Protein 1QNW (pdb70)

Nearest PDB structures (foldseek):
  1dzq-assembly1_B  TM=1.003E+00  e=9.990E-48  Ulex europaeus
  1qnw-assembly1_A  TM=1.004E+00  e=1.053E-47  Ulex europaeus
  1dbn-assembly1_B  TM=9.780E-01  e=3.437E-35  Maackia amurensis
  3usu-assembly1_C  TM=9.543E-01  e=3.408E-30  Butea monosperma
  3ipv-assembly1_B  TM=9.496E-01  e=1.344E-29  Spatholobus parviflorus

InterPro domains:
  IPR000985 Legume lectin, alpha chain, conserved site [PS00308] (211-220)
  IPR001220 Legume lectin domain [PF00139] (6-247)
  IPR001220 Legume lectin domain [cd06899] (6-242)
  IPR013320 Concanavalin A-like lectin/glucanase domain superfamily [SSF49899] (5-242)
  IPR016363 Legume lectin [PIRSF002690] (4-248)
  IPR019825 Legume lectin, beta chain, Mn/Ca-binding site [PS00307] (127-133)
  IPR050258 Leguminous Lectin [PTHR32401] (4-244)

Foldseek 3Di:
DFPDKDKFLFADFPGPQKDKAWQWTADHVGWTFQFDDDFDWTKIWIWGNFWDFQADPVVRGGKKKKKKWKKAKAWPPPAFDFWKKKKKFAPPDHQDPCDAQNLLSQDNDQDQDLVSLMWMWIQTRDCDCVPHVLHDDAGWIAIDASGSNGPDIDHDPDDHGFMKMWMWIADQVQQKIKIWIAGPVPGDIDIDMDHDHSVSRHDRIIIIIMIGIGRDSVGDITIIIGIMIMGMHD/DFPDKDKFLFADFPGPQKDKAWQWTADHVGWTFQFDDDPQFDWTKIWIWGNFKDFQADPVVRDGKKKKKKWKKAKAWPPPAFDFWKKKKKFAPPDHQDPCDHQNLLSQDNDQDQDLVSLMWMWIQTRDCDCVPNVLHDPAGWIAIDASGSNGPDIDHDPDDHGFMKMWMWIQDQVQQKIKIWIAGPVPGDIDIDMDHDHSVSRHDRIIIIIMMGIGRDRVGDITIIIGIMIMGMHD/DFPDKDKFLFADFPGPQKDKAWQWTADNVGWTFQFDDDVVFDWTKIWIWGNFWDFQADPVVRGGKKKKKKWKKAKAWPPPAFDFWKKKKKFAPPDHQDPCDAQNLQSQDNDQDQDLVSLMWMWIQTRDCDCVPNVLHDDAGWIAIDASGSNGPDIDHDPDDHGFMKMWMWIADQVQQKIKIWIAGPVPGDIDIDMDHDHSVSRHDRIIIIIMIGIGRDRVGDITIIIGIMIMGMHD/DFPDKDKFLFADFPGPQKDKAWQWTADHVGWTFQFDDDDQFDWTKIWIWGNFWDFQADPVVRGGKKKKKKWKKAKAWPPPAFDFWKKKKKFAPPDHQDPCDHQNLQSQDNDQDQDLVSLMWMWIQTRDDDCVVNVLHDPAGWIAIDASGSNGPDIDHDPDDHGFMKMWMWIADQVQQKIKIWIAGPVPGDIDIDMDHDHSVSRHDRIIIIIMIGIGRDRVGDITIIIGIMIMGMHD

Sequence (942 aa):
SDDLSFNFDKFVPNQKNIIFQGDASVSTTGVLQVTKVSTTTSIGRALYAAPIQIWDSITGKVASFATSFSFVVKADKSDGVDGLAFFLAPANSQIPSGSSAGMFGLFSSSDSKSSNQIIAVEFDTYFGKAYNPWDPDFKHIGIDVNSIKSIKTVKWDWRNGEVADVVITYRAPTKSLTVCLSYPSDGTSNIITASVDLKAILPEWVSVGFSGGVGNAAEFETHDVLSWYFTSNLSDDLSFNFDKFVPNQKNIIFQGDASVSTTGVLQVTKVSKPTTTSIGRALYAAPIQIWDSITGKVASFATSFSFVVKADKSDGVDGLAFFLAPANSQIPSGSSAGMFGLFSSSDSKSSNQIIAVEFDTYFGKAYNPWDPDFKHIGIDVNSIKSIKTVKWDWRNGEVADVVITYRAPTKSLTVCLSYPSDGTSNIITASVDLKAILPEWVSVGFSGGVGNAAEFETHDVLSWYFTSNLSDDLSFNFDKFVPNQKNIIFQGDASVSTTGVLQVTKVSKPTTTSIGRALYAAPIQIWDSITGKVASFATSFSFVVKADKSDGVDGLAFFLAPANSQIPSGSSAGMFGLFSSSDSKSSNQIIAVEFDTYFGKAYNPWDPDFKHIGIDVNSIKSIKTVKWDWRNGEVADVVITYRAPTKSLTVCLSYPSDGTSNIITASVDLKAILPEWVSVGFSGGVGNAAEFETHDVLSWYFTSNLSDDLSFNFDKFVPNQKNIIFQGDASVSTTGVLQVTKVSKPTTTSIGRALYAAPIQIWDSITGKVASFATSFSFVVKADKSDGVDGLAFFLAPANSQIPSGSSAGMFGLFSSSDSKSSNQIIAVEFDTYFGKAYNPWDPDFKHIGIDVNSIKSIKTVKWDWRNGEVADVVITYRAPTKSLTVCLSYPSDGTSNIITASVDLKAILPEWVSVGFSGGVGNAAEFETHDVLSWYFTSNL

Secondary structure (P-SEA, 3-state):
cccbbbbbccccccccccccccccccccccccccccccccccccccccccccccccccccbbbbbcccbbbbbbbcccccccccccccccccccccccccccccccccccccccccbbbbbbbccccccccccccccccbbbbbcccccccccccccccccbbbbbbbbbbccccbbbbbbbbcccccccbbbbbbccccccccccccccccccccccbbbbbccccccccccc/cccbbbbbccccccccccccccccccccccccccccccccccccccccccccccccccccccbbbbbcccbbbbbbbcccccccccccccccccccccccccccccccccccccccccbbbbbbbccccccccccccccccbbbbbcccccccccccccccccbbbbbbbbbbccccbbbbbbbccccccccbbbbbbccccccccccccccccccccccbbbbbcccbbbbbbcc/cccbbbbbccccccccccccccccccccccccccccccccccccccccccccccccccccccbbbbbcccbbbbbbbccccccccccccccccccccccccccccccccccccccccccccccccccccccccccccccccbbbbbcccccccccccccccccbbbbbbbbbbccccbbbbbbbccccccccbbbbbbccccccccccccccccccccccbbbbbccccccccccc/cccbbbbbccccccccccccccccccccccccccccccccccccccccccccccccccccccbbbbbcccbbbbbbbccccccccccccccccccccccccccccccccccccccccccccccccccccccccccccccccbbbbbcccccccccccccccccbbbbbbbbbbccccbbbbbbbccccccccbbbbbbccccccccccccccccccccccbbbbbccccccccccc

Organism: Ulex europaeus (NCBI:txid3902)

Structure (mmCIF, N/CA/C/O backbone):
data_1QNW
#
_entry.id   1QNW
#
_cell.length_a   104.910
_cell.length_b   104.910
_cell.length_c   175.450
_cell.angle_alpha   90.00
_cell.angle_beta   90.00
_cell.angle_gamma   120.00
#
_symmetry.space_group_name_H-M   'P 32 2 1'
#
loop_
_entity.id
_entity.type
_entity.pdbx_description
1 polymer 'CHITIN BINDING LECTIN, UEA-II'
2 non-polymer 'MANGANESE (II) ION'
3 non-polymer 'CALCIUM ION'
4 non-polymer 2-acetamido-2-deoxy-beta-D-glucopyranose
5 water water
#
loop_
_atom_site.group_PDB
_atom_site.id
_atom_site.type_symbol
_atom_site.label_atom_id
_atom_site.label_alt_id
_atom_site.label_comp_id
_atom_site.label_asym_id
_atom_site.label_entity_id
_atom_site.label_seq_id
_atom_site.pdbx_PDB_ins_code
_atom_site.Cartn_x
_atom_site.Cartn_y
_atom_site.Cartn_z
_atom_site.occupancy
_atom_site.B_iso_or_equiv
_atom_site.auth_seq_id
_atom_site.auth_comp_id
_atom_site.auth_asym_id
_atom_site.auth_atom_id
_atom_site.pdbx_PDB_model_num
ATOM 1 N N . SER A 1 3 ? 81.276 0.513 77.679 1.00 65.78 3 SER A N 1
ATOM 2 C CA . SER A 1 3 ? 81.895 1.333 76.647 1.00 67.32 3 SER A CA 1
ATOM 3 C C . SER A 1 3 ? 81.863 2.816 77.008 1.00 67.55 3 SER A C 1
ATOM 4 O O . SER A 1 3 ? 82.430 3.226 78.022 1.00 75.31 3 SER A O 1
ATOM 6 N N . ASP A 1 4 ? 81.183 3.604 76.174 1.00 60.87 4 ASP A N 1
ATOM 7 C CA . ASP A 1 4 ? 81.039 5.053 76.341 1.00 51.55 4 ASP A CA 1
ATOM 8 C C . ASP A 1 4 ? 80.925 5.578 77.764 1.00 42.56 4 ASP A C 1
ATOM 9 O O . ASP A 1 4 ? 80.168 5.052 78.574 1.00 43.57 4 ASP A O 1
ATOM 14 N N . ASP A 1 5 ? 81.642 6.664 78.032 1.00 38.58 5 ASP A N 1
ATOM 15 C CA . ASP A 1 5 ? 81.651 7.294 79.348 1.00 36.30 5 ASP A CA 1
ATOM 16 C C . ASP A 1 5 ? 80.260 7.599 79.898 1.00 33.55 5 ASP A C 1
ATOM 17 O O . ASP A 1 5 ? 79.939 7.225 81.027 1.00 31.15 5 ASP A O 1
ATOM 22 N N . LEU A 1 6 ? 79.434 8.264 79.097 1.00 27.12 6 LEU A N 1
ATOM 23 C CA . LEU A 1 6 ? 78.097 8.642 79.535 1.00 19.96 6 LEU A CA 1
ATOM 24 C C . LEU A 1 6 ? 77.111 8.680 78.397 1.00 23.25 6 LEU A C 1
ATOM 25 O O . LEU A 1 6 ? 77.443 9.050 77.268 1.00 27.48 6 LEU A O 1
ATOM 30 N N . SER A 1 7 ? 75.870 8.360 78.732 1.00 21.67 7 SER A N 1
ATOM 31 C CA . SER A 1 7 ? 74.788 8.346 77.768 1.00 24.47 7 SER A CA 1
ATOM 32 C C . SER A 1 7 ? 73.459 8.387 78.504 1.00 26.17 7 SER A C 1
ATOM 33 O O . SER A 1 7 ? 73.168 7.505 79.307 1.00 30.15 7 SER A O 1
ATOM 36 N N . PHE A 1 8 ? 72.686 9.446 78.283 1.00 25.55 8 PHE A N 1
ATOM 37 C CA . PHE A 1 8 ? 71.370 9.565 78.904 1.00 24.50 8 PHE A CA 1
ATOM 38 C C . PHE A 1 8 ? 70.320 9.977 77.883 1.00 26.42 8 PHE A C 1
ATOM 39 O O . PHE A 1 8 ? 70.637 10.556 76.835 1.00 23.54 8 PHE A O 1
ATOM 47 N N . ASN A 1 9 ? 69.070 9.646 78.180 1.00 24.59 9 ASN A N 1
ATOM 48 C CA . ASN A 1 9 ? 67.984 9.953 77.273 1.00 24.23 9 ASN A CA 1
ATOM 49 C C . ASN A 1 9 ? 66.667 10.239 77.984 1.00 25.98 9 ASN A C 1
ATOM 50 O O . ASN A 1 9 ? 66.204 9.446 78.807 1.00 29.82 9 ASN A O 1
ATOM 55 N N . PHE A 1 10 ? 66.090 11.396 77.668 1.00 24.27 10 PHE A N 1
ATOM 56 C CA . PHE A 1 10 ? 64.808 11.816 78.216 1.00 20.58 10 PHE A CA 1
ATOM 57 C C . PHE A 1 10 ? 63.806 11.921 77.064 1.00 22.65 10 PHE A C 1
ATOM 58 O O . PHE A 1 10 ? 63.895 12.840 76.250 1.00 27.34 10 PHE A O 1
ATOM 66 N N . ASP A 1 11 ? 62.894 10.954 76.962 1.00 23.24 11 ASP A N 1
ATOM 67 C CA . ASP A 1 11 ? 61.860 10.960 75.922 1.00 22.86 11 ASP A CA 1
ATOM 68 C C . ASP A 1 11 ? 60.814 11.998 76.288 1.00 21.51 11 ASP A C 1
ATOM 69 O O . ASP A 1 11 ? 60.101 12.522 75.437 1.00 22.08 11 ASP A O 1
ATOM 74 N N . LYS A 1 12 ? 60.774 12.317 77.573 1.00 24.23 12 LYS A N 1
ATOM 75 C CA . LYS A 1 12 ? 59.834 13.272 78.122 1.00 25.08 12 LYS A CA 1
ATOM 76 C C . LYS A 1 12 ? 60.402 13.688 79.481 1.00 22.36 12 LYS A C 1
ATOM 77 O O . LYS A 1 12 ? 61.316 13.049 80.000 1.00 26.38 12 LYS A O 1
ATOM 83 N N . PHE A 1 13 ? 59.901 14.780 80.037 1.00 17.66 13 PHE A N 1
ATOM 84 C CA . PHE A 1 13 ? 60.356 15.235 81.342 1.00 22.98 13 PHE A CA 1
ATOM 85 C C . PHE A 1 13 ? 59.231 15.055 82.366 1.00 26.51 13 PHE A C 1
ATOM 86 O O . PHE A 1 13 ? 58.070 14.898 81.995 1.00 33.90 13 PHE A O 1
ATOM 94 N N . VAL A 1 14 ? 59.581 15.026 83.648 1.00 28.09 14 VAL A N 1
ATOM 95 C CA . VAL A 1 14 ? 58.588 14.865 84.710 1.00 32.31 14 VAL A CA 1
ATOM 96 C C . VAL A 1 14 ? 58.736 16.013 85.694 1.00 32.93 14 VAL A C 1
ATOM 97 O O . VAL A 1 14 ? 59.850 16.451 85.980 1.00 28.79 14 VAL A O 1
ATOM 101 N N . PRO A 1 15 ? 57.607 16.542 86.199 1.00 38.71 15 PRO A N 1
ATOM 102 C CA . PRO A 1 15 ? 57.644 17.652 87.156 1.00 34.91 15 PRO A CA 1
ATOM 103 C C . PRO A 1 15 ? 58.570 17.359 88.335 1.00 37.58 15 PRO A C 1
ATOM 104 O O . PRO A 1 15 ? 58.500 16.289 88.951 1.00 37.80 15 PRO A O 1
ATOM 108 N N . ASN A 1 16 ? 59.478 18.297 88.595 1.00 39.44 16 ASN A N 1
ATOM 109 C CA . ASN A 1 16 ? 60.462 18.168 89.670 1.00 48.21 16 ASN A CA 1
ATOM 110 C C . ASN A 1 16 ? 61.341 16.934 89.474 1.00 47.97 16 ASN A C 1
ATOM 111 O O . ASN A 1 16 ? 61.422 16.050 90.330 1.00 51.45 16 ASN A O 1
ATOM 116 N N . GLN A 1 17 ? 61.955 16.878 88.299 1.00 41.56 17 GLN A N 1
ATOM 117 C CA . GLN A 1 17 ? 62.850 15.805 87.911 1.00 32.53 17 GLN A CA 1
ATOM 118 C C . GLN A 1 17 ? 64.120 15.979 88.736 1.00 28.17 17 GLN A C 1
ATOM 119 O O . GLN A 1 17 ? 64.766 17.026 88.663 1.00 28.89 17 GLN A O 1
ATOM 125 N N . LYS A 1 18 ? 64.466 14.966 89.526 1.00 24.85 18 LYS A N 1
ATOM 126 C CA . LYS A 1 18 ? 65.642 15.036 90.396 1.00 21.61 18 LYS A CA 1
ATOM 127 C C . LYS A 1 18 ? 67.009 15.040 89.724 1.00 24.86 18 LYS A C 1
ATOM 128 O O . LYS A 1 18 ? 67.990 15.447 90.347 1.00 24.17 18 LYS A O 1
ATOM 134 N N . ASN A 1 19 ? 67.098 14.568 88.482 1.00 22.36 19 ASN A N 1
ATOM 135 C CA . ASN A 1 19 ? 68.385 14.557 87.789 1.00 19.86 19 ASN A CA 1
ATOM 136 C C . ASN A 1 19 ? 68.615 15.787 86.910 1.00 22.61 19 ASN A C 1
ATOM 137 O O . ASN A 1 19 ? 69.503 15.797 86.052 1.00 23.78 19 ASN A O 1
ATOM 142 N N . ILE A 1 20 ? 67.797 16.815 87.126 1.00 20.53 20 ILE A N 1
ATOM 143 C CA . ILE A 1 20 ? 67.909 18.081 86.404 1.00 17.61 20 ILE A CA 1
ATOM 144 C C . ILE A 1 20 ? 67.994 19.185 87.460 1.00 22.99 20 ILE A C 1
ATOM 145 O O . ILE A 1 20 ? 67.216 19.192 88.418 1.00 23.94 20 ILE A O 1
ATOM 150 N N . ILE A 1 21 ? 68.971 20.078 87.316 1.00 22.83 21 ILE A N 1
ATOM 151 C CA . ILE A 1 21 ? 69.126 21.205 88.235 1.00 18.48 21 ILE A CA 1
ATOM 152 C C . ILE A 1 21 ? 68.434 22.408 87.595 1.00 19.69 21 ILE A C 1
ATOM 153 O O . ILE A 1 21 ? 68.813 22.837 86.509 1.00 24.84 21 ILE A O 1
ATOM 158 N N . PHE A 1 22 ? 67.390 22.913 88.247 1.00 19.34 22 PHE A N 1
ATOM 159 C CA . PHE A 1 22 ? 66.641 24.060 87.739 1.00 19.30 22 PHE A CA 1
ATOM 160 C C . PHE A 1 22 ? 67.151 25.369 88.335 1.00 19.76 22 PHE A C 1
ATOM 161 O O . PHE A 1 22 ? 67.330 25.487 89.549 1.00 23.80 22 PHE A O 1
ATOM 169 N N . GLN A 1 23 ? 67.431 26.333 87.465 1.00 21.09 23 GLN A N 1
ATOM 170 C CA . GLN A 1 23 ? 67.913 27.647 87.888 1.00 21.87 23 GLN A CA 1
ATOM 171 C C . GLN A 1 23 ? 67.003 28.692 87.259 1.00 26.11 23 GLN A C 1
ATOM 172 O O . GLN A 1 23 ? 66.515 28.504 86.144 1.00 28.77 23 GLN A O 1
ATOM 178 N N . GLY A 1 24 ? 66.740 29.771 87.990 1.00 28.25 24 GLY A N 1
ATOM 179 C CA . GLY A 1 24 ? 65.867 30.812 87.477 1.00 20.32 24 GLY A CA 1
ATOM 180 C C . GLY A 1 24 ? 64.418 30.364 87.411 1.00 23.37 24 GLY A C 1
ATOM 181 O O . GLY A 1 24 ? 63.919 29.746 88.347 1.00 22.47 24 GLY A O 1
ATOM 182 N N . ASP A 1 25 ? 63.753 30.640 86.290 1.00 25.76 25 ASP A N 1
ATOM 183 C CA . ASP A 1 25 ? 62.345 30.281 86.112 1.00 24.67 25 ASP A CA 1
ATOM 184 C C . ASP A 1 25 ? 62.102 28.940 85.442 1.00 25.74 25 ASP A C 1
ATOM 185 O O . ASP A 1 25 ? 60.955 28.589 85.174 1.00 26.30 25 ASP A O 1
ATOM 190 N N . ALA A 1 26 ? 63.169 28.198 85.153 1.00 26.14 26 ALA A N 1
ATOM 191 C CA . ALA A 1 26 ? 63.028 26.903 84.492 1.00 23.72 26 ALA A CA 1
ATOM 192 C C . ALA A 1 26 ? 62.266 25.890 85.342 1.00 23.50 26 ALA A C 1
ATOM 193 O O . ALA A 1 26 ? 62.397 25.856 86.567 1.00 21.01 26 ALA A O 1
ATOM 195 N N . SER A 1 27 ? 61.457 25.079 84.671 1.00 20.81 27 SER A N 1
ATOM 196 C CA . SER A 1 27 ? 60.658 24.056 85.319 1.00 20.14 27 SER A CA 1
ATOM 197 C C . SER A 1 27 ? 60.035 23.165 84.247 1.00 23.75 27 SER A C 1
ATOM 198 O O . SER A 1 27 ? 60.130 23.454 83.053 1.00 24.06 27 SER A O 1
ATOM 201 N N . VAL A 1 28 ? 59.409 22.075 84.676 1.00 22.02 28 VAL A N 1
ATOM 202 C CA . VAL A 1 28 ? 58.752 21.170 83.746 1.00 26.61 28 VAL A CA 1
ATOM 203 C C . VAL A 1 28 ? 57.256 21.138 84.065 1.00 24.10 28 VAL A C 1
ATOM 204 O O . VAL A 1 28 ? 56.857 21.031 85.223 1.00 20.92 28 VAL A O 1
ATOM 208 N N . SER A 1 29 ? 56.444 21.349 83.031 1.00 25.89 29 SER A N 1
ATOM 209 C CA . SER A 1 29 ? 54.991 21.369 83.154 1.00 26.40 29 SER A CA 1
ATOM 210 C C . SER A 1 29 ? 54.408 19.979 83.385 1.00 27.96 29 SER A C 1
ATOM 211 O O . SER A 1 29 ? 55.114 18.978 83.282 1.00 27.90 29 SER A O 1
ATOM 214 N N . THR A 1 30 ? 53.113 19.926 83.679 1.00 28.21 30 THR A N 1
ATOM 215 C CA . THR A 1 30 ? 52.434 18.653 83.915 1.00 39.08 30 THR A CA 1
ATOM 216 C C . THR A 1 30 ? 52.289 17.839 82.628 1.00 34.54 30 THR A C 1
ATOM 217 O O . THR A 1 30 ? 52.030 16.640 82.676 1.00 40.36 30 THR A O 1
ATOM 221 N N . THR A 1 31 ? 52.438 18.497 81.482 1.00 33.60 31 THR A N 1
ATOM 222 C CA . THR A 1 31 ? 52.347 17.818 80.194 1.00 35.67 31 THR A CA 1
ATOM 223 C C . THR A 1 31 ? 53.695 17.194 79.828 1.00 31.88 31 THR A C 1
ATOM 224 O O . THR A 1 31 ? 53.847 16.599 78.763 1.00 31.37 31 THR A O 1
ATOM 228 N N . GLY A 1 32 ? 54.669 17.359 80.720 1.00 28.24 32 GLY A N 1
ATOM 229 C CA . GLY A 1 32 ? 55.985 16.781 80.526 1.00 26.27 32 GLY A CA 1
ATOM 230 C C . GLY A 1 32 ? 56.988 17.531 79.679 1.00 23.15 32 GLY A C 1
ATOM 231 O O . GLY A 1 32 ? 57.926 16.927 79.168 1.00 21.23 32 GLY A O 1
ATOM 232 N N . VAL A 1 33 ? 56.812 18.834 79.516 1.00 19.32 33 VAL A N 1
ATOM 233 C CA . VAL A 1 33 ? 57.768 19.580 78.717 1.00 21.79 33 VAL A CA 1
ATOM 234 C C . VAL A 1 33 ? 58.604 20.507 79.584 1.00 20.78 33 VAL A C 1
ATOM 235 O O . VAL A 1 33 ? 58.139 21.002 80.606 1.00 24.38 33 VAL A O 1
ATOM 239 N N . LEU A 1 34 ? 59.872 20.656 79.216 1.00 19.52 34 LEU A N 1
ATOM 240 C CA . LEU A 1 34 ? 60.777 21.529 79.939 1.00 17.90 34 LEU A CA 1
ATOM 241 C C . LEU A 1 34 ? 60.602 22.969 79.445 1.00 22.46 34 LEU A C 1
ATOM 242 O O . LEU A 1 34 ? 60.964 23.306 78.313 1.00 19.47 34 LEU A O 1
ATOM 247 N N . GLN A 1 35 ? 59.990 23.797 80.282 1.00 20.67 35 GLN A N 1
ATOM 248 C CA . GLN A 1 35 ? 59.784 25.199 79.953 1.00 26.03 35 GLN A CA 1
ATOM 249 C C . GLN A 1 35 ? 60.954 25.949 80.579 1.00 22.37 35 GLN A C 1
ATOM 250 O O . GLN A 1 35 ? 60.928 26.259 81.768 1.00 26.16 35 GLN A O 1
ATOM 256 N N . VAL A 1 36 ? 62.006 26.194 79.801 1.00 21.89 36 VAL A N 1
ATOM 257 C CA . VAL A 1 36 ? 63.181 26.880 80.349 1.00 27.40 36 VAL A CA 1
ATOM 258 C C . VAL A 1 36 ? 62.858 28.338 80.670 1.00 28.49 36 VAL A C 1
ATOM 259 O O . VAL A 1 36 ? 63.520 28.978 81.490 1.00 30.32 36 VAL A O 1
ATOM 263 N N . THR A 1 37 ? 61.777 28.812 80.066 1.00 30.75 37 THR A N 1
ATOM 264 C CA . THR A 1 37 ? 61.286 30.166 80.244 1.00 29.08 37 THR A CA 1
ATOM 265 C C . THR A 1 37 ? 59.890 30.038 80.857 1.00 27.13 37 THR A C 1
ATOM 266 O O . THR A 1 37 ? 59.152 29.101 80.538 1.00 25.48 37 THR A O 1
ATOM 270 N N . LYS A 1 38 ? 59.533 30.955 81.751 1.00 29.27 38 LYS A N 1
ATOM 271 C CA . LYS A 1 38 ? 58.224 30.890 82.387 1.00 31.34 38 LYS A CA 1
ATOM 272 C C . LYS A 1 38 ? 57.047 31.210 81.471 1.00 31.22 38 LYS A C 1
ATOM 273 O O . LYS A 1 38 ? 57.057 32.208 80.753 1.00 35.55 38 LYS A O 1
ATOM 279 N N . VAL A 1 39 ? 56.049 30.331 81.480 1.00 30.86 39 VAL A N 1
ATOM 280 C CA . VAL A 1 39 ? 54.857 30.538 80.679 1.00 34.61 39 VAL A CA 1
ATOM 281 C C . VAL A 1 39 ? 53.666 30.809 81.611 1.00 39.13 39 VAL A C 1
ATOM 282 O O . VAL A 1 39 ? 53.348 29.998 82.484 1.00 40.15 39 VAL A O 1
ATOM 286 N N . SER A 1 40 ? 53.054 31.986 81.449 1.00 45.23 40 SER A N 1
ATOM 287 C CA . SER A 1 40 ? 51.895 32.404 82.250 1.00 48.03 40 SER A CA 1
ATOM 288 C C . SER A 1 40 ? 51.244 33.669 81.672 1.00 51.23 40 SER A C 1
ATOM 289 O O . SER A 1 40 ? 50.143 34.070 82.076 1.00 54.67 40 SER A O 1
ATOM 292 N N . THR A 1 43 ? 51.746 37.088 81.898 1.00 43.27 43 THR A N 1
ATOM 293 C CA . THR A 1 43 ? 53.097 36.958 81.312 1.00 47.51 43 THR A CA 1
ATOM 294 C C . THR A 1 43 ? 54.085 37.936 81.964 1.00 49.66 43 THR A C 1
ATOM 295 O O . THR A 1 43 ? 53.697 38.979 82.507 1.00 54.89 43 THR A O 1
ATOM 299 N N . THR A 1 44 ? 55.373 37.632 81.841 1.00 47.06 44 THR A N 1
ATOM 300 C CA . THR A 1 44 ? 56.406 38.450 82.473 1.00 43.92 44 THR A CA 1
ATOM 301 C C . THR A 1 44 ? 57.809 38.151 81.934 1.00 39.92 44 THR A C 1
ATOM 302 O O . THR A 1 44 ? 58.017 37.172 81.209 1.00 40.00 44 THR A O 1
ATOM 306 N N . THR A 1 45 ? 58.751 39.032 82.269 1.00 34.55 45 THR A N 1
ATOM 307 C CA . THR A 1 45 ? 60.153 38.889 81.891 1.00 37.48 45 THR A CA 1
ATOM 308 C C . THR A 1 45 ? 60.649 37.604 82.560 1.00 34.67 45 THR A C 1
ATOM 309 O O . THR A 1 45 ? 60.217 37.279 83.669 1.00 33.29 45 THR A O 1
ATOM 313 N N . SER A 1 46 ? 61.576 36.900 81.914 1.00 31.17 46 SER A N 1
ATOM 314 C CA . SER A 1 46 ? 62.052 35.637 82.459 1.00 27.24 46 SER A CA 1
ATOM 315 C C . SER A 1 46 ? 63.441 35.203 82.001 1.00 26.41 46 SER A C 1
ATOM 316 O O . SER A 1 46 ? 63.890 35.545 80.911 1.00 24.07 46 SER A O 1
ATOM 319 N N . ILE A 1 47 ? 64.125 34.476 82.881 1.00 28.12 47 ILE A N 1
ATOM 320 C CA . ILE A 1 47 ? 65.448 33.904 82.615 1.00 29.01 47 ILE A CA 1
ATOM 321 C C . ILE A 1 47 ? 65.494 32.553 83.333 1.00 28.48 47 ILE A C 1
ATOM 322 O O . ILE A 1 47 ? 65.146 32.456 84.514 1.00 26.24 47 ILE A O 1
ATOM 327 N N . GLY A 1 48 ? 65.905 31.513 82.615 1.00 25.42 48 GLY A N 1
ATOM 328 C CA . GLY A 1 48 ? 65.982 30.199 83.226 1.00 19.94 48 GLY A CA 1
ATOM 329 C C . GLY A 1 48 ? 67.031 29.295 82.613 1.00 21.08 48 GLY A C 1
ATOM 330 O O . GLY A 1 48 ? 67.428 29.473 81.463 1.00 19.76 48 GLY A O 1
ATOM 331 N N . ARG A 1 49 ? 67.525 28.352 83.410 1.00 21.12 49 ARG A N 1
ATOM 332 C CA . ARG A 1 49 ? 68.522 27.389 82.954 1.00 20.91 49 ARG A CA 1
ATOM 333 C C . ARG A 1 49 ? 68.220 26.033 83.595 1.00 22.81 49 ARG A C 1
ATOM 334 O O . ARG A 1 49 ? 67.712 25.958 84.720 1.00 21.54 49 ARG A O 1
ATOM 342 N N . ALA A 1 50 ? 68.509 24.968 82.854 1.00 20.53 50 ALA A N 1
ATOM 343 C CA . ALA A 1 50 ? 68.294 23.606 83.326 1.00 16.07 50 ALA A CA 1
ATOM 344 C C . ALA A 1 50 ? 69.539 22.805 82.958 1.00 23.67 50 ALA A C 1
ATOM 345 O O . ALA A 1 50 ? 69.918 22.732 81.786 1.00 24.45 50 ALA A O 1
ATOM 347 N N . LEU A 1 51 ? 70.201 22.251 83.969 1.00 21.56 51 LEU A N 1
ATOM 348 C CA . LEU A 1 51 ? 71.416 21.471 83.770 1.00 19.84 51 LEU A CA 1
ATOM 349 C C . LEU A 1 51 ? 71.218 20.024 84.198 1.00 19.18 51 LEU A C 1
ATOM 350 O O . LEU A 1 51 ? 70.399 19.736 85.068 1.00 20.53 51 LEU A O 1
ATOM 355 N N . TYR A 1 52 ? 71.973 19.118 83.587 1.00 17.41 52 TYR A N 1
ATOM 356 C CA . TYR A 1 52 ? 71.923 17.716 83.975 1.00 14.54 52 TYR A CA 1
ATOM 357 C C . TYR A 1 52 ? 72.663 17.716 85.320 1.00 15.58 52 TYR A C 1
ATOM 358 O O . TYR A 1 52 ? 73.726 18.334 85.444 1.00 14.12 52 TYR A O 1
ATOM 367 N N . ALA A 1 53 ? 72.096 17.036 86.313 1.00 13.35 53 ALA A N 1
ATOM 368 C CA . ALA A 1 53 ? 72.646 17.008 87.669 1.00 17.24 53 ALA A CA 1
ATOM 369 C C . ALA A 1 53 ? 74.093 16.580 87.897 1.00 18.96 53 ALA A C 1
ATOM 370 O O . ALA A 1 53 ? 74.713 17.012 88.869 1.00 23.70 53 ALA A O 1
ATOM 372 N N . ALA A 1 54 ? 74.643 15.750 87.018 1.00 18.48 54 ALA A N 1
ATOM 373 C CA . ALA A 1 54 ? 76.022 15.311 87.196 1.00 17.07 54 ALA A CA 1
ATOM 374 C C . ALA A 1 54 ? 76.980 15.946 86.203 1.00 19.31 54 ALA A C 1
ATOM 375 O O . ALA A 1 54 ? 76.674 16.052 85.014 1.00 22.04 54 ALA A O 1
ATOM 377 N N . PRO A 1 55 ? 78.141 16.422 86.688 1.00 20.77 55 PRO A N 1
ATOM 378 C CA . PRO A 1 55 ? 79.141 17.039 85.812 1.00 17.71 55 PRO A CA 1
ATOM 379 C C . PRO A 1 55 ? 79.681 15.981 84.854 1.00 20.93 55 PRO A C 1
ATOM 380 O O . PRO A 1 55 ? 79.587 14.783 85.117 1.00 17.64 55 PRO A O 1
ATOM 384 N N . ILE A 1 56 ? 80.262 16.434 83.753 1.00 22.37 56 ILE A N 1
ATOM 385 C CA . ILE A 1 56 ? 80.816 15.554 82.734 1.00 19.31 56 ILE A CA 1
ATOM 386 C C . ILE A 1 56 ? 82.276 15.942 82.490 1.00 18.95 56 ILE A C 1
ATOM 387 O O . ILE A 1 56 ? 82.614 17.127 82.495 1.00 19.21 56 ILE A O 1
ATOM 392 N N . GLN A 1 57 ? 83.150 14.949 82.341 1.00 17.33 57 GLN A N 1
ATOM 393 C CA . GLN A 1 57 ? 84.556 15.236 82.082 1.00 20.57 57 GLN A CA 1
ATOM 394 C C . GLN A 1 57 ? 84.716 15.419 80.580 1.00 23.03 57 GLN A C 1
ATOM 395 O O . GLN A 1 57 ? 84.614 14.460 79.812 1.00 23.24 57 GLN A O 1
ATOM 401 N N . ILE A 1 58 ? 84.944 16.664 80.169 1.00 25.47 58 ILE A N 1
ATOM 402 C CA . ILE A 1 58 ? 85.065 16.996 78.759 1.00 22.26 58 ILE A CA 1
ATOM 403 C C . ILE A 1 58 ? 86.481 16.800 78.205 1.00 24.09 58 ILE A C 1
ATOM 404 O O . ILE A 1 58 ? 86.672 16.627 77.001 1.00 31.21 58 ILE A O 1
ATOM 409 N N . TRP A 1 59 ? 87.469 16.795 79.092 1.00 23.15 59 TRP A N 1
ATOM 410 C CA . TRP A 1 59 ? 88.848 16.547 78.700 1.00 25.37 59 TRP A CA 1
ATOM 411 C C . TRP A 1 59 ? 89.651 16.121 79.920 1.00 25.81 59 TRP A C 1
ATOM 412 O O . TRP A 1 59 ? 89.268 16.414 81.049 1.00 26.64 59 TRP A O 1
ATOM 423 N N . ASP A 1 60 ? 90.714 15.360 79.686 1.00 31.35 60 ASP A N 1
ATOM 424 C CA . ASP A 1 60 ? 91.574 14.853 80.750 1.00 33.15 60 ASP A CA 1
ATOM 425 C C . ASP A 1 60 ? 92.953 15.507 80.684 1.00 34.22 60 ASP A C 1
ATOM 426 O O . ASP A 1 60 ? 93.605 15.478 79.647 1.00 36.50 60 ASP A O 1
ATOM 431 N N . SER A 1 61 ? 93.398 16.084 81.797 1.00 37.13 61 SER A N 1
ATOM 432 C CA . SER A 1 61 ? 94.698 16.752 81.848 1.00 44.12 61 SER A CA 1
ATOM 433 C C . SER A 1 61 ? 95.851 15.770 81.975 1.00 43.70 61 SER A C 1
ATOM 434 O O . SER A 1 61 ? 96.996 16.105 81.682 1.00 51.80 61 SER A O 1
ATOM 437 N N . ILE A 1 62 ? 95.543 14.565 82.434 1.00 46.21 62 ILE A N 1
ATOM 438 C CA . ILE A 1 62 ? 96.549 13.528 82.590 1.00 47.54 62 ILE A CA 1
ATOM 439 C C . ILE A 1 62 ? 96.974 13.016 81.224 1.00 48.54 62 ILE A C 1
ATOM 440 O O . ILE A 1 62 ? 98.132 13.144 80.840 1.00 54.86 62 ILE A O 1
ATOM 445 N N . THR A 1 63 ? 96.021 12.458 80.486 1.00 49.53 63 THR A N 1
ATOM 446 C CA . THR A 1 63 ? 96.285 11.908 79.157 1.00 47.03 63 THR A CA 1
ATOM 447 C C . THR A 1 63 ? 96.261 12.940 78.034 1.00 42.81 63 THR A C 1
ATOM 448 O O . THR A 1 63 ? 96.830 12.711 76.971 1.00 43.24 63 THR A O 1
ATOM 452 N N . GLY A 1 64 ? 95.612 14.075 78.275 1.00 38.70 64 GLY A N 1
ATOM 453 C CA . GLY A 1 64 ? 95.514 15.103 77.254 1.00 34.10 64 GLY A CA 1
ATOM 454 C C . GLY A 1 64 ? 94.336 14.879 76.315 1.00 33.80 64 GLY A C 1
ATOM 455 O O . GLY A 1 64 ? 94.047 15.722 75.469 1.00 31.74 64 GLY A O 1
ATOM 456 N N . LYS A 1 65 ? 93.659 13.740 76.461 1.00 33.90 65 LYS A N 1
ATOM 457 C CA . LYS A 1 65 ? 92.506 13.391 75.631 1.00 31.47 65 LYS A CA 1
ATOM 458 C C . LYS A 1 65 ? 91.367 14.393 75.777 1.00 30.02 65 LYS A C 1
ATOM 459 O O . LYS A 1 65 ? 91.151 14.958 76.847 1.00 21.95 65 LYS A O 1
ATOM 465 N N . VAL A 1 66 ? 90.632 14.591 74.691 1.00 27.65 66 VAL A N 1
ATOM 466 C CA . VAL A 1 66 ? 89.474 15.476 74.682 1.00 25.28 66 VAL A CA 1
ATOM 467 C C . VAL A 1 66 ? 88.291 14.594 74.291 1.00 29.89 66 VAL A C 1
ATOM 468 O O . VAL A 1 66 ? 88.441 13.629 73.529 1.00 29.88 66 VAL A O 1
ATOM 472 N N . ALA A 1 67 ? 87.119 14.904 74.830 1.00 27.12 67 ALA A N 1
ATOM 473 C CA . ALA A 1 67 ? 85.945 14.104 74.538 1.00 22.11 67 ALA A CA 1
ATOM 474 C C . ALA A 1 67 ? 85.144 14.548 73.329 1.00 22.15 67 ALA A C 1
ATOM 475 O O . ALA A 1 67 ? 85.055 15.734 73.021 1.00 19.24 67 ALA A O 1
ATOM 477 N N . SER A 1 68 ? 84.607 13.564 72.616 1.00 17.77 68 SER A N 1
ATOM 478 C CA . SER A 1 68 ? 83.730 13.817 71.485 1.00 15.32 68 SER A CA 1
ATOM 479 C C . SER A 1 68 ? 82.335 13.628 72.079 1.00 18.93 68 SER A C 1
ATOM 480 O O . SER A 1 68 ? 82.159 12.814 72.988 1.00 21.83 68 SER A O 1
ATOM 483 N N . PHE A 1 69 ? 81.360 14.414 71.635 1.00 17.06 69 PHE A N 1
ATOM 484 C CA . PHE A 1 69 ? 80.003 14.266 72.154 1.00 14.77 69 PHE A CA 1
ATOM 485 C C . PHE A 1 69 ? 78.937 14.547 71.110 1.00 18.72 69 PHE A C 1
ATOM 486 O O . PHE A 1 69 ? 79.176 15.233 70.118 1.00 20.46 69 PHE A O 1
ATOM 494 N N . ALA A 1 70 ? 77.764 13.977 71.324 1.00 15.54 70 ALA A N 1
ATOM 495 C CA . ALA A 1 70 ? 76.647 14.182 70.424 1.00 19.74 70 ALA A CA 1
ATOM 496 C C . ALA A 1 70 ? 75.404 14.375 71.280 1.00 20.79 70 ALA A C 1
ATOM 497 O O . ALA A 1 70 ? 75.254 13.752 72.332 1.00 27.41 70 ALA A O 1
ATOM 499 N N . THR A 1 71 ? 74.541 15.287 70.859 1.00 23.27 71 THR A N 1
ATOM 500 C CA . THR A 1 71 ? 73.315 15.540 71.591 1.00 19.46 71 THR A CA 1
ATOM 501 C C . THR A 1 71 ? 72.192 15.811 70.614 1.00 20.67 71 THR A C 1
ATOM 502 O O . THR A 1 71 ? 72.412 16.307 69.508 1.00 21.98 71 THR A O 1
ATOM 506 N N . SER A 1 72 ? 70.988 15.430 71.012 1.00 21.45 72 SER A N 1
ATOM 507 C CA . SER A 1 72 ? 69.825 15.625 70.179 1.00 19.84 72 SER A CA 1
ATOM 508 C C . SER A 1 72 ? 68.663 16.061 71.045 1.00 19.45 72 SER A C 1
ATOM 509 O O . SER A 1 72 ? 68.469 15.540 72.140 1.00 22.83 72 SER A O 1
ATOM 512 N N . PHE A 1 73 ? 67.908 17.040 70.562 1.00 17.13 73 PHE A N 1
ATOM 513 C CA . PHE A 1 73 ? 66.749 17.530 71.290 1.00 14.23 73 PHE A CA 1
ATOM 514 C C . PHE A 1 73 ? 65.751 18.166 70.351 1.00 12.85 73 PHE A C 1
ATOM 515 O O . PHE A 1 73 ? 66.097 18.564 69.249 1.00 14.33 73 PHE A O 1
ATOM 523 N N . SER A 1 74 ? 64.501 18.224 70.793 1.00 21.10 74 SER A N 1
ATOM 524 C CA . SER A 1 74 ? 63.422 18.831 70.027 1.00 17.96 74 SER A CA 1
ATOM 525 C C . SER A 1 74 ? 62.884 19.962 70.869 1.00 20.09 74 SER A C 1
ATOM 526 O O . SER A 1 74 ? 62.762 19.826 72.088 1.00 16.09 74 SER A O 1
ATOM 529 N N . PHE A 1 75 ? 62.600 21.088 70.226 1.00 21.59 75 PHE A N 1
ATOM 530 C CA . PHE A 1 75 ? 62.089 22.245 70.939 1.00 21.68 75 PHE A CA 1
ATOM 531 C C . PHE A 1 75 ? 61.056 23.033 70.140 1.00 23.58 75 PHE A C 1
ATOM 532 O O . PHE A 1 75 ? 60.920 22.874 68.925 1.00 20.45 75 PHE A O 1
ATOM 540 N N . VAL A 1 76 ? 60.298 23.851 70.856 1.00 24.30 76 VAL A N 1
ATOM 541 C CA . VAL A 1 76 ? 59.264 24.679 70.258 1.00 24.28 76 VAL A CA 1
ATOM 542 C C . VAL A 1 76 ? 59.383 26.090 70.817 1.00 25.22 76 VAL A C 1
ATOM 543 O O . VAL A 1 76 ? 59.646 26.280 72.007 1.00 26.44 76 VAL A O 1
ATOM 547 N N . VAL A 1 77 ? 59.265 27.068 69.929 1.00 24.81 77 VAL A N 1
ATOM 548 C CA . VAL A 1 77 ? 59.294 28.471 70.306 1.00 23.04 77 VAL A CA 1
ATOM 549 C C . VAL A 1 77 ? 58.000 29.026 69.724 1.00 24.26 77 VAL A C 1
ATOM 550 O O . VAL A 1 77 ? 57.862 29.168 68.506 1.00 20.17 77 VAL A O 1
ATOM 554 N N . LYS A 1 78 ? 57.012 29.209 70.596 1.00 24.62 78 LYS A N 1
ATOM 555 C CA . LYS A 1 78 ? 55.713 29.719 70.185 1.00 25.43 78 LYS A CA 1
ATOM 556 C C . LYS A 1 78 ? 55.505 31.144 70.666 1.00 28.20 78 LYS A C 1
ATOM 557 O O . LYS A 1 78 ? 55.449 31.395 71.867 1.00 29.23 78 LYS A O 1
ATOM 563 N N . ALA A 1 79 ? 55.415 32.077 69.722 1.00 28.73 79 ALA A N 1
ATOM 564 C CA . ALA A 1 79 ? 55.199 33.485 70.045 1.00 27.37 79 ALA A CA 1
ATOM 565 C C . ALA A 1 79 ? 53.715 33.821 69.948 1.00 30.76 79 ALA A C 1
ATOM 566 O O . ALA A 1 79 ? 52.993 33.226 69.144 1.00 31.64 79 ALA A O 1
ATOM 568 N N . ASP A 1 80 ? 53.257 34.753 70.783 1.00 36.61 80 ASP A N 1
ATOM 569 C CA . ASP A 1 80 ? 51.859 35.182 70.770 1.00 36.97 80 ASP A CA 1
ATOM 570 C C . ASP A 1 80 ? 51.570 35.971 69.509 1.00 39.52 80 ASP A C 1
ATOM 571 O O . ASP A 1 80 ? 50.590 35.705 68.813 1.00 44.06 80 ASP A O 1
ATOM 576 N N . LYS A 1 81 ? 52.410 36.966 69.241 1.00 38.46 81 LYS A N 1
ATOM 577 C CA . LYS A 1 81 ? 52.273 37.780 68.040 1.00 44.03 81 LYS A CA 1
ATOM 578 C C . LYS A 1 81 ? 53.060 37.058 66.946 1.00 45.04 81 LYS A C 1
ATOM 579 O O . LYS A 1 81 ? 53.287 35.853 67.035 1.00 48.86 81 LYS A O 1
ATOM 585 N N . SER A 1 82 ? 53.458 37.766 65.902 1.00 45.88 82 SER A N 1
ATOM 586 C CA . SER A 1 82 ? 54.219 37.114 64.848 1.00 48.22 82 SER A CA 1
ATOM 587 C C . SER A 1 82 ? 55.700 37.033 65.233 1.00 47.45 82 SER A C 1
ATOM 588 O O . SER A 1 82 ? 56.485 36.364 64.565 1.00 50.86 82 SER A O 1
ATOM 591 N N . ASP A 1 83 ? 56.059 37.675 66.342 1.00 45.94 83 ASP A N 1
ATOM 592 C CA . ASP A 1 83 ? 57.441 37.711 66.798 1.00 43.12 83 ASP A CA 1
ATOM 593 C C . ASP A 1 83 ? 57.556 37.630 68.309 1.00 41.99 83 ASP A C 1
ATOM 594 O O . ASP A 1 83 ? 56.659 38.058 69.033 1.00 42.26 83 ASP A O 1
ATOM 599 N N . GLY A 1 84 ? 58.698 37.130 68.774 1.00 36.24 84 GLY A N 1
ATOM 600 C CA . GLY A 1 84 ? 58.941 37.008 70.199 1.00 28.49 84 GLY A CA 1
ATOM 601 C C . GLY A 1 84 ? 60.414 37.157 70.527 1.00 27.24 84 GLY A C 1
ATOM 602 O O . GLY A 1 84 ? 61.251 37.243 69.631 1.00 26.76 84 GLY A O 1
ATOM 603 N N . VAL A 1 85 ? 60.722 37.184 71.821 1.00 26.20 85 VAL A N 1
ATOM 604 C CA . VAL A 1 85 ? 62.089 37.328 72.327 1.00 25.32 85 VAL A CA 1
ATOM 605 C C . VAL A 1 85 ? 62.234 36.347 73.506 1.00 24.15 85 VAL A C 1
ATOM 606 O O . VAL A 1 85 ? 61.224 35.920 74.069 1.00 21.62 85 VAL A O 1
ATOM 610 N N . ASP A 1 86 ? 63.452 35.962 73.890 1.00 21.37 86 ASP A N 1
ATOM 611 C CA . ASP A 1 86 ? 64.719 36.383 73.297 1.00 23.78 86 ASP A CA 1
ATOM 612 C C . ASP A 1 86 ? 65.454 35.233 72.612 1.00 25.43 86 ASP A C 1
ATOM 613 O O . ASP A 1 86 ? 66.329 35.452 71.764 1.00 23.67 86 ASP A O 1
ATOM 618 N N . GLY A 1 87 ? 65.159 34.012 73.035 1.00 20.44 87 GLY A N 1
ATOM 619 C CA . GLY A 1 87 ? 65.827 32.876 72.439 1.00 22.43 87 GLY A CA 1
ATOM 620 C C . GLY A 1 87 ? 66.128 31.762 73.421 1.00 24.98 87 GLY A C 1
ATOM 621 O O . GLY A 1 87 ? 65.864 31.871 74.619 1.00 23.97 87 GLY A O 1
ATOM 622 N N . LEU A 1 88 ? 66.750 30.713 72.898 1.00 21.88 88 LEU A N 1
ATOM 623 C CA . LEU A 1 88 ? 67.101 29.523 73.656 1.00 21.76 88 LEU A CA 1
ATOM 624 C C . LEU A 1 88 ? 68.543 29.143 73.327 1.00 20.77 88 LEU A C 1
ATOM 625 O O . LEU A 1 88 ? 69.032 29.442 72.241 1.00 21.61 88 LEU A O 1
ATOM 630 N N . ALA A 1 89 ? 69.217 28.467 74.249 1.00 20.29 89 ALA A N 1
ATOM 631 C CA . ALA A 1 89 ? 70.596 28.058 74.008 1.00 19.75 89 ALA A CA 1
ATOM 632 C C . ALA A 1 89 ? 70.949 26.743 74.686 1.00 18.22 89 ALA A C 1
ATOM 633 O O . ALA A 1 89 ? 70.390 26.398 75.736 1.00 19.55 89 ALA A O 1
ATOM 635 N N . PHE A 1 90 ? 71.805 25.971 74.021 1.00 16.65 90 PHE A N 1
ATOM 636 C CA . PHE A 1 90 ? 72.317 24.715 74.569 1.00 14.85 90 PHE A CA 1
ATOM 637 C C . PHE A 1 90 ? 73.750 25.092 74.960 1.00 14.72 90 PHE A C 1
ATOM 638 O O . PHE A 1 90 ? 74.457 25.702 74.160 1.00 14.33 90 PHE A O 1
ATOM 646 N N . PHE A 1 91 ? 74.195 24.736 76.163 1.00 14.94 91 PHE A N 1
ATOM 647 C CA . PHE A 1 91 ? 75.544 25.129 76.559 1.00 17.13 91 PHE A CA 1
ATOM 648 C C . PHE A 1 91 ? 76.350 24.189 77.449 1.00 16.97 91 PHE A C 1
ATOM 649 O O . PHE A 1 91 ? 75.826 23.264 78.069 1.00 16.53 91 PHE A O 1
ATOM 657 N N . LEU A 1 92 ? 77.640 24.497 77.519 1.00 18.04 92 LEU A N 1
ATOM 658 C CA . LEU A 1 92 ? 78.604 23.796 78.353 1.00 19.66 92 LEU A CA 1
ATOM 659 C C . LEU A 1 92 ? 79.253 24.900 79.181 1.00 19.33 92 LEU A C 1
ATOM 660 O O . LEU A 1 92 ? 79.705 25.917 78.640 1.00 19.27 92 LEU A O 1
ATOM 665 N N . ALA A 1 93 ? 79.234 24.730 80.497 1.00 19.54 93 ALA A N 1
ATOM 666 C CA . ALA A 1 93 ? 79.816 25.715 81.407 1.00 22.85 93 ALA A CA 1
ATOM 667 C C . ALA A 1 93 ? 80.569 24.979 82.507 1.00 21.03 93 ALA A C 1
ATOM 668 O O . ALA A 1 93 ? 80.531 23.750 82.572 1.00 20.81 93 ALA A O 1
ATOM 670 N N . PRO A 1 94 ? 81.307 25.716 83.358 1.00 22.61 94 PRO A N 1
ATOM 671 C CA . PRO A 1 94 ? 82.045 25.058 84.444 1.00 20.76 94 PRO A CA 1
ATOM 672 C C . PRO A 1 94 ? 81.073 24.263 85.324 1.00 18.48 94 PRO A C 1
ATOM 673 O O . PRO A 1 94 ? 79.906 24.636 85.462 1.00 24.11 94 PRO A O 1
ATOM 677 N N . ALA A 1 95 ? 81.555 23.169 85.904 1.00 17.67 95 ALA A N 1
ATOM 678 C CA . ALA A 1 95 ? 80.742 22.307 86.764 1.00 20.20 95 ALA A CA 1
ATOM 679 C C . ALA A 1 95 ? 79.933 23.062 87.818 1.00 24.21 95 ALA A C 1
ATOM 680 O O . ALA A 1 95 ? 80.478 23.847 88.598 1.00 24.40 95 ALA A O 1
ATOM 682 N N . ASN A 1 96 ? 78.621 22.832 87.806 1.00 27.89 96 ASN A N 1
ATOM 683 C CA . ASN A 1 96 ? 77.679 23.453 88.742 1.00 33.85 96 ASN A CA 1
ATOM 684 C C . ASN A 1 96 ? 77.665 24.984 88.734 1.00 33.84 96 ASN A C 1
ATOM 685 O O . ASN A 1 96 ? 77.523 25.640 89.766 1.00 29.77 96 ASN A O 1
ATOM 690 N N . SER A 1 97 ? 77.778 25.529 87.528 1.00 35.61 97 SER A N 1
ATOM 691 C CA . SER A 1 97 ? 77.767 26.962 87.276 1.00 34.48 97 SER A CA 1
ATOM 692 C C . SER A 1 97 ? 76.398 27.556 87.665 1.00 32.06 97 SER A C 1
ATOM 693 O O . SER A 1 97 ? 75.366 26.890 87.554 1.00 30.27 97 SER A O 1
ATOM 696 N N . GLN A 1 98 ? 76.404 28.793 88.154 1.00 29.36 98 GLN A N 1
ATOM 697 C CA . GLN A 1 98 ? 75.172 29.495 88.527 1.00 26.27 98 GLN A CA 1
ATOM 698 C C . GLN A 1 98 ? 74.950 30.640 87.540 1.00 23.30 98 GLN A C 1
ATOM 699 O O . GLN A 1 98 ? 75.869 31.032 86.824 1.00 23.54 98 GLN A O 1
ATOM 705 N N . ILE A 1 99 ? 73.733 31.170 87.496 1.00 27.52 99 ILE A N 1
ATOM 706 C CA . ILE A 1 99 ? 73.433 32.298 86.621 1.00 26.42 99 ILE A CA 1
ATOM 707 C C . ILE A 1 99 ? 74.231 33.490 87.162 1.00 31.26 99 ILE A C 1
ATOM 708 O O . ILE A 1 99 ? 74.190 33.770 88.364 1.00 32.24 99 ILE A O 1
ATOM 713 N N . PRO A 1 100 ? 75.002 34.176 86.291 1.00 34.47 100 PRO A N 1
ATOM 714 C CA . PRO A 1 100 ? 75.816 35.335 86.683 1.00 34.58 100 PRO A CA 1
ATOM 715 C C . PRO A 1 100 ? 74.966 36.499 87.184 1.00 37.93 100 PRO A C 1
ATOM 716 O O . PRO A 1 100 ? 73.837 36.693 86.725 1.00 41.99 100 PRO A O 1
ATOM 720 N N . SER A 1 101 ? 75.512 37.268 88.125 1.00 38.52 101 SER A N 1
ATOM 721 C CA . SER A 1 101 ? 74.813 38.435 88.661 1.00 39.70 101 SER A CA 1
ATOM 722 C C . SER A 1 101 ? 74.717 39.451 87.535 1.00 35.68 101 SER A C 1
ATOM 723 O O . SER A 1 101 ? 75.683 39.651 86.795 1.00 35.70 101 SER A O 1
ATOM 726 N N . GLY A 1 102 ? 73.543 40.056 87.385 1.00 33.68 102 GLY A N 1
ATOM 727 C CA . GLY A 1 102 ? 73.348 41.051 86.345 1.00 41.36 102 GLY A CA 1
ATOM 728 C C . GLY A 1 102 ? 73.254 40.522 84.923 1.00 43.90 102 GLY A C 1
ATOM 729 O O . GLY A 1 102 ? 73.576 41.236 83.968 1.00 50.57 102 GLY A O 1
ATOM 730 N N . SER A 1 103 ? 72.839 39.269 84.772 1.00 38.31 103 SER A N 1
ATOM 731 C CA . SER A 1 103 ? 72.702 38.688 83.446 1.00 35.66 103 SER A CA 1
ATOM 732 C C . SER A 1 103 ? 71.363 39.170 82.908 1.00 35.02 103 SER A C 1
ATOM 733 O O . SER A 1 103 ? 70.504 39.607 83.671 1.00 41.88 103 SER A O 1
ATOM 736 N N . SER A 1 104 ? 71.199 39.139 81.595 1.00 33.42 104 SER A N 1
ATOM 737 C CA . SER A 1 104 ? 69.949 39.578 80.992 1.00 31.97 104 SER A CA 1
ATOM 738 C C . SER A 1 104 ? 69.401 38.513 80.050 1.00 30.32 104 SER A C 1
ATOM 739 O O . SER A 1 104 ? 70.091 37.548 79.719 1.00 31.35 104 SER A O 1
ATOM 742 N N . ALA A 1 105 ? 68.157 38.693 79.625 1.00 27.85 105 ALA A N 1
ATOM 743 C CA . ALA A 1 105 ? 67.513 37.747 78.727 1.00 26.49 105 ALA A CA 1
ATOM 744 C C . ALA A 1 105 ? 68.260 37.630 77.402 1.00 29.25 105 ALA A C 1
ATOM 745 O O . ALA A 1 105 ? 68.353 36.536 76.828 1.00 33.09 105 ALA A O 1
ATOM 747 N N . GLY A 1 106 ? 68.803 38.755 76.933 1.00 23.59 106 GLY A N 1
ATOM 748 C CA . GLY A 1 106 ? 69.546 38.772 75.681 1.00 23.40 106 GLY A CA 1
ATOM 749 C C . GLY A 1 106 ? 70.877 38.035 75.738 1.00 23.10 106 GLY A C 1
ATOM 750 O O . GLY A 1 106 ? 71.532 37.828 74.716 1.00 22.25 106 GLY A O 1
ATOM 751 N N . MET A 1 107 ? 71.296 37.672 76.944 1.00 22.02 107 MET A N 1
ATOM 752 C CA . MET A 1 107 ? 72.544 36.946 77.134 1.00 24.75 107 MET A CA 1
ATOM 753 C C . MET A 1 107 ? 72.253 35.527 77.619 1.00 24.42 107 MET A C 1
ATOM 754 O O . MET A 1 107 ? 73.151 34.796 78.038 1.00 25.82 107 MET A O 1
ATOM 759 N N . PHE A 1 108 ? 70.973 35.165 77.555 1.00 19.11 108 PHE A N 1
ATOM 760 C CA . PHE A 1 108 ? 70.466 33.849 77.934 1.00 21.20 108 PHE A CA 1
ATOM 761 C C . PHE A 1 108 ? 70.902 33.334 79.308 1.00 23.18 108 PHE A C 1
ATOM 762 O O . PHE A 1 108 ? 70.994 32.118 79.529 1.00 27.28 108 PHE A O 1
ATOM 770 N N . GLY A 1 109 ? 71.135 34.257 80.236 1.00 18.52 109 GLY A N 1
ATOM 771 C CA . GLY A 1 109 ? 71.559 33.872 81.569 1.00 16.15 109 GLY A CA 1
ATOM 772 C C . GLY A 1 109 ? 72.932 33.235 81.585 1.00 17.62 109 GLY A C 1
ATOM 773 O O . GLY A 1 109 ? 73.287 32.540 82.542 1.00 25.71 109 GLY A O 1
ATOM 774 N N . LEU A 1 110 ? 73.708 33.469 80.528 1.00 22.89 110 LEU A N 1
ATOM 775 C CA . LEU A 1 110 ? 75.056 32.907 80.416 1.00 24.01 110 LEU A CA 1
ATOM 776 C C . LEU A 1 110 ? 76.168 33.919 80.672 1.00 24.56 110 LEU A C 1
ATOM 777 O O . LEU A 1 110 ? 77.243 33.551 81.148 1.00 27.74 110 LEU A O 1
ATOM 782 N N . PHE A 1 111 ? 75.910 35.193 80.376 1.00 29.23 111 PHE A N 1
ATOM 783 C CA . PHE A 1 111 ? 76.932 36.224 80.547 1.00 25.44 111 PHE A CA 1
ATOM 784 C C . PHE A 1 111 ? 76.540 37.443 81.396 1.00 33.58 111 PHE A C 1
ATOM 785 O O . PHE A 1 111 ? 75.369 37.824 81.470 1.00 29.84 111 PHE A O 1
ATOM 793 N N . SER A 1 112 ? 77.550 38.028 82.042 1.00 42.90 112 SER A N 1
ATOM 794 C CA . SER A 1 112 ? 77.431 39.214 82.904 1.00 41.44 112 SER A CA 1
ATOM 795 C C . SER A 1 112 ? 77.512 40.443 81.984 1.00 43.16 112 SER A C 1
ATOM 796 O O . SER A 1 112 ? 76.980 41.496 82.320 1.00 47.70 112 SER A O 1
ATOM 799 N N . SER A 1 113 ? 78.170 40.298 80.826 1.00 41.67 113 SER A N 1
ATOM 800 C CA . SER A 1 113 ? 78.343 41.396 79.858 1.00 39.96 113 SER A CA 1
ATOM 801 C C . SER A 1 113 ? 78.538 40.943 78.399 1.00 45.27 113 SER A C 1
ATOM 802 O O . SER A 1 113 ? 78.431 39.757 78.081 1.00 48.32 113 SER A O 1
ATOM 805 N N . SER A 1 114 ? 78.847 41.899 77.522 1.00 45.42 114 SER A N 1
ATOM 806 C CA . SER A 1 114 ? 79.064 41.615 76.102 1.00 47.19 114 SER A CA 1
ATOM 807 C C . SER A 1 114 ? 80.540 41.462 75.717 1.00 48.45 114 SER A C 1
ATOM 808 O O . SER A 1 114 ? 80.871 41.314 74.536 1.00 51.99 114 SER A O 1
ATOM 811 N N . ASP A 1 115 ? 81.417 41.488 76.717 1.00 49.25 115 ASP A N 1
ATOM 812 C CA . ASP A 1 115 ? 82.854 41.336 76.502 1.00 52.17 115 ASP A CA 1
ATOM 813 C C . ASP A 1 115 ? 83.208 39.868 76.277 1.00 52.24 115 ASP A C 1
ATOM 814 O O . ASP A 1 115 ? 82.425 38.974 76.598 1.00 54.81 115 ASP A O 1
ATOM 819 N N . SER A 1 116 ? 84.395 39.623 75.733 1.00 51.39 116 SER A N 1
ATOM 820 C CA . SER A 1 116 ? 84.859 38.262 75.492 1.00 52.14 116 SER A CA 1
ATOM 821 C C . SER A 1 116 ? 85.943 37.887 76.505 1.00 52.28 116 SER A C 1
ATOM 822 O O . SER A 1 116 ? 87.134 37.943 76.200 1.00 58.96 116 SER A O 1
ATOM 825 N N . LYS A 1 117 ? 85.526 37.534 77.718 1.00 52.48 117 LYS A N 1
ATOM 826 C CA . LYS A 1 117 ? 86.462 37.153 78.779 1.00 49.91 117 LYS A CA 1
ATOM 827 C C . LYS A 1 117 ? 86.731 35.652 78.739 1.00 46.97 117 LYS A C 1
ATOM 828 O O . LYS A 1 117 ? 85.795 34.852 78.722 1.00 50.11 117 LYS A O 1
ATOM 834 N N . SER A 1 118 ? 88.006 35.269 78.745 1.00 42.24 118 SER A N 1
ATOM 835 C CA . SER A 1 118 ? 88.371 33.856 78.718 1.00 40.03 118 SER A CA 1
ATOM 836 C C . SER A 1 118 ? 87.998 33.175 80.032 1.00 38.08 118 SER A C 1
ATOM 837 O O . SER A 1 118 ? 87.972 31.948 80.123 1.00 38.13 118 SER A O 1
ATOM 840 N N . SER A 1 119 ? 87.691 33.986 81.040 1.00 36.80 119 SER A N 1
ATOM 841 C CA . SER A 1 119 ? 87.302 33.478 82.347 1.00 35.91 119 SER A CA 1
ATOM 842 C C . SER A 1 119 ? 85.845 32.994 82.370 1.00 34.01 119 SER A C 1
ATOM 843 O O . SER A 1 119 ? 85.427 32.321 83.320 1.00 31.77 119 SER A O 1
ATOM 846 N N . ASN A 1 120 ? 85.074 33.338 81.337 1.00 30.04 120 ASN A N 1
ATOM 847 C CA . ASN A 1 120 ? 83.674 32.906 81.257 1.00 33.13 120 ASN A CA 1
ATOM 848 C C . ASN A 1 120 ? 83.581 31.387 81.136 1.00 31.89 120 ASN A C 1
ATOM 849 O O . ASN A 1 120 ? 82.726 30.757 81.760 1.00 38.09 120 ASN A O 1
ATOM 854 N N . GLN A 1 121 ? 84.477 30.816 80.334 1.00 29.99 121 GLN A N 1
ATOM 855 C CA . GLN A 1 121 ? 84.540 29.377 80.103 1.00 26.57 121 GLN A CA 1
ATOM 856 C C . GLN A 1 121 ? 83.191 28.814 79.693 1.00 27.77 121 GLN A C 1
ATOM 857 O O . GLN A 1 121 ? 82.675 27.862 80.291 1.00 28.88 121 GLN A O 1
ATOM 863 N N . ILE A 1 122 ? 82.622 29.422 78.659 1.00 25.65 122 ILE A N 1
ATOM 864 C CA . ILE A 1 122 ? 81.334 29.009 78.150 1.00 21.02 122 ILE A CA 1
ATOM 865 C C . ILE A 1 122 ? 81.315 28.792 76.646 1.00 18.17 122 ILE A C 1
ATOM 866 O O . ILE A 1 122 ? 81.902 29.555 75.886 1.00 18.78 122 ILE A O 1
ATOM 871 N N . ILE A 1 123 ? 80.716 27.678 76.244 1.00 19.23 123 ILE A N 1
ATOM 872 C CA . ILE A 1 123 ? 80.537 27.350 74.836 1.00 22.34 123 ILE A CA 1
ATOM 873 C C . ILE A 1 123 ? 79.042 27.091 74.725 1.00 21.10 123 ILE A C 1
ATOM 874 O O . ILE A 1 123 ? 78.483 26.324 75.507 1.00 26.24 123 ILE A O 1
ATOM 879 N N . ALA A 1 124 ? 78.387 27.774 73.797 1.00 21.65 124 ALA A N 1
ATOM 880 C CA . ALA A 1 124 ? 76.952 27.617 73.638 1.00 19.70 124 ALA A CA 1
ATOM 881 C C . ALA A 1 124 ? 76.489 27.718 72.197 1.00 22.70 124 ALA A C 1
ATOM 882 O O . ALA A 1 124 ? 77.145 28.338 71.360 1.00 23.08 124 ALA A O 1
ATOM 884 N N . VAL A 1 125 ? 75.373 27.056 71.910 1.00 19.83 125 VAL A N 1
ATOM 885 C CA . VAL A 1 125 ? 74.767 27.095 70.593 1.00 18.99 125 VAL A CA 1
ATOM 886 C C . VAL A 1 125 ? 73.450 27.793 70.861 1.00 19.70 125 VAL A C 1
ATOM 887 O O . VAL A 1 125 ? 72.600 27.281 71.594 1.00 21.15 125 VAL A O 1
ATOM 891 N N . GLU A 1 126 ? 73.314 28.994 70.318 1.00 19.61 126 GLU A N 1
ATOM 892 C CA . GLU A 1 126 ? 72.113 29.791 70.524 1.00 19.43 126 GLU A CA 1
ATOM 893 C C . GLU A 1 126 ? 71.132 29.794 69.365 1.00 16.60 126 GLU A C 1
ATOM 894 O O . GLU A 1 126 ? 71.514 29.701 68.205 1.00 20.81 126 GLU A O 1
ATOM 900 N N . PHE A 1 127 ? 69.856 29.875 69.708 1.00 13.31 127 PHE A N 1
ATOM 901 C CA . PHE A 1 127 ? 68.778 29.949 68.738 1.00 17.43 127 PHE A CA 1
ATOM 902 C C . PHE A 1 127 ? 68.161 31.291 69.136 1.00 20.22 127 PHE A C 1
ATOM 903 O O . PHE A 1 127 ? 67.270 31.366 69.981 1.00 18.77 127 PHE A O 1
ATOM 911 N N . ASP A 1 128 ? 68.777 32.345 68.598 1.00 22.09 128 ASP A N 1
ATOM 912 C CA . ASP A 1 128 ? 68.456 33.751 68.853 1.00 21.18 128 ASP A CA 1
ATOM 913 C C . ASP A 1 128 ? 67.307 34.340 68.032 1.00 18.64 128 ASP A C 1
ATOM 914 O O . ASP A 1 128 ? 67.438 34.556 66.829 1.00 19.92 128 ASP A O 1
ATOM 919 N N . THR A 1 129 ? 66.209 34.666 68.709 1.00 21.36 129 THR A N 1
ATOM 920 C CA . THR A 1 129 ? 65.023 35.230 68.054 1.00 25.15 129 THR A CA 1
ATOM 921 C C . THR A 1 129 ? 64.968 36.763 68.013 1.00 27.68 129 THR A C 1
ATOM 922 O O . THR A 1 129 ? 64.209 37.335 67.233 1.00 26.51 129 THR A O 1
ATOM 926 N N . TYR A 1 130 ? 65.736 37.419 68.878 1.00 23.48 130 TYR A N 1
ATOM 927 C CA . TYR A 1 130 ? 65.756 38.875 68.932 1.00 26.10 130 TYR A CA 1
ATOM 928 C C . TYR A 1 130 ? 67.119 39.421 68.526 1.00 27.42 130 TYR A C 1
ATOM 929 O O . TYR A 1 130 ? 68.142 39.096 69.137 1.00 25.67 130 TYR A O 1
ATOM 938 N N . PHE A 1 131 ? 67.114 40.294 67.526 1.00 28.23 131 PHE A N 1
ATOM 939 C CA . PHE A 1 131 ? 68.342 40.894 67.019 1.00 32.78 131 PHE A CA 1
ATOM 940 C C . PHE A 1 131 ? 68.281 42.424 66.938 1.00 34.97 131 PHE A C 1
ATOM 941 O O . PHE A 1 131 ? 69.068 43.036 66.211 1.00 38.86 131 PHE A O 1
ATOM 949 N N . GLY A 1 132 ? 67.349 43.032 67.675 1.00 34.00 132 GLY A N 1
ATOM 950 C CA . GLY A 1 132 ? 67.215 44.480 67.666 1.00 32.94 132 GLY A CA 1
ATOM 951 C C . GLY A 1 132 ? 68.507 45.176 68.050 1.00 34.28 132 GLY A C 1
ATOM 952 O O . GLY A 1 132 ? 69.085 44.873 69.088 1.00 32.56 132 GLY A O 1
ATOM 953 N N . LYS A 1 133 ? 68.962 46.111 67.217 1.00 38.84 133 LYS A N 1
ATOM 954 C CA . LYS A 1 133 ? 70.206 46.839 67.476 1.00 41.39 133 LYS A CA 1
ATOM 955 C C . LYS A 1 133 ? 70.194 47.675 68.759 1.00 40.78 133 LYS A C 1
ATOM 956 O O . LYS A 1 133 ? 71.252 48.038 69.275 1.00 43.55 133 LYS A O 1
ATOM 962 N N . ALA A 1 134 ? 68.998 47.968 69.270 1.00 40.60 134 ALA A N 1
ATOM 963 C CA . ALA A 1 134 ? 68.840 48.754 70.491 1.00 39.92 134 ALA A CA 1
ATOM 964 C C . ALA A 1 134 ? 69.464 48.034 71.680 1.00 39.86 134 ALA A C 1
ATOM 965 O O . ALA A 1 134 ? 70.295 48.604 72.386 1.00 36.79 134 ALA A O 1
ATOM 967 N N . TYR A 1 135 ? 69.080 46.774 71.880 1.00 37.60 135 TYR A N 1
ATOM 968 C CA . TYR A 1 135 ? 69.596 45.978 72.990 1.00 37.01 135 TYR A CA 1
ATOM 969 C C . TYR A 1 135 ? 70.640 44.922 72.624 1.00 36.11 135 TYR A C 1
ATOM 970 O O . TYR A 1 135 ? 71.443 44.521 73.467 1.00 35.94 135 TYR A O 1
ATOM 979 N N . ASN A 1 136 ? 70.658 44.495 71.366 1.00 33.49 136 ASN A N 1
ATOM 980 C CA . ASN A 1 136 ? 71.607 43.478 70.928 1.00 33.31 136 ASN A CA 1
ATOM 981 C C . ASN A 1 136 ? 72.422 43.948 69.728 1.00 31.45 136 ASN A C 1
ATOM 982 O O . ASN A 1 136 ? 72.322 43.381 68.639 1.00 30.83 136 ASN A O 1
ATOM 987 N N . PRO A 1 137 ? 73.274 44.964 69.925 1.00 30.49 137 PRO A N 1
ATOM 988 C CA . PRO A 1 137 ? 74.102 45.489 68.832 1.00 30.99 137 PRO A CA 1
ATOM 989 C C . PRO A 1 137 ? 75.075 44.476 68.218 1.00 33.56 137 PRO A C 1
ATOM 990 O O . PRO A 1 137 ? 75.489 44.634 67.068 1.00 36.08 137 PRO A O 1
ATOM 994 N N . TRP A 1 138 ? 75.421 43.438 68.979 1.00 29.79 138 TRP A N 1
ATOM 995 C CA . TRP A 1 138 ? 76.345 42.392 68.530 1.00 24.71 138 TRP A CA 1
ATOM 996 C C . TRP A 1 138 ? 75.724 41.409 67.526 1.00 26.59 138 TRP A C 1
ATOM 997 O O . TRP A 1 138 ? 76.443 40.685 66.839 1.00 28.23 138 TRP A O 1
ATOM 1008 N N . ASP A 1 139 ? 74.395 41.380 67.454 1.00 26.17 139 ASP A N 1
ATOM 1009 C CA . ASP A 1 139 ? 73.670 40.461 66.569 1.00 24.57 139 ASP A CA 1
ATOM 1010 C C . ASP A 1 139 ? 73.556 40.858 65.110 1.00 31.25 139 ASP A C 1
ATOM 1011 O O . ASP A 1 139 ? 73.637 42.040 64.767 1.00 33.00 139 ASP A O 1
ATOM 1016 N N . PRO A 1 140 ? 73.404 39.854 64.221 1.00 31.81 140 PRO A N 1
ATOM 1017 C CA . PRO A 1 140 ? 73.255 40.085 62.780 1.00 30.08 140 PRO A CA 1
ATOM 1018 C C . PRO A 1 140 ? 71.801 40.529 62.561 1.00 32.73 140 PRO A C 1
ATOM 1019 O O . PRO A 1 140 ? 70.999 40.508 63.506 1.00 32.13 140 PRO A O 1
ATOM 1023 N N . ASP A 1 141 ? 71.451 40.912 61.334 1.00 37.28 141 ASP A N 1
ATOM 1024 C CA . ASP A 1 141 ? 70.096 41.401 61.053 1.00 41.64 141 ASP A CA 1
ATOM 1025 C C . ASP A 1 141 ? 69.019 40.376 60.722 1.00 38.89 141 ASP A C 1
ATOM 1026 O O . ASP A 1 141 ? 68.198 40.592 59.834 1.00 41.31 141 ASP A O 1
ATOM 1031 N N . PHE A 1 142 ? 68.985 39.289 61.484 1.00 37.92 142 PHE A N 1
ATOM 1032 C CA . PHE A 1 142 ? 67.994 38.235 61.282 1.00 30.14 142 PHE A CA 1
ATOM 1033 C C . PHE A 1 142 ? 68.037 37.238 62.427 1.00 25.80 142 PHE A C 1
ATOM 1034 O O . PHE A 1 142 ? 68.984 37.233 63.214 1.00 25.76 142 PHE A O 1
ATOM 1042 N N . LYS A 1 143 ? 66.978 36.445 62.560 1.00 27.94 143 LYS A N 1
ATOM 1043 C CA . LYS A 1 143 ? 66.935 35.410 63.587 1.00 27.31 143 LYS A CA 1
ATOM 1044 C C . LYS A 1 143 ? 68.036 34.440 63.151 1.00 29.19 143 LYS A C 1
ATOM 1045 O O . LYS A 1 143 ? 68.185 34.160 61.955 1.00 23.30 143 LYS A O 1
ATOM 1051 N N . HIS A 1 144 ? 68.804 33.923 64.104 1.00 26.90 144 HIS A N 1
ATOM 1052 C CA . HIS A 1 144 ? 69.934 33.076 63.739 1.00 25.20 144 HIS A CA 1
ATOM 1053 C C . HIS A 1 144 ? 70.324 31.988 64.726 1.00 26.17 144 HIS A C 1
ATOM 1054 O O . HIS A 1 144 ? 69.846 31.939 65.861 1.00 26.88 144 HIS A O 1
ATOM 1061 N N . ILE A 1 145 ? 71.221 31.126 64.257 1.00 20.60 145 ILE A N 1
ATOM 1062 C CA . ILE A 1 145 ? 71.799 30.064 65.062 1.00 18.48 145 ILE A CA 1
ATOM 1063 C C . ILE A 1 145 ? 73.238 30.545 65.203 1.00 19.97 145 ILE A C 1
ATOM 1064 O O . ILE A 1 145 ? 73.870 30.907 64.210 1.00 23.92 145 ILE A O 1
ATOM 1069 N N . GLY A 1 146 ? 73.743 30.604 66.430 1.00 22.36 146 GLY A N 1
ATOM 1070 C CA . GLY A 1 146 ? 75.103 31.059 66.613 1.00 17.83 146 GLY A CA 1
ATOM 1071 C C . GLY A 1 146 ? 75.919 30.154 67.500 1.00 18.97 146 GLY A C 1
ATOM 1072 O O . GLY A 1 146 ? 75.369 29.452 68.347 1.00 19.36 146 GLY A O 1
ATOM 1073 N N . ILE A 1 147 ? 77.229 30.138 67.253 1.00 18.32 147 ILE A N 1
ATOM 1074 C CA . ILE A 1 147 ? 78.177 29.358 68.039 1.00 21.39 147 ILE A CA 1
ATOM 1075 C C . ILE A 1 147 ? 78.876 30.389 68.918 1.00 23.68 147 ILE A C 1
ATOM 1076 O O . ILE A 1 147 ? 79.631 31.224 68.422 1.00 24.66 147 ILE A O 1
ATOM 1081 N N . ASP A 1 148 ? 78.600 30.343 70.216 1.00 24.29 148 ASP A N 1
ATOM 1082 C CA . ASP A 1 148 ? 79.185 31.286 71.157 1.00 20.79 148 ASP A CA 1
ATOM 1083 C C . ASP A 1 148 ? 80.343 30.685 71.922 1.00 16.95 148 ASP A C 1
ATOM 1084 O O . ASP A 1 148 ? 80.221 29.606 72.493 1.00 18.99 148 ASP A O 1
ATOM 1089 N N . VAL A 1 149 ? 81.465 31.395 71.931 1.00 20.07 149 VAL A N 1
ATOM 1090 C CA . VAL A 1 149 ? 82.661 30.956 72.643 1.00 20.89 149 VAL A CA 1
ATOM 1091 C C . VAL A 1 149 ? 83.136 32.102 73.540 1.00 24.81 149 VAL A C 1
ATOM 1092 O O . VAL A 1 149 ? 83.746 33.063 73.062 1.00 25.75 149 VAL A O 1
ATOM 1096 N N . ASN A 1 150 ? 82.809 32.008 74.830 1.00 23.34 150 ASN A N 1
ATOM 1097 C CA . ASN A 1 150 ? 83.188 33.013 75.828 1.00 23.68 150 ASN A CA 1
ATOM 1098 C C . ASN A 1 150 ? 82.598 34.410 75.607 1.00 26.02 150 ASN A C 1
ATOM 1099 O O . ASN A 1 150 ? 83.012 35.371 76.259 1.00 24.57 150 ASN A O 1
ATOM 1104 N N . SER A 1 151 ? 81.611 34.511 74.719 1.00 26.36 151 SER A N 1
ATOM 1105 C CA . SER A 1 151 ? 80.979 35.791 74.416 1.00 26.79 151 SER A CA 1
ATOM 1106 C C . SER A 1 151 ? 79.606 35.624 73.780 1.00 22.42 151 SER A C 1
ATOM 1107 O O . SER A 1 151 ? 79.349 34.639 73.089 1.00 26.83 151 SER A O 1
ATOM 1110 N N . ILE A 1 152 ? 78.740 36.610 74.001 1.00 19.72 152 ILE A N 1
ATOM 1111 C CA . ILE A 1 152 ? 77.393 36.617 73.443 1.00 18.01 152 ILE A CA 1
ATOM 1112 C C . ILE A 1 152 ? 77.464 36.983 71.955 1.00 24.77 152 ILE A C 1
ATOM 1113 O O . ILE A 1 152 ? 76.506 36.788 71.204 1.00 25.59 152 ILE A O 1
ATOM 1118 N N . LYS A 1 153 ? 78.610 37.522 71.545 1.00 27.78 153 LYS A N 1
ATOM 1119 C CA . LYS A 1 153 ? 78.852 37.892 70.156 1.00 25.83 153 LYS A CA 1
ATOM 1120 C C . LYS A 1 153 ? 79.433 36.636 69.492 1.00 25.07 153 LYS A C 1
ATOM 1121 O O . LYS A 1 153 ? 80.616 36.341 69.627 1.00 19.88 153 LYS A O 1
ATOM 1127 N N . SER A 1 154 ? 78.561 35.884 68.820 1.00 24.56 154 SER A N 1
ATOM 1128 C CA . SER A 1 154 ? 78.903 34.631 68.144 1.00 20.69 154 SER A CA 1
ATOM 1129 C C . SER A 1 154 ? 80.110 34.693 67.226 1.00 20.69 154 SER A C 1
ATOM 1130 O O . SER A 1 154 ? 80.267 35.652 66.466 1.00 22.03 154 SER A O 1
ATOM 1133 N N . ILE A 1 155 ? 80.932 33.644 67.267 1.00 22.05 155 ILE A N 1
ATOM 1134 C CA . ILE A 1 155 ? 82.112 33.558 66.406 1.00 23.24 155 ILE A CA 1
ATOM 1135 C C . ILE A 1 155 ? 81.656 33.193 64.999 1.00 23.04 155 ILE A C 1
ATOM 1136 O O . ILE A 1 155 ? 82.393 33.383 64.038 1.00 29.48 155 ILE A O 1
ATOM 1141 N N . LYS A 1 156 ? 80.446 32.646 64.897 1.00 21.80 156 LYS A N 1
ATOM 1142 C CA . LYS A 1 156 ? 79.849 32.264 63.618 1.00 20.15 156 LYS A CA 1
ATOM 1143 C C . LYS A 1 156 ? 78.334 32.111 63.756 1.00 20.28 156 LYS A C 1
ATOM 1144 O O . LYS A 1 156 ? 77.844 31.564 64.748 1.00 26.66 156 LYS A O 1
ATOM 1150 N N . THR A 1 157 ? 77.599 32.645 62.786 1.00 17.23 157 THR A N 1
ATOM 1151 C CA . THR A 1 157 ? 76.144 32.548 62.784 1.00 25.70 157 THR A CA 1
ATOM 1152 C C . THR A 1 157 ? 75.651 32.125 61.406 1.00 27.45 157 THR A C 1
ATOM 1153 O O . THR A 1 157 ? 76.404 32.118 60.435 1.00 25.59 157 THR A O 1
ATOM 1157 N N . VAL A 1 158 ? 74.374 31.766 61.346 1.00 26.09 158 VAL A N 1
ATOM 1158 C CA . VAL A 1 158 ? 73.726 31.357 60.115 1.00 24.41 158 VAL A CA 1
ATOM 1159 C C . VAL A 1 158 ? 72.252 31.744 60.260 1.00 25.23 158 VAL A C 1
ATOM 1160 O O . VAL A 1 158 ? 71.708 31.763 61.362 1.00 28.38 158 VAL A O 1
ATOM 1164 N N . LYS A 1 159 ? 71.636 32.157 59.164 1.00 27.72 159 LYS A N 1
ATOM 1165 C CA . LYS A 1 159 ? 70.232 32.538 59.187 1.00 25.74 159 LYS A CA 1
ATOM 1166 C C . LYS A 1 159 ? 69.382 31.354 59.666 1.00 26.22 159 LYS A C 1
ATOM 1167 O O . LYS A 1 159 ? 69.561 30.229 59.200 1.00 28.60 159 LYS A O 1
ATOM 1173 N N . TRP A 1 160 ? 68.494 31.616 60.626 1.00 24.49 160 TRP A N 1
ATOM 1174 C CA . TRP A 1 160 ? 67.606 30.600 61.179 1.00 19.49 160 TRP A CA 1
ATOM 1175 C C . TRP A 1 160 ? 66.173 30.874 60.731 1.00 24.12 160 TRP A C 1
ATOM 1176 O O . TRP A 1 160 ? 65.566 31.874 61.128 1.00 24.61 160 TRP A O 1
ATOM 1187 N N . ASP A 1 161 ? 65.648 29.983 59.892 1.00 25.64 161 ASP A N 1
ATOM 1188 C CA . ASP A 1 161 ? 64.290 30.100 59.378 1.00 21.93 161 ASP A CA 1
ATOM 1189 C C . ASP A 1 161 ? 63.286 29.574 60.401 1.00 26.62 161 ASP A C 1
ATOM 1190 O O . ASP A 1 161 ? 62.646 28.537 60.195 1.00 24.79 161 ASP A O 1
ATOM 1195 N N . TRP A 1 162 ? 63.146 30.316 61.497 1.00 22.93 162 TRP A N 1
ATOM 1196 C CA . TRP A 1 162 ? 62.243 29.963 62.586 1.00 23.04 162 TRP A CA 1
ATOM 1197 C C . TRP A 1 162 ? 60.774 29.809 62.155 1.00 26.60 162 TRP A C 1
ATOM 1198 O O . TRP A 1 162 ? 60.256 30.603 61.366 1.00 30.37 162 TRP A O 1
ATOM 1209 N N . ARG A 1 163 ? 60.127 28.759 62.653 1.00 24.78 163 ARG A N 1
ATOM 1210 C CA . ARG A 1 163 ? 58.724 28.500 62.362 1.00 21.80 163 ARG A CA 1
ATOM 1211 C C . ARG A 1 163 ? 57.961 28.617 63.673 1.00 25.28 163 ARG A C 1
ATOM 1212 O O . ARG A 1 163 ? 58.184 27.836 64.596 1.00 27.91 163 ARG A O 1
ATOM 1220 N N . ASN A 1 164 ? 57.046 29.578 63.741 1.00 28.94 164 ASN A N 1
ATOM 1221 C CA . ASN A 1 164 ? 56.244 29.818 64.938 1.00 22.30 164 ASN A CA 1
ATOM 1222 C C . ASN A 1 164 ? 55.411 28.613 65.375 1.00 23.46 164 ASN A C 1
ATOM 1223 O O . ASN A 1 164 ? 54.573 28.101 64.619 1.00 27.11 164 ASN A O 1
ATOM 1228 N N . GLY A 1 165 ? 55.662 28.162 66.602 1.00 21.05 165 GLY A N 1
ATOM 1229 C CA . GLY A 1 165 ? 54.936 27.036 67.162 1.00 19.39 165 GLY A CA 1
ATOM 1230 C C . GLY A 1 165 ? 55.217 25.653 66.598 1.00 21.39 165 GLY A C 1
ATOM 1231 O O . GLY A 1 165 ? 54.569 24.696 67.008 1.00 25.17 165 GLY A O 1
ATOM 1232 N N . GLU A 1 166 ? 56.153 25.536 65.656 1.00 24.90 166 GLU A N 1
ATOM 1233 C CA . GLU A 1 166 ? 56.485 24.233 65.071 1.00 26.83 166 GLU A CA 1
ATOM 1234 C C . GLU A 1 166 ? 57.660 23.558 65.800 1.00 27.97 166 GLU A C 1
ATOM 1235 O O . GLU A 1 166 ? 58.559 24.233 66.313 1.00 31.24 166 GLU A O 1
ATOM 1241 N N . VAL A 1 167 ? 57.643 22.226 65.852 1.00 26.39 167 VAL A N 1
ATOM 1242 C CA . VAL A 1 167 ? 58.705 21.471 66.516 1.00 21.73 167 VAL A CA 1
ATOM 1243 C C . VAL A 1 167 ? 59.961 21.375 65.654 1.00 18.95 167 VAL A C 1
ATOM 1244 O O . VAL A 1 167 ? 59.898 20.993 64.486 1.00 20.29 167 VAL A O 1
ATOM 1248 N N . ALA A 1 168 ? 61.095 21.733 66.246 1.00 14.99 168 ALA A N 1
ATOM 1249 C CA . ALA A 1 168 ? 62.381 21.669 65.565 1.00 15.82 168 ALA A CA 1
ATOM 1250 C C . ALA A 1 168 ? 63.226 20.543 66.168 1.00 18.05 168 ALA A C 1
ATOM 1251 O O . ALA A 1 168 ? 63.305 20.403 67.390 1.00 17.64 168 ALA A O 1
ATOM 1253 N N . ASP A 1 169 ? 63.823 19.724 65.308 1.00 18.10 169 ASP A N 1
ATOM 1254 C CA . ASP A 1 169 ? 64.693 18.638 65.752 1.00 17.19 169 ASP A CA 1
ATOM 1255 C C . ASP A 1 169 ? 66.128 19.116 65.564 1.00 19.10 169 ASP A C 1
ATOM 1256 O O . ASP A 1 169 ? 66.483 19.579 64.481 1.00 20.36 169 ASP A O 1
ATOM 1261 N N . VAL A 1 170 ? 66.943 19.022 66.617 1.00 18.39 170 VAL A N 1
ATOM 1262 C CA . VAL A 1 170 ? 68.338 19.451 66.551 1.00 15.48 170 VAL A CA 1
ATOM 1263 C C . VAL A 1 170 ? 69.307 18.330 66.914 1.00 16.20 170 VAL A C 1
ATOM 1264 O O . VAL A 1 170 ? 69.068 17.561 67.839 1.00 20.10 170 VAL A O 1
ATOM 1268 N N . VAL A 1 171 ? 70.388 18.234 66.149 1.00 21.17 171 VAL A N 1
ATOM 1269 C CA . VAL A 1 171 ? 71.447 17.260 66.385 1.00 17.76 171 VAL A CA 1
ATOM 1270 C C . VAL A 1 171 ? 72.728 18.073 66.400 1.00 19.82 171 VAL A C 1
ATOM 1271 O O . VAL A 1 171 ? 73.008 18.799 65.451 1.00 21.72 171 VAL A O 1
ATOM 1275 N N . ILE A 1 172 ? 73.457 18.017 67.508 1.00 19.45 172 ILE A N 1
ATOM 1276 C CA . ILE A 1 172 ? 74.723 18.732 67.636 1.00 19.67 172 ILE A CA 1
ATOM 1277 C C . ILE A 1 172 ? 75.825 17.693 67.869 1.00 22.73 172 ILE A C 1
ATOM 1278 O O . ILE A 1 172 ? 75.701 16.843 68.744 1.00 24.32 172 ILE A O 1
ATOM 1283 N N . THR A 1 173 ? 76.875 17.732 67.056 1.00 19.73 173 THR A N 1
ATOM 1284 C CA . THR A 1 173 ? 77.979 16.793 67.215 1.00 17.72 173 THR A CA 1
ATOM 1285 C C . THR A 1 173 ? 79.301 17.527 67.389 1.00 19.66 173 THR A C 1
ATOM 1286 O O . THR A 1 173 ? 79.518 18.614 66.840 1.00 17.98 173 THR A O 1
ATOM 1290 N N . TYR A 1 174 ? 80.157 16.966 68.226 1.00 14.97 174 TYR A N 1
ATOM 1291 C CA . TYR A 1 174 ? 81.478 17.526 68.408 1.00 16.51 174 TYR A CA 1
ATOM 1292 C C . TYR A 1 174 ? 82.465 16.390 68.201 1.00 17.92 174 TYR A C 1
ATOM 1293 O O . TYR A 1 174 ? 82.487 15.425 68.962 1.00 17.73 174 TYR A O 1
ATOM 1302 N N . ARG A 1 175 ? 83.244 16.496 67.132 1.00 18.64 175 ARG A N 1
ATOM 1303 C CA . ARG A 1 175 ? 84.240 15.495 66.788 1.00 19.63 175 ARG A CA 1
ATOM 1304 C C . ARG A 1 175 ? 85.592 16.029 67.234 1.00 20.10 175 ARG A C 1
ATOM 1305 O O . ARG A 1 175 ? 86.164 16.910 66.600 1.00 19.05 175 ARG A O 1
ATOM 1313 N N . ALA A 1 176 ? 86.069 15.510 68.364 1.00 19.07 176 ALA A N 1
ATOM 1314 C CA . ALA A 1 176 ? 87.325 15.950 68.966 1.00 23.54 176 ALA A CA 1
ATOM 1315 C C . ALA A 1 176 ? 88.567 15.921 68.091 1.00 23.79 176 ALA A C 1
ATOM 1316 O O . ALA A 1 176 ? 89.323 16.891 68.079 1.00 23.43 176 ALA A O 1
ATOM 1318 N N . PRO A 1 177 ? 88.819 14.806 67.377 1.00 25.02 177 PRO A N 1
ATOM 1319 C CA . PRO A 1 177 ? 90.013 14.752 66.523 1.00 25.45 177 PRO A CA 1
ATOM 1320 C C . PRO A 1 177 ? 90.128 15.884 65.490 1.00 25.79 177 PRO A C 1
ATOM 1321 O O . PRO A 1 177 ? 91.232 16.334 65.184 1.00 25.15 177 PRO A O 1
ATOM 1325 N N . THR A 1 178 ? 88.995 16.359 64.979 1.00 21.29 178 THR A N 1
ATOM 1326 C CA . THR A 1 178 ? 89.001 17.459 64.018 1.00 20.61 178 THR A CA 1
ATOM 1327 C C . THR A 1 178 ? 88.550 18.794 64.627 1.00 20.21 178 THR A C 1
ATOM 1328 O O . THR A 1 178 ? 88.497 19.794 63.922 1.00 20.93 178 THR A O 1
ATOM 1332 N N . LYS A 1 179 ? 88.224 18.805 65.924 1.00 20.78 179 LYS A N 1
ATOM 1333 C CA . LYS A 1 179 ? 87.768 20.015 66.625 1.00 21.86 179 LYS A CA 1
ATOM 1334 C C . LYS A 1 179 ? 86.559 20.668 65.944 1.00 20.45 179 LYS A C 1
ATOM 1335 O O . LYS A 1 179 ? 86.364 21.876 66.027 1.00 21.35 179 LYS A O 1
ATOM 1341 N N . SER A 1 180 ? 85.731 19.849 65.307 1.00 23.30 180 SER A N 1
ATOM 1342 C CA . SER A 1 180 ? 84.570 20.330 64.575 1.00 21.30 180 SER A CA 1
ATOM 1343 C C . SER A 1 180 ? 83.257 20.226 65.337 1.00 19.49 180 SER A C 1
ATOM 1344 O O . SER A 1 180 ? 82.906 19.168 65.845 1.00 16.39 180 SER A O 1
ATOM 1347 N N . LEU A 1 181 ? 82.546 21.349 65.411 1.00 21.10 181 LEU A N 1
ATOM 1348 C CA . LEU A 1 181 ? 81.244 21.427 66.062 1.00 19.82 181 LEU A CA 1
ATOM 1349 C C . LEU A 1 181 ? 80.183 21.680 64.981 1.00 22.74 181 LEU A C 1
ATOM 1350 O O . LEU A 1 181 ? 80.210 22.718 64.317 1.00 16.28 181 LEU A O 1
ATOM 1355 N N . THR A 1 182 ? 79.253 20.740 64.814 1.00 19.51 182 THR A N 1
ATOM 1356 C CA . THR A 1 182 ? 78.197 20.878 63.810 1.00 15.68 182 THR A CA 1
ATOM 1357 C C . THR A 1 182 ? 76.795 20.937 64.426 1.00 19.93 182 THR A C 1
ATOM 1358 O O . THR A 1 182 ? 76.464 20.159 65.328 1.00 25.51 182 THR A O 1
ATOM 1362 N N . VAL A 1 183 ? 75.987 21.880 63.943 1.00 22.51 183 VAL A N 1
ATOM 1363 C CA . VAL A 1 183 ? 74.615 22.050 64.403 1.00 16.81 183 VAL A CA 1
ATOM 1364 C C . VAL A 1 183 ? 73.691 21.755 63.234 1.00 17.92 183 VAL A C 1
ATOM 1365 O O . VAL A 1 183 ? 73.771 22.390 62.188 1.00 21.47 183 VAL A O 1
ATOM 1369 N N . CYS A 1 184 ? 72.796 20.799 63.444 1.00 23.16 184 CYS A N 1
ATOM 1370 C CA . CYS A 1 184 ? 71.860 20.352 62.432 1.00 21.02 184 CYS A CA 1
ATOM 1371 C C . CYS A 1 184 ? 70.423 20.571 62.879 1.00 22.87 184 CYS A C 1
ATOM 1372 O O . CYS A 1 184 ? 69.933 19.839 63.744 1.00 28.75 184 CYS A O 1
ATOM 1375 N N . LEU A 1 185 ? 69.729 21.526 62.262 1.00 20.08 185 LEU A N 1
ATOM 1376 C CA . LEU A 1 185 ? 68.336 21.805 62.627 1.00 17.23 185 LEU A CA 1
ATOM 1377 C C . LEU A 1 185 ? 67.369 21.582 61.472 1.00 16.93 185 LEU A C 1
ATOM 1378 O O . LEU A 1 185 ? 67.647 21.976 60.341 1.00 20.25 185 LEU A O 1
ATOM 1383 N N . SER A 1 186 ? 66.225 20.969 61.770 1.00 17.88 186 SER A N 1
ATOM 1384 C CA . SER A 1 186 ? 65.201 20.709 60.764 1.00 18.79 186 SER A CA 1
ATOM 1385 C C . SER A 1 186 ? 63.801 20.698 61.365 1.00 22.51 186 SER A C 1
ATOM 1386 O O . SER A 1 186 ? 63.616 20.326 62.529 1.00 20.96 186 SER A O 1
ATOM 1389 N N . TYR A 1 187 ? 62.832 21.150 60.569 1.00 22.35 187 TYR A N 1
ATOM 1390 C CA . TYR A 1 187 ? 61.426 21.182 60.957 1.00 18.76 187 TYR A CA 1
ATOM 1391 C C . TYR A 1 187 ? 60.717 20.095 60.161 1.00 20.32 187 TYR A C 1
ATOM 1392 O O . TYR A 1 187 ? 60.538 20.230 58.954 1.00 22.90 187 TYR A O 1
ATOM 1401 N N . PRO A 1 188 ? 60.341 18.983 60.817 1.00 22.59 188 PRO A N 1
ATOM 1402 C CA . PRO A 1 188 ? 59.650 17.903 60.098 1.00 22.45 188 PRO A CA 1
ATOM 1403 C C . PRO A 1 188 ? 58.336 18.315 59.419 1.00 28.85 188 PRO A C 1
ATOM 1404 O O . PRO A 1 188 ? 57.990 17.771 58.369 1.00 31.90 188 PRO A O 1
ATOM 1408 N N . SER A 1 189 ? 57.637 19.300 59.988 1.00 30.42 189 SER A N 1
ATOM 1409 C CA . SER A 1 189 ? 56.365 19.775 59.432 1.00 26.27 189 SER A CA 1
ATOM 1410 C C . SER A 1 189 ? 56.431 20.279 57.986 1.00 30.68 189 SER A C 1
ATOM 1411 O O . SER A 1 189 ? 55.488 20.064 57.223 1.00 35.96 189 SER A O 1
ATOM 1414 N N . ASP A 1 190 ? 57.529 20.927 57.593 1.00 27.37 190 ASP A N 1
ATOM 1415 C CA . ASP A 1 190 ? 57.630 21.446 56.223 1.00 27.71 190 ASP A CA 1
ATOM 1416 C C . ASP A 1 190 ? 58.970 21.253 55.501 1.00 29.10 190 ASP A C 1
ATOM 1417 O O . ASP A 1 190 ? 59.163 21.775 54.402 1.00 34.16 190 ASP A O 1
ATOM 1422 N N . GLY A 1 191 ? 59.904 20.551 56.136 1.00 27.21 191 GLY A N 1
ATOM 1423 C CA . GLY A 1 191 ? 61.201 20.313 55.523 1.00 19.67 191 GLY A CA 1
ATOM 1424 C C . GLY A 1 191 ? 62.265 21.393 55.666 1.00 22.95 191 GLY A C 1
ATOM 1425 O O . GLY A 1 191 ? 63.374 21.215 55.163 1.00 26.05 191 GLY A O 1
ATOM 1426 N N . THR A 1 192 ? 61.950 22.507 56.326 1.00 21.90 192 THR A N 1
ATOM 1427 C CA . THR A 1 192 ? 62.921 23.596 56.512 1.00 21.86 192 THR A CA 1
ATOM 1428 C C . THR A 1 192 ? 64.126 23.123 57.316 1.00 21.80 192 THR A C 1
ATOM 1429 O O . THR A 1 192 ? 63.971 22.590 58.415 1.00 24.19 192 THR A O 1
ATOM 1433 N N . SER A 1 193 ? 65.323 23.382 56.793 1.00 18.25 193 SER A N 1
ATOM 1434 C CA . SER A 1 193 ? 66.555 22.944 57.440 1.00 20.45 193 SER A CA 1
ATOM 1435 C C . SER A 1 193 ? 67.651 23.998 57.455 1.00 20.35 193 SER A C 1
ATOM 1436 O O . SER A 1 193 ? 67.873 24.689 56.467 1.00 21.35 193 SER A O 1
ATOM 1439 N N . ASN A 1 194 ? 68.359 24.088 58.575 1.00 18.86 194 ASN A N 1
ATOM 1440 C CA . ASN A 1 194 ? 69.464 25.030 58.718 1.00 18.72 194 ASN A CA 1
ATOM 1441 C C . ASN A 1 194 ? 70.657 24.276 59.301 1.00 20.04 194 ASN A C 1
ATOM 1442 O O . ASN A 1 194 ? 70.493 23.373 60.131 1.00 18.99 194 ASN A O 1
ATOM 1447 N N . ILE A 1 195 ? 71.859 24.670 58.895 1.00 20.37 195 ILE A N 1
ATOM 1448 C CA . ILE A 1 195 ? 73.066 24.005 59.370 1.00 18.76 195 ILE A CA 1
ATOM 1449 C C . ILE A 1 195 ? 74.234 24.976 59.531 1.00 18.78 195 ILE A C 1
ATOM 1450 O O . ILE A 1 195 ? 74.323 25.975 58.826 1.00 23.39 195 ILE A O 1
ATOM 1455 N N . ILE A 1 196 ? 75.112 24.688 60.485 1.00 20.25 196 ILE A N 1
ATOM 1456 C CA . ILE A 1 196 ? 76.273 25.528 60.737 1.00 18.99 196 ILE A CA 1
ATOM 1457 C C . ILE A 1 196 ? 77.358 24.732 61.460 1.00 22.75 196 ILE A C 1
ATOM 1458 O O . ILE A 1 196 ? 77.051 23.907 62.320 1.00 21.72 196 ILE A O 1
ATOM 1463 N N . THR A 1 197 ? 78.615 24.922 61.059 1.00 19.70 197 THR A N 1
ATOM 1464 C CA . THR A 1 197 ? 79.730 24.252 61.727 1.00 25.64 197 THR A CA 1
ATOM 1465 C C . THR A 1 197 ? 80.874 25.229 61.964 1.00 25.19 197 THR A C 1
ATOM 1466 O O . THR A 1 197 ? 81.072 26.175 61.203 1.00 24.35 197 THR A O 1
ATOM 1470 N N . ALA A 1 198 ? 81.632 24.983 63.023 1.00 24.43 198 ALA A N 1
ATOM 1471 C CA . ALA A 1 198 ? 82.752 25.839 63.374 1.00 23.07 198 ALA A CA 1
ATOM 1472 C C . ALA A 1 198 ? 83.821 25.037 64.103 1.00 20.06 198 ALA A C 1
ATOM 1473 O O . ALA A 1 198 ? 83.537 23.961 64.632 1.00 26.74 198 ALA A O 1
ATOM 1475 N N . SER A 1 199 ? 85.056 25.542 64.089 1.00 22.71 199 SER A N 1
ATOM 1476 C CA . SER A 1 199 ? 86.173 24.891 64.781 1.00 26.18 199 SER A CA 1
ATOM 1477 C C . SER A 1 199 ? 86.268 25.448 66.190 1.00 27.16 199 SER A C 1
ATOM 1478 O O . SER A 1 199 ? 86.281 26.664 66.380 1.00 28.09 199 SER A O 1
ATOM 1481 N N . VAL A 1 200 ? 86.311 24.553 67.173 1.00 27.03 200 VAL A N 1
ATOM 1482 C CA . VAL A 1 200 ? 86.397 24.943 68.574 1.00 25.82 200 VAL A CA 1
ATOM 1483 C C . VAL A 1 200 ? 87.239 23.932 69.345 1.00 27.24 200 VAL A C 1
ATOM 1484 O O . VAL A 1 200 ? 86.982 22.726 69.287 1.00 31.96 200 VAL A O 1
ATOM 1488 N N . ASP A 1 201 ? 88.245 24.425 70.061 1.00 26.92 201 ASP A N 1
ATOM 1489 C CA . ASP A 1 201 ? 89.104 23.561 70.861 1.00 26.19 201 ASP A CA 1
ATOM 1490 C C . ASP A 1 201 ? 88.593 23.630 72.291 1.00 24.10 201 ASP A C 1
ATOM 1491 O O . ASP A 1 201 ? 88.855 24.603 72.987 1.00 29.02 201 ASP A O 1
ATOM 1496 N N . LEU A 1 202 ? 87.864 22.598 72.714 1.00 25.63 202 LEU A N 1
ATOM 1497 C CA . LEU A 1 202 ? 87.293 22.526 74.059 1.00 23.08 202 LEU A CA 1
ATOM 1498 C C . LEU A 1 202 ? 88.343 22.627 75.146 1.00 23.45 202 LEU A C 1
ATOM 1499 O O . LEU A 1 202 ? 88.133 23.301 76.158 1.00 30.55 202 LEU A O 1
ATOM 1504 N N . LYS A 1 203 ? 89.459 21.933 74.942 1.00 21.83 203 LYS A N 1
ATOM 1505 C CA . LYS A 1 203 ? 90.547 21.922 75.912 1.00 21.73 203 LYS A CA 1
ATOM 1506 C C . LYS A 1 203 ? 91.085 23.324 76.178 1.00 20.96 203 LYS A C 1
ATOM 1507 O O . LYS A 1 203 ? 91.580 23.600 77.265 1.00 24.11 203 LYS A O 1
ATOM 1513 N N . ALA A 1 204 ? 90.953 24.211 75.192 1.00 20.75 204 ALA A N 1
ATOM 1514 C CA . ALA A 1 204 ? 91.432 25.589 75.306 1.00 22.36 204 ALA A CA 1
ATOM 1515 C C . ALA A 1 204 ? 90.446 26.535 75.972 1.00 21.74 204 ALA A C 1
ATOM 1516 O O . ALA A 1 204 ? 90.856 27.545 76.532 1.00 24.67 204 ALA A O 1
ATOM 1518 N N . ILE A 1 205 ? 89.155 26.210 75.912 1.00 24.41 205 ILE A N 1
ATOM 1519 C CA . ILE A 1 205 ? 88.124 27.075 76.479 1.00 26.21 205 ILE A CA 1
ATOM 1520 C C . ILE A 1 205 ? 87.501 26.633 77.802 1.00 29.04 205 ILE A C 1
ATOM 1521 O O . ILE A 1 205 ? 87.306 27.457 78.702 1.00 29.98 205 ILE A O 1
ATOM 1526 N N . LEU A 1 206 ? 87.195 25.344 77.919 1.00 25.36 206 LEU A N 1
ATOM 1527 C CA . LEU A 1 206 ? 86.540 24.828 79.119 1.00 24.79 206 LEU A CA 1
ATOM 1528 C C . LEU A 1 206 ? 87.436 24.086 80.097 1.00 25.02 206 LEU A C 1
ATOM 1529 O O . LEU A 1 206 ? 88.515 23.619 79.729 1.00 23.80 206 LEU A O 1
ATOM 1534 N N . PRO A 1 207 ? 87.014 24.011 81.379 1.00 22.79 207 PRO A N 1
ATOM 1535 C CA . PRO A 1 207 ? 87.783 23.294 82.404 1.00 22.51 207 PRO A CA 1
ATOM 1536 C C . PRO A 1 207 ? 87.509 21.787 82.172 1.00 22.12 207 PRO A C 1
ATOM 1537 O O . PRO A 1 207 ? 86.665 21.425 81.338 1.00 17.21 207 PRO A O 1
ATOM 1541 N N . GLU A 1 208 ? 88.212 20.913 82.886 1.00 24.40 208 GLU A N 1
ATOM 1542 C CA . GLU A 1 208 ? 88.024 19.470 82.716 1.00 23.21 208 GLU A CA 1
ATOM 1543 C C . GLU A 1 208 ? 86.599 18.991 82.969 1.00 24.86 208 GLU A C 1
ATOM 1544 O O . GLU A 1 208 ? 86.080 18.131 82.245 1.00 17.04 208 GLU A O 1
ATOM 1550 N N . TRP A 1 209 ? 85.983 19.547 84.009 1.00 24.95 209 TRP A N 1
ATOM 1551 C CA . TRP A 1 209 ? 84.627 19.187 84.402 1.00 23.81 209 TRP A CA 1
ATOM 1552 C C . TRP A 1 209 ? 83.635 20.282 84.081 1.00 23.65 209 TRP A C 1
ATOM 1553 O O . TRP A 1 209 ? 83.794 21.424 84.514 1.00 25.94 209 TRP A O 1
ATOM 1564 N N . VAL A 1 210 ? 82.604 19.916 83.325 1.00 19.12 210 VAL A N 1
ATOM 1565 C CA . VAL A 1 210 ? 81.587 20.863 82.903 1.00 19.54 210 VAL A CA 1
ATOM 1566 C C . VAL A 1 210 ? 80.170 20.359 83.163 1.00 23.12 210 VAL A C 1
ATOM 1567 O O . VAL A 1 210 ? 79.960 19.178 83.436 1.00 19.66 210 VAL A O 1
ATOM 1571 N N . SER A 1 211 ? 79.213 21.281 83.122 1.00 20.77 211 SER A N 1
ATOM 1572 C CA . SER A 1 211 ? 77.801 20.951 83.274 1.00 19.80 211 SER A CA 1
ATOM 1573 C C . SER A 1 211 ? 77.157 21.330 81.938 1.00 21.45 211 SER A C 1
ATOM 1574 O O . SER A 1 211 ? 77.545 22.318 81.317 1.00 22.92 211 SER A O 1
ATOM 1577 N N . VAL A 1 212 ? 76.244 20.498 81.453 1.00 20.25 212 VAL A N 1
ATOM 1578 C CA . VAL A 1 212 ? 75.573 20.776 80.192 1.00 20.18 212 VAL A CA 1
ATOM 1579 C C . VAL A 1 212 ? 74.091 21.021 80.451 1.00 20.24 212 VAL A C 1
ATOM 1580 O O . VAL A 1 212 ? 73.533 20.515 81.426 1.00 18.54 212 VAL A O 1
ATOM 1584 N N . GLY A 1 213 ? 73.468 21.837 79.604 1.00 18.19 213 GLY A N 1
ATOM 1585 C CA . GLY A 1 213 ? 72.060 22.119 79.777 1.00 12.97 213 GLY A CA 1
ATOM 1586 C C . GLY A 1 213 ? 71.510 23.130 78.796 1.00 20.29 213 GLY A C 1
ATOM 1587 O O . GLY A 1 213 ? 72.126 23.403 77.757 1.00 18.61 213 GLY A O 1
ATOM 1588 N N . PHE A 1 214 ? 70.327 23.657 79.123 1.00 16.79 214 PHE A N 1
ATOM 1589 C CA . PHE A 1 214 ? 69.641 24.658 78.305 1.00 21.03 214 PHE A CA 1
ATOM 1590 C C . PHE A 1 214 ? 69.394 25.935 79.100 1.00 22.68 214 PHE A C 1
ATOM 1591 O O . PHE A 1 214 ? 69.212 25.899 80.318 1.00 26.55 214 PHE A O 1
ATOM 1599 N N . SER A 1 215 ? 69.393 27.063 78.399 1.00 21.75 215 SER A N 1
ATOM 1600 C CA . SER A 1 215 ? 69.120 28.353 79.016 1.00 21.03 215 SER A CA 1
ATOM 1601 C C . SER A 1 215 ? 68.303 29.166 78.021 1.00 20.91 215 SER A C 1
ATOM 1602 O O . SER A 1 215 ? 68.255 28.841 76.833 1.00 24.58 215 SER A O 1
ATOM 1605 N N . GLY A 1 216 ? 67.609 30.177 78.523 1.00 24.44 216 GLY A N 1
ATOM 1606 C CA . GLY A 1 216 ? 66.785 31.009 77.669 1.00 23.34 216 GLY A CA 1
ATOM 1607 C C . GLY A 1 216 ? 66.296 32.234 78.413 1.00 27.31 216 GLY A C 1
ATOM 1608 O O . GLY A 1 216 ? 66.508 32.365 79.619 1.00 24.92 216 GLY A O 1
ATOM 1609 N N . GLY A 1 217 ? 65.640 33.135 77.691 1.00 25.30 217 GLY A N 1
ATOM 1610 C CA . GLY A 1 217 ? 65.144 34.343 78.307 1.00 25.08 217 GLY A CA 1
ATOM 1611 C C . GLY A 1 217 ? 64.093 35.064 77.491 1.00 26.77 217 GLY A C 1
ATOM 1612 O O . GLY A 1 217 ? 63.967 34.859 76.284 1.00 25.29 217 GLY A O 1
ATOM 1613 N N . VAL A 1 218 ? 63.276 35.840 78.194 1.00 26.40 218 VAL A N 1
ATOM 1614 C CA . VAL A 1 218 ? 62.229 36.654 77.599 1.00 25.98 218 VAL A CA 1
ATOM 1615 C C . VAL A 1 218 ? 62.493 38.017 78.224 1.00 26.32 218 VAL A C 1
ATOM 1616 O O . VAL A 1 218 ? 62.181 38.245 79.389 1.00 27.01 218 VAL A O 1
ATOM 1620 N N . GLY A 1 219 ? 63.133 38.896 77.466 1.00 27.43 219 GLY A N 1
ATOM 1621 C CA . GLY A 1 219 ? 63.461 40.214 77.973 1.00 30.47 219 GLY A CA 1
ATOM 1622 C C . GLY A 1 219 ? 62.339 41.228 77.954 1.00 31.70 219 GLY A C 1
ATOM 1623 O O . GLY A 1 219 ? 62.394 42.207 78.700 1.00 36.76 219 GLY A O 1
ATOM 1624 N N . ASN A 1 220 ? 61.333 41.000 77.112 1.00 30.67 220 ASN A N 1
ATOM 1625 C CA . ASN A 1 220 ? 60.199 41.910 76.991 1.00 29.42 220 ASN A CA 1
ATOM 1626 C C . ASN A 1 220 ? 58.889 41.136 77.023 1.00 32.96 220 ASN A C 1
ATOM 1627 O O . ASN A 1 220 ? 58.529 40.454 76.056 1.00 37.49 220 ASN A O 1
ATOM 1632 N N . ALA A 1 221 ? 58.158 41.301 78.124 1.00 29.46 221 ALA A N 1
ATOM 1633 C CA . ALA A 1 221 ? 56.884 40.625 78.349 1.00 26.02 221 ALA A CA 1
ATOM 1634 C C . ALA A 1 221 ? 55.840 40.847 77.260 1.00 28.93 221 ALA A C 1
ATOM 1635 O O . ALA A 1 221 ? 54.964 40.009 77.058 1.00 26.61 221 ALA A O 1
ATOM 1637 N N . ALA A 1 222 ? 55.954 41.965 76.551 1.00 31.52 222 ALA A N 1
ATOM 1638 C CA . ALA A 1 222 ? 55.025 42.322 75.486 1.00 32.20 222 ALA A CA 1
ATOM 1639 C C . ALA A 1 222 ? 55.249 41.536 74.194 1.00 38.34 222 ALA A C 1
ATOM 1640 O O . ALA A 1 222 ? 54.357 41.469 73.341 1.00 39.13 222 ALA A O 1
ATOM 1642 N N . GLU A 1 223 ? 56.449 40.977 74.041 1.00 36.16 223 GLU A N 1
ATOM 1643 C CA . GLU A 1 223 ? 56.793 40.190 72.855 1.00 40.84 223 GLU A CA 1
ATOM 1644 C C . GLU A 1 223 ? 57.149 38.774 73.308 1.00 39.16 223 GLU A C 1
ATOM 1645 O O . GLU A 1 223 ? 58.191 38.205 72.958 1.00 35.38 223 GLU A O 1
ATOM 1651 N N . PHE A 1 224 ? 56.218 38.211 74.068 1.00 30.46 224 PHE A N 1
ATOM 1652 C CA . PHE A 1 224 ? 56.334 36.890 74.653 1.00 30.13 224 PHE A CA 1
ATOM 1653 C C . PHE A 1 224 ? 56.363 35.714 73.685 1.00 32.11 224 PHE A C 1
ATOM 1654 O O . PHE A 1 224 ? 55.718 35.730 72.636 1.00 34.53 224 PHE A O 1
ATOM 1662 N N . GLU A 1 225 ? 57.114 34.690 74.082 1.00 27.09 225 GLU A N 1
ATOM 1663 C CA . GLU A 1 225 ? 57.240 33.440 73.342 1.00 26.36 225 GLU A CA 1
ATOM 1664 C C . GLU A 1 225 ? 57.742 32.388 74.322 1.00 24.51 225 GLU A C 1
ATOM 1665 O O . GLU A 1 225 ? 58.331 32.714 75.359 1.00 26.20 225 GLU A O 1
ATOM 1671 N N . THR A 1 226 ? 57.445 31.129 74.024 1.00 25.57 226 THR A N 1
ATOM 1672 C CA . THR A 1 226 ? 57.878 30.023 74.863 1.00 21.03 226 THR A CA 1
ATOM 1673 C C . THR A 1 226 ? 59.245 29.547 74.381 1.00 21.53 226 THR A C 1
ATOM 1674 O O . THR A 1 226 ? 59.699 29.924 73.297 1.00 19.33 226 THR A O 1
ATOM 1678 N N . HIS A 1 227 ? 59.916 28.770 75.225 1.00 22.78 227 HIS A N 1
ATOM 1679 C CA . HIS A 1 227 ? 61.227 28.179 74.929 1.00 21.36 227 HIS A CA 1
ATOM 1680 C C . HIS A 1 227 ? 61.158 26.792 75.572 1.00 24.56 227 HIS A C 1
ATOM 1681 O O . HIS A 1 227 ? 61.747 26.540 76.622 1.00 27.26 227 HIS A O 1
ATOM 1688 N N . ASP A 1 228 ? 60.378 25.916 74.942 1.00 26.98 228 ASP A N 1
ATOM 1689 C CA . ASP A 1 228 ? 60.133 24.569 75.440 1.00 23.28 228 ASP A CA 1
ATOM 1690 C C . ASP A 1 228 ? 60.941 23.472 74.785 1.00 21.67 228 ASP A C 1
ATOM 1691 O O . ASP A 1 228 ? 60.942 23.360 73.561 1.00 21.16 228 ASP A O 1
ATOM 1696 N N . VAL A 1 229 ? 61.608 22.648 75.593 1.00 17.12 229 VAL A N 1
ATOM 1697 C CA . VAL A 1 229 ? 62.342 21.525 75.028 1.00 21.11 229 VAL A CA 1
ATOM 1698 C C . VAL A 1 229 ? 61.539 20.282 75.390 1.00 18.19 229 VAL A C 1
ATOM 1699 O O . VAL A 1 229 ? 61.160 20.081 76.540 1.00 16.46 229 VAL A O 1
ATOM 1703 N N . LEU A 1 230 ? 61.192 19.524 74.356 1.00 19.17 230 LEU A N 1
ATOM 1704 C CA . LEU A 1 230 ? 60.368 18.330 74.467 1.00 20.80 230 LEU A CA 1
ATOM 1705 C C . LEU A 1 230 ? 61.089 17.047 74.844 1.00 23.22 230 LEU A C 1
ATOM 1706 O O . LEU A 1 230 ? 60.533 16.212 75.556 1.00 25.36 230 LEU A O 1
ATOM 1711 N N . SER A 1 231 ? 62.314 16.879 74.353 1.00 21.66 231 SER A N 1
ATOM 1712 C CA . SER A 1 231 ? 63.098 15.675 74.630 1.00 17.69 231 SER A CA 1
ATOM 1713 C C . SER A 1 231 ? 64.586 15.978 74.564 1.00 16.03 231 SER A C 1
ATOM 1714 O O . SER A 1 231 ? 64.994 16.969 73.965 1.00 18.68 231 SER A O 1
ATOM 1717 N N . TRP A 1 232 ? 65.402 15.096 75.133 1.00 16.52 232 TRP A N 1
ATOM 1718 C CA . TRP A 1 232 ? 66.839 15.320 75.143 1.00 17.80 232 TRP A CA 1
ATOM 1719 C C . TRP A 1 232 ? 67.669 14.041 75.243 1.00 20.89 232 TRP A C 1
ATOM 1720 O O . TRP A 1 232 ? 67.477 13.226 76.148 1.00 16.84 232 TRP A O 1
ATOM 1731 N N . TYR A 1 233 ? 68.611 13.899 74.314 1.00 21.72 233 TYR A N 1
ATOM 1732 C CA . TYR A 1 233 ? 69.532 12.767 74.270 1.00 19.37 233 TYR A CA 1
ATOM 1733 C C . TYR A 1 233 ? 70.958 13.320 74.317 1.00 19.39 233 TYR A C 1
ATOM 1734 O O . TYR A 1 233 ? 71.238 14.343 73.695 1.00 21.89 233 TYR A O 1
ATOM 1743 N N . PHE A 1 234 ? 71.852 12.651 75.050 1.00 19.87 234 PHE A N 1
ATOM 1744 C CA . PHE A 1 234 ? 73.242 13.096 75.160 1.00 13.61 234 PHE A CA 1
ATOM 1745 C C . PHE A 1 234 ? 74.236 11.950 75.390 1.00 17.56 234 PHE A C 1
ATOM 1746 O O . PHE A 1 234 ? 73.958 11.013 76.146 1.00 16.46 234 PHE A O 1
ATOM 1754 N N . THR A 1 235 ? 75.392 12.039 74.727 1.00 15.52 235 THR A N 1
ATOM 1755 C CA . THR A 1 235 ? 76.465 11.055 74.861 1.00 17.60 235 THR A CA 1
ATOM 1756 C C . THR A 1 235 ? 77.810 11.746 74.757 1.00 21.77 235 THR A C 1
ATOM 1757 O O . THR A 1 235 ? 77.974 12.662 73.958 1.00 28.73 235 THR A O 1
ATOM 1761 N N . SER A 1 236 ? 78.780 11.276 75.534 1.00 20.91 236 SER A N 1
ATOM 1762 C CA . SER A 1 236 ? 80.140 11.801 75.483 1.00 18.54 236 SER A CA 1
ATOM 1763 C C . SER A 1 236 ? 81.101 10.660 75.751 1.00 20.14 236 SER A C 1
ATOM 1764 O O . SER A 1 236 ? 80.783 9.727 76.491 1.00 16.74 236 SER A O 1
ATOM 1767 N N . ASN A 1 237 ? 82.272 10.729 75.130 1.00 24.37 237 ASN A N 1
ATOM 1768 C CA . ASN A 1 237 ? 83.288 9.705 75.302 1.00 24.93 237 ASN A CA 1
ATOM 1769 C C . ASN A 1 237 ? 84.689 10.271 75.099 1.00 29.75 237 ASN A C 1
ATOM 1770 O O . ASN A 1 237 ? 84.957 10.962 74.105 1.00 23.04 237 ASN A O 1
ATOM 1775 N N . LEU A 1 238 ? 85.566 9.996 76.063 1.00 32.43 238 LEU A N 1
ATOM 1776 C CA . LEU A 1 238 ? 86.954 10.444 76.018 1.00 38.59 238 LEU A CA 1
ATOM 1777 C C . LEU A 1 238 ? 87.837 9.522 75.158 1.00 43.92 238 LEU A C 1
ATOM 1778 O O . LEU A 1 238 ? 88.008 8.336 75.469 1.00 42.36 238 LEU A O 1
ATOM 1783 N N . GLU A 1 239 ? 88.397 10.079 74.083 1.00 41.58 239 GLU A N 1
ATOM 1784 N N . SER B 1 3 ? 68.019 5.827 73.098 1.00 61.60 3 SER B N 1
ATOM 1785 C CA . SER B 1 3 ? 67.384 4.650 73.679 1.00 66.17 3 SER B CA 1
ATOM 1786 C C . SER B 1 3 ? 67.372 4.715 75.203 1.00 66.34 3 SER B C 1
ATOM 1787 O O . SER B 1 3 ? 66.776 5.621 75.787 1.00 73.10 3 SER B O 1
ATOM 1789 N N . ASP B 1 4 ? 68.050 3.754 75.830 1.00 59.67 4 ASP B N 1
ATOM 1790 C CA . ASP B 1 4 ? 68.161 3.633 77.288 1.00 52.43 4 ASP B CA 1
ATOM 1791 C C . ASP B 1 4 ? 68.256 4.923 78.092 1.00 42.32 4 ASP B C 1
ATOM 1792 O O . ASP B 1 4 ? 69.045 5.809 77.776 1.00 45.70 4 ASP B O 1
ATOM 1797 N N . ASP B 1 5 ? 67.496 4.981 79.179 1.00 36.52 5 ASP B N 1
ATOM 1798 C CA . ASP B 1 5 ? 67.462 6.153 80.044 1.00 33.19 5 ASP B CA 1
ATOM 1799 C C . ASP B 1 5 ? 68.837 6.624 80.494 1.00 29.58 5 ASP B C 1
ATOM 1800 O O . ASP B 1 5 ? 69.167 7.797 80.345 1.00 26.84 5 ASP B O 1
ATOM 1805 N N . LEU B 1 6 ? 69.630 5.718 81.056 1.00 24.40 6 LEU B N 1
ATOM 1806 C CA . LEU B 1 6 ? 70.959 6.083 81.537 1.00 21.95 6 LEU B CA 1
ATOM 1807 C C . LEU B 1 6 ? 71.966 4.964 81.375 1.00 19.83 6 LEU B C 1
ATOM 1808 O O . LEU B 1 6 ? 71.632 3.790 81.493 1.00 25.68 6 LEU B O 1
ATOM 1813 N N . SER B 1 7 ? 73.213 5.356 81.155 1.00 19.69 7 SER B N 1
ATOM 1814 C CA . SER B 1 7 ? 74.306 4.420 80.993 1.00 22.50 7 SER B CA 1
ATOM 1815 C C . SER B 1 7 ? 75.630 5.149 81.203 1.00 22.61 7 SER B C 1
ATOM 1816 O O . SER B 1 7 ? 75.912 6.135 80.531 1.00 29.34 7 SER B O 1
ATOM 1819 N N . PHE B 1 8 ? 76.398 4.722 82.197 1.00 20.77 8 PHE B N 1
ATOM 1820 C CA . PHE B 1 8 ? 77.703 5.327 82.445 1.00 21.21 8 PHE B CA 1
ATOM 1821 C C . PHE B 1 8 ? 78.744 4.247 82.676 1.00 20.09 8 PHE B C 1
ATOM 1822 O O . PHE B 1 8 ? 78.410 3.122 83.023 1.00 22.36 8 PHE B O 1
ATOM 1830 N N . ASN B 1 9 ? 80.002 4.588 82.443 1.00 22.35 9 ASN B N 1
ATOM 1831 C CA . ASN B 1 9 ? 81.077 3.632 82.592 1.00 24.54 9 ASN B CA 1
ATOM 1832 C C . ASN B 1 9 ? 82.391 4.258 83.039 1.00 26.65 9 ASN B C 1
ATOM 1833 O O . ASN B 1 9 ? 82.896 5.177 82.405 1.00 30.35 9 ASN B O 1
ATOM 1838 N N . PHE B 1 10 ? 82.931 3.741 84.140 1.00 28.73 10 PHE B N 1
ATOM 1839 C CA . PHE B 1 10 ? 84.202 4.193 84.687 1.00 23.50 10 PHE B CA 1
ATOM 1840 C C . PHE B 1 10 ? 85.207 3.047 84.587 1.00 22.82 10 PHE B C 1
ATOM 1841 O O . PHE B 1 10 ? 85.112 2.068 85.329 1.00 26.92 10 PHE B O 1
ATOM 1849 N N . ASP B 1 11 ? 86.140 3.151 83.645 1.00 22.88 11 ASP B N 1
ATOM 1850 C CA . ASP B 1 11 ? 87.173 2.130 83.475 1.00 27.15 11 ASP B CA 1
ATOM 1851 C C . ASP B 1 11 ? 88.179 2.259 84.598 1.00 24.24 11 ASP B C 1
ATOM 1852 O O . ASP B 1 11 ? 88.862 1.299 84.952 1.00 25.04 11 ASP B O 1
ATOM 1857 N N . LYS B 1 12 ? 88.207 3.448 85.189 1.00 25.44 12 LYS B N 1
ATOM 1858 C CA . LYS B 1 12 ? 89.120 3.790 86.267 1.00 25.70 12 LYS B CA 1
ATOM 1859 C C . LYS B 1 12 ? 88.533 5.044 86.924 1.00 26.67 12 LYS B C 1
ATOM 1860 O O . LYS B 1 12 ? 87.608 5.657 86.382 1.00 27.98 12 LYS B O 1
ATOM 1866 N N . PHE B 1 13 ? 89.024 5.397 88.107 1.00 24.76 13 PHE B N 1
ATOM 1867 C CA . PHE B 1 13 ? 88.556 6.601 88.798 1.00 27.00 13 PHE B CA 1
ATOM 1868 C C . PHE B 1 13 ? 89.693 7.633 88.847 1.00 26.96 13 PHE B C 1
ATOM 1869 O O . PHE B 1 13 ? 90.865 7.283 88.696 1.00 31.58 13 PHE B O 1
ATOM 1877 N N . VAL B 1 14 ? 89.344 8.905 89.011 1.00 27.48 14 VAL B N 1
ATOM 1878 C CA . VAL B 1 14 ? 90.343 9.974 89.086 1.00 30.92 14 VAL B CA 1
ATOM 1879 C C . VAL B 1 14 ? 90.163 10.716 90.402 1.00 34.29 14 VAL B C 1
ATOM 1880 O O . VAL B 1 14 ? 89.034 10.914 90.856 1.00 32.89 14 VAL B O 1
ATOM 1884 N N . PRO B 1 15 ? 91.274 11.107 91.052 1.00 38.59 15 PRO B N 1
ATOM 1885 C CA . PRO B 1 15 ? 91.200 11.829 92.328 1.00 37.43 15 PRO B CA 1
ATOM 1886 C C . PRO B 1 15 ? 90.275 13.045 92.241 1.00 39.88 15 PRO B C 1
ATOM 1887 O O . PRO B 1 15 ? 90.363 13.841 91.304 1.00 38.06 15 PRO B O 1
ATOM 1891 N N . ASN B 1 16 ? 89.345 13.132 93.190 1.00 42.28 16 ASN B N 1
ATOM 1892 C CA . ASN B 1 16 ? 88.357 14.212 93.237 1.00 50.49 16 ASN B CA 1
ATOM 1893 C C . ASN B 1 16 ? 87.511 14.254 91.963 1.00 49.91 16 ASN B C 1
ATOM 1894 O O . ASN B 1 16 ? 87.458 15.259 91.251 1.00 52.05 16 ASN B O 1
ATOM 1899 N N . GLN B 1 17 ? 86.891 13.118 91.671 1.00 41.13 17 GLN B N 1
ATOM 1900 C CA . GLN B 1 17 ? 86.032 12.958 90.516 1.00 32.46 17 GLN B CA 1
ATOM 1901 C C . GLN B 1 17 ? 84.748 13.727 90.810 1.00 31.15 17 GLN B C 1
ATOM 1902 O O . GLN B 1 17 ? 84.069 13.453 91.799 1.00 35.62 17 GLN B O 1
ATOM 1908 N N . LYS B 1 18 ? 84.420 14.688 89.954 1.00 27.67 18 LYS B N 1
ATOM 1909 C CA . LYS B 1 18 ? 83.238 15.524 90.152 1.00 23.15 18 LYS B CA 1
ATOM 1910 C C . LYS B 1 18 ? 81.871 14.868 89.997 1.00 23.86 18 LYS B C 1
ATOM 1911 O O . LYS B 1 18 ? 80.874 15.407 90.480 1.00 23.38 18 LYS B O 1
ATOM 1917 N N . ASN B 1 19 ? 81.797 13.745 89.290 1.00 16.94 19 ASN B N 1
ATOM 1918 C CA . ASN B 1 19 ? 80.510 13.077 89.132 1.00 19.64 19 ASN B CA 1
ATOM 1919 C C . ASN B 1 19 ? 80.268 11.980 90.174 1.00 22.21 19 ASN B C 1
ATOM 1920 O O . ASN B 1 19 ? 79.390 11.134 90.007 1.00 26.37 19 ASN B O 1
ATOM 1925 N N . ILE B 1 20 ? 81.063 11.994 91.241 1.00 19.09 20 ILE B N 1
ATOM 1926 C CA . ILE B 1 20 ? 80.923 11.036 92.335 1.00 19.02 20 ILE B CA 1
ATOM 1927 C C . ILE B 1 20 ? 80.821 11.862 93.618 1.00 25.23 20 ILE B C 1
ATOM 1928 O O . ILE B 1 20 ? 81.607 12.793 93.827 1.00 23.38 20 ILE B O 1
ATOM 1933 N N . ILE B 1 21 ? 79.825 11.549 94.447 1.00 26.86 21 ILE B N 1
ATOM 1934 C CA . ILE B 1 21 ? 79.631 12.230 95.724 1.00 17.17 21 ILE B CA 1
ATOM 1935 C C . ILE B 1 21 ? 80.306 11.364 96.785 1.00 22.69 21 ILE B C 1
ATOM 1936 O O . ILE B 1 21 ? 79.942 10.201 96.964 1.00 27.04 21 ILE B O 1
ATOM 1941 N N . PHE B 1 22 ? 81.323 11.913 97.443 1.00 18.29 22 PHE B N 1
ATOM 1942 C CA . PHE B 1 22 ? 82.043 11.183 98.485 1.00 18.95 22 PHE B CA 1
ATOM 1943 C C . PHE B 1 22 ? 81.516 11.524 99.874 1.00 21.12 22 PHE B C 1
ATOM 1944 O O . PHE B 1 22 ? 81.409 12.699 100.233 1.00 19.93 22 PHE B O 1
ATOM 1952 N N . GLN B 1 23 ? 81.178 10.485 100.637 1.00 16.09 23 GLN B N 1
ATOM 1953 C CA . GLN B 1 23 ? 80.674 10.629 102.000 1.00 17.67 23 GLN B CA 1
ATOM 1954 C C . GLN B 1 23 ? 81.580 9.820 102.936 1.00 21.63 23 GLN B C 1
ATOM 1955 O O . GLN B 1 23 ? 82.087 8.763 102.560 1.00 28.96 23 GLN B O 1
ATOM 1961 N N . GLY B 1 24 ? 81.810 10.335 104.140 1.00 22.25 24 GLY B N 1
ATOM 1962 C CA . GLY B 1 24 ? 82.658 9.646 105.092 1.00 14.85 24 GLY B CA 1
ATOM 1963 C C . GLY B 1 24 ? 84.111 9.650 104.661 1.00 18.45 24 GLY B C 1
ATOM 1964 O O . GLY B 1 24 ? 84.622 10.668 104.200 1.00 19.57 24 GLY B O 1
ATOM 1965 N N . ASP B 1 25 ? 84.762 8.496 104.756 1.00 19.45 25 ASP B N 1
ATOM 1966 C CA . ASP B 1 25 ? 86.171 8.369 104.392 1.00 24.75 25 ASP B CA 1
ATOM 1967 C C . ASP B 1 25 ? 86.452 7.981 102.945 1.00 26.70 25 ASP B C 1
ATOM 1968 O O . ASP B 1 25 ? 87.618 7.845 102.554 1.00 25.27 25 ASP B O 1
ATOM 1973 N N . ALA B 1 26 ? 85.402 7.811 102.149 1.00 23.42 26 ALA B N 1
ATOM 1974 C CA . ALA B 1 26 ? 85.577 7.416 100.759 1.00 23.28 26 ALA B CA 1
ATOM 1975 C C . ALA B 1 26 ? 86.384 8.430 99.958 1.00 23.50 26 ALA B C 1
ATOM 1976 O O . ALA B 1 26 ? 86.261 9.640 100.165 1.00 29.00 26 ALA B O 1
ATOM 1978 N N . SER B 1 27 ? 87.233 7.920 99.071 1.00 18.13 27 SER B N 1
ATOM 1979 C CA . SER B 1 27 ? 88.064 8.756 98.202 1.00 24.22 27 SER B CA 1
ATOM 1980 C C . SER B 1 27 ? 88.719 7.887 97.137 1.00 24.43 27 SER B C 1
ATOM 1981 O O . SER B 1 27 ? 88.650 6.660 97.201 1.00 25.78 27 SER B O 1
ATOM 1984 N N . VAL B 1 28 ? 89.328 8.526 96.144 1.00 24.75 28 VAL B N 1
ATOM 1985 C CA . VAL B 1 28 ? 90.012 7.800 95.084 1.00 27.21 28 VAL B CA 1
ATOM 1986 C C . VAL B 1 28 ? 91.501 8.110 95.154 1.00 24.91 28 VAL B C 1
ATOM 1987 O O . VAL B 1 28 ? 91.902 9.264 95.287 1.00 25.24 28 VAL B O 1
ATOM 1991 N N . SER B 1 29 ? 92.310 7.056 95.171 1.00 23.41 29 SER B N 1
ATOM 1992 C CA . SER B 1 29 ? 93.759 7.196 95.255 1.00 22.16 29 SER B CA 1
ATOM 1993 C C . SER B 1 29 ? 94.377 7.699 93.954 1.00 26.76 29 SER B C 1
ATOM 1994 O O . SER B 1 29 ? 93.700 7.815 92.931 1.00 27.04 29 SER B O 1
ATOM 1997 N N . THR B 1 30 ? 95.676 7.984 93.999 1.00 32.01 30 THR B N 1
ATOM 1998 C CA . THR B 1 30 ? 96.396 8.466 92.827 1.00 35.21 30 THR B CA 1
ATOM 1999 C C . THR B 1 30 ? 96.586 7.368 91.787 1.00 33.65 30 THR B C 1
ATOM 2000 O O . THR B 1 30 ? 96.938 7.654 90.648 1.00 37.48 30 THR B O 1
ATOM 2004 N N . THR B 1 31 ? 96.381 6.114 92.185 1.00 35.84 31 THR B N 1
ATOM 2005 C CA . THR B 1 31 ? 96.502 4.985 91.263 1.00 35.70 31 THR B CA 1
ATOM 2006 C C . THR B 1 31 ? 95.158 4.725 90.559 1.00 35.07 31 THR B C 1
ATOM 2007 O O . THR B 1 31 ? 95.005 3.758 89.808 1.00 35.66 31 THR B O 1
ATOM 2011 N N . GLY B 1 32 ? 94.180 5.589 90.828 1.00 32.86 32 GLY B N 1
ATOM 2012 C CA . GLY B 1 32 ? 92.876 5.472 90.197 1.00 27.08 32 GLY B CA 1
ATOM 2013 C C . GLY B 1 32 ? 91.870 4.482 90.759 1.00 25.55 32 GLY B C 1
ATOM 2014 O O . GLY B 1 32 ? 90.973 4.033 90.035 1.00 20.59 32 GLY B O 1
ATOM 2015 N N . VAL B 1 33 ? 91.999 4.123 92.032 1.00 19.57 33 VAL B N 1
ATOM 2016 C CA . VAL B 1 33 ? 91.042 3.187 92.606 1.00 23.80 33 VAL B CA 1
ATOM 2017 C C . VAL B 1 33 ? 90.194 3.842 93.681 1.00 20.66 33 VAL B C 1
ATOM 2018 O O . VAL B 1 33 ? 90.660 4.717 94.410 1.00 20.03 33 VAL B O 1
ATOM 2022 N N . LEU B 1 34 ? 88.919 3.472 93.702 1.00 20.82 34 LEU B N 1
ATOM 2023 C CA . LEU B 1 34 ? 87.989 4.000 94.678 1.00 19.17 34 LEU B CA 1
ATOM 2024 C C . LEU B 1 34 ? 88.144 3.235 95.980 1.00 20.07 34 LEU B C 1
ATOM 2025 O O . LEU B 1 34 ? 87.807 2.051 96.066 1.00 20.73 34 LEU B O 1
ATOM 2030 N N . GLN B 1 35 ? 88.728 3.896 96.969 1.00 16.68 35 GLN B N 1
ATOM 2031 C CA . GLN B 1 35 ? 88.902 3.302 98.288 1.00 21.43 35 GLN B CA 1
ATOM 2032 C C . GLN B 1 35 ? 87.711 3.780 99.122 1.00 21.21 35 GLN B C 1
ATOM 2033 O O . GLN B 1 35 ? 87.731 4.885 99.668 1.00 17.18 35 GLN B O 1
ATOM 2039 N N . VAL B 1 36 ? 86.654 2.971 99.188 1.00 20.69 36 VAL B N 1
ATOM 2040 C CA . VAL B 1 36 ? 85.462 3.382 99.933 1.00 28.50 36 VAL B CA 1
ATOM 2041 C C . VAL B 1 36 ? 85.753 3.423 101.429 1.00 29.82 36 VAL B C 1
ATOM 2042 O O . VAL B 1 36 ? 85.086 4.115 102.198 1.00 32.92 36 VAL B O 1
ATOM 2046 N N . THR B 1 37 ? 86.820 2.730 101.799 1.00 31.64 37 THR B N 1
ATOM 2047 C CA . THR B 1 37 ? 87.285 2.628 103.169 1.00 29.59 37 THR B CA 1
ATOM 2048 C C . THR B 1 37 ? 88.687 3.249 103.207 1.00 29.19 37 THR B C 1
ATOM 2049 O O . THR B 1 37 ? 89.454 3.130 102.244 1.00 24.82 37 THR B O 1
ATOM 2053 N N . LYS B 1 38 ? 89.017 3.932 104.299 1.00 28.89 38 LYS B N 1
ATOM 2054 C CA . LYS B 1 38 ? 90.325 4.571 104.406 1.00 32.47 38 LYS B CA 1
ATOM 2055 C C . LYS B 1 38 ? 91.498 3.614 104.588 1.00 32.22 38 LYS B C 1
ATOM 2056 O O . LYS B 1 38 ? 91.465 2.720 105.435 1.00 30.23 38 LYS B O 1
ATOM 2062 N N . VAL B 1 39 ? 92.519 3.793 103.753 1.00 33.35 39 VAL B N 1
ATOM 2063 C CA . VAL B 1 39 ? 93.735 2.986 103.830 1.00 41.39 39 VAL B CA 1
ATOM 2064 C C . VAL B 1 39 ? 94.846 3.961 104.259 1.00 42.48 39 VAL B C 1
ATOM 2065 O O . VAL B 1 39 ? 95.146 4.911 103.542 1.00 45.16 39 VAL B O 1
ATOM 2069 N N . SER B 1 40 ? 95.413 3.772 105.452 1.00 49.62 40 SER B N 1
ATOM 2070 C CA . SER B 1 40 ? 96.448 4.691 105.948 1.00 55.65 40 SER B CA 1
ATOM 2071 C C . SER B 1 40 ? 97.614 4.017 106.666 1.00 59.87 40 SER B C 1
ATOM 2072 O O . SER B 1 40 ? 97.443 2.931 107.232 1.00 55.41 40 SER B O 1
ATOM 2075 N N . LYS B 1 41 ? 98.788 4.679 106.660 1.00 66.49 41 LYS B N 1
ATOM 2076 C CA . LYS B 1 41 ? 100.017 4.169 107.298 1.00 63.64 41 LYS B CA 1
ATOM 2077 C C . LYS B 1 41 ? 99.617 3.603 108.654 1.00 63.17 41 LYS B C 1
ATOM 2078 O O . LYS B 1 41 ? 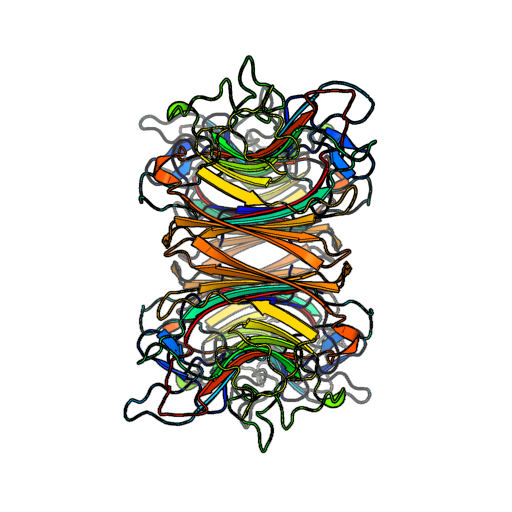99.785 2.405 108.890 1.00 68.61 41 LYS B O 1
ATOM 2080 N N . PRO B 1 42 ? 99.140 4.455 109.587 1.00 59.06 42 PRO B N 1
ATOM 2081 C CA . PRO B 1 42 ? 98.717 3.864 110.861 1.00 54.73 42 PRO B CA 1
ATOM 2082 C C . PRO B 1 42 ? 97.189 3.577 110.623 1.00 51.40 42 PRO B C 1
ATOM 2083 O O . PRO B 1 42 ? 96.456 4.444 110.108 1.00 47.86 42 PRO B O 1
ATOM 2087 N N . THR B 1 43 ? 96.762 2.316 110.783 1.00 47.46 43 THR B N 1
ATOM 2088 C CA . THR B 1 43 ? 95.356 1.933 110.551 1.00 43.62 43 THR B CA 1
ATOM 2089 C C . THR B 1 43 ? 94.299 2.537 111.460 1.00 42.29 43 THR B C 1
ATOM 2090 O O . THR B 1 43 ? 94.586 2.878 112.602 1.00 47.32 43 THR B O 1
ATOM 2094 N N . THR B 1 44 ? 93.063 2.644 110.966 1.00 45.15 44 THR B N 1
ATOM 2095 C CA . THR B 1 44 ? 91.963 3.185 111.773 1.00 45.24 44 THR B CA 1
ATOM 2096 C C . THR B 1 44 ? 90.562 2.703 111.369 1.00 43.32 44 THR B C 1
ATOM 2097 O O . THR B 1 44 ? 90.367 2.117 110.297 1.00 41.40 44 THR B O 1
ATOM 2101 N N . THR B 1 45 ? 89.604 2.921 112.272 1.00 41.81 45 THR B N 1
ATOM 2102 C CA . THR B 1 45 ? 88.201 2.583 112.057 1.00 37.68 45 THR B CA 1
ATOM 2103 C C . THR B 1 45 ? 87.743 3.475 110.911 1.00 35.42 45 THR B C 1
ATOM 2104 O O . THR B 1 45 ? 88.202 4.613 110.791 1.00 33.14 45 THR B O 1
ATOM 2108 N N . SER B 1 46 ? 86.805 2.993 110.103 1.00 31.45 46 SER B N 1
ATOM 2109 C CA . SER B 1 46 ? 86.365 3.770 108.966 1.00 25.22 46 SER B CA 1
ATOM 2110 C C . SER B 1 46 ? 84.993 3.408 108.413 1.00 26.80 46 SER B C 1
ATOM 2111 O O . SER B 1 46 ? 84.554 2.264 108.503 1.00 23.82 46 SER B O 1
ATOM 2114 N N . ILE B 1 47 ? 84.319 4.412 107.851 1.00 25.30 47 ILE B N 1
ATOM 2115 C CA . ILE B 1 47 ? 83.014 4.250 107.199 1.00 30.06 47 ILE B CA 1
ATOM 2116 C C . ILE B 1 47 ? 83.027 5.195 105.997 1.00 27.89 47 ILE B C 1
ATOM 2117 O O . ILE B 1 47 ? 83.425 6.356 106.125 1.00 24.18 47 ILE B O 1
ATOM 2122 N N . GLY B 1 48 ? 82.633 4.691 104.830 1.00 22.88 48 GLY B N 1
ATOM 2123 C CA . GLY B 1 48 ? 82.613 5.532 103.647 1.00 15.18 48 GLY B CA 1
ATOM 2124 C C . GLY B 1 48 ? 81.573 5.132 102.625 1.00 13.37 48 GLY B C 1
ATOM 2125 O O . GLY B 1 48 ? 81.164 3.978 102.569 1.00 15.20 48 GLY B O 1
ATOM 2126 N N . ARG B 1 49 ? 81.105 6.106 101.850 1.00 16.04 49 ARG B N 1
ATOM 2127 C CA . ARG B 1 49 ? 80.115 5.855 100.797 1.00 21.44 49 ARG B CA 1
ATOM 2128 C C . ARG B 1 49 ? 80.454 6.724 99.582 1.00 21.46 49 ARG B C 1
ATOM 2129 O O . ARG B 1 49 ? 80.998 7.819 99.715 1.00 24.37 49 ARG B O 1
ATOM 2137 N N . ALA B 1 50 ? 80.141 6.225 98.397 1.00 18.73 50 ALA B N 1
ATOM 2138 C CA . ALA B 1 50 ? 80.403 6.959 97.172 1.00 16.47 50 ALA B CA 1
ATOM 2139 C C . ALA B 1 50 ? 79.189 6.763 96.284 1.00 17.80 50 ALA B C 1
ATOM 2140 O O . ALA B 1 50 ? 78.836 5.637 95.967 1.00 22.22 50 ALA B O 1
ATOM 2142 N N . LEU B 1 51 ? 78.541 7.859 95.909 1.00 18.68 51 LEU B N 1
ATOM 2143 C CA . LEU B 1 51 ? 77.344 7.805 95.070 1.00 20.64 51 LEU B CA 1
ATOM 2144 C C . LEU B 1 51 ? 77.567 8.479 93.721 1.00 22.24 51 LEU B C 1
ATOM 2145 O O . LEU B 1 51 ? 78.389 9.387 93.598 1.00 24.31 51 LEU B O 1
ATOM 2150 N N . TYR B 1 52 ? 76.839 8.036 92.703 1.00 19.15 52 TYR B N 1
ATOM 2151 C CA . TYR B 1 52 ? 76.932 8.692 91.409 1.00 15.54 52 TYR B CA 1
ATOM 2152 C C . TYR B 1 52 ? 76.202 10.020 91.659 1.00 18.68 52 TYR B C 1
ATOM 2153 O O . TYR B 1 52 ? 75.128 10.029 92.273 1.00 18.65 52 TYR B O 1
ATOM 2162 N N . ALA B 1 53 ? 76.782 11.128 91.198 1.00 15.71 53 ALA B N 1
ATOM 2163 C CA . ALA B 1 53 ? 76.229 12.469 91.421 1.00 18.44 53 ALA B CA 1
ATOM 2164 C C . ALA B 1 53 ? 74.785 12.779 91.010 1.00 18.22 53 ALA B C 1
ATOM 2165 O O . ALA B 1 53 ? 74.162 13.660 91.597 1.00 21.73 53 ALA B O 1
ATOM 2167 N N . ALA B 1 54 ? 74.252 12.084 90.010 1.00 18.51 54 ALA B N 1
ATOM 2168 C CA . ALA B 1 54 ? 72.878 12.334 89.578 1.00 17.88 54 ALA B CA 1
ATOM 2169 C C . ALA B 1 54 ? 71.915 11.225 89.982 1.00 21.12 54 ALA B C 1
ATOM 2170 O O . ALA B 1 54 ? 72.224 10.041 89.827 1.00 23.03 54 ALA B O 1
ATOM 2172 N N . PRO B 1 55 ? 70.738 11.593 90.521 1.00 22.02 55 PRO B N 1
ATOM 2173 C CA . PRO B 1 55 ? 69.738 10.603 90.931 1.00 18.54 55 PRO B CA 1
ATOM 2174 C C . PRO B 1 55 ? 69.217 9.863 89.701 1.00 19.50 55 PRO B C 1
ATOM 2175 O O . PRO B 1 55 ? 69.333 10.339 88.570 1.00 15.75 55 PRO B O 1
ATOM 2179 N N . ILE B 1 56 ? 68.614 8.709 89.933 1.00 18.02 56 ILE B N 1
ATOM 2180 C CA . ILE B 1 56 ? 68.083 7.888 88.860 1.00 19.27 56 ILE B CA 1
ATOM 2181 C C . ILE B 1 56 ? 66.620 7.573 89.158 1.00 18.19 56 ILE B C 1
ATOM 2182 O O . ILE B 1 56 ? 66.258 7.352 90.310 1.00 17.68 56 ILE B O 1
ATOM 2187 N N . GLN B 1 57 ? 65.767 7.630 88.137 1.00 20.18 57 GLN B N 1
ATOM 2188 C CA . GLN B 1 57 ? 64.358 7.310 88.331 1.00 21.48 57 GLN B CA 1
ATOM 2189 C C . GLN B 1 57 ? 64.204 5.799 88.206 1.00 22.59 57 GLN B C 1
ATOM 2190 O O . GLN B 1 57 ? 64.311 5.241 87.114 1.00 23.53 57 GLN B O 1
ATOM 2196 N N . ILE B 1 58 ? 63.950 5.146 89.337 1.00 24.02 58 ILE B N 1
ATOM 2197 C CA . ILE B 1 58 ? 63.823 3.701 89.378 1.00 21.80 58 ILE B CA 1
ATOM 2198 C C . ILE B 1 58 ? 62.421 3.177 89.055 1.00 25.67 58 ILE B C 1
ATOM 2199 O O . ILE B 1 58 ? 62.252 2.013 88.691 1.00 27.04 58 ILE B O 1
ATOM 2204 N N . TRP B 1 59 ? 61.423 4.043 89.189 1.00 25.60 59 TRP B N 1
ATOM 2205 C CA . TRP B 1 59 ? 60.045 3.702 88.849 1.00 25.19 59 TRP B CA 1
ATOM 2206 C C . TRP B 1 59 ? 59.234 4.978 88.664 1.00 24.47 59 TRP B C 1
ATOM 2207 O O . TRP B 1 59 ? 59.595 6.026 89.201 1.00 29.49 59 TRP B O 1
ATOM 2218 N N . ASP B 1 60 ? 58.196 4.899 87.832 1.00 32.72 60 ASP B N 1
ATOM 2219 C CA . ASP B 1 60 ? 57.331 6.042 87.524 1.00 38.58 60 ASP B CA 1
ATOM 2220 C C . ASP B 1 60 ? 55.950 5.846 88.130 1.00 41.07 60 ASP B C 1
ATOM 2221 O O . ASP B 1 60 ? 55.319 4.816 87.912 1.00 43.31 60 ASP B O 1
ATOM 2226 N N . SER B 1 61 ? 55.492 6.826 88.905 1.00 45.15 61 SER B N 1
ATOM 2227 C CA . SER B 1 61 ? 54.174 6.750 89.542 1.00 49.27 61 SER B CA 1
ATOM 2228 C C . SER B 1 61 ? 53.044 7.069 88.562 1.00 50.73 61 SER B C 1
ATOM 2229 O O . SER B 1 61 ? 51.894 6.691 88.791 1.00 53.61 61 SER B O 1
ATOM 2232 N N . ILE B 1 62 ? 53.375 7.776 87.483 1.00 52.37 62 ILE B N 1
ATOM 2233 C CA . ILE B 1 62 ? 52.393 8.129 86.462 1.00 54.84 62 ILE B CA 1
ATOM 2234 C C . ILE B 1 62 ? 51.989 6.870 85.685 1.00 56.22 62 ILE B C 1
ATOM 2235 O O . ILE B 1 62 ? 50.841 6.433 85.760 1.00 57.89 62 ILE B O 1
ATOM 2240 N N . THR B 1 63 ? 52.951 6.279 84.975 1.00 54.98 63 THR B N 1
ATOM 2241 C CA . THR B 1 63 ? 52.718 5.079 84.168 1.00 51.46 63 THR B CA 1
ATOM 2242 C C . THR B 1 63 ? 52.723 3.770 84.959 1.00 50.70 63 THR B C 1
ATOM 2243 O O . THR B 1 63 ? 52.185 2.765 84.498 1.00 51.54 63 THR B O 1
ATOM 2247 N N . GLY B 1 64 ? 53.331 3.779 86.143 1.00 49.59 64 GLY B N 1
ATOM 2248 C CA . GLY B 1 64 ? 53.399 2.570 86.950 1.00 44.04 64 GLY B CA 1
ATOM 2249 C C . GLY B 1 64 ? 54.592 1.694 86.584 1.00 44.81 64 GLY B C 1
ATOM 2250 O O . GLY B 1 64 ? 54.861 0.704 87.263 1.00 43.39 64 GLY B O 1
ATOM 2251 N N . LYS B 1 65 ? 55.298 2.056 85.510 1.00 43.34 65 LYS B N 1
ATOM 2252 C CA . LYS B 1 65 ? 56.475 1.320 85.035 1.00 44.51 65 LYS B CA 1
ATOM 2253 C C . LYS B 1 65 ? 57.598 1.248 86.078 1.00 43.21 65 LYS B C 1
ATOM 2254 O O . LYS B 1 65 ? 57.817 2.193 86.841 1.00 38.25 65 LYS B O 1
ATOM 2260 N N . VAL B 1 66 ? 58.324 0.132 86.073 1.00 37.92 66 VAL B N 1
ATOM 2261 C CA . VAL B 1 66 ? 59.468 -0.063 86.956 1.00 30.82 66 VAL B CA 1
ATOM 2262 C C . VAL B 1 66 ? 60.688 -0.248 86.046 1.00 31.67 66 VAL B C 1
ATOM 2263 O O . VAL B 1 66 ? 60.580 -0.801 84.945 1.00 31.38 66 VAL B O 1
ATOM 2267 N N . ALA B 1 67 ? 61.839 0.243 86.492 1.00 25.49 67 ALA B N 1
ATOM 2268 C CA . ALA B 1 67 ? 63.054 0.149 85.696 1.00 24.71 67 ALA B CA 1
ATOM 2269 C C . ALA B 1 67 ? 63.846 -1.127 85.899 1.00 21.75 67 ALA B C 1
ATOM 2270 O O . ALA B 1 67 ? 63.894 -1.676 86.998 1.00 24.35 67 ALA B O 1
ATOM 2272 N N . SER B 1 68 ? 64.421 -1.619 84.810 1.00 17.94 68 SER B N 1
ATOM 2273 C CA . SER B 1 68 ? 65.287 -2.785 84.859 1.00 16.73 68 SER B CA 1
ATOM 2274 C C . SER B 1 68 ? 66.683 -2.167 84.850 1.00 21.90 68 SER B C 1
ATOM 2275 O O . SER B 1 68 ? 66.892 -1.106 84.247 1.00 22.31 68 SER B O 1
ATOM 2278 N N . PHE B 1 69 ? 67.627 -2.772 85.558 1.00 16.79 69 PHE B N 1
ATOM 2279 C CA . PHE B 1 69 ? 68.979 -2.228 85.547 1.00 17.86 69 PHE B CA 1
ATOM 2280 C C . PHE B 1 69 ? 70.032 -3.310 85.621 1.00 15.80 69 PHE B C 1
ATOM 2281 O O . PHE B 1 69 ? 69.749 -4.440 86.008 1.00 16.67 69 PHE B O 1
ATOM 2289 N N . ALA B 1 70 ? 71.235 -2.964 85.192 1.00 15.40 70 ALA B N 1
ATOM 2290 C CA . ALA B 1 70 ? 72.353 -3.890 85.219 1.00 20.45 70 ALA B CA 1
ATOM 2291 C C . ALA B 1 70 ? 73.586 -3.104 85.614 1.00 20.93 70 ALA B C 1
ATOM 2292 O O . ALA B 1 70 ? 73.767 -1.951 85.214 1.00 25.00 70 ALA B O 1
ATOM 2294 N N . THR B 1 71 ? 74.415 -3.709 86.444 1.00 22.84 71 THR B N 1
ATOM 2295 C CA . THR B 1 71 ? 75.636 -3.046 86.858 1.00 22.77 71 THR B CA 1
ATOM 2296 C C . THR B 1 71 ? 76.771 -4.058 86.959 1.00 19.06 71 THR B C 1
ATOM 2297 O O . THR B 1 71 ? 76.553 -5.242 87.209 1.00 16.36 71 THR B O 1
ATOM 2301 N N . SER B 1 72 ? 77.980 -3.589 86.695 1.00 20.98 72 SER B N 1
ATOM 2302 C CA . SER B 1 72 ? 79.154 -4.435 86.756 1.00 17.45 72 SER B CA 1
ATOM 2303 C C . SER B 1 72 ? 80.288 -3.666 87.396 1.00 13.10 72 SER B C 1
ATOM 2304 O O . SER B 1 72 ? 80.472 -2.482 87.134 1.00 19.18 72 SER B O 1
ATOM 2307 N N . PHE B 1 73 ? 81.045 -4.338 88.249 1.00 17.58 73 PHE B N 1
ATOM 2308 C CA . PHE B 1 73 ? 82.183 -3.703 88.905 1.00 14.07 73 PHE B CA 1
ATOM 2309 C C . PHE B 1 73 ? 83.169 -4.756 89.384 1.00 10.91 73 PHE B C 1
ATOM 2310 O O . PHE B 1 73 ? 82.814 -5.920 89.546 1.00 11.45 73 PHE B O 1
ATOM 2318 N N . SER B 1 74 ? 84.418 -4.344 89.554 1.00 14.91 74 SER B N 1
ATOM 2319 C CA . SER B 1 74 ? 85.474 -5.225 90.032 1.00 17.08 74 SER B CA 1
ATOM 2320 C C . SER B 1 74 ? 85.978 -4.611 91.312 1.00 18.28 74 SER B C 1
ATOM 2321 O O . SER B 1 74 ? 86.140 -3.391 91.392 1.00 15.74 74 SER B O 1
ATOM 2324 N N . PHE B 1 75 ? 86.219 -5.447 92.314 1.00 20.15 75 PHE B N 1
ATOM 2325 C CA . PHE B 1 75 ? 86.690 -4.948 93.595 1.00 20.56 75 PHE B CA 1
ATOM 2326 C C . PHE B 1 75 ? 87.694 -5.882 94.236 1.00 23.27 75 PHE B C 1
ATOM 2327 O O . PHE B 1 75 ? 87.801 -7.051 93.850 1.00 20.23 75 PHE B O 1
ATOM 2335 N N . VAL B 1 76 ? 88.447 -5.338 95.191 1.00 21.46 76 VAL B N 1
ATOM 2336 C CA . VAL B 1 76 ? 89.461 -6.085 95.919 1.00 19.49 76 VAL B CA 1
ATOM 2337 C C . VAL B 1 76 ? 89.321 -5.813 97.409 1.00 23.38 76 VAL B C 1
ATOM 2338 O O . VAL B 1 76 ? 89.090 -4.674 97.829 1.00 20.38 76 VAL B O 1
ATOM 2342 N N . VAL B 1 77 ? 89.407 -6.880 98.196 1.00 22.39 77 VAL B N 1
ATOM 2343 C CA . VAL B 1 77 ? 89.349 -6.777 99.643 1.00 22.44 77 VAL B CA 1
ATOM 2344 C C . VAL B 1 77 ? 90.618 -7.462 100.122 1.00 20.75 77 VAL B C 1
ATOM 2345 O O . VAL B 1 77 ? 90.724 -8.689 100.087 1.00 17.06 77 VAL B O 1
ATOM 2349 N N . LYS B 1 78 ? 91.606 -6.652 100.487 1.00 23.93 78 LYS B N 1
ATOM 2350 C CA . LYS B 1 78 ? 92.894 -7.154 100.948 1.00 23.37 78 LYS B CA 1
ATOM 2351 C C . LYS B 1 78 ? 93.077 -6.956 102.449 1.00 25.66 78 LYS B C 1
ATOM 2352 O O . LYS B 1 78 ? 93.148 -5.826 102.940 1.00 25.62 78 LYS B O 1
ATOM 2358 N N . ALA B 1 79 ? 93.153 -8.072 103.166 1.00 26.40 79 ALA B N 1
ATOM 2359 C CA . ALA B 1 79 ? 93.338 -8.067 104.612 1.00 27.57 79 ALA B CA 1
ATOM 2360 C C . ALA B 1 79 ? 94.807 -8.260 104.964 1.00 29.55 79 ALA B C 1
ATOM 2361 O O . ALA B 1 79 ? 95.515 -8.998 104.284 1.00 27.31 79 ALA B O 1
ATOM 2363 N N . ASP B 1 80 ? 95.254 -7.582 106.021 1.00 39.64 80 ASP B N 1
ATOM 2364 C CA . ASP B 1 80 ? 96.636 -7.686 106.488 1.00 41.83 80 ASP B CA 1
ATOM 2365 C C . ASP B 1 80 ? 96.887 -9.095 107.014 1.00 38.69 80 ASP B C 1
ATOM 2366 O O . ASP B 1 80 ? 97.805 -9.784 106.571 1.00 38.64 80 ASP B O 1
ATOM 2371 N N . LYS B 1 81 ? 96.069 -9.518 107.969 1.00 37.74 81 LYS B N 1
ATOM 2372 C CA . LYS B 1 81 ? 96.193 -10.854 108.527 1.00 39.61 81 LYS B CA 1
ATOM 2373 C C . LYS B 1 81 ? 95.422 -11.780 107.588 1.00 41.19 81 LYS B C 1
ATOM 2374 O O . LYS B 1 81 ? 95.270 -11.472 106.410 1.00 48.47 81 LYS B O 1
ATOM 2380 N N . SER B 1 82 ? 94.953 -12.919 108.080 1.00 41.14 82 SER B N 1
ATOM 2381 C CA . SER B 1 82 ? 94.201 -13.829 107.222 1.00 43.78 82 SER B CA 1
ATOM 2382 C C . SER B 1 82 ? 92.727 -13.447 107.192 1.00 45.04 82 SER B C 1
ATOM 2383 O O . SER B 1 82 ? 91.948 -13.999 106.418 1.00 46.72 82 SER B O 1
ATOM 2386 N N . ASP B 1 83 ? 92.360 -12.485 108.033 1.00 46.16 83 ASP B N 1
ATOM 2387 C CA . ASP B 1 83 ? 90.983 -12.027 108.129 1.00 45.23 83 ASP B CA 1
ATOM 2388 C C . ASP B 1 83 ? 90.868 -10.521 108.334 1.00 41.94 83 ASP B C 1
ATOM 2389 O O . ASP B 1 83 ? 91.770 -9.876 108.888 1.00 44.27 83 ASP B O 1
ATOM 2394 N N . GLY B 1 84 ? 89.738 -9.978 107.892 1.00 33.53 84 GLY B N 1
ATOM 2395 C CA . GLY B 1 84 ? 89.481 -8.560 108.030 1.00 28.12 84 GLY B CA 1
ATOM 2396 C C . GLY B 1 84 ? 88.001 -8.289 108.224 1.00 28.72 84 GLY B C 1
ATOM 2397 O O . GLY B 1 84 ? 87.181 -9.207 108.160 1.00 21.07 84 GLY B O 1
ATOM 2398 N N . VAL B 1 85 ? 87.673 -7.018 108.456 1.00 28.53 85 VAL B N 1
ATOM 2399 C CA . VAL B 1 85 ? 86.300 -6.545 108.672 1.00 23.03 85 VAL B CA 1
ATOM 2400 C C . VAL B 1 85 ? 86.180 -5.199 107.932 1.00 21.32 85 VAL B C 1
ATOM 2401 O O . VAL B 1 85 ? 87.205 -4.582 107.639 1.00 20.03 85 VAL B O 1
ATOM 2405 N N . ASP B 1 86 ? 84.976 -4.728 107.597 1.00 18.65 86 ASP B N 1
ATOM 2406 C CA . ASP B 1 86 ? 83.688 -5.363 107.865 1.00 21.58 86 ASP B CA 1
ATOM 2407 C C . ASP B 1 86 ? 82.984 -5.812 106.588 1.00 22.42 86 ASP B C 1
ATOM 2408 O O . ASP B 1 86 ? 82.101 -6.670 106.622 1.00 19.97 86 ASP B O 1
ATOM 2413 N N . GLY B 1 87 ? 83.316 -5.172 105.475 1.00 20.63 87 GLY B N 1
ATOM 2414 C CA . GLY B 1 87 ? 82.675 -5.532 104.230 1.00 22.53 87 GLY B CA 1
ATOM 2415 C C . GLY B 1 87 ? 82.405 -4.344 103.334 1.00 21.01 87 GLY B C 1
ATOM 2416 O O . GLY B 1 87 ? 82.699 -3.200 103.676 1.00 16.16 87 GLY B O 1
ATOM 2417 N N . LEU B 1 88 ? 81.786 -4.640 102.199 1.00 21.39 88 LEU B N 1
ATOM 2418 C CA . LEU B 1 88 ? 81.465 -3.670 101.168 1.00 16.13 88 LEU B CA 1
ATOM 2419 C C . LEU B 1 88 ? 80.033 -3.920 100.676 1.00 17.70 88 LEU B C 1
ATOM 2420 O O . LEU B 1 88 ? 79.536 -5.051 100.709 1.00 11.16 88 LEU B O 1
ATOM 2425 N N . ALA B 1 89 ? 79.369 -2.868 100.211 1.00 15.57 89 ALA B N 1
ATOM 2426 C CA . ALA B 1 89 ? 78.012 -3.016 99.696 1.00 17.45 89 ALA B CA 1
ATOM 2427 C C . ALA B 1 89 ? 77.733 -2.115 98.505 1.00 16.03 89 ALA B C 1
ATOM 2428 O O . ALA B 1 89 ? 78.329 -1.046 98.368 1.00 15.73 89 ALA B O 1
ATOM 2430 N N . PHE B 1 90 ? 76.899 -2.615 97.599 1.00 15.98 90 PHE B N 1
ATOM 2431 C CA . PHE B 1 90 ? 76.431 -1.852 96.450 1.00 10.31 90 PHE B CA 1
ATOM 2432 C C . PHE B 1 90 ? 74.990 -1.546 96.862 1.00 12.37 90 PHE B C 1
ATOM 2433 O O . PHE B 1 90 ? 74.279 -2.453 97.287 1.00 15.03 90 PHE B O 1
ATOM 2441 N N . PHE B 1 91 ? 74.532 -0.304 96.726 1.00 10.40 91 PHE B N 1
ATOM 2442 C CA . PHE B 1 91 ? 73.171 -0.015 97.169 1.00 13.67 91 PHE B CA 1
ATOM 2443 C C . PHE B 1 91 ? 72.376 1.030 96.408 1.00 15.99 91 PHE B C 1
ATOM 2444 O O . PHE B 1 91 ? 72.913 1.802 95.619 1.00 20.75 91 PHE B O 1
ATOM 2452 N N . LEU B 1 92 ? 71.074 1.032 96.679 1.00 21.37 92 LEU B N 1
ATOM 2453 C CA . LEU B 1 92 ? 70.136 2.004 96.130 1.00 21.03 92 LEU B CA 1
ATOM 2454 C C . LEU B 1 92 ? 69.454 2.620 97.365 1.00 23.60 92 LEU B C 1
ATOM 2455 O O . LEU B 1 92 ? 68.968 1.908 98.254 1.00 20.00 92 LEU B O 1
ATOM 2460 N N . ALA B 1 93 ? 69.489 3.943 97.449 1.00 20.59 93 ALA B N 1
ATOM 2461 C CA . ALA B 1 93 ? 68.900 4.657 98.568 1.00 19.63 93 ALA B CA 1
ATOM 2462 C C . ALA B 1 93 ? 68.151 5.886 98.045 1.00 21.07 93 ALA B C 1
ATOM 2463 O O . ALA B 1 93 ? 68.234 6.206 96.857 1.00 20.18 93 ALA B O 1
ATOM 2465 N N . PRO B 1 94 ? 67.360 6.556 98.910 1.00 21.55 94 PRO B N 1
ATOM 2466 C CA . PRO B 1 94 ? 66.626 7.745 98.467 1.00 21.69 94 PRO B CA 1
ATOM 2467 C C . PRO B 1 94 ? 67.599 8.785 97.895 1.00 23.73 94 PRO B C 1
ATOM 2468 O O . PRO B 1 94 ? 68.730 8.913 98.375 1.00 24.09 94 PRO B O 1
ATOM 2472 N N . ALA B 1 95 ? 67.159 9.512 96.868 1.00 20.86 95 ALA B N 1
ATOM 2473 C CA . ALA B 1 95 ? 67.987 10.527 96.216 1.00 23.54 95 ALA B CA 1
ATOM 2474 C C . ALA B 1 95 ? 68.782 11.426 97.172 1.00 25.65 95 ALA B C 1
ATOM 2475 O O . ALA B 1 95 ? 68.217 12.054 98.060 1.00 28.93 95 ALA B O 1
ATOM 2477 N N . ASN B 1 96 ? 70.100 11.451 96.986 1.00 27.93 96 ASN B N 1
ATOM 2478 C CA . ASN B 1 96 ? 71.016 12.254 97.796 1.00 36.26 96 ASN B CA 1
ATOM 2479 C C . ASN B 1 96 ? 70.987 11.952 99.300 1.00 34.41 96 ASN B C 1
ATOM 2480 O O . ASN B 1 96 ? 71.075 12.843 100.143 1.00 31.52 96 ASN B O 1
ATOM 2485 N N . SER B 1 97 ? 70.900 10.661 99.602 1.00 38.05 97 SER B N 1
ATOM 2486 C CA . SER B 1 97 ? 70.871 10.134 100.957 1.00 31.53 97 SER B CA 1
ATOM 2487 C C . SER B 1 97 ? 72.213 10.389 101.649 1.00 31.13 97 SER B C 1
ATOM 2488 O O . SER B 1 97 ? 73.260 10.391 101.007 1.00 27.96 97 SER B O 1
ATOM 2491 N N . GLN B 1 98 ? 72.169 10.646 102.953 1.00 31.66 98 GLN B N 1
ATOM 2492 C CA . GLN B 1 98 ? 73.381 10.877 103.740 1.00 28.93 98 GLN B CA 1
ATOM 2493 C C . GLN B 1 98 ? 73.565 9.689 104.679 1.00 26.62 98 GLN B C 1
ATOM 2494 O O . GLN B 1 98 ? 72.634 8.905 104.892 1.00 27.15 98 GLN B O 1
ATOM 2500 N N . ILE B 1 99 ? 74.764 9.554 105.238 1.00 27.39 99 ILE B N 1
ATOM 2501 C CA . ILE B 1 99 ? 75.039 8.479 106.186 1.00 24.60 99 ILE B CA 1
ATOM 2502 C C . ILE B 1 99 ? 74.204 8.781 107.438 1.00 26.28 99 ILE B C 1
ATOM 2503 O O . ILE B 1 99 ? 74.238 9.898 107.957 1.00 26.98 99 ILE B O 1
ATOM 2508 N N . PRO B 1 100 ? 73.411 7.800 107.910 1.00 29.90 100 PRO B N 1
ATOM 2509 C CA . PRO B 1 100 ? 72.565 7.959 109.099 1.00 27.70 100 PRO B CA 1
ATOM 2510 C C . PRO B 1 100 ? 73.389 8.212 110.363 1.00 34.16 100 PRO B C 1
ATOM 2511 O O . PRO B 1 100 ? 74.505 7.695 110.498 1.00 29.03 100 PRO B O 1
ATOM 2515 N N . SER B 1 101 ? 72.839 9.008 111.280 1.00 36.91 101 SER B N 1
ATOM 2516 C CA . SER B 1 101 ? 73.511 9.304 112.543 1.00 33.68 101 SER B CA 1
ATOM 2517 C C . SER B 1 101 ? 73.565 7.997 113.321 1.00 33.78 101 SER B C 1
ATOM 2518 O O . SER B 1 101 ? 72.597 7.236 113.322 1.00 32.84 101 SER B O 1
ATOM 2521 N N . GLY B 1 102 ? 74.705 7.719 113.944 1.00 31.81 102 GLY B N 1
ATOM 2522 C CA . GLY B 1 102 ? 74.840 6.501 114.719 1.00 32.72 102 GLY B CA 1
ATOM 2523 C C . GLY B 1 102 ? 74.967 5.218 113.919 1.00 35.34 102 GLY B C 1
ATOM 2524 O O . GLY B 1 102 ? 74.612 4.139 114.403 1.00 40.60 102 GLY B O 1
ATOM 2525 N N . SER B 1 103 ? 75.452 5.321 112.688 1.00 34.17 103 SER B N 1
ATOM 2526 C CA . SER B 1 103 ? 75.629 4.137 111.865 1.00 32.58 103 SER B CA 1
ATOM 2527 C C . SER B 1 103 ? 76.962 3.511 112.252 1.00 29.84 103 SER B C 1
ATOM 2528 O O . SER B 1 103 ? 77.820 4.172 112.825 1.00 31.57 103 SER B O 1
ATOM 2531 N N . SER B 1 104 ? 77.127 2.232 111.964 1.00 29.28 104 SER B N 1
ATOM 2532 C CA . SER B 1 104 ? 78.364 1.551 112.296 1.00 29.54 104 SER B CA 1
ATOM 2533 C C . SER B 1 104 ? 78.932 0.839 111.081 1.00 30.11 104 SER B C 1
ATOM 2534 O O . SER B 1 104 ? 78.255 0.704 110.058 1.00 29.72 104 SER B O 1
ATOM 2537 N N . ALA B 1 105 ? 80.178 0.390 111.201 1.00 26.65 105 ALA B N 1
ATOM 2538 C CA . ALA B 1 105 ? 80.855 -0.314 110.119 1.00 24.80 105 ALA B CA 1
ATOM 2539 C C . ALA B 1 105 ? 80.117 -1.593 109.751 1.00 22.65 105 ALA B C 1
ATOM 2540 O O . ALA B 1 105 ? 80.036 -1.945 108.579 1.00 21.64 105 ALA B O 1
ATOM 2542 N N . GLY B 1 106 ? 79.565 -2.266 110.759 1.00 25.62 106 GLY B N 1
ATOM 2543 C CA . GLY B 1 106 ? 78.828 -3.503 110.543 1.00 17.14 106 GLY B CA 1
ATOM 2544 C C . GLY B 1 106 ? 77.519 -3.303 109.799 1.00 19.61 106 GLY B C 1
ATOM 2545 O O . GLY B 1 106 ? 76.885 -4.271 109.374 1.00 20.52 106 GLY B O 1
ATOM 2546 N N . MET B 1 107 ? 77.092 -2.049 109.673 1.00 19.19 107 MET B N 1
ATOM 2547 C CA . MET B 1 107 ? 75.865 -1.722 108.952 1.00 22.44 107 MET B CA 1
ATOM 2548 C C . MET B 1 107 ? 76.200 -0.982 107.653 1.00 20.23 107 MET B C 1
ATOM 2549 O O . MET B 1 107 ? 75.320 -0.486 106.951 1.00 22.15 107 MET B O 1
ATOM 2554 N N . PHE B 1 108 ? 77.495 -0.944 107.345 1.00 18.27 108 PHE B N 1
ATOM 2555 C CA . PHE B 1 108 ? 78.032 -0.332 106.133 1.00 18.59 108 PHE B CA 1
ATOM 2556 C C . PHE B 1 108 ? 77.609 1.109 105.870 1.00 18.17 108 PHE B C 1
ATOM 2557 O O . PHE B 1 108 ? 77.567 1.548 104.719 1.00 24.71 108 PHE B O 1
ATOM 2565 N N . GLY B 1 109 ? 77.331 1.854 106.935 1.00 16.35 109 GLY B N 1
ATOM 2566 C CA . GLY B 1 109 ? 76.914 3.239 106.779 1.00 14.66 109 GLY B CA 1
ATOM 2567 C C . GLY B 1 109 ? 75.554 3.369 106.116 1.00 20.22 109 GLY B C 1
ATOM 2568 O O . GLY B 1 109 ? 75.213 4.430 105.583 1.00 23.95 109 GLY B O 1
ATOM 2569 N N . LEU B 1 110 ? 74.775 2.290 106.147 1.00 15.86 110 LEU B N 1
ATOM 2570 C CA . LEU B 1 110 ? 73.451 2.289 105.540 1.00 21.39 110 LEU B CA 1
ATOM 2571 C C . LEU B 1 110 ? 72.313 2.348 106.544 1.00 23.06 110 LEU B C 1
ATOM 2572 O O . LEU B 1 110 ? 71.255 2.883 106.229 1.00 20.70 110 LEU B O 1
ATOM 2577 N N . PHE B 1 111 ? 72.538 1.819 107.751 1.00 26.12 111 PHE B N 1
ATOM 2578 C CA . PHE B 1 111 ? 71.491 1.772 108.769 1.00 22.89 111 PHE B CA 1
ATOM 2579 C C . PHE B 1 111 ? 71.844 2.375 110.133 1.00 27.87 111 PHE B C 1
ATOM 2580 O O . PHE B 1 111 ? 73.002 2.377 110.540 1.00 25.74 111 PHE B O 1
ATOM 2588 N N . SER B 1 112 ? 70.810 2.878 110.815 1.00 34.05 112 SER B N 1
ATOM 2589 C CA . SER B 1 112 ? 70.878 3.497 112.145 1.00 34.10 112 SER B CA 1
ATOM 2590 C C . SER B 1 112 ? 70.745 2.363 113.178 1.00 36.55 112 SER B C 1
ATOM 2591 O O . SER B 1 112 ? 71.194 2.498 114.309 1.00 40.54 112 SER B O 1
ATOM 2594 N N . SER B 1 113 ? 70.130 1.248 112.776 1.00 37.68 113 SER B N 1
ATOM 2595 C CA . SER B 1 113 ? 69.915 0.096 113.664 1.00 40.86 113 SER B CA 1
ATOM 2596 C C . SER B 1 113 ? 69.719 -1.245 112.936 1.00 40.45 113 SER B C 1
ATOM 2597 O O . SER B 1 113 ? 69.802 -1.321 111.709 1.00 39.27 113 SER B O 1
ATOM 2600 N N . SER B 1 114 ? 69.443 -2.298 113.706 1.00 41.61 114 SER B N 1
ATOM 2601 C CA . SER B 1 114 ? 69.235 -3.636 113.148 1.00 46.12 114 SER B CA 1
ATOM 2602 C C . SER B 1 114 ? 67.762 -3.980 112.879 1.00 45.85 114 SER B C 1
ATOM 2603 O O . SER B 1 114 ? 67.441 -5.098 112.472 1.00 44.01 114 SER B O 1
ATOM 2606 N N . ASP B 1 115 ? 66.881 -3.005 113.090 1.00 48.46 115 ASP B N 1
ATOM 2607 C CA . ASP B 1 115 ? 65.446 -3.176 112.864 1.00 51.45 115 ASP B CA 1
ATOM 2608 C C . ASP B 1 115 ? 65.123 -3.100 111.375 1.00 50.87 115 ASP B C 1
ATOM 2609 O O . ASP B 1 115 ? 65.901 -2.569 110.582 1.00 53.84 115 ASP B O 1
ATOM 2614 N N . SER B 1 116 ? 63.960 -3.620 111.001 1.00 48.81 116 SER B N 1
ATOM 2615 C CA . SER B 1 116 ? 63.527 -3.584 109.612 1.00 51.82 116 SER B CA 1
ATOM 2616 C C . SER B 1 116 ? 62.443 -2.519 109.418 1.00 53.19 116 SER B C 1
ATOM 2617 O O . SER B 1 116 ? 61.252 -2.831 109.390 1.00 59.91 116 SER B O 1
ATOM 2620 N N . LYS B 1 117 ? 62.860 -1.259 109.305 1.00 52.14 117 LYS B N 1
ATOM 2621 C CA . LYS B 1 117 ? 61.929 -0.145 109.110 1.00 48.21 117 LYS B CA 1
ATOM 2622 C C . LYS B 1 117 ? 61.699 0.112 107.620 1.00 46.85 117 LYS B C 1
ATOM 2623 O O . LYS B 1 117 ? 62.659 0.258 106.859 1.00 47.96 117 LYS B O 1
ATOM 2629 N N . SER B 1 118 ? 60.435 0.176 107.204 1.00 44.17 118 SER B N 1
ATOM 2630 C CA . SER B 1 118 ? 60.113 0.434 105.798 1.00 41.68 118 SER B CA 1
ATOM 2631 C C . SER B 1 118 ? 60.506 1.865 105.401 1.00 35.77 118 SER B C 1
ATOM 2632 O O . SER B 1 118 ? 60.597 2.193 104.226 1.00 33.35 118 SER B O 1
ATOM 2635 N N . SER B 1 119 ? 60.775 2.702 106.394 1.00 35.87 119 SER B N 1
ATOM 2636 C CA . SER B 1 119 ? 61.180 4.078 106.149 1.00 36.31 119 SER B CA 1
ATOM 2637 C C . SER B 1 119 ? 62.653 4.190 105.729 1.00 34.46 119 SER B C 1
ATOM 2638 O O . SER B 1 119 ? 63.099 5.254 105.299 1.00 35.05 119 SER B O 1
ATOM 2641 N N . ASN B 1 120 ? 63.412 3.105 105.877 1.00 31.41 120 ASN B N 1
ATOM 2642 C CA . ASN B 1 120 ? 64.822 3.101 105.478 1.00 31.15 120 ASN B CA 1
ATOM 2643 C C . ASN B 1 120 ? 64.945 3.291 103.964 1.00 31.45 120 ASN B C 1
ATOM 2644 O O . ASN B 1 120 ? 65.798 4.049 103.488 1.00 30.72 120 ASN B O 1
ATOM 2649 N N . GLN B 1 121 ? 64.070 2.605 103.227 1.00 29.80 121 GLN B N 1
ATOM 2650 C CA . GLN B 1 121 ? 64.034 2.646 101.767 1.00 27.77 121 GLN B CA 1
ATOM 2651 C C . GLN B 1 121 ? 65.399 2.345 101.172 1.00 27.73 121 GLN B C 1
ATOM 2652 O O . GLN B 1 121 ? 65.943 3.118 100.371 1.00 28.34 121 GLN B O 1
ATOM 2658 N N . ILE B 1 122 ? 65.947 1.209 101.585 1.00 20.72 122 ILE B N 1
ATOM 2659 C CA . ILE B 1 122 ? 67.251 0.783 101.127 1.00 24.05 122 ILE B CA 1
ATOM 2660 C C . ILE B 1 122 ? 67.287 -0.659 100.636 1.00 21.91 122 ILE B C 1
ATOM 2661 O O . ILE B 1 122 ? 66.684 -1.550 101.224 1.00 23.06 122 ILE B O 1
ATOM 2666 N N . ILE B 1 123 ? 67.914 -0.839 99.481 1.00 18.92 123 ILE B N 1
ATOM 2667 C CA . ILE B 1 123 ? 68.119 -2.151 98.894 1.00 17.26 123 ILE B CA 1
ATOM 2668 C C . ILE B 1 123 ? 69.620 -2.175 98.641 1.00 16.53 123 ILE B C 1
ATOM 2669 O O . ILE B 1 123 ? 70.182 -1.236 98.072 1.00 19.02 123 ILE B O 1
ATOM 2674 N N . ALA B 1 124 ? 70.276 -3.212 99.139 1.00 14.56 124 ALA B N 1
ATOM 2675 C CA . ALA B 1 124 ? 71.709 -3.332 98.986 1.00 12.99 124 ALA B CA 1
ATOM 2676 C C . ALA B 1 124 ? 72.160 -4.768 98.834 1.00 19.03 124 ALA B C 1
ATOM 2677 O O . ALA B 1 124 ? 71.482 -5.704 99.267 1.00 21.37 124 ALA B O 1
ATOM 2679 N N . VAL B 1 125 ? 73.297 -4.929 98.167 1.00 20.91 125 VAL B N 1
ATOM 2680 C CA . VAL B 1 125 ? 73.919 -6.229 97.976 1.00 19.48 125 VAL B CA 1
ATOM 2681 C C . VAL B 1 125 ? 75.217 -6.090 98.750 1.00 18.79 125 VAL B C 1
ATOM 2682 O O . VAL B 1 125 ? 76.055 -5.249 98.431 1.00 16.06 125 VAL B O 1
ATOM 2686 N N . GLU B 1 126 ? 75.332 -6.859 99.824 1.00 19.79 126 GLU B N 1
ATOM 2687 C CA . GLU B 1 126 ? 76.507 -6.802 100.672 1.00 13.67 126 GLU B CA 1
ATOM 2688 C C . GLU B 1 126 ? 77.478 -7.954 100.461 1.00 18.44 126 GLU B C 1
ATOM 2689 O O . GLU B 1 126 ? 77.080 -9.077 100.115 1.00 15.71 126 GLU B O 1
ATOM 2695 N N . PHE B 1 127 ? 78.756 -7.642 100.664 1.00 12.70 127 PHE B N 1
ATOM 2696 C CA . PHE B 1 127 ? 79.849 -8.597 100.581 1.00 14.09 127 PHE B CA 1
ATOM 2697 C C . PHE B 1 127 ? 80.434 -8.470 101.991 1.00 18.16 127 PHE B C 1
ATOM 2698 O O . PHE B 1 127 ? 81.342 -7.679 102.254 1.00 15.75 127 PHE B O 1
ATOM 2706 N N . ASP B 1 128 ? 79.783 -9.192 102.902 1.00 18.85 128 ASP B N 1
ATOM 2707 C CA . ASP B 1 128 ? 80.069 -9.229 104.339 1.00 17.97 128 ASP B CA 1
ATOM 2708 C C . ASP B 1 128 ? 81.213 -10.158 104.777 1.00 15.61 128 ASP B C 1
ATOM 2709 O O . ASP B 1 128 ? 81.083 -11.384 104.736 1.00 18.59 128 ASP B O 1
ATOM 2714 N N . THR B 1 129 ? 82.296 -9.563 105.273 1.00 17.29 129 THR B N 1
ATOM 2715 C CA . THR B 1 129 ? 83.478 -10.306 105.722 1.00 19.19 129 THR B CA 1
ATOM 2716 C C . THR B 1 129 ? 83.500 -10.614 107.229 1.00 22.51 129 THR B C 1
ATOM 2717 O O . THR B 1 129 ? 84.258 -11.470 107.677 1.00 20.73 129 THR B O 1
ATOM 2721 N N . TYR B 1 130 ? 82.675 -9.909 108.001 1.00 20.43 130 TYR B N 1
ATOM 2722 C CA . TYR B 1 130 ? 82.606 -10.110 109.441 1.00 24.09 130 TYR B CA 1
ATOM 2723 C C . TYR B 1 130 ? 81.235 -10.626 109.870 1.00 25.69 130 TYR B C 1
ATOM 2724 O O . TYR B 1 130 ? 80.213 -9.973 109.653 1.00 22.38 130 TYR B O 1
ATOM 2733 N N . PHE B 1 131 ? 81.234 -11.773 110.539 1.00 23.17 131 PHE B N 1
ATOM 2734 C CA . PHE B 1 131 ? 79.999 -12.402 110.989 1.00 27.92 131 PHE B CA 1
ATOM 2735 C C . PHE B 1 131 ? 80.016 -12.780 112.474 1.00 33.40 131 PHE B C 1
ATOM 2736 O O . PHE B 1 131 ? 79.241 -13.634 112.917 1.00 32.24 131 PHE B O 1
ATOM 2744 N N . GLY B 1 132 ? 80.898 -12.140 113.239 1.00 34.79 132 GLY B N 1
ATOM 2745 C CA . GLY B 1 132 ? 80.988 -12.419 114.665 1.00 40.28 132 GLY B CA 1
ATOM 2746 C C . GLY B 1 132 ? 79.647 -12.254 115.369 1.00 42.07 132 GLY B C 1
ATOM 2747 O O . GLY B 1 132 ? 79.066 -11.170 115.347 1.00 37.47 132 GLY B O 1
ATOM 2748 N N . LYS B 1 133 ? 79.167 -13.330 115.995 1.00 45.68 133 LYS B N 1
ATOM 2749 C CA . LYS B 1 133 ? 77.876 -13.361 116.698 1.00 44.26 133 LYS B CA 1
ATOM 2750 C C . LYS B 1 133 ? 77.724 -12.410 117.900 1.00 42.59 133 LYS B C 1
ATOM 2751 O O . LYS B 1 133 ? 76.600 -12.103 118.312 1.00 41.73 133 LYS B O 1
ATOM 2757 N N . ALA B 1 134 ? 78.840 -11.950 118.463 1.00 40.36 134 ALA B N 1
ATOM 2758 C CA . ALA B 1 134 ? 78.787 -11.024 119.591 1.00 36.64 134 ALA B CA 1
ATOM 2759 C C . ALA B 1 134 ? 78.319 -9.643 119.112 1.00 37.24 134 ALA B C 1
ATOM 2760 O O . ALA B 1 134 ? 77.387 -9.069 119.676 1.00 37.29 134 ALA B O 1
ATOM 2762 N N . TYR B 1 135 ? 78.930 -9.141 118.040 1.00 33.17 135 TYR B N 1
ATOM 2763 C CA . TYR B 1 135 ? 78.578 -7.831 117.492 1.00 27.37 135 TYR B CA 1
ATOM 2764 C C . TYR B 1 135 ? 77.633 -7.796 116.264 1.00 27.69 135 TYR B C 1
ATOM 2765 O O . TYR B 1 135 ? 76.961 -6.785 116.032 1.00 27.74 135 TYR B O 1
ATOM 2774 N N . ASN B 1 136 ? 77.593 -8.877 115.478 1.00 24.81 136 ASN B N 1
ATOM 2775 C CA . ASN B 1 136 ? 76.724 -8.985 114.290 1.00 18.22 136 ASN B CA 1
ATOM 2776 C C . ASN B 1 136 ? 75.871 -10.254 114.414 1.00 25.72 136 ASN B C 1
ATOM 2777 O O . ASN B 1 136 ? 75.970 -11.156 113.575 1.00 30.17 136 ASN B O 1
ATOM 2782 N N . PRO B 1 137 ? 74.985 -10.324 115.428 1.00 29.55 137 PRO B N 1
ATOM 2783 C CA . PRO B 1 137 ? 74.121 -11.491 115.656 1.00 26.49 137 PRO B CA 1
ATOM 2784 C C . PRO B 1 137 ? 73.194 -11.896 114.510 1.00 28.10 137 PRO B C 1
ATOM 2785 O O . PRO B 1 137 ? 72.811 -13.061 114.401 1.00 32.38 137 PRO B O 1
ATOM 2789 N N . TRP B 1 138 ? 72.851 -10.940 113.653 1.00 24.24 138 TRP B N 1
ATOM 2790 C CA . TRP B 1 138 ? 71.959 -11.182 112.512 1.00 26.78 138 TRP B CA 1
ATOM 2791 C C . TRP B 1 138 ? 72.623 -11.963 111.373 1.00 22.44 138 TRP B C 1
ATOM 2792 O O . TRP B 1 138 ? 71.936 -12.455 110.491 1.00 21.57 138 TRP B O 1
ATOM 2803 N N . ASP B 1 139 ? 73.951 -12.057 111.391 1.00 20.09 139 ASP B N 1
ATOM 2804 C CA . ASP B 1 139 ? 74.708 -12.746 110.346 1.00 22.58 139 ASP B CA 1
ATOM 2805 C C . ASP B 1 139 ? 74.819 -14.258 110.454 1.00 27.59 139 ASP B C 1
ATOM 2806 O O . ASP B 1 139 ? 74.726 -14.819 111.543 1.00 32.00 139 ASP B O 1
ATOM 2811 N N . PRO B 1 140 ? 74.987 -14.942 109.304 1.00 32.85 140 PRO B N 1
ATOM 2812 C CA . PRO B 1 140 ? 75.136 -16.402 109.260 1.00 30.05 140 PRO B CA 1
ATOM 2813 C C . PRO B 1 140 ? 76.573 -16.718 109.703 1.00 31.29 140 PRO B C 1
ATOM 2814 O O . PRO B 1 140 ? 77.364 -15.799 109.908 1.00 31.83 140 PRO B O 1
ATOM 2818 N N . ASP B 1 141 ? 76.923 -17.995 109.835 1.00 37.33 141 ASP B N 1
ATOM 2819 C CA . ASP B 1 141 ? 78.263 -18.358 110.299 1.00 41.94 141 ASP B CA 1
ATOM 2820 C C . ASP B 1 141 ? 79.366 -18.486 109.257 1.00 40.51 141 ASP B C 1
ATOM 2821 O O . ASP B 1 141 ? 80.183 -19.408 109.325 1.00 44.13 141 ASP B O 1
ATOM 2826 N N . PHE B 1 142 ? 79.427 -17.526 108.337 1.00 31.91 142 PHE B N 1
ATOM 2827 C CA . PHE B 1 142 ? 80.440 -17.517 107.286 1.00 28.80 142 PHE B CA 1
ATOM 2828 C C . PHE B 1 142 ? 80.403 -16.204 106.515 1.00 27.40 142 PHE B C 1
ATOM 2829 O O . PHE B 1 142 ? 79.424 -15.465 106.607 1.00 23.14 142 PHE B O 1
ATOM 2837 N N . LYS B 1 143 ? 81.493 -15.889 105.811 1.00 25.60 143 LYS B N 1
ATOM 2838 C CA . LYS B 1 143 ? 81.544 -14.684 104.982 1.00 24.54 143 LYS B CA 1
ATOM 2839 C C . LYS B 1 143 ? 80.478 -14.947 103.913 1.00 24.18 143 LYS B C 1
ATOM 2840 O O . LYS B 1 143 ? 80.331 -16.072 103.431 1.00 20.52 143 LYS B O 1
ATOM 2846 N N . HIS B 1 144 ? 79.722 -13.919 103.554 1.00 22.68 144 HIS B N 1
ATOM 2847 C CA . HIS B 1 144 ? 78.615 -14.118 102.628 1.00 21.46 144 HIS B CA 1
ATOM 2848 C C . HIS B 1 144 ? 78.244 -12.932 101.751 1.00 21.45 144 HIS B C 1
ATOM 2849 O O . HIS B 1 144 ? 78.694 -11.803 101.958 1.00 24.70 144 HIS B O 1
ATOM 2856 N N . ILE B 1 145 ? 77.387 -13.223 100.777 1.00 18.08 145 ILE B N 1
ATOM 2857 C CA . ILE B 1 145 ? 76.837 -12.229 99.877 1.00 17.89 145 ILE B CA 1
ATOM 2858 C C . ILE B 1 145 ? 75.376 -12.204 100.309 1.00 17.80 145 ILE B C 1
ATOM 2859 O O . ILE B 1 145 ? 74.731 -13.254 100.383 1.00 18.90 145 ILE B O 1
ATOM 2864 N N . GLY B 1 146 ? 74.862 -11.025 100.627 1.00 15.73 146 GLY B N 1
ATOM 2865 C CA . GLY B 1 146 ? 73.483 -10.942 101.058 1.00 15.07 146 GLY B CA 1
ATOM 2866 C C . GLY B 1 146 ? 72.679 -9.865 100.360 1.00 19.11 146 GLY B C 1
ATOM 2867 O O . GLY B 1 146 ? 73.224 -8.849 99.901 1.00 19.37 146 GLY B O 1
ATOM 2868 N N . ILE B 1 147 ? 71.380 -10.126 100.229 1.00 20.09 147 ILE B N 1
ATOM 2869 C CA . ILE B 1 147 ? 70.451 -9.186 99.619 1.00 18.25 147 ILE B CA 1
ATOM 2870 C C . ILE B 1 147 ? 69.751 -8.540 100.800 1.00 20.13 147 ILE B C 1
ATOM 2871 O O . ILE B 1 147 ? 69.052 -9.216 101.560 1.00 19.64 147 ILE B O 1
ATOM 2876 N N . ASP B 1 148 ? 69.990 -7.247 100.983 1.00 20.01 148 ASP B N 1
ATOM 2877 C CA . ASP B 1 148 ? 69.400 -6.497 102.078 1.00 16.46 148 ASP B CA 1
ATOM 2878 C C . ASP B 1 148 ? 68.239 -5.631 101.606 1.00 19.39 148 ASP B C 1
ATOM 2879 O O . ASP B 1 148 ? 68.382 -4.847 100.671 1.00 18.93 148 ASP B O 1
ATOM 2884 N N . VAL B 1 149 ? 67.094 -5.773 102.262 1.00 22.06 149 VAL B N 1
ATOM 2885 C CA . VAL B 1 149 ? 65.912 -4.985 101.929 1.00 19.49 149 VAL B CA 1
ATOM 2886 C C . VAL B 1 149 ? 65.403 -4.325 103.212 1.00 22.96 149 VAL B C 1
ATOM 2887 O O . VAL B 1 149 ? 64.798 -4.986 104.056 1.00 27.08 149 VAL B O 1
ATOM 2891 N N . ASN B 1 150 ? 65.724 -3.042 103.381 1.00 24.08 150 ASN B N 1
ATOM 2892 C CA . ASN B 1 150 ? 65.322 -2.247 104.549 1.00 24.69 150 ASN B CA 1
ATOM 2893 C C . ASN B 1 150 ? 65.889 -2.720 105.885 1.00 25.22 150 ASN B C 1
ATOM 2894 O O . ASN B 1 150 ? 65.461 -2.252 106.937 1.00 31.16 150 ASN B O 1
ATOM 2899 N N . SER B 1 151 ? 66.885 -3.600 105.844 1.00 24.51 151 SER B N 1
ATOM 2900 C CA . SER B 1 151 ? 67.487 -4.127 107.064 1.00 23.32 151 SER B CA 1
ATOM 2901 C C . SER B 1 151 ? 68.860 -4.745 106.827 1.00 23.38 151 SER B C 1
ATOM 2902 O O . SER B 1 151 ? 69.131 -5.301 105.761 1.00 23.08 151 SER B O 1
ATOM 2905 N N . ILE B 1 152 ? 69.704 -4.677 107.851 1.00 21.81 152 ILE B N 1
ATOM 2906 C CA . ILE B 1 152 ? 71.044 -5.249 107.796 1.00 22.80 152 ILE B CA 1
ATOM 2907 C C . ILE B 1 152 ? 70.951 -6.782 107.854 1.00 23.23 152 ILE B C 1
ATOM 2908 O O . ILE B 1 152 ? 71.919 -7.483 107.546 1.00 25.86 152 ILE B O 1
ATOM 2913 N N . LYS B 1 153 ? 69.785 -7.288 108.266 1.00 22.43 153 LYS B N 1
ATOM 2914 C CA . LYS B 1 153 ? 69.531 -8.728 108.346 1.00 26.00 153 LYS B CA 1
ATOM 2915 C C . LYS B 1 153 ? 69.004 -9.150 106.967 1.00 25.23 153 LYS B C 1
ATOM 2916 O O . LYS B 1 153 ? 67.831 -8.958 106.643 1.00 23.10 153 LYS B O 1
ATOM 2922 N N . SER B 1 154 ? 69.904 -9.686 106.148 1.00 22.20 154 SER B N 1
ATOM 2923 C CA . SER B 1 154 ? 69.597 -10.106 104.779 1.00 20.14 154 SER B CA 1
ATOM 2924 C C . SER B 1 154 ? 68.390 -11.011 104.617 1.00 18.57 154 SER B C 1
ATOM 2925 O O . SER B 1 154 ? 68.178 -11.914 105.421 1.00 19.93 154 SER B O 1
ATOM 2928 N N . ILE B 1 155 ? 67.610 -10.778 103.563 1.00 18.22 155 ILE B N 1
ATOM 2929 C CA . ILE B 1 155 ? 66.440 -11.613 103.294 1.00 21.43 155 ILE B CA 1
ATOM 2930 C C . ILE B 1 155 ? 66.913 -12.938 102.688 1.00 21.72 155 ILE B C 1
ATOM 2931 O O . ILE B 1 155 ? 66.179 -13.939 102.676 1.00 18.03 155 ILE B O 1
ATOM 2936 N N . LYS B 1 156 ? 68.139 -12.921 102.168 1.00 19.79 156 LYS B N 1
ATOM 2937 C CA . LYS B 1 156 ? 68.757 -14.090 101.559 1.00 20.90 156 LYS B CA 1
ATOM 2938 C C . LYS B 1 156 ? 70.266 -13.910 101.465 1.00 21.42 156 LYS B C 1
ATOM 2939 O O . LYS B 1 156 ? 70.753 -12.826 101.147 1.00 22.30 156 LYS B O 1
ATOM 2945 N N . THR B 1 157 ? 70.999 -14.969 101.799 1.00 21.08 157 THR B N 1
ATOM 2946 C CA . THR B 1 157 ? 72.450 -14.956 101.736 1.00 22.13 157 THR B CA 1
ATOM 2947 C C . THR B 1 157 ? 72.953 -16.226 101.067 1.00 21.86 157 THR B C 1
ATOM 2948 O O . THR B 1 157 ? 72.210 -17.176 100.842 1.00 23.65 157 THR B O 1
ATOM 2952 N N . VAL B 1 158 ? 74.236 -16.217 100.749 1.00 24.56 158 VAL B N 1
ATOM 2953 C CA . VAL B 1 158 ? 74.895 -17.349 100.139 1.00 22.58 158 VAL B CA 1
ATOM 2954 C C . VAL B 1 158 ? 76.353 -17.270 100.586 1.00 24.98 158 VAL B C 1
ATOM 2955 O O . VAL B 1 158 ? 76.880 -16.176 100.825 1.00 24.59 158 VAL B O 1
ATOM 2959 N N . LYS B 1 159 ? 76.972 -18.428 100.789 1.00 23.35 159 LYS B N 1
ATOM 2960 C CA . LYS B 1 159 ? 78.368 -18.495 101.199 1.00 22.17 159 LYS B CA 1
ATOM 2961 C C . LYS B 1 159 ? 79.237 -17.776 100.159 1.00 21.07 159 LYS B C 1
ATOM 2962 O O . LYS B 1 159 ? 79.073 -17.972 98.955 1.00 23.56 159 LYS B O 1
ATOM 2968 N N . TRP B 1 160 ? 80.101 -16.886 100.633 1.00 20.52 160 TRP B N 1
ATOM 2969 C CA . TRP B 1 160 ? 81.005 -16.144 99.758 1.00 19.94 160 TRP B CA 1
ATOM 2970 C C . TRP B 1 160 ? 82.433 -16.652 99.967 1.00 24.82 160 TRP B C 1
ATOM 2971 O O . TRP B 1 160 ? 83.013 -16.479 101.045 1.00 24.12 160 TRP B O 1
ATOM 2982 N N . ASP B 1 161 ? 82.983 -17.292 98.936 1.00 20.71 161 ASP B N 1
ATOM 2983 C CA . ASP B 1 161 ? 84.344 -17.819 98.990 1.00 23.99 161 ASP B CA 1
ATOM 2984 C C . ASP B 1 161 ? 85.350 -16.706 98.683 1.00 24.26 161 ASP B C 1
ATOM 2985 O O . ASP B 1 161 ? 85.969 -16.673 97.612 1.00 22.23 161 ASP B O 1
ATOM 2990 N N . TRP B 1 162 ? 85.478 -15.782 99.634 1.00 22.21 162 TRP B N 1
ATOM 2991 C CA . TRP B 1 162 ? 86.377 -14.641 99.519 1.00 19.98 162 TRP B CA 1
ATOM 2992 C C . TRP B 1 162 ? 87.839 -15.047 99.334 1.00 19.31 162 TRP B C 1
ATOM 2993 O O . TRP B 1 162 ? 88.315 -15.974 99.978 1.00 19.59 162 TRP B O 1
ATOM 3004 N N . ARG B 1 163 ? 88.527 -14.360 98.426 1.00 20.16 163 ARG B N 1
ATOM 3005 C CA . ARG B 1 163 ? 89.940 -14.602 98.152 1.00 17.03 163 ARG B CA 1
ATOM 3006 C C . ARG B 1 163 ? 90.699 -13.343 98.548 1.00 24.29 163 ARG B C 1
ATOM 3007 O O . ARG B 1 163 ? 90.447 -12.263 98.006 1.00 30.04 163 ARG B O 1
ATOM 3015 N N . ASN B 1 164 ? 91.617 -13.486 99.501 1.00 24.21 164 ASN B N 1
ATOM 3016 C CA . ASN B 1 164 ? 92.406 -12.367 99.998 1.00 22.33 164 ASN B CA 1
ATOM 3017 C C . ASN B 1 164 ? 93.259 -11.693 98.932 1.00 18.19 164 ASN B C 1
ATOM 3018 O O . ASN B 1 164 ? 94.122 -12.318 98.325 1.00 23.89 164 ASN B O 1
ATOM 3023 N N . GLY B 1 165 ? 92.976 -10.420 98.684 1.00 19.01 165 GLY B N 1
ATOM 3024 C CA . GLY B 1 165 ? 93.745 -9.647 97.726 1.00 13.75 165 GLY B CA 1
ATOM 3025 C C . GLY B 1 165 ? 93.532 -9.923 96.258 1.00 17.99 165 GLY B C 1
ATOM 3026 O O . GLY B 1 165 ? 94.220 -9.335 95.431 1.00 25.33 165 GLY B O 1
ATOM 3027 N N . GLU B 1 166 ? 92.603 -10.811 95.923 1.00 17.50 166 GLU B N 1
ATOM 3028 C CA . GLU B 1 166 ? 92.319 -11.123 94.521 1.00 21.18 166 GLU B CA 1
ATOM 3029 C C . GLU B 1 166 ? 91.152 -10.280 93.976 1.00 21.56 166 GLU B C 1
ATOM 3030 O O . GLU B 1 166 ? 90.239 -9.925 94.722 1.00 26.62 166 GLU B O 1
ATOM 3036 N N . VAL B 1 167 ? 91.195 -9.952 92.684 1.00 15.20 167 VAL B N 1
ATOM 3037 C CA . VAL B 1 167 ? 90.140 -9.159 92.048 1.00 13.69 167 VAL B CA 1
ATOM 3038 C C . VAL B 1 167 ? 88.866 -9.964 91.765 1.00 17.07 167 VAL B C 1
ATOM 3039 O O . VAL B 1 167 ? 88.915 -11.034 91.153 1.00 22.59 167 VAL B O 1
ATOM 3043 N N . ALA B 1 168 ? 87.728 -9.444 92.212 1.00 14.03 168 ALA B N 1
ATOM 3044 C CA . ALA B 1 168 ? 86.449 -10.105 91.985 1.00 18.64 168 ALA B CA 1
ATOM 3045 C C . ALA B 1 168 ? 85.622 -9.297 90.995 1.00 20.67 168 ALA B C 1
ATOM 3046 O O . ALA B 1 168 ? 85.547 -8.074 91.101 1.00 16.49 168 ALA B O 1
ATOM 3048 N N . ASP B 1 169 ? 85.058 -9.980 90.001 1.00 17.77 169 ASP B N 1
ATOM 3049 C CA . ASP B 1 169 ? 84.215 -9.338 88.998 1.00 15.50 169 ASP B CA 1
ATOM 3050 C C . ASP B 1 169 ? 82.784 -9.629 89.392 1.00 15.49 169 ASP B C 1
ATOM 3051 O O . ASP B 1 169 ? 82.438 -10.788 89.638 1.00 14.48 169 ASP B O 1
ATOM 3056 N N . VAL B 1 170 ? 81.962 -8.581 89.475 1.00 15.13 170 VAL B N 1
ATOM 3057 C CA . VAL B 1 170 ? 80.556 -8.737 89.843 1.00 13.77 170 VAL B CA 1
ATOM 3058 C C . VAL B 1 170 ? 79.607 -8.157 88.797 1.00 14.71 170 VAL B C 1
ATOM 3059 O O . VAL B 1 170 ? 79.860 -7.101 88.213 1.00 19.24 170 VAL B O 1
ATOM 3063 N N . VAL B 1 171 ? 78.537 -8.893 88.532 1.00 15.65 171 VAL B N 1
ATOM 3064 C CA . VAL B 1 171 ? 77.506 -8.456 87.601 1.00 17.66 171 VAL B CA 1
ATOM 3065 C C . VAL B 1 171 ? 76.189 -8.607 88.349 1.00 18.71 171 VAL B C 1
ATOM 3066 O O . VAL B 1 171 ? 75.860 -9.688 88.830 1.00 17.09 171 VAL B O 1
ATOM 3070 N N . ILE B 1 172 ? 75.466 -7.506 88.496 1.00 20.95 172 ILE B N 1
ATOM 3071 C CA . ILE B 1 172 ? 74.176 -7.525 89.176 1.00 18.40 172 ILE B CA 1
ATOM 3072 C C . ILE B 1 172 ? 73.108 -7.117 88.162 1.00 20.31 172 ILE B C 1
ATOM 3073 O O . ILE B 1 172 ? 73.263 -6.115 87.467 1.00 24.49 172 ILE B O 1
ATOM 3078 N N . THR B 1 173 ? 72.068 -7.932 88.023 1.00 17.88 173 THR B N 1
ATOM 3079 C CA . THR B 1 173 ? 70.988 -7.615 87.103 1.00 15.82 173 THR B CA 1
ATOM 3080 C C . THR B 1 173 ? 69.644 -7.600 87.810 1.00 18.84 173 THR B C 1
ATOM 3081 O O . THR B 1 173 ? 69.393 -8.392 88.719 1.00 18.81 173 THR B O 1
ATOM 3085 N N . TYR B 1 174 ? 68.813 -6.634 87.442 1.00 19.04 174 TYR B N 1
ATOM 3086 C CA . TYR B 1 174 ? 67.473 -6.555 87.982 1.00 16.05 174 TYR B CA 1
ATOM 3087 C C . TYR B 1 174 ? 66.527 -6.535 86.799 1.00 18.72 174 TYR B C 1
ATOM 3088 O O . TYR B 1 174 ? 66.536 -5.595 85.997 1.00 18.64 174 TYR B O 1
ATOM 3097 N N . ARG B 1 175 ? 65.744 -7.602 86.681 1.00 17.11 175 ARG B N 1
ATOM 3098 C CA . ARG B 1 175 ? 64.769 -7.745 85.618 1.00 19.96 175 ARG B CA 1
ATOM 3099 C C . ARG B 1 175 ? 63.388 -7.404 86.182 1.00 20.79 175 ARG B C 1
ATOM 3100 O O . ARG B 1 175 ? 62.783 -8.197 86.901 1.00 15.97 175 ARG B O 1
ATOM 3108 N N . ALA B 1 176 ? 62.928 -6.189 85.886 1.00 18.55 176 ALA B N 1
ATOM 3109 C CA . ALA B 1 176 ? 61.640 -5.687 86.371 1.00 24.62 176 ALA B CA 1
ATOM 3110 C C . ALA B 1 176 ? 60.418 -6.575 86.147 1.00 22.55 176 ALA B C 1
ATOM 3111 O O . ALA B 1 176 ? 59.679 -6.830 87.090 1.00 26.41 176 ALA B O 1
ATOM 3113 N N . PRO B 1 177 ? 60.182 -7.046 84.906 1.00 25.70 177 PRO B N 1
ATOM 3114 C CA . PRO B 1 177 ? 59.012 -7.902 84.665 1.00 24.63 177 PRO B CA 1
ATOM 3115 C C . PRO B 1 177 ? 58.880 -9.136 85.571 1.00 27.46 177 PRO B C 1
ATOM 3116 O O . PRO B 1 177 ? 57.768 -9.541 85.910 1.00 24.60 177 PRO B O 1
ATOM 3120 N N . THR B 1 178 ? 60.004 -9.706 85.995 1.00 26.50 178 THR B N 1
ATOM 3121 C CA . THR B 1 178 ? 59.975 -10.863 86.878 1.00 24.24 178 THR B CA 1
ATOM 3122 C C . THR B 1 178 ? 60.385 -10.524 88.318 1.00 25.36 178 THR B C 1
ATOM 3123 O O . THR B 1 178 ? 60.400 -11.408 89.179 1.00 22.99 178 THR B O 1
ATOM 3127 N N . LYS B 1 179 ? 60.722 -9.256 88.574 1.00 22.67 179 LYS B N 1
ATOM 3128 C CA . LYS B 1 179 ? 61.134 -8.788 89.907 1.00 26.87 179 LYS B CA 1
ATOM 3129 C C . LYS B 1 179 ? 62.328 -9.587 90.458 1.00 24.23 179 LYS B C 1
ATOM 3130 O O . LYS B 1 179 ? 62.487 -9.745 91.672 1.00 24.88 179 LYS B O 1
ATOM 3136 N N . SER B 1 180 ? 63.184 -10.049 89.555 1.00 21.78 180 SER B N 1
ATOM 3137 C CA . SER B 1 180 ? 64.336 -10.867 89.906 1.00 25.59 180 SER B CA 1
ATOM 3138 C C . SER B 1 180 ? 65.665 -10.112 89.974 1.00 19.96 180 SER B C 1
ATOM 3139 O O . SER B 1 180 ? 66.065 -9.438 89.030 1.00 20.61 180 SER B O 1
ATOM 3142 N N . LEU B 1 181 ? 66.341 -10.238 91.106 1.00 17.01 181 LEU B N 1
ATOM 3143 C CA . LEU B 1 181 ? 67.628 -9.599 91.319 1.00 18.60 181 LEU B CA 1
ATOM 3144 C C . LEU B 1 181 ? 68.673 -10.704 91.401 1.00 19.53 181 LEU B C 1
ATOM 3145 O O . LEU B 1 181 ? 68.612 -11.553 92.293 1.00 21.21 181 LEU B O 1
ATOM 3150 N N . THR B 1 182 ? 69.619 -10.698 90.467 1.00 18.08 182 THR B N 1
ATOM 3151 C CA . THR B 1 182 ? 70.672 -11.708 90.426 1.00 13.68 182 THR B CA 1
ATOM 3152 C C . THR B 1 182 ? 72.069 -11.125 90.641 1.00 13.51 182 THR B C 1
ATOM 3153 O O . THR B 1 182 ? 72.420 -10.113 90.044 1.00 17.37 182 THR B O 1
ATOM 3157 N N . VAL B 1 183 ? 72.850 -11.768 91.508 1.00 15.29 183 VAL B N 1
ATOM 3158 C CA . VAL B 1 183 ? 74.219 -11.348 91.805 1.00 15.16 183 VAL B CA 1
ATOM 3159 C C . VAL B 1 183 ? 75.174 -12.438 91.321 1.00 18.56 183 VAL B C 1
ATOM 3160 O O . VAL B 1 183 ? 75.117 -13.579 91.773 1.00 19.80 183 VAL B O 1
ATOM 3164 N N . CYS B 1 184 ? 76.078 -12.052 90.429 1.00 23.31 184 CYS B N 1
ATOM 3165 C CA . CYS B 1 184 ? 77.044 -12.959 89.821 1.00 20.19 184 CYS B CA 1
ATOM 3166 C C . CYS B 1 184 ? 78.479 -12.568 90.149 1.00 19.48 184 CYS B C 1
ATOM 3167 O O . CYS B 1 184 ? 78.991 -11.585 89.616 1.00 14.97 184 CYS B O 1
ATOM 3170 N N . LEU B 1 185 ? 79.145 -13.358 90.982 1.00 15.53 185 LEU B N 1
ATOM 3171 C CA . LEU B 1 185 ? 80.517 -13.039 91.357 1.00 14.19 185 LEU B CA 1
ATOM 3172 C C . LEU B 1 185 ? 81.524 -14.114 90.944 1.00 16.83 185 LEU B C 1
ATOM 3173 O O . LEU B 1 185 ? 81.288 -15.308 91.115 1.00 21.03 185 LEU B O 1
ATOM 3178 N N . SER B 1 186 ? 82.662 -13.679 90.424 1.00 14.15 186 SER B N 1
ATOM 3179 C CA . SER B 1 186 ? 83.694 -14.608 90.015 1.00 18.76 186 SER B CA 1
ATOM 3180 C C . SER B 1 186 ? 85.107 -14.054 90.190 1.00 20.63 186 SER B C 1
ATOM 3181 O O . SER B 1 186 ? 85.324 -12.843 90.114 1.00 14.39 186 SER B O 1
ATOM 3184 N N . TYR B 1 187 ? 86.053 -14.950 90.477 1.00 18.20 187 TYR B N 1
ATOM 3185 C CA . TYR B 1 187 ? 87.455 -14.574 90.633 1.00 16.75 187 TYR B CA 1
ATOM 3186 C C . TYR B 1 187 ? 88.206 -15.141 89.443 1.00 16.44 187 TYR B C 1
ATOM 3187 O O . TYR B 1 187 ? 88.433 -16.352 89.360 1.00 19.09 187 TYR B O 1
ATOM 3196 N N . PRO B 1 188 ? 88.580 -14.283 88.486 1.00 16.08 188 PRO B N 1
ATOM 3197 C CA . PRO B 1 188 ? 89.310 -14.780 87.316 1.00 23.01 188 PRO B CA 1
ATOM 3198 C C . PRO B 1 188 ? 90.603 -15.541 87.646 1.00 22.10 188 PRO B C 1
ATOM 3199 O O . PRO B 1 188 ? 90.931 -16.522 86.987 1.00 29.45 188 PRO B O 1
ATOM 3203 N N . SER B 1 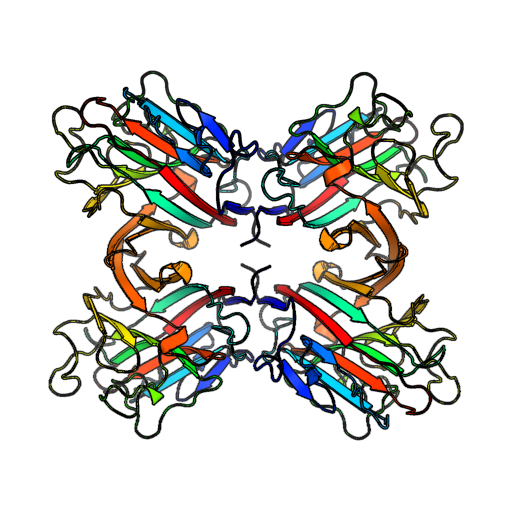189 ? 91.282 -15.139 88.715 1.00 27.08 189 SER B N 1
ATOM 3204 C CA . SER B 1 189 ? 92.538 -15.771 89.121 1.00 26.69 189 SER B CA 1
ATOM 3205 C C . SER B 1 189 ? 92.490 -17.282 89.358 1.00 27.85 189 SER B C 1
ATOM 3206 O O . SER B 1 189 ? 93.467 -17.978 89.072 1.00 35.52 189 SER B O 1
ATOM 3209 N N . ASP B 1 190 ? 91.369 -17.794 89.867 1.00 24.25 190 ASP B N 1
ATOM 3210 C CA . ASP B 1 190 ? 91.253 -19.231 90.135 1.00 24.76 190 ASP B CA 1
ATOM 3211 C C . ASP B 1 190 ? 89.922 -19.895 89.789 1.00 25.44 190 ASP B C 1
ATOM 3212 O O . ASP B 1 190 ? 89.712 -21.053 90.144 1.00 29.98 190 ASP B O 1
ATOM 3217 N N . GLY B 1 191 ? 89.015 -19.156 89.147 1.00 27.27 191 GLY B N 1
ATOM 3218 C CA . GLY B 1 191 ? 87.731 -19.718 88.751 1.00 22.75 191 GLY B CA 1
ATOM 3219 C C . GLY B 1 191 ? 86.636 -19.818 89.805 1.00 25.74 191 GLY B C 1
ATOM 3220 O O . GLY B 1 191 ? 85.562 -20.351 89.515 1.00 28.69 191 GLY B O 1
ATOM 3221 N N . THR B 1 192 ? 86.897 -19.329 91.017 1.00 21.25 192 THR B N 1
ATOM 3222 C CA . THR B 1 192 ? 85.913 -19.359 92.099 1.00 17.97 192 THR B CA 1
ATOM 3223 C C . THR B 1 192 ? 84.715 -18.471 91.747 1.00 20.50 192 THR B C 1
ATOM 3224 O O . THR B 1 192 ? 84.880 -17.298 91.403 1.00 16.65 192 THR B O 1
ATOM 3228 N N . SER B 1 193 ? 83.514 -19.035 91.860 1.00 19.10 193 SER B N 1
ATOM 3229 C CA . SER B 1 193 ? 82.287 -18.323 91.520 1.00 19.52 193 SER B CA 1
ATOM 3230 C C . SER B 1 193 ? 81.168 -18.503 92.527 1.00 21.36 193 SER B C 1
ATOM 3231 O O . SER B 1 193 ? 80.912 -19.615 92.984 1.00 26.71 193 SER B O 1
ATOM 3234 N N . ASN B 1 194 ? 80.467 -17.413 92.829 1.00 16.19 194 ASN B N 1
ATOM 3235 C CA . ASN B 1 194 ? 79.343 -17.456 93.760 1.00 18.68 194 ASN B CA 1
ATOM 3236 C C . ASN B 1 194 ? 78.165 -16.746 93.103 1.00 18.20 194 ASN B C 1
ATOM 3237 O O . ASN B 1 194 ? 78.350 -15.788 92.351 1.00 20.36 194 ASN B O 1
ATOM 3242 N N . ILE B 1 195 ? 76.956 -17.225 93.370 1.00 21.38 195 ILE B N 1
ATOM 3243 C CA . ILE B 1 195 ? 75.761 -16.630 92.783 1.00 19.34 195 ILE B CA 1
ATOM 3244 C C . ILE B 1 195 ? 74.570 -16.665 93.744 1.00 20.36 195 ILE B C 1
ATOM 3245 O O . ILE B 1 195 ? 74.469 -17.553 94.593 1.00 21.29 195 ILE B O 1
ATOM 3250 N N . ILE B 1 196 ? 73.677 -15.689 93.602 1.00 21.26 196 ILE B N 1
ATOM 3251 C CA . ILE B 1 196 ? 72.482 -15.585 94.440 1.00 20.49 196 ILE B CA 1
ATOM 3252 C C . ILE B 1 196 ? 71.394 -14.760 93.725 1.00 20.68 196 ILE B C 1
ATOM 3253 O O . ILE B 1 196 ? 71.688 -13.746 93.096 1.00 22.22 196 ILE B O 1
ATOM 3258 N N . THR B 1 197 ? 70.149 -15.232 93.792 1.00 19.69 197 THR B N 1
ATOM 3259 C CA . THR B 1 197 ? 69.008 -14.560 93.165 1.00 20.38 197 THR B CA 1
ATOM 3260 C C . THR B 1 197 ? 67.867 -14.436 94.166 1.00 23.80 197 THR B C 1
ATOM 3261 O O . THR B 1 197 ? 67.605 -15.373 94.922 1.00 26.54 197 THR B O 1
ATOM 3265 N N . ALA B 1 198 ? 67.173 -13.297 94.151 1.00 21.36 198 ALA B N 1
ATOM 3266 C CA . ALA B 1 198 ? 66.041 -13.068 95.055 1.00 20.50 198 ALA B CA 1
ATOM 3267 C C . ALA B 1 198 ? 64.965 -12.216 94.385 1.00 18.76 198 ALA B C 1
ATOM 3268 O O . ALA B 1 198 ? 65.241 -11.522 93.408 1.00 23.99 198 ALA B O 1
ATOM 3270 N N . SER B 1 199 ? 63.726 -12.329 94.859 1.00 24.11 199 SER B N 1
ATOM 3271 C CA . SER B 1 199 ? 62.618 -11.532 94.327 1.00 21.34 199 SER B CA 1
ATOM 3272 C C . SER B 1 199 ? 62.482 -10.275 95.159 1.00 22.16 199 SER B C 1
ATOM 3273 O O . SER B 1 199 ? 62.396 -10.344 96.382 1.00 24.05 199 SER B O 1
ATOM 3276 N N . VAL B 1 200 ? 62.485 -9.128 94.492 1.00 25.61 200 VAL B N 1
ATOM 3277 C CA . VAL B 1 200 ? 62.367 -7.841 95.165 1.00 27.33 200 VAL B CA 1
ATOM 3278 C C . VAL B 1 200 ? 61.552 -6.891 94.300 1.00 27.51 200 VAL B C 1
ATOM 3279 O O . VAL B 1 200 ? 61.868 -6.689 93.124 1.00 29.00 200 VAL B O 1
ATOM 3283 N N . ASP B 1 201 ? 60.507 -6.310 94.876 1.00 26.31 201 ASP B N 1
ATOM 3284 C CA . ASP B 1 201 ? 59.685 -5.349 94.142 1.00 28.81 201 ASP B CA 1
ATOM 3285 C C . ASP B 1 201 ? 60.200 -3.946 94.499 1.00 25.78 201 ASP B C 1
ATOM 3286 O O . ASP B 1 201 ? 59.966 -3.456 95.603 1.00 27.26 201 ASP B O 1
ATOM 3291 N N . LEU B 1 202 ? 60.920 -3.318 93.571 1.00 22.56 202 LEU B N 1
ATOM 3292 C CA . LEU B 1 202 ? 61.488 -1.987 93.803 1.00 23.45 202 LEU B CA 1
ATOM 3293 C C . LEU B 1 202 ? 60.437 -0.939 94.105 1.00 22.14 202 LEU B C 1
ATOM 3294 O O . LEU B 1 202 ? 60.632 -0.091 94.975 1.00 25.05 202 LEU B O 1
ATOM 3299 N N . LYS B 1 203 ? 59.339 -0.990 93.355 1.00 21.88 203 LYS B N 1
ATOM 3300 C CA . LYS B 1 203 ? 58.233 -0.057 93.511 1.00 22.06 203 LYS B CA 1
ATOM 3301 C C . LYS B 1 203 ? 57.685 -0.056 94.943 1.00 26.70 203 LYS B C 1
ATOM 3302 O O . LYS B 1 203 ? 57.220 0.972 95.438 1.00 29.95 203 LYS B O 1
ATOM 3308 N N . ALA B 1 204 ? 57.775 -1.202 95.613 1.00 22.86 204 ALA B N 1
ATOM 3309 C CA . ALA B 1 204 ? 57.284 -1.337 96.979 1.00 20.76 204 ALA B CA 1
ATOM 3310 C C . ALA B 1 204 ? 58.254 -0.858 98.054 1.00 20.58 204 ALA B C 1
ATOM 3311 O O . ALA B 1 204 ? 57.827 -0.469 99.139 1.00 25.76 204 ALA B O 1
ATOM 3313 N N . ILE B 1 205 ? 59.549 -0.864 97.758 1.00 22.37 205 ILE B N 1
ATOM 3314 C CA . ILE B 1 205 ? 60.554 -0.463 98.744 1.00 23.66 205 ILE B CA 1
ATOM 3315 C C . ILE B 1 205 ? 61.165 0.937 98.584 1.00 28.21 205 ILE B C 1
ATOM 3316 O O . ILE B 1 205 ? 61.277 1.695 99.553 1.00 26.00 205 ILE B O 1
ATOM 3321 N N . LEU B 1 206 ? 61.520 1.292 97.357 1.00 26.66 206 LEU B N 1
ATOM 3322 C CA . LEU B 1 206 ? 62.166 2.571 97.093 1.00 22.30 206 LEU B CA 1
ATOM 3323 C C . LEU B 1 206 ? 61.278 3.681 96.538 1.00 20.22 206 LEU B C 1
ATOM 3324 O O . LEU B 1 206 ? 60.221 3.419 95.962 1.00 23.13 206 LEU B O 1
ATOM 3329 N N . PRO B 1 207 ? 61.698 4.948 96.720 1.00 19.55 207 PRO B N 1
ATOM 3330 C CA . PRO B 1 207 ? 60.929 6.084 96.199 1.00 19.16 207 PRO B CA 1
ATOM 3331 C C . PRO B 1 207 ? 61.219 6.128 94.688 1.00 20.03 207 PRO B C 1
ATOM 3332 O O . PRO B 1 207 ? 62.030 5.348 94.200 1.00 23.35 207 PRO B O 1
ATOM 3336 N N . GLU B 1 208 ? 60.562 7.009 93.943 1.00 23.01 208 GLU B N 1
ATOM 3337 C CA . GLU B 1 208 ? 60.788 7.090 92.502 1.00 21.55 208 GLU B CA 1
ATOM 3338 C C . GLU B 1 208 ? 62.228 7.442 92.131 1.00 20.93 208 GLU B C 1
ATOM 3339 O O . GLU B 1 208 ? 62.781 6.900 91.173 1.00 18.13 208 GLU B O 1
ATOM 3345 N N . TRP B 1 209 ? 62.815 8.367 92.885 1.00 21.85 209 TRP B N 1
ATOM 3346 C CA . TRP B 1 209 ? 64.171 8.827 92.636 1.00 22.08 209 TRP B CA 1
ATOM 3347 C C . TRP B 1 209 ? 65.147 8.288 93.659 1.00 23.81 209 TRP B C 1
ATOM 3348 O O . TRP B 1 209 ? 64.944 8.440 94.858 1.00 22.88 209 TRP B O 1
ATOM 3359 N N . VAL B 1 210 ? 66.206 7.647 93.173 1.00 23.46 210 VAL B N 1
ATOM 3360 C CA . VAL B 1 210 ? 67.207 7.057 94.051 1.00 22.55 210 VAL B CA 1
ATOM 3361 C C . VAL B 1 210 ? 68.633 7.419 93.652 1.00 23.27 210 VAL B C 1
ATOM 3362 O O . VAL B 1 210 ? 68.881 7.951 92.570 1.00 21.87 210 VAL B O 1
ATOM 3366 N N . SER B 1 211 ? 69.560 7.160 94.565 1.00 20.30 211 SER B N 1
ATOM 3367 C CA . SER B 1 211 ? 70.975 7.374 94.316 1.00 17.45 211 SER B CA 1
ATOM 3368 C C . SER B 1 211 ? 71.616 5.991 94.443 1.00 20.27 211 SER B C 1
ATOM 3369 O O . SER B 1 211 ? 71.228 5.196 95.304 1.00 20.34 211 SER B O 1
ATOM 3372 N N . VAL B 1 212 ? 72.523 5.665 93.530 1.00 20.75 212 VAL B N 1
ATOM 3373 C CA . VAL B 1 212 ? 73.201 4.373 93.571 1.00 19.80 212 VAL B CA 1
ATOM 3374 C C . VAL B 1 212 ? 74.674 4.576 93.919 1.00 17.08 212 VAL B C 1
ATOM 3375 O O . VAL B 1 212 ? 75.254 5.620 93.617 1.00 17.70 212 VAL B O 1
ATOM 3379 N N . GLY B 1 213 ? 75.263 3.599 94.599 1.00 16.82 213 GLY B N 1
ATOM 3380 C CA . GLY B 1 213 ? 76.662 3.720 94.956 1.00 15.32 213 GLY B CA 1
ATOM 3381 C C . GLY B 1 213 ? 77.216 2.566 95.760 1.00 16.16 213 GLY B C 1
ATOM 3382 O O . GLY B 1 213 ? 76.616 1.489 95.807 1.00 14.60 213 GLY B O 1
ATOM 3383 N N . PHE B 1 214 ? 78.382 2.795 96.363 1.00 10.40 214 PHE B N 1
ATOM 3384 C CA . PHE B 1 214 ? 79.062 1.802 97.194 1.00 18.72 214 PHE B CA 1
ATOM 3385 C C . PHE B 1 214 ? 79.257 2.336 98.602 1.00 13.98 214 PHE B C 1
ATOM 3386 O O . PHE B 1 214 ? 79.365 3.535 98.810 1.00 17.67 214 PHE B O 1
ATOM 3394 N N . SER B 1 215 ? 79.304 1.430 99.567 1.00 16.86 215 SER B N 1
ATOM 3395 C CA . SER B 1 215 ? 79.540 1.799 100.958 1.00 16.92 215 SER B CA 1
ATOM 3396 C C . SER B 1 215 ? 80.329 0.668 101.609 1.00 17.85 215 SER B C 1
ATOM 3397 O O . SER B 1 215 ? 80.339 -0.464 101.118 1.00 19.86 215 SER B O 1
ATOM 3400 N N . GLY B 1 216 ? 81.040 0.988 102.680 1.00 19.03 216 GLY B N 1
ATOM 3401 C CA . GLY B 1 216 ? 81.817 -0.029 103.353 1.00 19.34 216 GLY B CA 1
ATOM 3402 C C . GLY B 1 216 ? 82.232 0.445 104.717 1.00 21.10 216 GLY B C 1
ATOM 3403 O O . GLY B 1 216 ? 81.990 1.595 105.088 1.00 20.06 216 GLY B O 1
ATOM 3404 N N . GLY B 1 217 ? 82.861 -0.443 105.470 1.00 19.49 217 GLY B N 1
ATOM 3405 C CA . GLY B 1 217 ? 83.308 -0.068 106.791 1.00 20.03 217 GLY B CA 1
ATOM 3406 C C . GLY B 1 217 ? 84.335 -1.003 107.376 1.00 20.81 217 GLY B C 1
ATOM 3407 O O . GLY B 1 217 ? 84.445 -2.161 106.972 1.00 19.01 217 GLY B O 1
ATOM 3408 N N . VAL B 1 218 ? 85.148 -0.452 108.270 1.00 23.00 218 VAL B N 1
ATOM 3409 C CA . VAL B 1 218 ? 86.173 -1.196 108.989 1.00 22.67 218 VAL B CA 1
ATOM 3410 C C . VAL B 1 218 ? 85.879 -0.841 110.434 1.00 22.02 218 VAL B C 1
ATOM 3411 O O . VAL B 1 218 ? 86.164 0.270 110.867 1.00 22.78 218 VAL B O 1
ATOM 3415 N N . GLY B 1 219 ? 85.240 -1.757 111.151 1.00 23.29 219 GLY B N 1
ATOM 3416 C CA . GLY B 1 219 ? 84.889 -1.499 112.538 1.00 27.15 219 GLY B CA 1
ATOM 3417 C C . GLY B 1 219 ? 85.993 -1.696 113.562 1.00 31.74 219 GLY B C 1
ATOM 3418 O O . GLY B 1 219 ? 85.936 -1.126 114.646 1.00 35.24 219 GLY B O 1
ATOM 3419 N N . ASN B 1 220 ? 87.001 -2.488 113.215 1.00 34.58 220 ASN B N 1
ATOM 3420 C CA . ASN B 1 220 ? 88.109 -2.776 114.110 1.00 30.97 220 ASN B CA 1
ATOM 3421 C C . ASN B 1 220 ? 89.419 -2.628 113.346 1.00 32.66 220 ASN B C 1
ATOM 3422 O O . ASN B 1 220 ? 89.772 -3.482 112.535 1.00 33.40 220 ASN B O 1
ATOM 3427 N N . ALA B 1 221 ? 90.148 -1.552 113.626 1.00 28.81 221 ALA B N 1
ATOM 3428 C CA . ALA B 1 221 ? 91.416 -1.289 112.952 1.00 30.22 221 ALA B CA 1
ATOM 3429 C C . ALA B 1 221 ? 92.438 -2.419 113.070 1.00 31.19 221 ALA B C 1
ATOM 3430 O O . ALA B 1 221 ? 93.338 -2.529 112.234 1.00 29.13 221 ALA B O 1
ATOM 3432 N N . ALA B 1 222 ? 92.296 -3.250 114.102 1.00 32.74 222 ALA B N 1
ATOM 3433 C CA . ALA B 1 222 ? 93.206 -4.374 114.333 1.00 36.14 222 ALA B CA 1
ATOM 3434 C C . ALA B 1 222 ? 93.014 -5.503 113.315 1.00 39.35 222 ALA B C 1
ATOM 3435 O O . ALA B 1 222 ? 93.906 -6.334 113.107 1.00 43.58 222 ALA B O 1
ATOM 3437 N N . GLU B 1 223 ? 91.836 -5.542 112.702 1.00 38.04 223 GLU B N 1
ATOM 3438 C CA . GLU B 1 223 ? 91.527 -6.556 111.697 1.00 40.53 223 GLU B CA 1
ATOM 3439 C C . GLU B 1 223 ? 91.217 -5.840 110.384 1.00 37.21 223 GLU B C 1
ATOM 3440 O O . GLU B 1 223 ? 90.202 -6.080 109.730 1.00 33.12 223 GLU B O 1
ATOM 3446 N N . PHE B 1 224 ? 92.146 -4.969 110.011 1.00 29.79 224 PHE B N 1
ATOM 3447 C CA . PHE B 1 224 ? 92.054 -4.142 108.828 1.00 28.08 224 PHE B CA 1
ATOM 3448 C C . PHE B 1 224 ? 92.069 -4.877 107.496 1.00 31.17 224 PHE B C 1
ATOM 3449 O O . PHE B 1 224 ? 92.712 -5.922 107.342 1.00 31.49 224 PHE B O 1
ATOM 3457 N N . GLU B 1 225 ? 91.327 -4.306 106.548 1.00 29.66 225 GLU B N 1
ATOM 3458 C CA . GLU B 1 225 ? 91.242 -4.783 105.168 1.00 25.29 225 GLU B CA 1
ATOM 3459 C C . GLU B 1 225 ? 90.778 -3.614 104.312 1.00 26.24 225 GLU B C 1
ATOM 3460 O O . GLU B 1 225 ? 90.169 -2.665 104.819 1.00 26.93 225 GLU B O 1
ATOM 3466 N N . THR B 1 226 ? 91.136 -3.649 103.033 1.00 24.20 226 THR B N 1
ATOM 3467 C CA . THR B 1 226 ? 90.732 -2.608 102.099 1.00 21.13 226 THR B CA 1
ATOM 3468 C C . THR B 1 226 ? 89.386 -2.991 101.477 1.00 20.42 226 THR B C 1
ATOM 3469 O O . THR B 1 226 ? 88.947 -4.142 101.566 1.00 22.25 226 THR B O 1
ATOM 3473 N N . HIS B 1 227 ? 88.726 -2.007 100.880 1.00 18.23 227 HIS B N 1
ATOM 3474 C CA . HIS B 1 227 ? 87.444 -2.197 100.199 1.00 22.40 227 HIS B CA 1
ATOM 3475 C C . HIS B 1 227 ? 87.552 -1.300 98.965 1.00 20.56 227 HIS B C 1
ATOM 3476 O O . HIS B 1 227 ? 86.972 -0.215 98.905 1.00 19.26 227 HIS B O 1
ATOM 3483 N N . ASP B 1 228 ? 88.354 -1.755 98.007 1.00 16.75 228 ASP B N 1
ATOM 3484 C CA . ASP B 1 228 ? 88.615 -1.004 96.792 1.00 16.28 228 ASP B CA 1
ATOM 3485 C C . ASP B 1 228 ? 87.813 -1.439 95.586 1.00 16.80 228 ASP B C 1
ATOM 3486 O O . ASP B 1 228 ? 87.759 -2.628 95.280 1.00 21.97 228 ASP B O 1
ATOM 3491 N N . VAL B 1 229 ? 87.181 -0.483 94.908 1.00 16.93 229 VAL B N 1
ATOM 3492 C CA . VAL B 1 229 ? 86.461 -0.812 93.681 1.00 19.53 229 VAL B CA 1
ATOM 3493 C C . VAL B 1 229 ? 87.312 -0.225 92.544 1.00 18.32 229 VAL B C 1
ATOM 3494 O O . VAL B 1 229 ? 87.742 0.936 92.581 1.00 18.51 229 VAL B O 1
ATOM 3498 N N . LEU B 1 230 ? 87.647 -1.089 91.595 1.00 20.46 230 LEU B N 1
ATOM 3499 C CA . LEU B 1 230 ? 88.504 -0.737 90.471 1.00 21.61 230 LEU B CA 1
ATOM 3500 C C . LEU B 1 230 ? 87.826 -0.093 89.259 1.00 21.72 230 LEU B C 1
ATOM 3501 O O . LEU B 1 230 ? 88.401 0.793 88.615 1.00 19.07 230 LEU B O 1
ATOM 3506 N N . SER B 1 231 ? 86.613 -0.544 88.954 1.00 20.58 231 SER B N 1
ATOM 3507 C CA . SER B 1 231 ? 85.857 -0.043 87.812 1.00 17.68 231 SER B CA 1
ATOM 3508 C C . SER B 1 231 ? 84.363 -0.177 88.082 1.00 17.82 231 SER B C 1
ATOM 3509 O O . SER B 1 231 ? 83.957 -0.918 88.969 1.00 19.93 231 SER B O 1
ATOM 3512 N N . TRP B 1 232 ? 83.545 0.510 87.290 1.00 19.04 232 TRP B N 1
ATOM 3513 C CA . TRP B 1 232 ? 82.101 0.483 87.487 1.00 15.03 232 TRP B CA 1
ATOM 3514 C C . TRP B 1 232 ? 81.297 0.819 86.230 1.00 16.71 232 TRP B C 1
ATOM 3515 O O . TRP B 1 232 ? 81.505 1.849 85.595 1.00 16.19 232 TRP B O 1
ATOM 3526 N N . TYR B 1 233 ? 80.364 -0.060 85.891 1.00 16.73 233 TYR B N 1
ATOM 3527 C CA . TYR B 1 233 ? 79.480 0.137 84.750 1.00 19.14 233 TYR B CA 1
ATOM 3528 C C . TYR B 1 233 ? 78.041 0.062 85.265 1.00 19.16 233 TYR B C 1
ATOM 3529 O O . TYR B 1 233 ? 77.731 -0.784 86.106 1.00 19.54 233 TYR B O 1
ATOM 3538 N N . PHE B 1 234 ? 77.171 0.938 84.762 1.00 15.30 234 PHE B N 1
ATOM 3539 C CA . PHE B 1 234 ? 75.772 0.954 85.182 1.00 14.32 234 PHE B CA 1
ATOM 3540 C C . PHE B 1 234 ? 74.810 1.389 84.068 1.00 19.41 234 PHE B C 1
ATOM 3541 O O . PHE B 1 234 ? 75.116 2.302 83.297 1.00 19.29 234 PHE B O 1
ATOM 3549 N N . THR B 1 235 ? 73.661 0.710 83.983 1.00 19.16 235 THR B N 1
ATOM 3550 C CA . THR B 1 235 ? 72.611 1.029 83.006 1.00 20.67 235 THR B CA 1
ATOM 3551 C C . THR B 1 235 ? 71.248 0.791 83.626 1.00 20.58 235 THR B C 1
ATOM 3552 O O . THR B 1 235 ? 71.067 -0.166 84.381 1.00 20.98 235 THR B O 1
ATOM 3556 N N . SER B 1 236 ? 70.287 1.642 83.277 1.00 21.05 236 SER B N 1
ATOM 3557 C CA . SER B 1 236 ? 68.909 1.497 83.743 1.00 21.37 236 SER B CA 1
ATOM 3558 C C . SER B 1 236 ? 67.977 1.978 82.642 1.00 22.06 236 SER B C 1
ATOM 3559 O O . SER B 1 236 ? 68.347 2.833 81.825 1.00 19.18 236 SER B O 1
ATOM 3562 N N . ASN B 1 237 ? 66.789 1.382 82.591 1.00 27.51 237 ASN B N 1
ATOM 3563 C CA . ASN B 1 237 ? 65.792 1.742 81.597 1.00 26.40 237 ASN B CA 1
ATOM 3564 C C . ASN B 1 237 ? 64.381 1.442 82.077 1.00 27.85 237 ASN B C 1
ATOM 3565 O O . ASN B 1 237 ? 64.103 0.342 82.556 1.00 26.94 237 ASN B O 1
ATOM 3570 N N . LEU B 1 238 ? 63.500 2.432 81.947 1.00 30.97 238 LEU B N 1
ATOM 3571 C CA . LEU B 1 238 ? 62.101 2.306 82.341 1.00 36.95 238 LEU B CA 1
ATOM 3572 C C . LEU B 1 238 ? 61.228 1.626 81.272 1.00 44.38 238 LEU B C 1
ATOM 3573 O O . LEU B 1 238 ? 61.079 2.144 80.164 1.00 47.25 238 LEU B O 1
ATOM 3578 N N . GLU B 1 239 ? 60.642 0.480 81.619 1.00 39.67 239 GLU B N 1
ATOM 3579 N N . SER C 1 3 ? 68.634 -3.135 74.823 1.00 61.93 3 SER C N 1
ATOM 3580 C CA . SER C 1 3 ? 67.798 -2.062 74.300 1.00 66.44 3 SER C CA 1
ATOM 3581 C C . SER C 1 3 ? 67.684 -2.148 72.781 1.00 66.52 3 SER C C 1
ATOM 3582 O O . SER C 1 3 ? 67.215 -3.153 72.249 1.00 74.35 3 SER C O 1
ATOM 3584 N N . ASP C 1 4 ? 68.139 -1.093 72.100 1.00 61.69 4 ASP C N 1
ATOM 3585 C CA . ASP C 1 4 ? 68.125 -0.970 70.636 1.00 51.48 4 ASP C CA 1
ATOM 3586 C C . ASP C 1 4 ? 68.343 -2.239 69.828 1.00 43.52 4 ASP C C 1
ATOM 3587 O O . ASP C 1 4 ? 69.263 -3.011 70.098 1.00 42.56 4 ASP C O 1
ATOM 3592 N N . ASP C 1 5 ? 67.529 -2.399 68.786 1.00 35.86 5 ASP C N 1
ATOM 3593 C CA . ASP C 1 5 ? 67.590 -3.570 67.916 1.00 36.39 5 ASP C CA 1
ATOM 3594 C C . ASP C 1 5 ? 68.982 -3.844 67.355 1.00 33.52 5 ASP C C 1
ATOM 3595 O O . ASP C 1 5 ? 69.498 -4.960 67.474 1.00 25.80 5 ASP C O 1
ATOM 3600 N N . LEU C 1 6 ? 69.589 -2.826 66.750 1.00 26.27 6 LEU C N 1
ATOM 3601 C CA . LEU C 1 6 ? 70.908 -2.989 66.154 1.00 22.55 6 LEU C CA 1
ATOM 3602 C C . LEU C 1 6 ? 71.759 -1.742 66.263 1.00 23.33 6 LEU C C 1
ATOM 3603 O O . LEU C 1 6 ? 71.258 -0.622 66.182 1.00 27.21 6 LEU C O 1
ATOM 3608 N N . SER C 1 7 ? 73.064 -1.961 66.387 1.00 24.66 7 SER C N 1
ATOM 3609 C CA . SER C 1 7 ? 74.037 -0.887 66.489 1.00 21.87 7 SER C CA 1
ATOM 3610 C C . SER C 1 7 ? 75.437 -1.430 66.191 1.00 23.85 7 SER C C 1
ATOM 3611 O O . SER C 1 7 ? 75.916 -2.342 66.864 1.00 23.82 7 SER C O 1
ATOM 3614 N N . PHE C 1 8 ? 76.050 -0.924 65.126 1.00 22.61 8 PHE C N 1
ATOM 3615 C CA . PHE C 1 8 ? 77.406 -1.325 64.761 1.00 21.78 8 PHE C CA 1
ATOM 3616 C C . PHE C 1 8 ? 78.264 -0.100 64.446 1.00 22.15 8 PHE C C 1
ATOM 3617 O O . PHE C 1 8 ? 77.752 0.966 64.086 1.00 20.57 8 PHE C O 1
ATOM 3625 N N . ASN C 1 9 ? 79.571 -0.252 64.603 1.00 20.08 9 ASN C N 1
ATOM 3626 C CA . ASN C 1 9 ? 80.478 0.851 64.372 1.00 21.63 9 ASN C CA 1
ATOM 3627 C C . ASN C 1 9 ? 81.819 0.397 63.824 1.00 24.28 9 ASN C C 1
ATOM 3628 O O . ASN C 1 9 ? 82.464 -0.489 64.389 1.00 29.43 9 ASN C O 1
ATOM 3633 N N . PHE C 1 10 ? 82.211 0.991 62.700 1.00 20.98 10 PHE C N 1
ATOM 3634 C CA . PHE C 1 10 ? 83.487 0.697 62.066 1.00 18.14 10 PHE C CA 1
ATOM 3635 C C . PHE C 1 10 ? 84.327 1.972 62.090 1.00 20.00 10 PHE C C 1
ATOM 3636 O O . PHE C 1 10 ? 84.040 2.923 61.355 1.00 18.28 10 PHE C O 1
ATOM 3644 N N . ASP C 1 11 ? 85.332 2.008 62.962 1.00 19.84 11 ASP C N 1
ATOM 3645 C CA . ASP C 1 11 ? 86.226 3.162 63.057 1.00 27.11 11 ASP C CA 1
ATOM 3646 C C . ASP C 1 11 ? 87.169 3.150 61.875 1.00 26.69 11 ASP C C 1
ATOM 3647 O O . ASP C 1 11 ? 87.687 4.190 61.462 1.00 25.37 11 ASP C O 1
ATOM 3652 N N . LYS C 1 12 ? 87.328 1.958 61.307 1.00 23.95 12 LYS C N 1
ATOM 3653 C CA . LYS C 1 12 ? 88.197 1.732 60.172 1.00 28.03 12 LYS C CA 1
ATOM 3654 C C . LYS C 1 12 ? 87.731 0.423 59.545 1.00 24.98 12 LYS C C 1
ATOM 3655 O O . LYS C 1 12 ? 86.939 -0.306 60.138 1.00 29.47 12 LYS C O 1
ATOM 3661 N N . PHE C 1 13 ? 88.190 0.135 58.336 1.00 24.72 13 PHE C N 1
ATOM 3662 C CA . PHE C 1 13 ? 87.820 -1.108 57.668 1.00 24.26 13 PHE C CA 1
ATOM 3663 C C . PHE C 1 13 ? 89.070 -1.976 57.542 1.00 27.17 13 PHE C C 1
ATOM 3664 O O . PHE C 1 13 ? 90.188 -1.474 57.655 1.00 32.63 13 PHE C O 1
ATOM 3672 N N . VAL C 1 14 ? 88.882 -3.280 57.355 1.00 31.28 14 VAL C N 1
ATOM 3673 C CA . VAL C 1 14 ? 90.007 -4.211 57.201 1.00 34.84 14 VAL C CA 1
ATOM 3674 C C . VAL C 1 14 ? 89.857 -4.993 55.896 1.00 36.51 14 VAL C C 1
ATOM 3675 O O . VAL C 1 14 ? 88.745 -5.381 55.529 1.00 38.19 14 VAL C O 1
ATOM 3679 N N . PRO C 1 15 ? 90.969 -5.200 55.158 1.00 37.97 15 PRO C N 1
ATOM 3680 C CA . PRO C 1 15 ? 90.904 -5.941 53.891 1.00 37.17 15 PRO C CA 1
ATOM 3681 C C . PRO C 1 15 ? 90.156 -7.264 54.030 1.00 39.59 15 PRO C C 1
ATOM 3682 O O . PRO C 1 15 ? 90.416 -8.044 54.950 1.00 38.03 15 PRO C O 1
ATOM 3686 N N . ASN C 1 16 ? 89.173 -7.467 53.155 1.00 42.49 16 ASN C N 1
ATOM 3687 C CA . ASN C 1 16 ? 88.337 -8.671 53.165 1.00 52.66 16 ASN C CA 1
ATOM 3688 C C . ASN C 1 16 ? 87.586 -8.832 54.491 1.00 50.57 16 ASN C C 1
ATOM 3689 O O . ASN C 1 16 ? 87.677 -9.859 55.172 1.00 52.97 16 ASN C O 1
ATOM 3694 N N . GLN C 1 17 ? 86.874 -7.772 54.854 1.00 38.98 17 GLN C N 1
ATOM 3695 C CA . GLN C 1 17 ? 86.080 -7.726 56.064 1.00 30.57 17 GLN C CA 1
ATOM 3696 C C . GLN C 1 17 ? 84.902 -8.669 55.867 1.00 27.02 17 GLN C C 1
ATOM 3697 O O . GLN C 1 17 ? 84.106 -8.481 54.949 1.00 29.18 17 GLN C O 1
ATOM 3703 N N . LYS C 1 18 ? 84.796 -9.679 56.728 1.00 25.85 18 LYS C N 1
ATOM 3704 C CA . LYS C 1 18 ? 83.733 -10.680 56.615 1.00 23.50 18 LYS C CA 1
ATOM 3705 C C . LYS C 1 18 ? 82.299 -10.218 56.882 1.00 24.64 18 LYS C C 1
ATOM 3706 O O . LYS C 1 18 ? 81.360 -10.874 56.444 1.00 23.15 18 LYS C O 1
ATOM 3712 N N . ASN C 1 19 ? 82.116 -9.113 57.600 1.00 23.68 19 ASN C N 1
ATOM 3713 C CA . ASN C 1 19 ? 80.765 -8.631 57.857 1.00 20.89 19 ASN C CA 1
ATOM 3714 C C . ASN C 1 19 ? 80.289 -7.586 56.843 1.00 23.23 19 ASN C C 1
ATOM 3715 O O . ASN C 1 19 ? 79.310 -6.878 57.085 1.00 21.80 19 ASN C O 1
ATOM 3720 N N . ILE C 1 20 ? 81.007 -7.485 55.723 1.00 16.11 20 ILE C N 1
ATOM 3721 C CA . ILE C 1 20 ? 80.649 -6.569 54.640 1.00 17.02 20 ILE C CA 1
ATOM 3722 C C . ILE C 1 20 ? 80.564 -7.403 53.367 1.00 20.46 20 ILE C C 1
ATOM 3723 O O . ILE C 1 20 ? 81.437 -8.233 53.118 1.00 24.09 20 ILE C O 1
ATOM 3728 N N . ILE C 1 21 ? 79.477 -7.242 52.613 1.00 21.54 21 ILE C N 1
ATOM 3729 C CA . ILE C 1 21 ? 79.289 -7.952 51.346 1.00 17.91 21 ILE C CA 1
ATOM 3730 C C . ILE C 1 21 ? 79.749 -6.997 50.244 1.00 20.90 21 ILE C C 1
ATOM 3731 O O . ILE C 1 21 ? 79.214 -5.891 50.101 1.00 23.64 21 ILE C O 1
ATOM 3736 N N . PHE C 1 22 ? 80.773 -7.399 49.499 1.00 19.18 22 PHE C N 1
ATOM 3737 C CA . PHE C 1 22 ? 81.298 -6.565 48.421 1.00 17.84 22 PHE C CA 1
ATOM 3738 C C . PHE C 1 22 ? 80.706 -6.981 47.079 1.00 22.25 22 PHE C C 1
ATOM 3739 O O . PHE C 1 22 ? 80.684 -8.164 46.735 1.00 32.37 22 PHE C O 1
ATOM 3747 N N . GLN C 1 23 ? 80.181 -6.010 46.345 1.00 18.92 23 GLN C N 1
ATOM 3748 C CA . GLN C 1 23 ? 79.593 -6.263 45.034 1.00 20.57 23 GLN C CA 1
ATOM 3749 C C . GLN C 1 23 ? 80.287 -5.343 44.041 1.00 23.55 23 GLN C C 1
ATOM 3750 O O . GLN C 1 23 ? 80.636 -4.205 44.378 1.00 25.76 23 GLN C O 1
ATOM 3756 N N . GLY C 1 24 ? 80.510 -5.840 42.827 1.00 24.85 24 GLY C N 1
ATOM 3757 C CA . GLY C 1 24 ? 81.178 -5.033 41.819 1.00 23.54 24 GLY C CA 1
ATOM 3758 C C . GLY C 1 24 ? 82.652 -4.823 42.121 1.00 24.25 24 GLY C C 1
ATOM 3759 O O . GLY C 1 24 ? 83.350 -5.766 42.500 1.00 23.81 24 GLY C O 1
ATOM 3760 N N . ASP C 1 25 ? 83.112 -3.579 42.002 1.00 23.14 25 ASP C N 1
ATOM 3761 C CA . ASP C 1 25 ? 84.516 -3.249 42.238 1.00 24.93 25 ASP C CA 1
ATOM 3762 C C . ASP C 1 25 ? 84.852 -2.826 43.655 1.00 24.17 25 ASP C C 1
ATOM 3763 O O . ASP C 1 25 ? 86.009 -2.533 43.950 1.00 29.50 25 ASP C O 1
ATOM 3768 N N . ALA C 1 26 ? 83.857 -2.804 44.536 1.00 23.26 26 ALA C N 1
ATOM 3769 C CA . ALA C 1 26 ? 84.090 -2.388 45.916 1.00 23.08 26 ALA C CA 1
ATOM 3770 C C . ALA C 1 26 ? 85.079 -3.287 46.654 1.00 25.45 26 ALA C C 1
ATOM 3771 O O . ALA C 1 26 ? 85.095 -4.508 46.460 1.00 27.35 26 ALA C O 1
ATOM 3773 N N . SER C 1 27 ? 85.902 -2.667 47.495 1.00 20.61 27 SER C N 1
ATOM 3774 C CA . SER C 1 27 ? 86.898 -3.373 48.299 1.00 23.75 27 SER C CA 1
ATOM 3775 C C . SER C 1 27 ? 87.486 -2.415 49.329 1.00 25.22 27 SER C C 1
ATOM 3776 O O . SER C 1 27 ? 87.203 -1.214 49.305 1.00 26.56 27 SER C O 1
ATOM 3779 N N . VAL C 1 28 ? 88.289 -2.952 50.244 1.00 25.45 28 VAL C N 1
ATOM 3780 C CA . VAL C 1 28 ? 88.934 -2.129 51.256 1.00 25.74 28 VAL C CA 1
ATOM 3781 C C . VAL C 1 28 ? 90.444 -2.227 51.094 1.00 24.86 28 VAL C C 1
ATOM 3782 O O . VAL C 1 28 ? 90.995 -3.317 50.962 1.00 25.20 28 VAL C O 1
ATOM 3786 N N . SER C 1 29 ? 91.092 -1.066 51.019 1.00 28.70 29 SER C N 1
ATOM 3787 C CA . SER C 1 29 ? 92.537 -0.991 50.840 1.00 25.15 29 SER C CA 1
ATOM 3788 C C . SER C 1 29 ? 93.317 -1.415 52.074 1.00 28.71 29 SER C C 1
ATOM 3789 O O . SER C 1 29 ? 92.743 -1.664 53.136 1.00 28.29 29 SER C O 1
ATOM 3792 N N . THR C 1 30 ? 94.634 -1.516 51.921 1.00 33.92 30 THR C N 1
ATOM 3793 C CA . THR C 1 30 ? 95.501 -1.901 53.029 1.00 36.83 30 THR C CA 1
ATOM 3794 C C . THR C 1 30 ? 95.604 -0.776 54.051 1.00 35.06 30 THR C C 1
ATOM 3795 O O . THR C 1 30 ? 96.023 -1.007 55.178 1.00 37.00 30 THR C O 1
ATOM 3799 N N . THR C 1 31 ? 95.228 0.438 53.649 1.00 34.42 31 THR C N 1
ATOM 3800 C CA . THR C 1 31 ? 95.254 1.589 54.550 1.00 35.65 31 THR C CA 1
ATOM 3801 C C . THR C 1 31 ? 93.953 1.665 55.352 1.00 30.71 31 THR C C 1
ATOM 3802 O O . THR C 1 31 ? 93.736 2.606 56.111 1.00 31.74 31 THR C O 1
ATOM 3806 N N . GLY C 1 32 ? 93.088 0.669 55.153 1.00 31.54 32 GLY C N 1
ATOM 3807 C CA . GLY C 1 32 ? 91.825 0.583 55.873 1.00 22.95 32 GLY C CA 1
ATOM 3808 C C . GLY C 1 32 ? 90.642 1.412 55.407 1.00 21.14 32 GLY C C 1
ATOM 3809 O O . GLY C 1 32 ? 89.740 1.684 56.203 1.00 16.64 32 GLY C O 1
ATOM 3810 N N . VAL C 1 33 ? 90.630 1.830 54.145 1.00 13.17 33 VAL C N 1
ATOM 3811 C CA . VAL C 1 33 ? 89.511 2.619 53.659 1.00 19.21 33 VAL C CA 1
ATOM 3812 C C . VAL C 1 33 ? 88.680 1.841 52.654 1.00 22.84 33 VAL C C 1
ATOM 3813 O O . VAL C 1 33 ? 89.201 1.033 51.879 1.00 20.77 33 VAL C O 1
ATOM 3817 N N . LEU C 1 34 ? 87.368 2.035 52.735 1.00 22.73 34 LEU C N 1
ATOM 3818 C CA . LEU C 1 34 ? 86.447 1.364 51.839 1.00 23.18 34 LEU C CA 1
ATOM 3819 C C . LEU C 1 34 ? 86.375 2.115 50.534 1.00 19.71 34 LEU C C 1
ATOM 3820 O O . LEU C 1 34 ? 85.818 3.210 50.475 1.00 26.72 34 LEU C O 1
ATOM 3825 N N . GLN C 1 35 ? 86.987 1.548 49.502 1.00 20.29 35 GLN C N 1
ATOM 3826 C CA . GLN C 1 35 ? 86.969 2.157 48.174 1.00 23.81 35 GLN C CA 1
ATOM 3827 C C . GLN C 1 35 ? 85.804 1.506 47.433 1.00 18.00 35 GLN C C 1
ATOM 3828 O O . GLN C 1 35 ? 85.942 0.405 46.909 1.00 14.82 35 GLN C O 1
ATOM 3834 N N . VAL C 1 36 ? 84.643 2.159 47.430 1.00 19.42 36 VAL C N 1
ATOM 3835 C CA . VAL C 1 36 ? 83.472 1.582 46.767 1.00 26.73 36 VAL C CA 1
ATOM 3836 C C . VAL C 1 36 ? 83.651 1.585 45.250 1.00 25.56 36 VAL C C 1
ATOM 3837 O O . VAL C 1 36 ? 83.040 0.802 44.529 1.00 29.84 36 VAL C O 1
ATOM 3841 N N . THR C 1 37 ? 84.566 2.427 44.795 1.00 29.55 37 THR C N 1
ATOM 3842 C CA . THR C 1 37 ? 84.904 2.564 43.389 1.00 24.82 37 THR C CA 1
ATOM 3843 C C . THR C 1 37 ? 86.368 2.138 43.246 1.00 27.04 37 THR C C 1
ATOM 3844 O O . THR C 1 37 ? 87.181 2.356 44.149 1.00 23.28 37 THR C O 1
ATOM 3848 N N . LYS C 1 38 ? 86.709 1.503 42.133 1.00 28.94 38 LYS C N 1
ATOM 3849 C CA . LYS C 1 38 ? 88.086 1.062 41.938 1.00 31.68 38 LYS C CA 1
ATOM 3850 C C . LYS C 1 38 ? 89.082 2.191 41.684 1.00 34.51 38 LYS C C 1
ATOM 3851 O O . LYS C 1 38 ? 88.829 3.100 40.884 1.00 35.60 38 LYS C O 1
ATOM 3857 N N . VAL C 1 39 ? 90.185 2.154 42.431 1.00 36.35 39 VAL C N 1
ATOM 3858 C CA . VAL C 1 39 ? 91.268 3.124 42.282 1.00 42.98 39 VAL C CA 1
ATOM 3859 C C . VAL C 1 39 ? 92.445 2.288 41.739 1.00 46.19 39 VAL C C 1
ATOM 3860 O O . VAL C 1 39 ? 93.089 1.528 42.465 1.00 47.59 39 VAL C O 1
ATOM 3864 N N . SER C 1 40 ? 92.630 2.317 40.424 1.00 52.53 40 SER C N 1
ATOM 3865 C CA . SER C 1 40 ? 93.681 1.507 39.832 1.00 56.64 40 SER C CA 1
ATOM 3866 C C . SER C 1 40 ? 94.839 2.253 39.200 1.00 60.36 40 SER C C 1
ATOM 3867 O O . SER C 1 40 ? 95.980 1.835 39.376 1.00 64.54 40 SER C O 1
ATOM 3870 N N . LYS C 1 41 ? 94.555 3.346 38.487 1.00 64.57 41 LYS C N 1
ATOM 3871 C CA . LYS C 1 41 ? 95.584 4.157 37.803 1.00 70.49 41 LYS C CA 1
ATOM 3872 C C . LYS C 1 41 ? 96.779 3.304 37.361 1.00 67.85 41 LYS C C 1
ATOM 3873 O O . LYS C 1 41 ? 97.761 3.183 38.099 1.00 69.90 41 LYS C O 1
ATOM 3875 N N . PRO C 1 42 ? 96.760 2.778 36.122 1.00 67.25 42 PRO C N 1
ATOM 3876 C CA . PRO C 1 42 ? 95.815 2.800 34.984 1.00 64.93 42 PRO C CA 1
ATOM 3877 C C . PRO C 1 42 ? 94.319 2.799 35.335 1.00 62.65 42 PRO C C 1
ATOM 3878 O O . PRO C 1 42 ? 93.743 1.729 35.589 1.00 61.74 42 PRO C O 1
ATOM 3882 N N . THR C 1 43 ? 93.686 3.979 35.307 1.00 60.03 43 THR C N 1
ATOM 3883 C CA . THR C 1 43 ? 92.251 4.140 35.647 1.00 55.30 43 THR C CA 1
ATOM 3884 C C . THR C 1 43 ? 91.245 3.454 34.731 1.00 52.88 43 THR C C 1
ATOM 3885 O O . THR C 1 43 ? 91.550 3.141 33.582 1.00 58.58 43 THR C O 1
ATOM 3889 N N . THR C 1 44 ? 90.022 3.270 35.223 1.00 48.90 44 THR C N 1
ATOM 3890 C CA . THR C 1 44 ? 88.980 2.614 34.442 1.00 46.56 44 THR C CA 1
ATOM 3891 C C . THR C 1 44 ? 87.572 2.902 34.960 1.00 42.20 44 THR C C 1
ATOM 3892 O O . THR C 1 44 ? 87.402 3.456 36.046 1.00 41.90 44 THR C O 1
ATOM 3896 N N . THR C 1 45 ? 86.574 2.565 34.138 1.00 43.70 45 THR C N 1
ATOM 3897 C CA . THR C 1 45 ? 85.159 2.716 34.481 1.00 39.14 45 THR C CA 1
ATOM 3898 C C . THR C 1 45 ? 84.898 1.769 35.654 1.00 35.79 45 THR C C 1
ATOM 3899 O O . THR C 1 45 ? 85.490 0.686 35.727 1.00 33.41 45 THR C O 1
ATOM 3903 N N . SER C 1 46 ? 83.982 2.138 36.542 1.00 30.02 46 SER C N 1
ATOM 3904 C CA . SER C 1 46 ? 83.732 1.300 37.698 1.00 27.87 46 SER C CA 1
ATOM 3905 C C . SER C 1 46 ? 82.365 1.463 38.356 1.00 28.97 46 SER C C 1
ATOM 3906 O O . SER C 1 46 ? 81.760 2.533 38.308 1.00 32.24 46 SER C O 1
ATOM 3909 N N . ILE C 1 47 ? 81.886 0.371 38.950 1.00 25.21 47 ILE C N 1
ATOM 3910 C CA . ILE C 1 47 ? 80.632 0.343 39.699 1.00 26.88 47 ILE C CA 1
ATOM 3911 C C . ILE C 1 47 ? 80.852 -0.593 40.891 1.00 27.24 47 ILE C C 1
ATOM 3912 O O . ILE C 1 47 ? 81.337 -1.710 40.725 1.00 29.28 47 ILE C O 1
ATOM 3917 N N . GLY C 1 48 ? 80.510 -0.134 42.091 1.00 26.59 48 GLY C N 1
ATOM 3918 C CA . GLY C 1 48 ? 80.691 -0.964 43.270 1.00 17.57 48 GLY C CA 1
ATOM 3919 C C . GLY C 1 48 ? 79.684 -0.696 44.373 1.00 21.92 48 GLY C C 1
ATOM 3920 O O . GLY C 1 48 ? 79.112 0.391 44.462 1.00 23.14 48 GLY C O 1
ATOM 3921 N N . ARG C 1 49 ? 79.415 -1.720 45.178 1.00 21.61 49 ARG C N 1
ATOM 3922 C CA . ARG C 1 49 ? 78.482 -1.603 46.293 1.00 20.38 49 ARG C CA 1
ATOM 3923 C C . ARG C 1 49 ? 79.041 -2.413 47.452 1.00 18.80 49 ARG C C 1
ATOM 3924 O O . ARG C 1 49 ? 79.741 -3.397 47.237 1.00 19.53 49 ARG C O 1
ATOM 3932 N N . ALA C 1 50 ? 78.781 -1.957 48.674 1.00 20.60 50 ALA C N 1
ATOM 3933 C CA . ALA C 1 50 ? 79.232 -2.644 49.884 1.00 17.85 50 ALA C CA 1
ATOM 3934 C C . ALA C 1 50 ? 78.066 -2.612 50.869 1.00 21.86 50 ALA C C 1
ATOM 3935 O O . ALA C 1 50 ? 77.579 -1.538 51.231 1.00 24.93 50 ALA C O 1
ATOM 3937 N N . LEU C 1 51 ? 77.597 -3.791 51.267 1.00 18.40 51 LEU C N 1
ATOM 3938 C CA . LEU C 1 51 ? 76.471 -3.907 52.185 1.00 20.02 51 LEU C CA 1
ATOM 3939 C C . LEU C 1 51 ? 76.866 -4.537 53.512 1.00 20.71 51 LEU C C 1
ATOM 3940 O O . LEU C 1 51 ? 77.802 -5.333 53.571 1.00 18.38 51 LEU C O 1
ATOM 3945 N N . TYR C 1 52 ? 76.155 -4.188 54.582 1.00 20.04 52 TYR C N 1
ATOM 3946 C CA . TYR C 1 52 ? 76.417 -4.817 55.875 1.00 16.62 52 TYR C CA 1
ATOM 3947 C C . TYR C 1 52 ? 75.841 -6.234 55.687 1.00 19.25 52 TYR C C 1
ATOM 3948 O O . TYR C 1 52 ? 74.725 -6.399 55.186 1.00 15.61 52 TYR C O 1
ATOM 3957 N N . ALA C 1 53 ? 76.616 -7.243 56.067 1.00 17.74 53 ALA C N 1
ATOM 3958 C CA . ALA C 1 53 ? 76.239 -8.635 55.878 1.00 19.08 53 ALA C CA 1
ATOM 3959 C C . ALA C 1 53 ? 74.883 -9.136 56.397 1.00 20.77 53 ALA C C 1
ATOM 3960 O O . ALA C 1 53 ? 74.326 -10.074 55.833 1.00 23.28 53 ALA C O 1
ATOM 3962 N N . ALA C 1 54 ? 74.351 -8.534 57.458 1.00 19.80 54 ALA C N 1
ATOM 3963 C CA . ALA C 1 54 ? 73.060 -8.972 57.993 1.00 17.00 54 ALA C CA 1
ATOM 3964 C C . ALA C 1 54 ? 71.920 -8.021 57.658 1.00 20.34 54 ALA C C 1
ATOM 3965 O O . ALA C 1 54 ? 72.065 -6.804 57.768 1.00 23.57 54 ALA C O 1
ATOM 3967 N N . PRO C 1 55 ? 70.780 -8.564 57.199 1.00 22.95 55 PRO C N 1
ATOM 3968 C CA . PRO C 1 55 ? 69.622 -7.729 56.864 1.00 20.91 55 PRO C CA 1
ATOM 3969 C C . PRO C 1 55 ? 69.110 -7.061 58.144 1.00 25.65 55 PRO C C 1
ATOM 3970 O O . PRO C 1 55 ? 69.393 -7.514 59.261 1.00 24.40 55 PRO C O 1
ATOM 3974 N N . ILE C 1 56 ? 68.350 -5.989 57.973 1.00 25.39 56 ILE C N 1
ATOM 3975 C CA . ILE C 1 56 ? 67.800 -5.236 59.095 1.00 25.99 56 ILE C CA 1
ATOM 3976 C C . ILE C 1 56 ? 66.288 -5.150 58.923 1.00 22.11 56 ILE C C 1
ATOM 3977 O O . ILE C 1 56 ? 65.805 -5.026 57.795 1.00 25.38 56 ILE C O 1
ATOM 3982 N N . GLN C 1 57 ? 65.537 -5.290 60.016 1.00 20.87 57 GLN C N 1
ATOM 3983 C CA . GLN C 1 57 ? 64.085 -5.194 59.923 1.00 23.68 57 GLN C CA 1
ATOM 3984 C C . GLN C 1 57 ? 63.708 -3.728 60.050 1.00 24.35 57 GLN C C 1
ATOM 3985 O O . GLN C 1 57 ? 63.803 -3.149 61.132 1.00 26.49 57 GLN C O 1
ATOM 3991 N N . ILE C 1 58 ? 63.297 -3.132 58.933 1.00 25.80 58 ILE C N 1
ATOM 3992 C CA . ILE C 1 58 ? 62.953 -1.720 58.902 1.00 26.35 58 ILE C CA 1
ATOM 3993 C C . ILE C 1 58 ? 61.517 -1.392 59.349 1.00 28.23 58 ILE C C 1
ATOM 3994 O O . ILE C 1 58 ? 61.224 -0.268 59.757 1.00 33.34 58 ILE C O 1
ATOM 3999 N N . TRP C 1 59 ? 60.636 -2.385 59.292 1.00 27.11 59 TRP C N 1
ATOM 4000 C CA . TRP C 1 59 ? 59.251 -2.235 59.744 1.00 27.62 59 TRP C CA 1
ATOM 4001 C C . TRP C 1 59 ? 58.624 -3.611 59.995 1.00 26.48 59 TRP C C 1
ATOM 4002 O O . TRP C 1 59 ? 59.059 -4.611 59.432 1.00 31.64 59 TRP C O 1
ATOM 4013 N N . ASP C 1 60 ? 57.648 -3.664 60.894 1.00 31.76 60 ASP C N 1
ATOM 4014 C CA . ASP C 1 60 ? 56.989 -4.920 61.248 1.00 38.80 60 ASP C CA 1
ATOM 4015 C C . ASP C 1 60 ? 55.554 -4.931 60.742 1.00 40.26 60 ASP C C 1
ATOM 4016 O O . ASP C 1 60 ? 54.793 -4.002 61.000 1.00 38.51 60 ASP C O 1
ATOM 4021 N N . SER C 1 61 ? 55.194 -5.977 60.007 1.00 42.10 61 SER C N 1
ATOM 4022 C CA . SER C 1 61 ? 53.843 -6.095 59.469 1.00 49.03 61 SER C CA 1
ATOM 4023 C C . SER C 1 61 ? 52.848 -6.572 60.526 1.00 51.72 61 SER C C 1
ATOM 4024 O O . SER C 1 61 ? 51.641 -6.376 60.377 1.00 54.94 61 SER C O 1
ATOM 4027 N N . ILE C 1 62 ? 53.357 -7.199 61.584 1.00 53.18 62 ILE C N 1
ATOM 4028 C CA . ILE C 1 62 ? 52.507 -7.691 62.666 1.00 55.00 62 ILE C CA 1
ATOM 4029 C C . ILE C 1 62 ? 51.989 -6.509 63.482 1.00 56.44 62 ILE C C 1
ATOM 4030 O O . ILE C 1 62 ? 50.785 -6.267 63.538 1.00 56.78 62 ILE C O 1
ATOM 4035 N N . THR C 1 63 ? 52.914 -5.762 64.085 1.00 58.41 63 THR C N 1
ATOM 4036 C CA . THR C 1 63 ? 52.579 -4.606 64.922 1.00 54.70 63 THR C CA 1
ATOM 4037 C C . THR C 1 63 ? 52.353 -3.310 64.146 1.00 51.80 63 THR C C 1
ATOM 4038 O O . THR C 1 63 ? 51.747 -2.374 64.667 1.00 53.79 63 THR C O 1
ATOM 4042 N N . GLY C 1 64 ? 52.844 -3.252 62.911 1.00 49.02 64 GLY C N 1
ATOM 4043 C CA . GLY C 1 64 ? 52.689 -2.048 62.111 1.00 45.37 64 GLY C CA 1
ATOM 4044 C C . GLY C 1 64 ? 53.764 -1.004 62.405 1.00 48.16 64 GLY C C 1
ATOM 4045 O O . GLY C 1 64 ? 53.818 0.035 61.737 1.00 45.79 64 GLY C O 1
ATOM 4046 N N . LYS C 1 65 ? 54.605 -1.271 63.410 1.00 46.39 65 LYS C N 1
ATOM 4047 C CA . LYS C 1 65 ? 55.696 -0.372 63.808 1.00 42.75 65 LYS C CA 1
ATOM 4048 C C . LYS C 1 65 ? 56.708 -0.144 62.679 1.00 41.99 65 LYS C C 1
ATOM 4049 O O . LYS C 1 65 ? 56.980 -1.047 61.877 1.00 39.82 65 LYS C O 1
ATOM 4055 N N . VAL C 1 66 ? 57.269 1.061 62.631 1.00 33.55 66 VAL C N 1
ATOM 4056 C CA . VAL C 1 66 ? 58.297 1.392 61.656 1.00 26.50 66 VAL C CA 1
ATOM 4057 C C . VAL C 1 66 ? 59.531 1.736 62.481 1.00 25.53 66 VAL C C 1
ATOM 4058 O O . VAL C 1 66 ? 59.416 2.218 63.613 1.00 26.25 66 VAL C O 1
ATOM 4062 N N . ALA C 1 67 ? 60.708 1.436 61.945 1.00 22.92 67 ALA C N 1
ATOM 4063 C CA . ALA C 1 67 ? 61.949 1.712 62.660 1.00 22.29 67 ALA C CA 1
ATOM 4064 C C . ALA C 1 67 ? 62.514 3.104 62.422 1.00 19.48 67 ALA C C 1
ATOM 4065 O O . ALA C 1 67 ? 62.330 3.701 61.358 1.00 19.58 67 ALA C O 1
ATOM 4067 N N . SER C 1 68 ? 63.150 3.642 63.454 1.00 14.23 68 SER C N 1
ATOM 4068 C CA . SER C 1 68 ? 63.819 4.932 63.359 1.00 17.62 68 SER C CA 1
ATOM 4069 C C . SER C 1 68 ? 65.279 4.534 63.262 1.00 17.06 68 SER C C 1
ATOM 4070 O O . SER C 1 68 ? 65.674 3.523 63.839 1.00 22.66 68 SER C O 1
ATOM 4073 N N . PHE C 1 69 ? 66.076 5.268 62.496 1.00 20.77 69 PHE C N 1
ATOM 4074 C CA . PHE C 1 69 ? 67.492 4.925 62.397 1.00 19.27 69 PHE C CA 1
ATOM 4075 C C . PHE C 1 69 ? 68.373 6.147 62.240 1.00 21.27 69 PHE C C 1
ATOM 4076 O O . PHE C 1 69 ? 67.908 7.222 61.870 1.00 22.51 69 PHE C O 1
ATOM 4084 N N . ALA C 1 70 ? 69.642 5.982 62.581 1.00 19.29 70 ALA C N 1
ATOM 4085 C CA . ALA C 1 70 ? 70.618 7.050 62.472 1.00 18.99 70 ALA C CA 1
ATOM 4086 C C . ALA C 1 70 ? 71.917 6.423 61.991 1.00 22.28 70 ALA C C 1
ATOM 4087 O O . ALA C 1 70 ? 72.259 5.296 62.364 1.00 20.20 70 ALA C O 1
ATOM 4089 N N . THR C 1 71 ? 72.605 7.129 61.105 1.00 21.70 71 THR C N 1
ATOM 4090 C CA . THR C 1 71 ? 73.866 6.643 60.590 1.00 18.40 71 THR C CA 1
ATOM 4091 C C . THR C 1 71 ? 74.819 7.808 60.394 1.00 19.43 71 THR C C 1
ATOM 4092 O O . THR C 1 71 ? 74.410 8.945 60.154 1.00 18.26 71 THR C O 1
ATOM 4096 N N . SER C 1 72 ? 76.096 7.520 60.564 1.00 15.18 72 SER C N 1
ATOM 4097 C CA . SER C 1 72 ? 77.119 8.521 60.416 1.00 17.13 72 SER C CA 1
ATOM 4098 C C . SER C 1 72 ? 78.303 7.898 59.696 1.00 18.69 72 SER C C 1
ATOM 4099 O O . SER C 1 72 ? 78.649 6.740 59.941 1.00 18.01 72 SER C O 1
ATOM 4102 N N . PHE C 1 73 ? 78.903 8.663 58.791 1.00 15.07 73 PHE C N 1
ATOM 4103 C CA . PHE C 1 73 ? 80.061 8.198 58.048 1.00 16.72 73 PHE C CA 1
ATOM 4104 C C . PHE C 1 73 ? 80.865 9.368 57.500 1.00 17.80 73 PHE C C 1
ATOM 4105 O O . PHE C 1 73 ? 80.353 10.482 57.355 1.00 15.27 73 PHE C O 1
ATOM 4113 N N . SER C 1 74 ? 82.145 9.117 57.254 1.00 16.12 74 SER C N 1
ATOM 4114 C CA . SER C 1 74 ? 83.032 10.125 56.702 1.00 18.70 74 SER C CA 1
ATOM 4115 C C . SER C 1 74 ? 83.504 9.600 55.363 1.00 20.88 74 SER C C 1
ATOM 4116 O O . SER C 1 74 ? 83.779 8.410 55.228 1.00 18.30 74 SER C O 1
ATOM 4119 N N . PHE C 1 75 ? 83.557 10.471 54.362 1.00 20.23 75 PHE C N 1
ATOM 4120 C CA . PHE C 1 75 ? 83.981 10.048 53.041 1.00 20.59 75 PHE C CA 1
ATOM 4121 C C . PHE C 1 75 ? 84.794 11.111 52.313 1.00 22.73 75 PHE C C 1
ATOM 4122 O O . PHE C 1 75 ? 84.758 12.293 52.667 1.00 18.02 75 PHE C O 1
ATOM 4130 N N . VAL C 1 76 ? 85.556 10.663 51.318 1.00 24.48 76 VAL C N 1
ATOM 4131 C CA . VAL C 1 76 ? 86.397 11.538 50.514 1.00 21.20 76 VAL C CA 1
ATOM 4132 C C . VAL C 1 76 ? 86.178 11.240 49.043 1.00 22.48 76 VAL C C 1
ATOM 4133 O O . VAL C 1 76 ? 86.055 10.081 48.644 1.00 20.14 76 VAL C O 1
ATOM 4137 N N . VAL C 1 77 ? 86.063 12.303 48.253 1.00 23.36 77 VAL C N 1
ATOM 4138 C CA . VAL C 1 77 ? 85.907 12.194 46.807 1.00 21.78 77 VAL C CA 1
ATOM 4139 C C . VAL C 1 77 ? 87.046 13.044 46.242 1.00 22.13 77 VAL C C 1
ATOM 4140 O O . VAL C 1 77 ? 87.004 14.280 46.282 1.00 23.90 77 VAL C O 1
ATOM 4144 N N . LYS C 1 78 ? 88.108 12.370 45.812 1.00 24.33 78 LYS C N 1
ATOM 4145 C CA . LYS C 1 78 ? 89.279 13.049 45.272 1.00 25.15 78 LYS C CA 1
ATOM 4146 C C . LYS C 1 78 ? 89.371 12.885 43.757 1.00 25.44 78 LYS C C 1
ATOM 4147 O O . LYS C 1 78 ? 89.559 11.775 43.256 1.00 28.15 78 LYS C O 1
ATOM 4153 N N . ALA C 1 79 ? 89.226 13.994 43.036 1.00 23.19 79 ALA C N 1
ATOM 4154 C CA . ALA C 1 79 ? 89.296 13.990 41.576 1.00 27.07 79 ALA C CA 1
ATOM 4155 C C . ALA C 1 79 ? 90.693 14.376 41.107 1.00 27.49 79 ALA C C 1
ATOM 4156 O O . ALA C 1 79 ? 91.346 15.212 41.734 1.00 29.93 79 ALA C O 1
ATOM 4158 N N . ASP C 1 80 ? 91.152 13.757 40.020 1.00 32.59 80 ASP C N 1
ATOM 4159 C CA . ASP C 1 80 ? 92.469 14.058 39.452 1.00 33.86 80 ASP C CA 1
ATOM 4160 C C . ASP C 1 80 ? 92.475 15.476 38.901 1.00 34.40 80 ASP C C 1
ATOM 4161 O O . ASP C 1 80 ? 93.355 16.272 39.221 1.00 38.31 80 ASP C O 1
ATOM 4166 N N .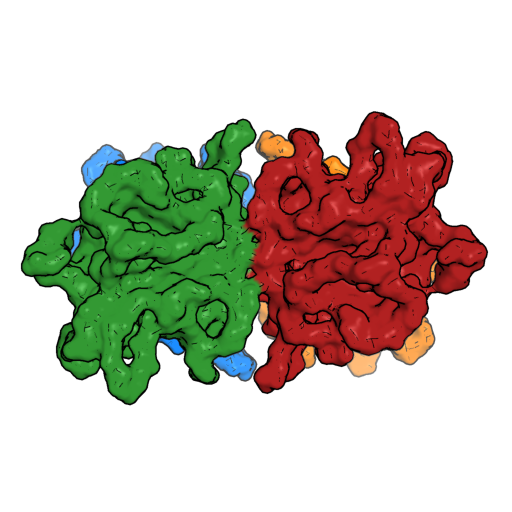 LYS C 1 81 ? 91.502 15.774 38.046 1.00 34.78 81 LYS C N 1
ATOM 4167 C CA . LYS C 1 81 ? 91.367 17.103 37.476 1.00 39.30 81 LYS C CA 1
ATOM 4168 C C . LYS C 1 81 ? 90.539 17.910 38.478 1.00 40.23 81 LYS C C 1
ATOM 4169 O O . LYS C 1 81 ? 90.473 17.552 39.656 1.00 44.14 81 LYS C O 1
ATOM 4175 N N . SER C 1 82 ? 89.936 19.009 38.043 1.00 38.35 82 SER C N 1
ATOM 4176 C CA . SER C 1 82 ? 89.129 19.813 38.961 1.00 41.90 82 SER C CA 1
ATOM 4177 C C . SER C 1 82 ? 87.723 19.234 39.098 1.00 42.34 82 SER C C 1
ATOM 4178 O O . SER C 1 82 ? 86.942 19.660 39.947 1.00 41.66 82 SER C O 1
ATOM 4181 N N . ASP C 1 83 ? 87.430 18.223 38.287 1.00 45.73 83 ASP C N 1
ATOM 4182 C CA . ASP C 1 83 ? 86.126 17.587 38.285 1.00 39.53 83 ASP C CA 1
ATOM 4183 C C . ASP C 1 83 ? 86.213 16.089 38.065 1.00 36.86 83 ASP C C 1
ATOM 4184 O O . ASP C 1 83 ? 87.131 15.600 37.411 1.00 35.13 83 ASP C O 1
ATOM 4189 N N . GLY C 1 84 ? 85.221 15.376 38.587 1.00 31.79 84 GLY C N 1
ATOM 4190 C CA . GLY C 1 84 ? 85.179 13.936 38.446 1.00 23.58 84 GLY C CA 1
ATOM 4191 C C . GLY C 1 84 ? 83.747 13.458 38.381 1.00 26.64 84 GLY C C 1
ATOM 4192 O O . GLY C 1 84 ? 82.819 14.252 38.542 1.00 24.55 84 GLY C O 1
ATOM 4193 N N . VAL C 1 85 ? 83.579 12.156 38.157 1.00 23.46 85 VAL C N 1
ATOM 4194 C CA . VAL C 1 85 ? 82.270 11.508 38.055 1.00 21.80 85 VAL C CA 1
ATOM 4195 C C . VAL C 1 85 ? 82.399 10.173 38.796 1.00 21.82 85 VAL C C 1
ATOM 4196 O O . VAL C 1 85 ? 83.521 9.706 38.990 1.00 26.66 85 VAL C O 1
ATOM 4200 N N . ASP C 1 86 ? 81.301 9.536 39.214 1.00 22.78 86 ASP C N 1
ATOM 4201 C CA . ASP C 1 86 ? 79.925 9.990 39.036 1.00 24.01 86 ASP C CA 1
ATOM 4202 C C . ASP C 1 86 ? 79.279 10.371 40.355 1.00 24.15 86 ASP C C 1
ATOM 4203 O O . ASP C 1 86 ? 78.302 11.130 40.381 1.00 22.69 86 ASP C O 1
ATOM 4208 N N . GLY C 1 87 ? 79.770 9.770 41.435 1.00 25.57 87 GLY C N 1
ATOM 4209 C CA . GLY C 1 87 ? 79.222 10.044 42.750 1.00 24.55 87 GLY C CA 1
ATOM 4210 C C . GLY C 1 87 ? 79.156 8.830 43.658 1.00 25.50 87 GLY C C 1
ATOM 4211 O O . GLY C 1 87 ? 79.527 7.718 43.271 1.00 24.71 87 GLY C O 1
ATOM 4212 N N . LEU C 1 88 ? 78.605 9.051 44.847 1.00 25.46 88 LEU C N 1
ATOM 4213 C CA . LEU C 1 88 ? 78.479 8.037 45.888 1.00 21.38 88 LEU C CA 1
ATOM 4214 C C . LEU C 1 88 ? 77.062 8.081 46.481 1.00 23.37 88 LEU C C 1
ATOM 4215 O O . LEU C 1 88 ? 76.411 9.132 46.489 1.00 22.01 88 LEU C O 1
ATOM 4220 N N . ALA C 1 89 ? 76.591 6.949 46.990 1.00 20.61 89 ALA C N 1
ATOM 4221 C CA . ALA C 1 89 ? 75.262 6.893 47.583 1.00 20.83 89 ALA C CA 1
ATOM 4222 C C . ALA C 1 89 ? 75.182 5.960 48.786 1.00 19.24 89 ALA C C 1
ATOM 4223 O O . ALA C 1 89 ? 75.925 4.981 48.878 1.00 21.91 89 ALA C O 1
ATOM 4225 N N . PHE C 1 90 ? 74.355 6.344 49.755 1.00 17.24 90 PHE C N 1
ATOM 4226 C CA . PHE C 1 90 ? 74.085 5.514 50.924 1.00 16.08 90 PHE C CA 1
ATOM 4227 C C . PHE C 1 90 ? 72.661 5.025 50.617 1.00 19.83 90 PHE C C 1
ATOM 4228 O O . PHE C 1 90 ? 71.802 5.830 50.240 1.00 20.87 90 PHE C O 1
ATOM 4236 N N . PHE C 1 91 ? 72.385 3.737 50.790 1.00 15.53 91 PHE C N 1
ATOM 4237 C CA . PHE C 1 91 ? 71.054 3.250 50.453 1.00 14.78 91 PHE C CA 1
ATOM 4238 C C . PHE C 1 91 ? 70.498 2.117 51.287 1.00 14.83 91 PHE C C 1
ATOM 4239 O O . PHE C 1 91 ? 71.211 1.461 52.046 1.00 15.54 91 PHE C O 1
ATOM 4247 N N . LEU C 1 92 ? 69.199 1.897 51.104 1.00 18.55 92 LEU C N 1
ATOM 4248 C CA . LEU C 1 92 ? 68.458 0.813 51.742 1.00 18.92 92 LEU C CA 1
ATOM 4249 C C . LEU C 1 92 ? 67.764 0.130 50.570 1.00 18.49 92 LEU C C 1
ATOM 4250 O O . LEU C 1 92 ? 67.115 0.796 49.760 1.00 18.53 92 LEU C O 1
ATOM 4255 N N . ALA C 1 93 ? 67.956 -1.180 50.447 1.00 22.11 93 ALA C N 1
ATOM 4256 C CA . ALA C 1 93 ? 67.368 -1.967 49.359 1.00 19.01 93 ALA C CA 1
ATOM 4257 C C . ALA C 1 93 ? 66.847 -3.282 49.919 1.00 23.61 93 ALA C C 1
ATOM 4258 O O . ALA C 1 93 ? 67.053 -3.575 51.097 1.00 27.63 93 ALA C O 1
ATOM 4260 N N . PRO C 1 94 ? 66.127 -4.077 49.102 1.00 23.21 94 PRO C N 1
ATOM 4261 C CA . PRO C 1 94 ? 65.613 -5.357 49.604 1.00 21.62 94 PRO C CA 1
ATOM 4262 C C . PRO C 1 94 ? 66.767 -6.228 50.104 1.00 20.09 94 PRO C C 1
ATOM 4263 O O . PRO C 1 94 ? 67.880 -6.146 49.587 1.00 18.43 94 PRO C O 1
ATOM 4267 N N . ALA C 1 95 ? 66.496 -7.045 51.117 1.00 21.84 95 ALA C N 1
ATOM 4268 C CA . ALA C 1 95 ? 67.509 -7.919 51.706 1.00 25.09 95 ALA C CA 1
ATOM 4269 C C . ALA C 1 95 ? 68.328 -8.698 50.679 1.00 27.59 95 ALA C C 1
ATOM 4270 O O . ALA C 1 95 ? 67.781 -9.390 49.822 1.00 27.03 95 ALA C O 1
ATOM 4272 N N . ASN C 1 96 ? 69.647 -8.547 50.769 1.00 35.50 96 ASN C N 1
ATOM 4273 C CA . ASN C 1 96 ? 70.608 -9.217 49.890 1.00 38.51 96 ASN C CA 1
ATOM 4274 C C . ASN C 1 96 ? 70.424 -8.911 48.403 1.00 36.14 96 ASN C C 1
ATOM 4275 O O . ASN C 1 96 ? 70.582 -9.772 47.537 1.00 34.19 96 ASN C O 1
ATOM 4280 N N . SER C 1 97 ? 70.113 -7.650 48.131 1.00 34.81 97 SER C N 1
ATOM 4281 C CA . SER C 1 97 ? 69.906 -7.137 46.785 1.00 32.45 97 SER C CA 1
ATOM 4282 C C . SER C 1 97 ? 71.213 -7.206 45.994 1.00 32.17 97 SER C C 1
ATOM 4283 O O . SER C 1 97 ? 72.294 -7.055 46.559 1.00 34.31 97 SER C O 1
ATOM 4286 N N . GLN C 1 98 ? 71.111 -7.468 44.694 1.00 31.69 98 GLN C N 1
ATOM 4287 C CA . GLN C 1 98 ? 72.282 -7.547 43.815 1.00 29.23 98 GLN C CA 1
ATOM 4288 C C . GLN C 1 98 ? 72.265 -6.349 42.873 1.00 27.87 98 GLN C C 1
ATOM 4289 O O . GLN C 1 98 ? 71.240 -5.678 42.738 1.00 26.63 98 GLN C O 1
ATOM 4295 N N . ILE C 1 99 ? 73.392 -6.076 42.219 1.00 30.55 99 ILE C N 1
ATOM 4296 C CA . ILE C 1 99 ? 73.449 -4.966 41.273 1.00 27.81 99 ILE C CA 1
ATOM 4297 C C . ILE C 1 99 ? 72.577 -5.372 40.083 1.00 31.46 99 ILE C C 1
ATOM 4298 O O . ILE C 1 99 ? 72.744 -6.462 39.541 1.00 31.87 99 ILE C O 1
ATOM 4303 N N . PRO C 1 100 ? 71.611 -4.519 39.693 1.00 33.31 100 PRO C N 1
ATOM 4304 C CA . PRO C 1 100 ? 70.709 -4.796 38.564 1.00 34.88 100 PRO C CA 1
ATOM 4305 C C . PRO C 1 100 ? 71.462 -4.943 37.249 1.00 36.92 100 PRO C C 1
ATOM 4306 O O . PRO C 1 100 ? 72.481 -4.285 37.045 1.00 38.64 100 PRO C O 1
ATOM 4310 N N . SER C 1 101 ? 70.955 -5.796 36.360 1.00 38.45 101 SER C N 1
ATOM 4311 C CA . SER C 1 101 ? 71.576 -5.997 35.053 1.00 37.16 101 SER C CA 1
ATOM 4312 C C . SER C 1 101 ? 71.385 -4.703 34.293 1.00 37.23 101 SER C C 1
ATOM 4313 O O . SER C 1 101 ? 70.321 -4.081 34.374 1.00 37.33 101 SER C O 1
ATOM 4316 N N . GLY C 1 102 ? 72.425 -4.277 33.586 1.00 35.81 102 GLY C N 1
ATOM 4317 C CA . GLY C 1 102 ? 72.323 -3.058 32.807 1.00 37.34 102 GLY C CA 1
ATOM 4318 C C . GLY C 1 102 ? 72.320 -1.771 33.602 1.00 39.06 102 GLY C C 1
ATOM 4319 O O . GLY C 1 102 ? 71.776 -0.763 33.151 1.00 45.26 102 GLY C O 1
ATOM 4320 N N . SER C 1 103 ? 72.902 -1.800 34.796 1.00 39.90 103 SER C N 1
ATOM 4321 C CA . SER C 1 103 ? 72.974 -0.598 35.611 1.00 37.90 103 SER C CA 1
ATOM 4322 C C . SER C 1 103 ? 74.184 0.192 35.113 1.00 38.57 103 SER C C 1
ATOM 4323 O O . SER C 1 103 ? 75.069 -0.364 34.456 1.00 40.69 103 SER C O 1
ATOM 4326 N N . SER C 1 104 ? 74.201 1.492 35.384 1.00 36.33 104 SER C N 1
ATOM 4327 C CA . SER C 1 104 ? 75.306 2.335 34.949 1.00 33.88 104 SER C CA 1
ATOM 4328 C C . SER C 1 104 ? 75.879 3.127 36.115 1.00 31.22 104 SER C C 1
ATOM 4329 O O . SER C 1 104 ? 75.307 3.142 37.203 1.00 35.68 104 SER C O 1
ATOM 4332 N N . ALA C 1 105 ? 77.023 3.765 35.891 1.00 29.47 105 ALA C N 1
ATOM 4333 C CA . ALA C 1 105 ? 77.673 4.553 36.935 1.00 28.24 105 ALA C CA 1
ATOM 4334 C C . ALA C 1 105 ? 76.797 5.711 37.404 1.00 27.71 105 ALA C C 1
ATOM 4335 O O . ALA C 1 105 ? 76.764 6.026 38.591 1.00 29.80 105 ALA C O 1
ATOM 4337 N N . GLY C 1 106 ? 76.077 6.321 36.464 1.00 25.97 106 GLY C N 1
ATOM 4338 C CA . GLY C 1 106 ? 75.197 7.432 36.776 1.00 22.19 106 GLY C CA 1
ATOM 4339 C C . GLY C 1 106 ? 73.977 7.044 37.594 1.00 23.39 106 GLY C C 1
ATOM 4340 O O . GLY C 1 106 ? 73.238 7.918 38.048 1.00 21.97 106 GLY C O 1
ATOM 4341 N N . MET C 1 107 ? 73.733 5.740 37.734 1.00 19.05 107 MET C N 1
ATOM 4342 C CA . MET C 1 107 ? 72.608 5.242 38.522 1.00 23.52 107 MET C CA 1
ATOM 4343 C C . MET C 1 107 ? 73.121 4.551 39.782 1.00 25.92 107 MET C C 1
ATOM 4344 O O . MET C 1 107 ? 72.366 3.888 40.503 1.00 25.24 107 MET C O 1
ATOM 4349 N N . PHE C 1 108 ? 74.426 4.718 40.015 1.00 23.37 108 PHE C N 1
ATOM 4350 C CA . PHE C 1 108 ? 75.141 4.197 41.176 1.00 20.25 108 PHE C CA 1
ATOM 4351 C C . PHE C 1 108 ? 74.963 2.714 41.469 1.00 22.37 108 PHE C C 1
ATOM 4352 O O . PHE C 1 108 ? 75.071 2.301 42.625 1.00 26.11 108 PHE C O 1
ATOM 4360 N N . GLY C 1 109 ? 74.736 1.917 40.425 1.00 19.78 109 GLY C N 1
ATOM 4361 C CA . GLY C 1 109 ? 74.537 0.484 40.600 1.00 17.37 109 GLY C CA 1
ATOM 4362 C C . GLY C 1 109 ? 73.255 0.165 41.351 1.00 18.61 109 GLY C C 1
ATOM 4363 O O . GLY C 1 109 ? 73.104 -0.927 41.896 1.00 25.50 109 GLY C O 1
ATOM 4364 N N . LEU C 1 110 ? 72.323 1.114 41.361 1.00 18.82 110 LEU C N 1
ATOM 4365 C CA . LEU C 1 110 ? 71.054 0.944 42.063 1.00 23.24 110 LEU C CA 1
ATOM 4366 C C . LEU C 1 110 ? 69.859 0.737 41.141 1.00 26.92 110 LEU C C 1
ATOM 4367 O O . LEU C 1 110 ? 68.910 0.048 41.513 1.00 31.46 110 LEU C O 1
ATOM 4372 N N . PHE C 1 111 ? 69.909 1.307 39.934 1.00 31.08 111 PHE C N 1
ATOM 4373 C CA . PHE C 1 111 ? 68.787 1.203 38.999 1.00 28.14 111 PHE C CA 1
ATOM 4374 C C . PHE C 1 111 ? 69.115 0.648 37.611 1.00 32.69 111 PHE C C 1
ATOM 4375 O O . PHE C 1 111 ? 70.229 0.811 37.113 1.00 29.36 111 PHE C O 1
ATOM 4383 N N . SER C 1 112 ? 68.116 -0.014 37.016 1.00 42.40 112 SER C N 1
ATOM 4384 C CA . SER C 1 112 ? 68.179 -0.629 35.678 1.00 42.41 112 SER C CA 1
ATOM 4385 C C . SER C 1 112 ? 67.841 0.472 34.657 1.00 41.96 112 SER C C 1
ATOM 4386 O O . SER C 1 112 ? 68.265 0.400 33.507 1.00 46.28 112 SER C O 1
ATOM 4389 N N . SER C 1 113 ? 67.088 1.487 35.092 1.00 41.61 113 SER C N 1
ATOM 4390 C CA . SER C 1 113 ? 66.667 2.598 34.223 1.00 39.58 113 SER C CA 1
ATOM 4391 C C . SER C 1 113 ? 66.347 3.898 34.977 1.00 41.20 113 SER C C 1
ATOM 4392 O O . SER C 1 113 ? 66.544 3.990 36.188 1.00 43.36 113 SER C O 1
ATOM 4395 N N . SER C 1 114 ? 65.830 4.889 34.250 1.00 43.18 114 SER C N 1
ATOM 4396 C CA . SER C 1 114 ? 65.485 6.188 34.832 1.00 46.12 114 SER C CA 1
ATOM 4397 C C . SER C 1 114 ? 64.008 6.339 35.206 1.00 46.45 114 SER C C 1
ATOM 4398 O O . SER C 1 114 ? 63.573 7.419 35.620 1.00 44.10 114 SER C O 1
ATOM 4401 N N . ASP C 1 115 ? 63.252 5.249 35.069 1.00 51.95 115 ASP C N 1
ATOM 4402 C CA . ASP C 1 115 ? 61.827 5.219 35.402 1.00 53.33 115 ASP C CA 1
ATOM 4403 C C . ASP C 1 115 ? 61.634 5.112 36.907 1.00 53.00 115 ASP C C 1
ATOM 4404 O O . ASP C 1 115 ? 62.539 4.701 37.633 1.00 57.06 115 ASP C O 1
ATOM 4409 N N . SER C 1 116 ? 60.443 5.464 37.373 1.00 51.83 116 SER C N 1
ATOM 4410 C CA . SER C 1 116 ? 60.143 5.367 38.790 1.00 51.04 116 SER C CA 1
ATOM 4411 C C . SER C 1 116 ? 59.237 4.162 39.049 1.00 51.01 116 SER C C 1
ATOM 4412 O O . SER C 1 116 ? 58.019 4.302 39.135 1.00 58.46 116 SER C O 1
ATOM 4415 N N . LYS C 1 117 ? 59.836 2.977 39.144 1.00 50.66 117 LYS C N 1
ATOM 4416 C CA . LYS C 1 117 ? 59.092 1.740 39.399 1.00 49.26 117 LYS C CA 1
ATOM 4417 C C . LYS C 1 117 ? 58.996 1.457 40.898 1.00 46.90 117 LYS C C 1
ATOM 4418 O O . LYS C 1 117 ? 60.009 1.460 41.598 1.00 51.24 117 LYS C O 1
ATOM 4424 N N . SER C 1 118 ? 57.788 1.195 41.388 1.00 44.16 118 SER C N 1
ATOM 4425 C CA . SER C 1 118 ? 57.598 0.909 42.810 1.00 42.52 118 SER C CA 1
ATOM 4426 C C . SER C 1 118 ? 58.220 -0.438 43.192 1.00 39.73 118 SER C C 1
ATOM 4427 O O . SER C 1 118 ? 58.445 -0.717 44.371 1.00 37.11 118 SER C O 1
ATOM 4430 N N . SER C 1 119 ? 58.514 -1.259 42.188 1.00 37.78 119 SER C N 1
ATOM 4431 C CA . SER C 1 119 ? 59.121 -2.566 42.418 1.00 33.87 119 SER C CA 1
ATOM 4432 C C . SER C 1 119 ? 60.623 -2.463 42.718 1.00 34.72 119 SER C C 1
ATOM 4433 O O . SER C 1 119 ? 61.240 -3.445 43.127 1.00 36.98 119 SER C O 1
ATOM 4436 N N . ASN C 1 120 ? 61.212 -1.287 42.492 1.00 34.69 120 ASN C N 1
ATOM 4437 C CA . ASN C 1 120 ? 62.638 -1.075 42.764 1.00 33.77 120 ASN C CA 1
ATOM 4438 C C . ASN C 1 120 ? 62.905 -1.223 44.258 1.00 35.14 120 ASN C C 1
ATOM 4439 O O . ASN C 1 120 ? 63.900 -1.827 44.659 1.00 40.14 120 ASN C O 1
ATOM 4444 N N . GLN C 1 121 ? 61.997 -0.670 45.063 1.00 32.98 121 GLN C N 1
ATOM 4445 C CA . GLN C 1 121 ? 62.078 -0.707 46.518 1.00 30.70 121 GLN C CA 1
ATOM 4446 C C . GLN C 1 121 ? 63.431 -0.209 47.014 1.00 30.27 121 GLN C C 1
ATOM 4447 O O . GLN C 1 121 ? 64.142 -0.891 47.762 1.00 28.52 121 GLN C O 1
ATOM 4453 N N . ILE C 1 122 ? 63.783 0.991 46.578 1.00 26.45 122 ILE C N 1
ATOM 4454 C CA . ILE C 1 122 ? 65.042 1.583 46.964 1.00 24.37 122 ILE C CA 1
ATOM 4455 C C . ILE C 1 122 ? 64.900 3.008 47.473 1.00 23.03 122 ILE C C 1
ATOM 4456 O O . ILE C 1 122 ? 64.124 3.801 46.946 1.00 23.41 122 ILE C O 1
ATOM 4461 N N . ILE C 1 123 ? 65.595 3.286 48.568 1.00 26.74 123 ILE C N 1
ATOM 4462 C CA . ILE C 1 123 ? 65.641 4.619 49.149 1.00 23.79 123 ILE C CA 1
ATOM 4463 C C . ILE C 1 123 ? 67.129 4.877 49.281 1.00 20.79 123 ILE C C 1
ATOM 4464 O O . ILE C 1 123 ? 67.859 4.052 49.832 1.00 25.05 123 ILE C O 1
ATOM 4469 N N . ALA C 1 124 ? 67.588 5.981 48.705 1.00 20.85 124 ALA C N 1
ATOM 4470 C CA . ALA C 1 124 ? 69.003 6.307 48.753 1.00 22.82 124 ALA C CA 1
ATOM 4471 C C . ALA C 1 124 ? 69.274 7.793 48.885 1.00 20.36 124 ALA C C 1
ATOM 4472 O O . ALA C 1 124 ? 68.448 8.624 48.514 1.00 20.61 124 ALA C O 1
ATOM 4474 N N . VAL C 1 125 ? 70.420 8.108 49.480 1.00 19.92 125 VAL C N 1
ATOM 4475 C CA . VAL C 1 125 ? 70.874 9.481 49.626 1.00 19.81 125 VAL C CA 1
ATOM 4476 C C . VAL C 1 125 ? 72.120 9.536 48.743 1.00 18.54 125 VAL C C 1
ATOM 4477 O O . VAL C 1 125 ? 73.109 8.852 48.996 1.00 20.31 125 VAL C O 1
ATOM 4481 N N . GLU C 1 126 ? 72.033 10.294 47.660 1.00 16.92 126 GLU C N 1
ATOM 4482 C CA . GLU C 1 126 ? 73.137 10.405 46.733 1.00 14.59 126 GLU C CA 1
ATOM 4483 C C . GLU C 1 126 ? 73.948 11.688 46.872 1.00 17.71 126 GLU C C 1
ATOM 4484 O O . GLU C 1 126 ? 73.415 12.743 47.225 1.00 21.69 126 GLU C O 1
ATOM 4490 N N . PHE C 1 127 ? 75.246 11.572 46.607 1.00 15.83 127 PHE C N 1
ATOM 4491 C CA . PHE C 1 127 ? 76.183 12.693 46.621 1.00 13.35 127 PHE C CA 1
ATOM 4492 C C . PHE C 1 127 ? 76.693 12.648 45.174 1.00 19.61 127 PHE C C 1
ATOM 4493 O O . PHE C 1 127 ? 77.689 11.992 44.846 1.00 19.06 127 PHE C O 1
ATOM 4501 N N . ASP C 1 128 ? 75.883 13.262 44.311 1.00 23.36 128 ASP C N 1
ATOM 4502 C CA . ASP C 1 128 ? 76.054 13.320 42.862 1.00 22.96 128 ASP C CA 1
ATOM 4503 C C . ASP C 1 128 ? 77.020 14.390 42.340 1.00 22.67 128 ASP C C 1
ATOM 4504 O O . ASP C 1 128 ? 76.715 15.580 42.378 1.00 25.83 128 ASP C O 1
ATOM 4509 N N . THR C 1 129 ? 78.131 13.944 41.754 1.00 25.37 129 THR C N 1
ATOM 4510 C CA . THR C 1 129 ? 79.158 14.841 41.217 1.00 22.81 129 THR C CA 1
ATOM 4511 C C . THR C 1 129 ? 79.016 15.156 39.723 1.00 29.10 129 THR C C 1
ATOM 4512 O O . THR C 1 129 ? 79.597 16.132 39.229 1.00 26.12 129 THR C O 1
ATOM 4516 N N . TYR C 1 130 ? 78.265 14.323 39.005 1.00 26.07 130 TYR C N 1
ATOM 4517 C CA . TYR C 1 130 ? 78.068 14.515 37.569 1.00 28.29 130 TYR C CA 1
ATOM 4518 C C . TYR C 1 130 ? 76.612 14.817 37.237 1.00 29.97 130 TYR C C 1
ATOM 4519 O O . TYR C 1 130 ? 75.721 14.008 37.499 1.00 31.19 130 TYR C O 1
ATOM 4528 N N . PHE C 1 131 ? 76.390 15.957 36.595 1.00 30.18 131 PHE C N 1
ATOM 4529 C CA . PHE C 1 131 ? 75.044 16.391 36.245 1.00 32.28 131 PHE C CA 1
ATOM 4530 C C . PHE C 1 131 ? 74.882 16.762 34.768 1.00 36.47 131 PHE C C 1
ATOM 4531 O O . PHE C 1 131 ? 73.935 17.466 34.403 1.00 38.46 131 PHE C O 1
ATOM 4539 N N . GLY C 1 132 ? 75.806 16.299 33.927 1.00 37.00 132 GLY C N 1
ATOM 4540 C CA . GLY C 1 132 ? 75.732 16.595 32.503 1.00 40.14 132 GLY C CA 1
ATOM 4541 C C . GLY C 1 132 ? 74.396 16.188 31.896 1.00 41.89 132 GLY C C 1
ATOM 4542 O O . GLY C 1 132 ? 73.998 15.029 31.998 1.00 38.80 132 GLY C O 1
ATOM 4543 N N . LYS C 1 133 ? 73.696 17.143 31.284 1.00 45.04 133 LYS C N 1
ATOM 4544 C CA . LYS C 1 133 ? 72.388 16.898 30.670 1.00 49.16 133 LYS C CA 1
ATOM 4545 C C . LYS C 1 133 ? 72.411 15.918 29.495 1.00 52.99 133 LYS C C 1
ATOM 4546 O O . LYS C 1 133 ? 71.373 15.369 29.118 1.00 54.53 133 LYS C O 1
ATOM 4552 N N . ALA C 1 134 ? 73.588 15.711 28.911 1.00 55.38 134 ALA C N 1
ATOM 4553 C CA . ALA C 1 134 ? 73.726 14.788 27.791 1.00 51.99 134 ALA C CA 1
ATOM 4554 C C . ALA C 1 134 ? 73.448 13.353 28.249 1.00 52.29 134 ALA C C 1
ATOM 4555 O O . ALA C 1 134 ? 72.721 12.620 27.580 1.00 50.39 134 ALA C O 1
ATOM 4557 N N . TYR C 1 135 ? 73.972 12.991 29.423 1.00 54.45 135 TYR C N 1
ATOM 4558 C CA . TYR C 1 135 ? 73.819 11.644 29.990 1.00 50.03 135 TYR C CA 1
ATOM 4559 C C . TYR C 1 135 ? 72.938 11.496 31.245 1.00 46.34 135 TYR C C 1
ATOM 4560 O O . TYR C 1 135 ? 72.401 10.415 31.504 1.00 40.97 135 TYR C O 1
ATOM 4569 N N . ASN C 1 136 ? 72.837 12.557 32.046 1.00 38.60 136 ASN C N 1
ATOM 4570 C CA . ASN C 1 136 ? 72.012 12.553 33.257 1.00 34.72 136 ASN C CA 1
ATOM 4571 C C . ASN C 1 136 ? 71.004 13.702 33.158 1.00 32.73 136 ASN C C 1
ATOM 4572 O O . ASN C 1 136 ? 71.066 14.657 33.933 1.00 34.85 136 ASN C O 1
ATOM 4577 N N . PRO C 1 137 ? 70.050 13.618 32.211 1.00 32.49 137 PRO C N 1
ATOM 4578 C CA . PRO C 1 137 ? 69.033 14.662 32.016 1.00 34.18 137 PRO C CA 1
ATOM 4579 C C . PRO C 1 137 ? 68.137 14.943 33.219 1.00 35.39 137 PRO C C 1
ATOM 4580 O O . PRO C 1 137 ? 67.601 16.042 33.353 1.00 40.27 137 PRO C O 1
ATOM 4584 N N . TRP C 1 138 ? 67.979 13.947 34.086 1.00 33.03 138 TRP C N 1
ATOM 4585 C CA . TRP C 1 138 ? 67.151 14.068 35.286 1.00 28.17 138 TRP C CA 1
ATOM 4586 C C . TRP C 1 138 ? 67.777 14.948 36.374 1.00 25.27 138 TRP C C 1
ATOM 4587 O O . TRP C 1 138 ? 67.088 15.374 37.292 1.00 29.57 138 TRP C O 1
ATOM 4598 N N . ASP C 1 139 ? 69.076 15.217 36.268 1.00 25.98 139 ASP C N 1
ATOM 4599 C CA . ASP C 1 139 ? 69.797 16.015 37.267 1.00 28.40 139 ASP C CA 1
ATOM 4600 C C . ASP C 1 139 ? 69.672 17.530 37.168 1.00 29.30 139 ASP C C 1
ATOM 4601 O O . ASP C 1 139 ? 69.395 18.070 36.104 1.00 28.32 139 ASP C O 1
ATOM 4606 N N . PRO C 1 140 ? 69.845 18.232 38.304 1.00 31.62 140 PRO C N 1
ATOM 4607 C CA . PRO C 1 140 ? 69.779 19.694 38.342 1.00 28.13 140 PRO C CA 1
ATOM 4608 C C . PRO C 1 140 ? 71.134 20.195 37.794 1.00 33.80 140 PRO C C 1
ATOM 4609 O O . PRO C 1 140 ? 72.021 19.385 37.502 1.00 31.19 140 PRO C O 1
ATOM 4613 N N . ASP C 1 141 ? 71.303 21.507 37.650 1.00 37.36 141 ASP C N 1
ATOM 4614 C CA . ASP C 1 141 ? 72.545 22.052 37.091 1.00 42.82 141 ASP C CA 1
ATOM 4615 C C . ASP C 1 141 ? 73.693 22.345 38.049 1.00 40.76 141 ASP C C 1
ATOM 4616 O O . ASP C 1 141 ? 74.369 23.370 37.925 1.00 41.47 141 ASP C O 1
ATOM 4621 N N . PHE C 1 142 ? 73.942 21.417 38.967 1.00 39.45 142 PHE C N 1
ATOM 4622 C CA . PHE C 1 142 ? 75.020 21.549 39.943 1.00 30.84 142 PHE C CA 1
ATOM 4623 C C . PHE C 1 142 ? 75.219 20.244 40.694 1.00 30.89 142 PHE C C 1
ATOM 4624 O O . PHE C 1 142 ? 74.354 19.365 40.663 1.00 29.70 142 PHE C O 1
ATOM 4632 N N . LYS C 1 143 ? 76.394 20.094 41.303 1.00 31.89 143 LYS C N 1
ATOM 4633 C CA . LYS C 1 143 ? 76.691 18.917 42.107 1.00 25.76 143 LYS C CA 1
ATOM 4634 C C . LYS C 1 143 ? 75.683 19.025 43.255 1.00 26.25 143 LYS C C 1
ATOM 4635 O O . LYS C 1 143 ? 75.427 20.117 43.766 1.00 24.25 143 LYS C O 1
ATOM 4641 N N . HIS C 1 144 ? 75.104 17.904 43.657 1.00 25.22 144 HIS C N 1
ATOM 4642 C CA . HIS C 1 144 ? 74.065 17.954 44.674 1.00 24.68 144 HIS C CA 1
ATOM 4643 C C . HIS C 1 144 ? 73.952 16.743 45.589 1.00 20.78 144 HIS C C 1
ATOM 4644 O O . HIS C 1 144 ? 74.595 15.717 45.381 1.00 21.69 144 HIS C O 1
ATOM 4651 N N . ILE C 1 145 ? 73.110 16.902 46.606 1.00 16.05 145 ILE C N 1
ATOM 4652 C CA . ILE C 1 145 ? 72.783 15.844 47.550 1.00 16.90 145 ILE C CA 1
ATOM 4653 C C . ILE C 1 145 ? 71.311 15.604 47.227 1.00 18.28 145 ILE C C 1
ATOM 4654 O O . ILE C 1 145 ? 70.525 16.550 47.195 1.00 22.83 145 ILE C O 1
ATOM 4659 N N . GLY C 1 146 ? 70.938 14.363 46.944 1.00 18.47 146 GLY C N 1
ATOM 4660 C CA . GLY C 1 146 ? 69.552 14.098 46.620 1.00 14.70 146 GLY C CA 1
ATOM 4661 C C . GLY C 1 146 ? 68.957 12.939 47.378 1.00 17.31 146 GLY C C 1
ATOM 4662 O O . GLY C 1 146 ? 69.672 12.043 47.814 1.00 22.82 146 GLY C O 1
ATOM 4663 N N . ILE C 1 147 ? 67.645 12.996 47.586 1.00 21.69 147 ILE C N 1
ATOM 4664 C CA . ILE C 1 147 ? 66.913 11.936 48.269 1.00 20.13 147 ILE C CA 1
ATOM 4665 C C . ILE C 1 147 ? 66.218 11.157 47.147 1.00 23.98 147 ILE C C 1
ATOM 4666 O O . ILE C 1 147 ? 65.341 11.686 46.467 1.00 26.12 147 ILE C O 1
ATOM 4671 N N . ASP C 1 148 ? 66.640 9.918 46.928 1.00 23.58 148 ASP C N 1
ATOM 4672 C CA . ASP C 1 148 ? 66.064 9.091 45.879 1.00 20.31 148 ASP C CA 1
ATOM 4673 C C . ASP C 1 148 ? 65.083 8.076 46.427 1.00 24.96 148 ASP C C 1
ATOM 4674 O O . ASP C 1 148 ? 65.405 7.326 47.351 1.00 26.61 148 ASP C O 1
ATOM 4679 N N . VAL C 1 149 ? 63.885 8.052 45.852 1.00 20.72 149 VAL C N 1
ATOM 4680 C CA . VAL C 1 149 ? 62.858 7.116 46.273 1.00 21.48 149 VAL C CA 1
ATOM 4681 C C . VAL C 1 149 ? 62.351 6.390 45.024 1.00 27.20 149 VAL C C 1
ATOM 4682 O O . VAL C 1 149 ? 61.590 6.955 44.234 1.00 30.43 149 VAL C O 1
ATOM 4686 N N . ASN C 1 150 ? 62.834 5.163 44.826 1.00 26.23 150 ASN C N 1
ATOM 4687 C CA . ASN C 1 150 ? 62.458 4.320 43.687 1.00 26.09 150 ASN C CA 1
ATOM 4688 C C . ASN C 1 150 ? 62.846 4.855 42.316 1.00 29.22 150 ASN C C 1
ATOM 4689 O O . ASN C 1 150 ? 62.420 4.309 41.295 1.00 34.08 150 ASN C O 1
ATOM 4694 N N . SER C 1 151 ? 63.698 5.877 42.287 1.00 27.90 151 SER C N 1
ATOM 4695 C CA . SER C 1 151 ? 64.124 6.478 41.025 1.00 26.99 151 SER C CA 1
ATOM 4696 C C . SER C 1 151 ? 65.408 7.289 41.170 1.00 27.45 151 SER C C 1
ATOM 4697 O O . SER C 1 151 ? 65.675 7.869 42.229 1.00 26.88 151 SER C O 1
ATOM 4700 N N . ILE C 1 152 ? 66.181 7.349 40.083 1.00 24.53 152 ILE C N 1
ATOM 4701 C CA . ILE C 1 152 ? 67.433 8.098 40.048 1.00 21.54 152 ILE C CA 1
ATOM 4702 C C . ILE C 1 152 ? 67.132 9.606 40.000 1.00 26.64 152 ILE C C 1
ATOM 4703 O O . ILE C 1 152 ? 68.010 10.442 40.246 1.00 26.79 152 ILE C O 1
ATOM 4708 N N . LYS C 1 153 ? 65.887 9.941 39.667 1.00 27.43 153 LYS C N 1
ATOM 4709 C CA . LYS C 1 153 ? 65.432 11.326 39.614 1.00 28.98 153 LYS C CA 1
ATOM 4710 C C . LYS C 1 153 ? 64.948 11.678 41.032 1.00 28.67 153 LYS C C 1
ATOM 4711 O O . LYS C 1 153 ? 63.829 11.345 41.430 1.00 25.60 153 LYS C O 1
ATOM 4717 N N . SER C 1 154 ? 65.830 12.311 41.798 1.00 26.37 154 SER C N 1
ATOM 4718 C CA . SER C 1 154 ? 65.568 12.695 43.185 1.00 23.53 154 SER C CA 1
ATOM 4719 C C . SER C 1 154 ? 64.253 13.425 43.432 1.00 23.79 154 SER C C 1
ATOM 4720 O O . SER C 1 154 ? 63.862 14.277 42.640 1.00 21.79 154 SER C O 1
ATOM 4723 N N . ILE C 1 155 ? 63.579 13.092 44.535 1.00 21.39 155 ILE C N 1
ATOM 4724 C CA . ILE C 1 155 ? 62.325 13.758 44.895 1.00 23.90 155 ILE C CA 1
ATOM 4725 C C . ILE C 1 155 ? 62.651 15.130 45.492 1.00 25.07 155 ILE C C 1
ATOM 4726 O O . ILE C 1 155 ? 61.784 16.003 45.594 1.00 25.07 155 ILE C O 1
ATOM 4731 N N . LYS C 1 156 ? 63.908 15.298 45.899 1.00 26.60 156 LYS C N 1
ATOM 4732 C CA . LYS C 1 156 ? 64.386 16.548 46.482 1.00 23.79 156 LYS C CA 1
ATOM 4733 C C . LYS C 1 156 ? 65.909 16.592 46.467 1.00 23.74 156 LYS C C 1
ATOM 4734 O O . LYS C 1 156 ? 66.570 15.595 46.764 1.00 28.70 156 LYS C O 1
ATOM 4740 N N . THR C 1 157 ? 66.458 17.737 46.072 1.00 23.77 157 THR C N 1
ATOM 4741 C CA . THR C 1 157 ? 67.904 17.928 46.033 1.00 27.30 157 THR C CA 1
ATOM 4742 C C . THR C 1 157 ? 68.289 19.258 46.667 1.00 29.84 157 THR C C 1
ATOM 4743 O O . THR C 1 157 ? 67.443 20.108 46.958 1.00 29.87 157 THR C O 1
ATOM 4747 N N . VAL C 1 158 ? 69.586 19.419 46.882 1.00 30.43 158 VAL C N 1
ATOM 4748 C CA . VAL C 1 158 ? 70.128 20.638 47.448 1.00 25.34 158 VAL C CA 1
ATOM 4749 C C . VAL C 1 158 ? 71.542 20.752 46.892 1.00 24.58 158 VAL C C 1
ATOM 4750 O O . VAL C 1 158 ? 72.187 19.745 46.589 1.00 19.89 158 VAL C O 1
ATOM 4754 N N . LYS C 1 159 ? 71.981 21.981 46.668 1.00 25.22 159 LYS C N 1
ATOM 4755 C CA . LYS C 1 159 ? 73.319 22.229 46.154 1.00 27.45 159 LYS C CA 1
ATOM 4756 C C . LYS C 1 159 ? 74.355 21.660 47.121 1.00 26.02 159 LYS C C 1
ATOM 4757 O O . LYS C 1 159 ? 74.276 21.880 48.330 1.00 30.67 159 LYS C O 1
ATOM 4763 N N . TRP C 1 160 ? 75.298 20.898 46.581 1.00 24.59 160 TRP C N 1
ATOM 4764 C CA . TRP C 1 160 ? 76.361 20.302 47.376 1.00 18.81 160 TRP C CA 1
ATOM 4765 C C . TRP C 1 160 ? 77.674 21.000 47.060 1.00 20.68 160 TRP C C 1
ATOM 4766 O O . TRP C 1 160 ? 78.186 20.891 45.946 1.00 21.67 160 TRP C O 1
ATOM 4777 N N . ASP C 1 161 ? 78.209 21.722 48.041 1.00 22.27 161 ASP C N 1
ATOM 4778 C CA . ASP C 1 161 ? 79.479 22.429 47.879 1.00 22.37 161 ASP C CA 1
ATOM 4779 C C . ASP C 1 161 ? 80.644 21.476 48.104 1.00 19.15 161 ASP C C 1
ATOM 4780 O O . ASP C 1 161 ? 81.359 21.575 49.097 1.00 17.37 161 ASP C O 1
ATOM 4785 N N . TRP C 1 162 ? 80.816 20.554 47.164 1.00 20.03 162 TRP C N 1
ATOM 4786 C CA . TRP C 1 162 ? 81.876 19.554 47.208 1.00 22.90 162 TRP C CA 1
ATOM 4787 C C . TRP C 1 162 ? 83.277 20.157 47.272 1.00 21.70 162 TRP C C 1
ATOM 4788 O O . TRP C 1 162 ? 83.581 21.123 46.574 1.00 28.71 162 TRP C O 1
ATOM 4799 N N . ARG C 1 163 ? 84.125 19.568 48.112 1.00 24.27 163 ARG C N 1
ATOM 4800 C CA . ARG C 1 163 ? 85.509 20.014 48.270 1.00 21.38 163 ARG C CA 1
ATOM 4801 C C . ARG C 1 163 ? 86.412 18.881 47.813 1.00 21.15 163 ARG C C 1
ATOM 4802 O O . ARG C 1 163 ? 86.392 17.794 48.379 1.00 27.81 163 ARG C O 1
ATOM 4810 N N . ASN C 1 164 ? 87.194 19.138 46.774 1.00 22.21 164 ASN C N 1
ATOM 4811 C CA . ASN C 1 164 ? 88.092 18.134 46.223 1.00 21.95 164 ASN C CA 1
ATOM 4812 C C . ASN C 1 164 ? 89.124 17.619 47.230 1.00 21.56 164 ASN C C 1
ATOM 4813 O O . ASN C 1 164 ? 89.930 18.384 47.768 1.00 20.72 164 ASN C O 1
ATOM 4818 N N . GLY C 1 165 ? 89.062 16.316 47.490 1.00 18.26 165 GLY C N 1
ATOM 4819 C CA . GLY C 1 165 ? 89.998 15.679 48.393 1.00 15.01 165 GLY C CA 1
ATOM 4820 C C . GLY C 1 165 ? 89.842 15.919 49.879 1.00 18.42 165 GLY C C 1
ATOM 4821 O O . GLY C 1 165 ? 90.661 15.438 50.655 1.00 21.16 165 GLY C O 1
ATOM 4822 N N . GLU C 1 166 ? 88.817 16.658 50.287 1.00 17.13 166 GLU C N 1
ATOM 4823 C CA . GLU C 1 166 ? 88.605 16.918 51.713 1.00 21.64 166 GLU C CA 1
ATOM 4824 C C . GLU C 1 166 ? 87.627 15.919 52.326 1.00 24.45 166 GLU C C 1
ATOM 4825 O O . GLU C 1 166 ? 86.727 15.422 51.640 1.00 26.10 166 GLU C O 1
ATOM 4831 N N . VAL C 1 167 ? 87.806 15.628 53.615 1.00 18.95 167 VAL C N 1
ATOM 4832 C CA . VAL C 1 167 ? 86.928 14.691 54.321 1.00 18.33 167 VAL C CA 1
ATOM 4833 C C . VAL C 1 167 ? 85.597 15.334 54.705 1.00 20.79 167 VAL C C 1
ATOM 4834 O O . VAL C 1 167 ? 85.570 16.418 55.290 1.00 22.74 167 VAL C O 1
ATOM 4838 N N . ALA C 1 168 ? 84.494 14.672 54.352 1.00 20.12 168 ALA C N 1
ATOM 4839 C CA . ALA C 1 168 ? 83.161 15.165 54.689 1.00 16.80 168 ALA C CA 1
ATOM 4840 C C . ALA C 1 168 ? 82.529 14.254 55.751 1.00 18.77 168 ALA C C 1
ATOM 4841 O O . ALA C 1 168 ? 82.632 13.024 55.662 1.00 17.12 168 ALA C O 1
ATOM 4843 N N . ASP C 1 169 ? 81.943 14.854 56.784 1.00 11.81 169 ASP C N 1
ATOM 4844 C CA . ASP C 1 169 ? 81.258 14.085 57.826 1.00 11.43 169 ASP C CA 1
ATOM 4845 C C . ASP C 1 169 ? 79.762 14.172 57.542 1.00 16.00 169 ASP C C 1
ATOM 4846 O O . ASP C 1 169 ? 79.220 15.271 57.364 1.00 16.04 169 ASP C O 1
ATOM 4851 N N . VAL C 1 170 ? 79.098 13.020 57.510 1.00 14.50 170 VAL C N 1
ATOM 4852 C CA . VAL C 1 170 ? 77.667 12.970 57.248 1.00 11.29 170 VAL C CA 1
ATOM 4853 C C . VAL C 1 170 ? 76.891 12.274 58.356 1.00 15.92 170 VAL C C 1
ATOM 4854 O O . VAL C 1 170 ? 77.322 11.256 58.889 1.00 18.10 170 VAL C O 1
ATOM 4858 N N . VAL C 1 171 ? 75.761 12.865 58.724 1.00 20.80 171 VAL C N 1
ATOM 4859 C CA . VAL C 1 171 ? 74.879 12.291 59.730 1.00 18.73 171 VAL C CA 1
ATOM 4860 C C . VAL C 1 171 ? 73.510 12.232 59.085 1.00 16.37 171 VAL C C 1
ATOM 4861 O O . VAL C 1 171 ? 73.005 13.242 58.618 1.00 19.85 171 VAL C O 1
ATOM 4865 N N . ILE C 1 172 ? 72.949 11.034 58.985 1.00 18.39 172 ILE C N 1
ATOM 4866 C CA . ILE C 1 172 ? 71.626 10.860 58.405 1.00 17.48 172 ILE C CA 1
ATOM 4867 C C . ILE C 1 172 ? 70.697 10.310 59.483 1.00 18.52 172 ILE C C 1
ATOM 4868 O O . ILE C 1 172 ? 71.019 9.325 60.132 1.00 24.25 172 ILE C O 1
ATOM 4873 N N . THR C 1 173 ? 69.572 10.976 59.712 1.00 21.07 173 THR C N 1
ATOM 4874 C CA . THR C 1 173 ? 68.615 10.500 60.709 1.00 19.58 173 THR C CA 1
ATOM 4875 C C . THR C 1 173 ? 67.251 10.278 60.085 1.00 18.16 173 THR C C 1
ATOM 4876 O O . THR C 1 173 ? 66.853 10.994 59.168 1.00 19.10 173 THR C O 1
ATOM 4880 N N . TYR C 1 174 ? 66.575 9.231 60.533 1.00 17.68 174 TYR C N 1
ATOM 4881 C CA . TYR C 1 174 ? 65.223 8.965 60.083 1.00 18.13 174 TYR C CA 1
ATOM 4882 C C . TYR C 1 174 ? 64.374 8.810 61.326 1.00 21.13 174 TYR C C 1
ATOM 4883 O O . TYR C 1 174 ? 64.559 7.879 62.113 1.00 21.51 174 TYR C O 1
ATOM 4892 N N . ARG C 1 175 ? 63.460 9.750 61.509 1.00 23.51 175 ARG C N 1
ATOM 4893 C CA . ARG C 1 175 ? 62.565 9.739 62.655 1.00 24.88 175 ARG C CA 1
ATOM 4894 C C . ARG C 1 175 ? 61.209 9.219 62.176 1.00 23.49 175 ARG C C 1
ATOM 4895 O O 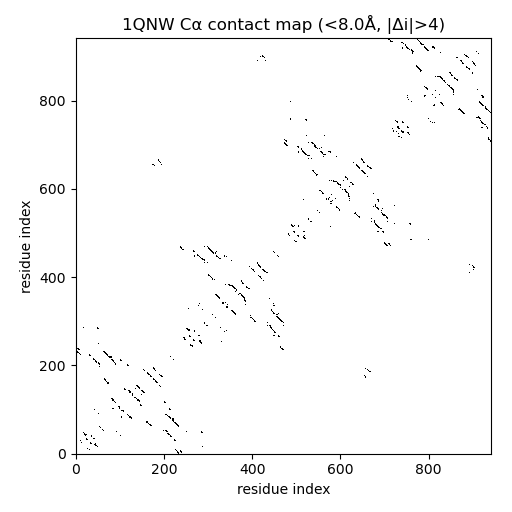. ARG C 1 175 ? 60.459 9.922 61.493 1.00 24.59 175 ARG C O 1
ATOM 4903 N N . ALA C 1 176 ? 60.929 7.962 62.507 1.00 23.12 176 ALA C N 1
ATOM 4904 C CA . ALA C 1 176 ? 59.701 7.285 62.107 1.00 22.93 176 ALA C CA 1
ATOM 4905 C C . ALA C 1 176 ? 58.371 7.975 62.439 1.00 27.46 176 ALA C C 1
ATOM 4906 O O . ALA C 1 176 ? 57.487 8.074 61.580 1.00 26.99 176 ALA C O 1
ATOM 4908 N N . PRO C 1 177 ? 58.193 8.435 63.691 1.00 29.08 177 PRO C N 1
ATOM 4909 C CA . PRO C 1 177 ? 56.927 9.102 64.029 1.00 31.80 177 PRO C CA 1
ATOM 4910 C C . PRO C 1 177 ? 56.556 10.290 63.132 1.00 32.18 177 PRO C C 1
ATOM 4911 O O . PRO C 1 177 ? 55.370 10.512 62.858 1.00 33.67 177 PRO C O 1
ATOM 4915 N N . THR C 1 178 ? 57.558 11.026 62.648 1.00 25.74 178 THR C N 1
ATOM 4916 C CA . THR C 1 178 ? 57.299 12.166 61.774 1.00 23.61 178 THR C CA 1
ATOM 4917 C C . THR C 1 178 ? 57.658 11.897 60.316 1.00 27.11 178 THR C C 1
ATOM 4918 O O . THR C 1 178 ? 57.538 12.795 59.479 1.00 29.09 178 THR C O 1
ATOM 4922 N N . LYS C 1 179 ? 58.121 10.675 60.025 1.00 24.97 179 LYS C N 1
ATOM 4923 C CA . LYS C 1 179 ? 58.512 10.264 58.667 1.00 26.67 179 LYS C CA 1
ATOM 4924 C C . LYS C 1 179 ? 59.530 11.234 58.034 1.00 24.04 179 LYS C C 1
ATOM 4925 O O . LYS C 1 179 ? 59.561 11.423 56.816 1.00 25.01 179 LYS C O 1
ATOM 4931 N N . SER C 1 180 ? 60.384 11.813 58.873 1.00 25.98 180 SER C N 1
ATOM 4932 C CA . SER C 1 180 ? 61.374 12.790 58.431 1.00 22.16 180 SER C CA 1
ATOM 4933 C C . SER C 1 180 ? 62.787 12.240 58.261 1.00 21.12 180 SER C C 1
ATOM 4934 O O . SER C 1 180 ? 63.352 11.645 59.178 1.00 22.14 180 SER C O 1
ATOM 4937 N N . LEU C 1 181 ? 63.348 12.448 57.074 1.00 20.38 181 LEU C N 1
ATOM 4938 C CA . LEU C 1 181 ? 64.700 12.004 56.752 1.00 19.95 181 LEU C CA 1
ATOM 4939 C C . LEU C 1 181 ? 65.579 13.244 56.608 1.00 22.00 181 LEU C C 1
ATOM 4940 O O . LEU C 1 181 ? 65.352 14.066 55.723 1.00 19.87 181 LEU C O 1
ATOM 4945 N N . THR C 1 182 ? 66.589 13.369 57.464 1.00 18.49 182 THR C N 1
ATOM 4946 C CA . THR C 1 182 ? 67.487 14.524 57.431 1.00 15.87 182 THR C CA 1
ATOM 4947 C C . THR C 1 182 ? 68.933 14.147 57.109 1.00 20.20 182 THR C C 1
ATOM 4948 O O . THR C 1 182 ? 69.488 13.220 57.703 1.00 23.81 182 THR C O 1
ATOM 4952 N N . VAL C 1 183 ? 69.534 14.873 56.167 1.00 17.98 183 VAL C N 1
ATOM 4953 C CA . VAL C 1 183 ? 70.920 14.638 55.769 1.00 18.43 183 VAL C CA 1
ATOM 4954 C C . VAL C 1 183 ? 71.750 15.845 56.183 1.00 18.03 183 VAL C C 1
ATOM 4955 O O . VAL C 1 183 ? 71.512 16.965 55.734 1.00 22.74 183 VAL C O 1
ATOM 4959 N N . CYS C 1 184 ? 72.749 15.587 57.016 1.00 22.86 184 CYS C N 1
ATOM 4960 C CA . CYS C 1 184 ? 73.619 16.619 57.556 1.00 20.81 184 CYS C CA 1
ATOM 4961 C C . CYS C 1 184 ? 75.055 16.431 57.119 1.00 20.77 184 CYS C C 1
ATOM 4962 O O . CYS C 1 184 ? 75.723 15.525 57.608 1.00 21.50 184 CYS C O 1
ATOM 4965 N N . LEU C 1 185 ? 75.549 17.312 56.254 1.00 18.67 185 LEU C N 1
ATOM 4966 C CA . LEU C 1 185 ? 76.921 17.203 55.770 1.00 18.50 185 LEU C CA 1
ATOM 4967 C C . LEU C 1 185 ? 77.783 18.409 56.123 1.00 18.78 185 LEU C C 1
ATOM 4968 O O . LEU C 1 185 ? 77.343 19.552 56.030 1.00 19.18 185 LEU C O 1
ATOM 4973 N N . SER C 1 186 ? 79.025 18.145 56.511 1.00 19.99 186 SER C N 1
ATOM 4974 C CA . SER C 1 186 ? 79.946 19.218 56.852 1.00 20.57 186 SER C CA 1
ATOM 4975 C C . SER C 1 186 ? 81.394 18.850 56.582 1.00 19.99 186 SER C C 1
ATOM 4976 O O . SER C 1 186 ? 81.782 17.677 56.661 1.00 15.19 186 SER C O 1
ATOM 4979 N N . TYR C 1 187 ? 82.175 19.863 56.213 1.00 18.39 187 TYR C N 1
ATOM 4980 C CA . TYR C 1 187 ? 83.604 19.698 55.956 1.00 22.30 187 TYR C CA 1
ATOM 4981 C C . TYR C 1 187 ? 84.359 20.371 57.095 1.00 24.32 187 TYR C C 1
ATOM 4982 O O . TYR C 1 187 ? 84.422 21.602 57.156 1.00 26.71 187 TYR C O 1
ATOM 4991 N N . PRO C 1 188 ? 84.920 19.579 58.030 1.00 24.84 188 PRO C N 1
ATOM 4992 C CA . PRO C 1 188 ? 85.656 20.178 59.148 1.00 26.15 188 PRO C CA 1
ATOM 4993 C C . PRO C 1 188 ? 86.802 21.114 58.744 1.00 28.06 188 PRO C C 1
ATOM 4994 O O . PRO C 1 188 ? 87.044 22.124 59.412 1.00 33.91 188 PRO C O 1
ATOM 4998 N N . SER C 1 189 ? 87.447 20.820 57.618 1.00 26.99 189 SER C N 1
ATOM 4999 C CA . SER C 1 189 ? 88.572 21.622 57.137 1.00 29.72 189 SER C CA 1
ATOM 5000 C C . SER C 1 189 ? 88.287 23.111 56.911 1.00 29.32 189 SER C C 1
ATOM 5001 O O . SER C 1 189 ? 89.166 23.948 57.143 1.00 35.24 189 SER C O 1
ATOM 5004 N N . ASP C 1 190 ? 87.075 23.447 56.474 1.00 26.41 190 ASP C N 1
ATOM 5005 C CA . ASP C 1 190 ? 86.744 24.847 56.216 1.00 26.51 190 ASP C CA 1
ATOM 5006 C C . ASP C 1 190 ? 85.368 25.329 56.677 1.00 26.49 190 ASP C C 1
ATOM 5007 O O . ASP C 1 190 ? 84.984 26.464 56.393 1.00 31.74 190 ASP C O 1
ATOM 5012 N N . GLY C 1 191 ? 84.622 24.460 57.356 1.00 26.39 191 GLY C N 1
ATOM 5013 C CA . GLY C 1 191 ? 83.309 24.832 57.857 1.00 20.05 191 GLY C CA 1
ATOM 5014 C C . GLY C 1 191 ? 82.135 24.757 56.893 1.00 23.55 191 GLY C C 1
ATOM 5015 O O . GLY C 1 191 ? 81.013 25.088 57.278 1.00 27.35 191 GLY C O 1
ATOM 5016 N N . THR C 1 192 ? 82.378 24.336 55.653 1.00 19.27 192 THR C N 1
ATOM 5017 C CA . THR C 1 192 ? 81.316 24.205 54.651 1.00 21.26 192 THR C CA 1
ATOM 5018 C C . THR C 1 192 ? 80.284 23.172 55.102 1.00 24.39 192 THR C C 1
ATOM 5019 O O . THR C 1 192 ? 80.636 22.045 55.456 1.00 25.60 192 THR C O 1
ATOM 5023 N N . SER C 1 193 ? 79.011 23.555 55.045 1.00 24.66 193 SER C N 1
ATOM 5024 C CA . SER C 1 193 ? 77.924 22.695 55.482 1.00 21.38 193 SER C CA 1
ATOM 5025 C C . SER C 1 193 ? 76.734 22.735 54.555 1.00 20.63 193 SER C C 1
ATOM 5026 O O . SER C 1 193 ? 76.336 23.802 54.088 1.00 21.93 193 SER C O 1
ATOM 5029 N N . ASN C 1 194 ? 76.133 21.569 54.347 1.00 18.75 194 ASN C N 1
ATOM 5030 C CA . ASN C 1 194 ? 74.957 21.432 53.497 1.00 20.97 194 ASN C CA 1
ATOM 5031 C C . ASN C 1 194 ? 73.953 20.564 54.248 1.00 20.18 194 ASN C C 1
ATOM 5032 O O . ASN C 1 194 ? 74.336 19.651 54.986 1.00 20.69 194 ASN C O 1
ATOM 5037 N N . ILE C 1 195 ? 72.669 20.841 54.052 1.00 19.60 195 ILE C N 1
ATOM 5038 C CA . ILE C 1 195 ? 71.622 20.086 54.726 1.00 16.81 195 ILE C CA 1
ATOM 5039 C C . ILE C 1 195 ? 70.374 19.934 53.854 1.00 20.30 195 ILE C C 1
ATOM 5040 O O . ILE C 1 195 ? 70.090 20.777 53.003 1.00 20.66 195 ILE C O 1
ATOM 5045 N N . ILE C 1 196 ? 69.655 18.832 54.050 1.00 16.83 196 ILE C N 1
ATOM 5046 C CA . ILE C 1 196 ? 68.430 18.571 53.304 1.00 20.78 196 ILE C CA 1
ATOM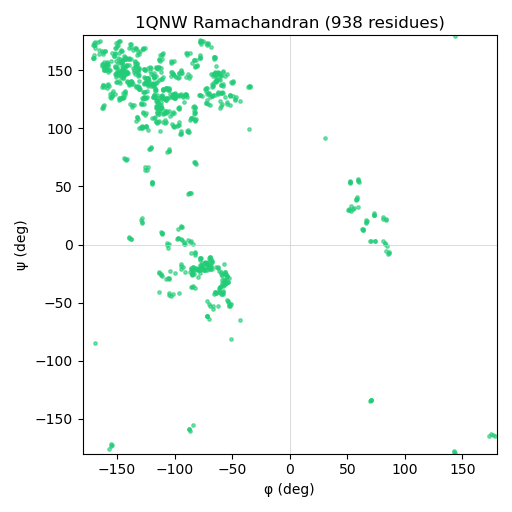 5047 C C . ILE C 1 196 ? 67.546 17.567 54.061 1.00 26.27 196 ILE C C 1
ATOM 5048 O O . ILE C 1 196 ? 68.053 16.613 54.667 1.00 21.74 196 ILE C O 1
ATOM 5053 N N . THR C 1 197 ? 66.238 17.827 54.098 1.00 22.84 197 THR C N 1
ATOM 5054 C CA . THR C 1 197 ? 65.306 16.905 54.744 1.00 25.85 197 THR C CA 1
ATOM 5055 C C . THR C 1 197 ? 64.086 16.708 53.852 1.00 22.60 197 THR C C 1
ATOM 5056 O O . THR C 1 197 ? 63.681 17.614 53.127 1.00 20.16 197 THR C O 1
ATOM 5060 N N . ALA C 1 198 ? 63.503 15.518 53.920 1.00 17.50 198 ALA C N 1
ATOM 5061 C CA . ALA C 1 198 ? 62.336 15.194 53.126 1.00 19.05 198 ALA C CA 1
ATOM 5062 C C . ALA C 1 198 ? 61.466 14.193 53.879 1.00 20.37 198 ALA C C 1
ATOM 5063 O O . ALA C 1 198 ? 61.930 13.546 54.815 1.00 25.70 198 ALA C O 1
ATOM 5065 N N . SER C 1 199 ? 60.194 14.102 53.497 1.00 24.84 199 SER C N 1
ATOM 5066 C CA . SER C 1 199 ? 59.253 13.160 54.106 1.00 26.72 199 SER C CA 1
ATOM 5067 C C . SER C 1 199 ? 59.241 11.879 53.293 1.00 24.36 199 SER C C 1
ATOM 5068 O O . SER C 1 199 ? 59.080 11.905 52.071 1.00 32.26 199 SER C O 1
ATOM 5071 N N . VAL C 1 200 ? 59.439 10.757 53.972 1.00 25.23 200 VAL C N 1
ATOM 5072 C CA . VAL C 1 200 ? 59.463 9.458 53.312 1.00 27.56 200 VAL C CA 1
ATOM 5073 C C . VAL C 1 200 ? 58.853 8.412 54.230 1.00 24.06 200 VAL C C 1
ATOM 5074 O O . VAL C 1 200 ? 59.261 8.277 55.385 1.00 29.95 200 VAL C O 1
ATOM 5078 N N . ASP C 1 201 ? 57.864 7.687 53.722 1.00 26.89 201 ASP C N 1
ATOM 5079 C CA . ASP C 1 201 ? 57.227 6.627 54.493 1.00 29.41 201 ASP C CA 1
ATOM 5080 C C . ASP C 1 201 ? 57.901 5.316 54.086 1.00 27.42 201 ASP C C 1
ATOM 5081 O O . ASP C 1 201 ? 57.633 4.786 53.003 1.00 29.95 201 ASP C O 1
ATOM 5086 N N . LEU C 1 202 ? 58.791 4.817 54.943 1.00 24.75 202 LEU C N 1
ATOM 5087 C CA . LEU C 1 202 ? 59.516 3.579 54.674 1.00 25.10 202 LEU C CA 1
ATOM 5088 C C . LEU C 1 202 ? 58.578 2.398 54.472 1.00 27.14 202 LEU C C 1
ATOM 5089 O O . LEU C 1 202 ? 58.797 1.575 53.578 1.00 35.02 202 LEU C O 1
ATOM 5094 N N . LYS C 1 203 ? 57.545 2.313 55.308 1.00 22.12 203 LYS C N 1
ATOM 5095 C CA . LYS C 1 203 ? 56.577 1.223 55.229 1.00 27.96 203 LYS C CA 1
ATOM 5096 C C . LYS C 1 203 ? 55.929 1.116 53.848 1.00 29.48 203 LYS C C 1
ATOM 5097 O O . LYS C 1 203 ? 55.571 0.021 53.400 1.00 30.58 203 LYS C O 1
ATOM 5103 N N . ALA C 1 204 ? 55.806 2.256 53.174 1.00 28.60 204 ALA C N 1
ATOM 5104 C CA . ALA C 1 204 ? 55.193 2.317 51.855 1.00 25.42 204 ALA C CA 1
ATOM 5105 C C . ALA C 1 204 ? 56.131 1.995 50.702 1.00 26.40 204 ALA C C 1
ATOM 5106 O O . ALA C 1 204 ? 55.671 1.594 49.633 1.00 29.90 204 ALA C O 1
ATOM 5108 N N . ILE C 1 205 ? 57.436 2.166 50.907 1.00 28.04 205 ILE C N 1
ATOM 5109 C CA . ILE C 1 205 ? 58.407 1.919 49.842 1.00 25.81 205 ILE C CA 1
ATOM 5110 C C . ILE C 1 205 ? 59.227 0.636 49.941 1.00 30.13 205 ILE C C 1
ATOM 5111 O O . ILE C 1 205 ? 59.411 -0.075 48.944 1.00 30.14 205 ILE C O 1
ATOM 5116 N N . LEU C 1 206 ? 59.683 0.321 51.146 1.00 28.99 206 LEU C N 1
ATOM 5117 C CA . LEU C 1 206 ? 60.536 -0.845 51.362 1.00 30.09 206 LEU C CA 1
ATOM 5118 C C . LEU C 1 206 ? 59.885 -2.078 51.983 1.00 25.35 206 LEU C C 1
ATOM 5119 O O . LEU C 1 206 ? 58.850 -1.986 52.637 1.00 25.47 206 LEU C O 1
ATOM 5124 N N . PRO C 1 207 ? 60.475 -3.263 51.745 1.00 23.90 207 PRO C N 1
ATOM 5125 C CA . PRO C 1 207 ? 59.934 -4.495 52.323 1.00 23.79 207 PRO C CA 1
ATOM 5126 C C . PRO C 1 207 ? 60.331 -4.486 53.813 1.00 26.26 207 PRO C C 1
ATOM 5127 O O . PRO C 1 207 ? 61.044 -3.577 54.258 1.00 25.53 207 PRO C O 1
ATOM 5131 N N . GLU C 1 208 ? 59.865 -5.460 54.591 1.00 25.85 208 GLU C N 1
ATOM 5132 C CA . GLU C 1 208 ? 60.193 -5.503 56.020 1.00 26.23 208 GLU C CA 1
ATOM 5133 C C . GLU C 1 208 ? 61.689 -5.646 56.291 1.00 27.17 208 GLU C C 1
ATOM 5134 O O . GLU C 1 208 ? 62.225 -5.024 57.212 1.00 21.16 208 GLU C O 1
ATOM 5140 N N . TRP C 1 209 ? 62.343 -6.491 55.494 1.00 29.05 209 TRP C N 1
ATOM 5141 C CA . TRP C 1 209 ? 63.773 -6.750 55.618 1.00 26.29 209 TRP C CA 1
ATOM 5142 C C . TRP C 1 209 ? 64.577 -6.076 54.515 1.00 25.79 209 TRP C C 1
ATOM 5143 O O . TRP C 1 209 ? 64.302 -6.255 53.329 1.00 23.53 209 TRP C O 1
ATOM 5154 N N . VAL C 1 210 ? 65.571 -5.292 54.921 1.00 24.16 210 VAL C N 1
ATOM 5155 C CA . VAL C 1 210 ? 66.407 -4.571 53.980 1.00 19.88 210 VAL C CA 1
ATOM 5156 C C . VAL C 1 210 ? 67.895 -4.709 54.279 1.00 20.92 210 VAL C C 1
ATOM 5157 O O . VAL C 1 210 ? 68.293 -5.144 55.354 1.00 19.77 210 VAL C O 1
ATOM 5161 N N . SER C 1 211 ? 68.711 -4.385 53.287 1.00 19.67 211 SER C N 1
ATOM 5162 C CA . SER C 1 211 ? 70.158 -4.392 53.450 1.00 17.26 211 SER C CA 1
ATOM 5163 C C . SER C 1 211 ? 70.570 -2.938 53.280 1.00 18.51 211 SER C C 1
ATOM 5164 O O . SER C 1 211 ? 69.982 -2.220 52.469 1.00 20.73 211 SER C O 1
ATOM 5167 N N . VAL C 1 212 ? 71.510 -2.478 54.097 1.00 17.60 212 VAL C N 1
ATOM 5168 C CA . VAL C 1 212 ? 71.978 -1.099 54.000 1.00 18.96 212 VAL C CA 1
ATOM 5169 C C . VAL C 1 212 ? 73.428 -1.096 53.553 1.00 18.17 212 VAL C C 1
ATOM 5170 O O . VAL C 1 212 ? 74.145 -2.068 53.781 1.00 19.70 212 VAL C O 1
ATOM 5174 N N . GLY C 1 213 ? 73.849 -0.021 52.891 1.00 17.08 213 GLY C N 1
ATOM 5175 C CA . GLY C 1 213 ? 75.223 0.062 52.428 1.00 17.19 213 GLY C CA 1
ATOM 5176 C C . GLY C 1 213 ? 75.542 1.275 51.574 1.00 18.72 213 GLY C C 1
ATOM 5177 O O . GLY C 1 213 ? 74.807 2.264 51.576 1.00 16.74 213 GLY C O 1
ATOM 5178 N N . PHE C 1 214 ? 76.661 1.202 50.861 1.00 17.30 214 PHE C N 1
ATOM 5179 C CA . PHE C 1 214 ? 77.105 2.284 49.984 1.00 18.09 214 PHE C CA 1
ATOM 5180 C C . PHE C 1 214 ? 77.275 1.770 48.572 1.00 17.51 214 PHE C C 1
ATOM 5181 O O . PHE C 1 214 ? 77.549 0.593 48.361 1.00 19.53 214 PHE C O 1
ATOM 5189 N N . SER C 1 215 ? 77.110 2.663 47.609 1.00 19.83 215 SER C N 1
ATOM 5190 C CA . SER C 1 215 ? 77.298 2.322 46.206 1.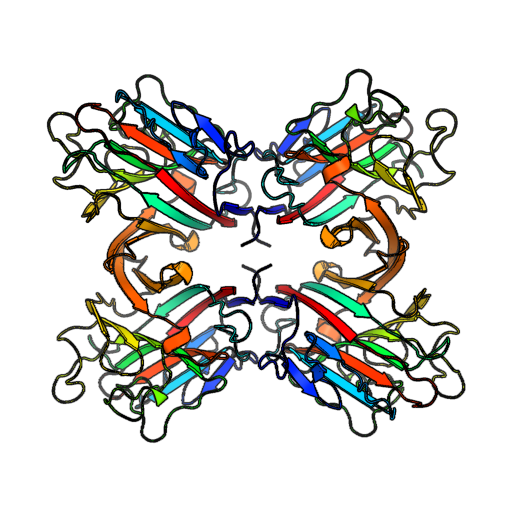00 18.47 215 SER C CA 1
ATOM 5191 C C . SER C 1 215 ? 77.887 3.547 45.505 1.00 20.36 215 SER C C 1
ATOM 5192 O O . SER C 1 215 ? 77.800 4.674 46.005 1.00 23.60 215 SER C O 1
ATOM 5195 N N . GLY C 1 216 ? 78.536 3.323 44.374 1.00 21.85 216 GLY C N 1
ATOM 5196 C CA . GLY C 1 216 ? 79.117 4.433 43.648 1.00 23.25 216 GLY C CA 1
ATOM 5197 C C . GLY C 1 216 ? 79.519 4.029 42.250 1.00 25.54 216 GLY C C 1
ATOM 5198 O O . GLY C 1 216 ? 79.442 2.854 41.894 1.00 24.49 216 GLY C O 1
ATOM 5199 N N . GLY C 1 217 ? 79.954 5.002 41.458 1.00 21.40 217 GLY C N 1
ATOM 5200 C CA . GLY C 1 217 ? 80.365 4.692 40.110 1.00 23.13 217 GLY C CA 1
ATOM 5201 C C . GLY C 1 217 ? 81.226 5.750 39.467 1.00 23.38 217 GLY C C 1
ATOM 5202 O O . GLY C 1 217 ? 81.259 6.902 39.909 1.00 22.25 217 GLY C O 1
ATOM 5203 N N . VAL C 1 218 ? 81.995 5.315 38.474 1.00 25.48 218 VAL C N 1
ATOM 5204 C CA . VAL C 1 218 ? 82.865 6.186 37.688 1.00 27.14 218 VAL C CA 1
ATOM 5205 C C . VAL C 1 218 ? 82.525 5.814 36.254 1.00 27.97 218 VAL C C 1
ATOM 5206 O O . VAL C 1 218 ? 82.953 4.773 35.759 1.00 28.52 218 VAL C O 1
ATOM 5210 N N . GLY C 1 219 ? 81.695 6.634 35.615 1.00 30.18 219 GLY C N 1
ATOM 5211 C CA . GLY C 1 219 ? 81.273 6.352 34.252 1.00 33.27 219 GLY C CA 1
ATOM 5212 C C . GLY C 1 219 ? 82.269 6.677 33.161 1.00 32.93 219 GLY C C 1
ATOM 5213 O O . GLY C 1 219 ? 82.240 6.074 32.089 1.00 33.70 219 GLY C O 1
ATOM 5214 N N . ASN C 1 220 ? 83.174 7.604 33.449 1.00 30.35 220 ASN C N 1
ATOM 5215 C CA . ASN C 1 220 ? 84.175 8.035 32.484 1.00 34.18 220 ASN C CA 1
ATOM 5216 C C . ASN C 1 220 ? 85.575 8.059 33.116 1.00 34.70 220 ASN C C 1
ATOM 5217 O O . ASN C 1 220 ? 85.901 8.952 33.905 1.00 33.11 220 ASN C O 1
ATOM 5222 N N . ALA C 1 221 ? 86.408 7.097 32.719 1.00 31.97 221 ALA C N 1
ATOM 5223 C CA . ALA C 1 221 ? 87.774 6.955 33.235 1.00 32.37 221 ALA C CA 1
ATOM 5224 C C . ALA C 1 221 ? 88.665 8.180 33.045 1.00 33.30 221 ALA C C 1
ATOM 5225 O O . ALA C 1 221 ? 89.708 8.300 33.697 1.00 30.43 221 ALA C O 1
ATOM 5227 N N . ALA C 1 222 ? 88.250 9.080 32.156 1.00 33.06 222 ALA C N 1
ATOM 5228 C CA . ALA C 1 222 ? 88.997 10.300 31.867 1.00 34.15 222 ALA C CA 1
ATOM 5229 C C . ALA C 1 222 ? 88.727 11.390 32.904 1.00 37.72 222 ALA C C 1
ATOM 5230 O O . ALA C 1 222 ? 89.507 12.333 33.044 1.00 38.69 222 ALA C O 1
ATOM 5232 N N . GLU C 1 223 ? 87.602 11.273 33.603 1.00 37.25 223 GLU C N 1
ATOM 5233 C CA . GLU C 1 223 ? 87.221 12.238 34.630 1.00 38.09 223 GLU C CA 1
ATOM 5234 C C . GLU C 1 223 ? 87.104 11.486 35.944 1.00 33.25 223 GLU C C 1
ATOM 5235 O O . GLU C 1 223 ? 86.096 11.555 36.651 1.00 31.88 223 GLU C O 1
ATOM 5241 N N . PHE C 1 224 ? 88.184 10.782 36.257 1.00 31.12 224 PHE C N 1
ATOM 5242 C CA . PHE C 1 224 ? 88.289 9.945 37.437 1.00 27.68 224 PHE C CA 1
ATOM 5243 C C . PHE C 1 224 ? 88.288 10.658 38.786 1.00 30.62 224 PHE C C 1
ATOM 5244 O O . PHE C 1 224 ? 88.781 11.781 38.924 1.00 24.49 224 PHE C O 1
ATOM 5252 N N . GLU C 1 225 ? 87.705 9.976 39.769 1.00 25.03 225 GLU C N 1
ATOM 5253 C CA . GLU C 1 225 ? 87.645 10.442 41.147 1.00 26.58 225 GLU C CA 1
ATOM 5254 C C . GLU C 1 225 ? 87.393 9.228 42.044 1.00 27.16 225 GLU C C 1
ATOM 5255 O O . GLU C 1 225 ? 86.832 8.222 41.601 1.00 27.28 225 GLU C O 1
ATOM 5261 N N . THR C 1 226 ? 87.865 9.307 43.285 1.00 25.91 226 THR C N 1
ATOM 5262 C CA . THR C 1 226 ? 87.679 8.234 44.247 1.00 17.98 226 THR C CA 1
ATOM 5263 C C . THR C 1 226 ? 86.345 8.433 44.943 1.00 18.61 226 THR C C 1
ATOM 5264 O O . THR C 1 226 ? 85.738 9.497 44.843 1.00 21.62 226 THR C O 1
ATOM 5268 N N . HIS C 1 227 ? 85.881 7.382 45.611 1.00 20.29 227 HIS C N 1
ATOM 5269 C CA . HIS C 1 227 ? 84.631 7.387 46.368 1.00 20.13 227 HIS C CA 1
ATOM 5270 C C . HIS C 1 227 ? 84.942 6.509 47.570 1.00 19.72 227 HIS C C 1
ATOM 5271 O O . HIS C 1 227 ? 84.534 5.348 47.642 1.00 19.66 227 HIS C O 1
ATOM 5278 N N . ASP C 1 228 ? 85.719 7.079 48.487 1.00 19.37 228 ASP C N 1
ATOM 5279 C CA . ASP C 1 228 ? 86.178 6.384 49.683 1.00 20.45 228 ASP C CA 1
ATOM 5280 C C . ASP C 1 228 ? 85.419 6.709 50.960 1.00 20.24 228 ASP C C 1
ATOM 5281 O O . ASP C 1 228 ? 85.242 7.878 51.290 1.00 23.34 228 ASP C O 1
ATOM 5286 N N . VAL C 1 229 ? 84.971 5.682 51.681 1.00 16.74 229 VAL C N 1
ATOM 5287 C CA . VAL C 1 229 ? 84.320 5.929 52.962 1.00 21.13 229 VAL C CA 1
ATOM 5288 C C . VAL C 1 229 ? 85.324 5.455 54.019 1.00 18.30 229 VAL C C 1
ATOM 5289 O O . VAL C 1 229 ? 85.880 4.356 53.927 1.00 14.05 229 VAL C O 1
ATOM 5293 N N . LEU C 1 230 ? 85.642 6.370 54.933 1.00 18.40 230 LEU C N 1
ATOM 5294 C CA . LEU C 1 230 ? 86.612 6.161 56.007 1.00 16.37 230 LEU C CA 1
ATOM 5295 C C . LEU C 1 230 ? 86.102 5.442 57.257 1.00 19.51 230 LEU C C 1
ATOM 5296 O O . LEU C 1 230 ? 86.828 4.666 57.875 1.00 20.08 230 LEU C O 1
ATOM 5301 N N . SER C 1 231 ? 84.862 5.723 57.644 1.00 19.10 231 SER C N 1
ATOM 5302 C CA . SER C 1 231 ? 84.269 5.114 58.830 1.00 17.44 231 SER C CA 1
ATOM 5303 C C . SER C 1 231 ? 82.756 5.026 58.678 1.00 19.65 231 SER C C 1
ATOM 5304 O O . SER C 1 231 ? 82.165 5.708 57.831 1.00 18.34 231 SER C O 1
ATOM 5307 N N . TRP C 1 232 ? 82.130 4.213 59.525 1.00 16.44 232 TRP C N 1
ATOM 5308 C CA . TRP C 1 232 ? 80.692 4.026 59.450 1.00 18.51 232 TRP C CA 1
ATOM 5309 C C . TRP C 1 232 ? 80.034 3.577 60.754 1.00 18.72 232 TRP C C 1
ATOM 5310 O O . TRP C 1 232 ? 80.421 2.569 61.344 1.00 19.60 232 TRP C O 1
ATOM 5321 N N . TYR C 1 233 ? 79.022 4.332 61.177 1.00 17.67 233 TYR C N 1
ATOM 5322 C CA . TYR C 1 233 ? 78.254 4.028 62.376 1.00 16.37 233 TYR C CA 1
ATOM 5323 C C . TYR C 1 233 ? 76.794 3.884 61.968 1.00 16.64 233 TYR C C 1
ATOM 5324 O O . TYR C 1 233 ? 76.309 4.650 61.138 1.00 23.52 233 TYR C O 1
ATOM 5333 N N . PHE C 1 234 ? 76.091 2.922 62.565 1.00 18.31 234 PHE C N 1
ATOM 5334 C CA . PHE C 1 234 ? 74.681 2.694 62.252 1.00 14.80 234 PHE C CA 1
ATOM 5335 C C . PHE C 1 234 ? 73.873 2.134 63.433 1.00 19.69 234 PHE C C 1
ATOM 5336 O O . PHE C 1 234 ? 74.359 1.291 64.188 1.00 18.59 234 PHE C O 1
ATOM 5344 N N . THR C 1 235 ? 72.641 2.625 63.583 1.00 19.97 235 THR C N 1
ATOM 5345 C CA . THR C 1 235 ? 71.720 2.166 64.626 1.00 23.57 235 THR C CA 1
ATOM 5346 C C . THR C 1 235 ? 70.290 2.195 64.100 1.00 26.12 235 THR C C 1
ATOM 5347 O O . THR C 1 235 ? 69.922 3.072 63.318 1.00 29.62 235 THR C O 1
ATOM 5351 N N . SER C 1 236 ? 69.477 1.255 64.561 1.00 22.05 236 SER C N 1
ATOM 5352 C CA . SER C 1 236 ? 68.077 1.215 64.169 1.00 21.40 236 SER C CA 1
ATOM 5353 C C . SER C 1 236 ? 67.300 0.606 65.316 1.00 24.94 236 SER C C 1
ATOM 5354 O O . SER C 1 236 ? 67.831 -0.207 66.076 1.00 24.82 236 SER C O 1
ATOM 5357 N N . ASN C 1 237 ? 66.057 1.042 65.472 1.00 28.22 237 ASN C N 1
ATOM 5358 C CA . ASN C 1 237 ? 65.208 0.540 66.533 1.00 26.70 237 ASN C CA 1
ATOM 5359 C C . ASN C 1 237 ? 63.739 0.651 66.158 1.00 26.40 237 ASN C C 1
ATOM 5360 O O . ASN C 1 237 ? 63.299 1.694 65.677 1.00 20.12 237 ASN C O 1
ATOM 5365 N N . LEU C 1 238 ? 63.002 -0.442 66.360 1.00 28.64 238 LEU C N 1
ATOM 5366 C CA . LEU C 1 238 ? 61.571 -0.512 66.072 1.00 35.27 238 LEU C CA 1
ATOM 5367 C C . LEU C 1 238 ? 60.714 0.027 67.225 1.00 41.90 238 LEU C C 1
ATOM 5368 O O . LEU C 1 238 ? 60.737 -0.515 68.333 1.00 41.70 238 LEU C O 1
ATOM 5373 N N . GLU C 1 239 ? 59.955 1.090 66.954 1.00 42.12 239 GLU C N 1
ATOM 5374 N N . SER D 1 3 ? 80.640 3.997 69.287 1.00 65.32 3 SER D N 1
ATOM 5375 C CA . SER D 1 3 ? 81.436 3.274 70.272 1.00 66.96 3 SER D CA 1
ATOM 5376 C C . SER D 1 3 ? 81.591 1.797 69.897 1.00 66.68 3 SER D C 1
ATOM 5377 O O . SER D 1 3 ? 82.127 1.472 68.836 1.00 72.41 3 SER D O 1
ATOM 5379 N N . ASP D 1 4 ? 81.102 0.921 70.777 1.00 60.94 4 ASP D N 1
ATOM 5380 C CA . ASP D 1 4 ? 81.142 -0.537 70.612 1.00 52.11 4 ASP D CA 1
ATOM 5381 C C . ASP D 1 4 ? 81.000 -1.085 69.196 1.00 41.96 4 ASP D C 1
ATOM 5382 O O . ASP D 1 4 ? 80.106 -0.699 68.448 1.00 42.88 4 ASP D O 1
ATOM 5387 N N . ASP D 1 5 ? 81.850 -2.048 68.869 1.00 34.30 5 ASP D N 1
ATOM 5388 C CA . ASP D 1 5 ? 81.849 -2.662 67.550 1.00 34.97 5 ASP D CA 1
ATOM 5389 C C . ASP D 1 5 ? 80.475 -3.172 67.123 1.00 31.98 5 ASP D C 1
ATOM 5390 O O . ASP D 1 5 ? 79.991 -2.827 66.044 1.00 26.70 5 ASP D O 1
ATOM 5395 N N . LEU D 1 6 ? 79.851 -3.988 67.970 1.00 24.96 6 LEU D N 1
ATOM 5396 C CA . LEU D 1 6 ? 78.553 -4.559 67.652 1.00 19.38 6 LEU D CA 1
ATOM 5397 C C . LEU D 1 6 ? 77.654 -4.739 68.860 1.00 23.84 6 LEU D C 1
ATOM 5398 O O . LEU D 1 6 ? 78.109 -5.056 69.960 1.00 26.75 6 LEU D O 1
ATOM 5403 N N . SER D 1 7 ? 76.358 -4.583 68.620 1.00 22.00 7 SER D N 1
ATOM 5404 C CA . SER D 1 7 ? 75.357 -4.730 69.652 1.00 18.18 7 SER D CA 1
ATOM 5405 C C . SER D 1 7 ? 74.005 -4.959 69.007 1.00 22.49 7 SER D C 1
ATOM 5406 O O . SER D 1 7 ? 73.554 -4.147 68.206 1.00 28.30 7 SER D O 1
ATOM 5409 N N . PHE D 1 8 ? 73.395 -6.101 69.307 1.00 19.78 8 PHE D N 1
ATOM 5410 C CA . PHE D 1 8 ? 72.075 -6.409 68.790 1.00 20.55 8 PHE D CA 1
ATOM 5411 C C . PHE D 1 8 ? 71.184 -6.966 69.892 1.00 25.97 8 PHE D C 1
ATOM 5412 O O . PHE D 1 8 ? 71.668 -7.501 70.894 1.00 25.56 8 PHE D O 1
ATOM 5420 N N . ASN D 1 9 ? 69.876 -6.820 69.711 1.00 28.03 9 ASN D N 1
ATOM 5421 C CA . ASN D 1 9 ? 68.923 -7.284 70.702 1.00 26.11 9 ASN D CA 1
ATOM 5422 C C . ASN D 1 9 ? 67.610 -7.770 70.099 1.00 29.99 9 ASN D C 1
ATOM 5423 O O . ASN D 1 9 ? 66.955 -7.053 69.336 1.00 35.75 9 ASN D O 1
ATOM 5428 N N . PHE D 1 10 ? 67.242 -9.003 70.439 1.00 30.44 10 PHE D N 1
ATOM 5429 C CA . PHE D 1 10 ? 65.988 -9.603 69.982 1.00 24.33 10 PHE D CA 1
ATOM 5430 C C . PHE D 1 10 ? 65.105 -9.853 71.205 1.00 25.28 10 PHE D C 1
ATOM 5431 O O . PHE D 1 10 ? 65.374 -10.765 71.993 1.00 25.10 10 PHE D O 1
ATOM 5439 N N . ASP D 1 11 ? 64.088 -9.014 71.391 1.00 24.03 11 ASP D N 1
ATOM 5440 C CA . ASP D 1 11 ? 63.158 -9.172 72.510 1.00 27.68 11 ASP D CA 1
ATOM 5441 C C . ASP D 1 11 ? 62.244 -10.354 72.215 1.00 26.36 11 ASP D C 1
ATOM 5442 O O . ASP D 1 11 ? 61.673 -10.962 73.119 1.00 30.01 11 ASP D O 1
ATOM 5447 N N . LYS D 1 12 ? 62.160 -10.693 70.934 1.00 27.35 12 LYS D N 1
ATOM 5448 C CA . LYS D 1 12 ? 61.323 -11.773 70.441 1.00 29.45 12 LYS D CA 1
ATOM 5449 C C . LYS D 1 12 ? 61.846 -12.117 69.037 1.00 27.62 12 LYS D C 1
ATOM 5450 O O . LYS D 1 12 ? 62.660 -11.384 68.474 1.00 29.67 12 LYS D O 1
ATOM 5456 N N . PHE D 1 13 ? 61.431 -13.255 68.498 1.00 27.69 13 PHE D N 1
ATOM 5457 C CA . PHE D 1 13 ? 61.854 -13.653 67.159 1.00 26.90 13 PHE D CA 1
ATOM 5458 C C . PHE D 1 13 ? 60.626 -13.638 66.246 1.00 29.30 13 PHE D C 1
ATOM 5459 O O . PHE D 1 13 ? 59.489 -13.664 66.715 1.00 27.69 13 PHE D O 1
ATOM 5467 N N . VAL D 1 14 ? 60.858 -13.547 64.943 1.00 30.99 14 VAL D N 1
ATOM 5468 C CA . VAL D 1 14 ? 59.771 -13.538 63.966 1.00 34.69 14 VAL D CA 1
ATOM 5469 C C . VAL D 1 14 ? 60.007 -14.658 62.964 1.00 36.69 14 VAL D C 1
ATOM 5470 O O . VAL D 1 14 ? 61.150 -14.940 62.598 1.00 36.09 14 VAL D O 1
ATOM 5474 N N . PRO D 1 15 ? 58.933 -15.350 62.549 1.00 38.24 15 PRO D N 1
ATOM 5475 C CA . PRO D 1 15 ? 59.062 -16.450 61.586 1.00 38.32 15 PRO D CA 1
ATOM 5476 C C . PRO D 1 15 ? 59.834 -16.030 60.338 1.00 39.20 15 PRO D C 1
ATOM 5477 O O . PRO D 1 15 ? 59.560 -14.980 59.742 1.00 37.14 15 PRO D O 1
ATOM 5481 N N . ASN D 1 16 ? 60.845 -16.827 59.999 1.00 40.95 16 ASN D N 1
ATOM 5482 C CA . ASN D 1 16 ? 61.718 -16.563 58.853 1.00 50.24 16 ASN D CA 1
ATOM 5483 C C . ASN D 1 16 ? 62.418 -15.212 58.993 1.00 49.37 16 ASN D C 1
ATOM 5484 O O . ASN D 1 16 ? 62.291 -14.313 58.155 1.00 50.28 16 ASN D O 1
ATOM 5489 N N . GLN D 1 17 ? 63.123 -15.079 60.108 1.00 43.43 17 GLN D N 1
ATOM 5490 C CA . GLN D 1 17 ? 63.871 -13.882 60.434 1.00 35.82 17 GLN D CA 1
ATOM 5491 C C . GLN D 1 17 ? 65.080 -13.872 59.509 1.00 30.79 17 GLN D C 1
ATOM 5492 O O . GLN D 1 17 ? 65.864 -14.814 59.502 1.00 33.57 17 GLN D O 1
ATOM 5498 N N . LYS D 1 18 ? 65.216 -12.815 58.718 1.00 28.14 18 LYS D N 1
ATOM 5499 C CA . LYS D 1 18 ? 66.308 -12.703 57.762 1.00 21.02 18 LYS D CA 1
ATOM 5500 C C . LYS D 1 18 ? 67.710 -12.478 58.321 1.00 25.19 18 LYS D C 1
ATOM 5501 O O . LYS D 1 18 ? 68.692 -12.671 57.599 1.00 24.96 18 LYS D O 1
ATOM 5507 N N . ASN D 1 19 ? 67.828 -12.037 59.571 1.00 21.54 19 ASN D N 1
ATOM 5508 C CA . ASN D 1 19 ? 69.163 -11.829 60.143 1.00 21.22 19 ASN D CA 1
ATOM 5509 C C . ASN D 1 19 ? 69.641 -13.017 60.982 1.00 24.05 19 ASN D C 1
ATOM 5510 O O . ASN D 1 19 ? 70.606 -12.909 61.748 1.00 23.49 19 ASN D O 1
ATOM 5515 N N . ILE D 1 20 ? 68.934 -14.140 60.847 1.00 18.14 20 ILE D N 1
ATOM 5516 C CA . ILE D 1 20 ? 69.283 -15.377 61.534 1.00 20.72 20 ILE D CA 1
ATOM 5517 C C . ILE D 1 20 ? 69.447 -16.456 60.466 1.00 24.10 20 ILE D C 1
ATOM 5518 O O . ILE D 1 20 ? 68.617 -16.565 59.562 1.00 21.02 20 ILE D O 1
ATOM 5523 N N . ILE D 1 21 ? 70.545 -17.208 60.542 1.00 23.38 21 ILE D N 1
ATOM 5524 C CA . ILE D 1 21 ? 70.805 -18.296 59.603 1.00 19.96 21 ILE D CA 1
ATOM 5525 C C . ILE D 1 21 ? 70.353 -19.582 60.279 1.00 21.11 21 ILE D C 1
ATOM 5526 O O . ILE D 1 21 ? 70.877 -19.942 61.329 1.00 22.54 21 ILE D O 1
ATOM 5531 N N . PHE D 1 22 ? 69.358 -20.244 59.693 1.00 22.78 22 PHE D N 1
ATOM 5532 C CA . PHE D 1 22 ? 68.827 -21.487 60.244 1.00 20.23 22 PHE D CA 1
ATOM 5533 C C . PHE D 1 22 ? 69.471 -22.710 59.598 1.00 24.54 22 PHE D C 1
ATOM 5534 O O . PHE D 1 22 ? 69.532 -22.821 58.372 1.00 27.26 22 PHE D O 1
ATOM 5542 N N . GLN D 1 23 ? 69.969 -23.620 60.431 1.00 21.42 23 GLN D N 1
ATOM 5543 C CA . GLN D 1 23 ? 70.599 -24.845 59.947 1.00 21.88 23 GLN D CA 1
ATOM 5544 C C . GLN D 1 23 ? 69.886 -26.012 60.625 1.00 24.51 23 GLN D C 1
ATOM 5545 O O . GLN D 1 23 ? 69.470 -25.897 61.781 1.00 33.08 23 GLN D O 1
ATOM 5551 N N . GLY D 1 24 ? 69.706 -27.113 59.899 1.00 24.85 24 GLY D N 1
ATOM 5552 C CA . GLY D 1 24 ? 69.034 -28.273 60.468 1.00 19.62 24 GLY D CA 1
ATOM 5553 C C . GLY D 1 24 ? 67.550 -28.043 60.687 1.00 21.20 24 GLY D C 1
ATOM 5554 O O . GLY D 1 24 ? 66.875 -27.478 59.830 1.00 21.73 24 GLY D O 1
ATOM 5555 N N . ASP D 1 25 ? 67.054 -28.421 61.860 1.00 22.24 25 ASP D N 1
ATOM 5556 C CA . ASP D 1 25 ? 65.637 -28.267 62.187 1.00 23.31 25 ASP D CA 1
ATOM 5557 C C . ASP D 1 25 ? 65.251 -26.971 62.881 1.00 22.99 25 ASP D C 1
ATOM 5558 O O . ASP D 1 25 ? 64.087 -26.779 63.228 1.00 28.44 25 ASP D O 1
ATOM 5563 N N . ALA D 1 26 ? 66.214 -26.082 63.090 1.00 25.47 26 ALA D N 1
ATOM 5564 C CA . ALA D 1 26 ? 65.933 -24.822 63.764 1.00 24.06 26 ALA D CA 1
ATOM 5565 C C . ALA D 1 26 ? 64.957 -23.936 62.992 1.00 23.79 26 ALA D C 1
ATOM 5566 O O . ALA D 1 26 ? 64.963 -23.887 61.760 1.00 25.59 26 ALA D O 1
ATOM 5568 N N . SER D 1 27 ? 64.095 -23.259 63.739 1.00 27.55 27 SER D N 1
ATOM 5569 C CA . SER D 1 27 ? 63.103 -22.352 63.168 1.00 24.14 27 SER D CA 1
ATOM 5570 C C . SER D 1 27 ? 62.442 -21.546 64.288 1.00 25.06 27 SER D C 1
ATOM 5571 O O . SER D 1 27 ? 62.672 -21.793 65.478 1.00 26.76 27 SER D O 1
ATOM 5574 N N . VAL D 1 28 ? 61.649 -20.556 63.905 1.00 21.00 28 VAL D N 1
ATOM 5575 C CA . VAL D 1 28 ? 60.951 -19.746 64.888 1.00 28.41 28 VAL D CA 1
ATOM 5576 C C . VAL D 1 28 ? 59.445 -19.924 64.695 1.00 29.25 28 VAL D C 1
ATOM 5577 O O . VAL D 1 28 ? 58.940 -19.837 63.575 1.00 26.68 28 VAL D O 1
ATOM 5581 N N . SER D 1 29 ? 58.759 -20.258 65.788 1.00 27.42 29 SER D N 1
ATOM 5582 C CA . SER D 1 29 ? 57.317 -20.490 65.783 1.00 25.80 29 SER D CA 1
ATOM 5583 C C . SER D 1 29 ? 56.515 -19.208 65.599 1.00 27.42 29 SER D C 1
ATOM 5584 O O . SER D 1 29 ? 57.073 -18.116 65.592 1.00 25.07 29 SER D O 1
ATOM 5587 N N . THR D 1 30 ? 55.200 -19.352 65.446 1.00 33.36 30 THR D N 1
ATOM 5588 C CA . THR D 1 30 ? 54.315 -18.204 65.252 1.00 37.85 30 THR D CA 1
ATOM 5589 C C . THR D 1 30 ? 54.139 -17.410 66.542 1.00 37.09 30 THR D C 1
ATOM 5590 O O . THR D 1 30 ? 53.686 -16.268 66.522 1.00 36.90 30 THR D O 1
ATOM 5594 N N . THR D 1 31 ? 54.493 -18.028 67.664 1.00 38.08 31 THR D N 1
ATOM 5595 C CA . THR D 1 31 ? 54.406 -17.366 68.957 1.00 35.71 31 THR D CA 1
ATOM 5596 C C . THR D 1 31 ? 55.684 -16.561 69.233 1.00 35.05 31 THR D C 1
ATOM 5597 O O . THR D 1 31 ? 55.835 -15.969 70.303 1.00 39.87 31 THR D O 1
ATOM 5601 N N . GLY D 1 32 ? 56.603 -16.559 68.264 1.00 30.53 32 GLY D N 1
ATOM 5602 C CA . GLY D 1 32 ? 57.841 -15.804 68.381 1.00 26.06 32 GLY D CA 1
ATOM 5603 C C . GLY D 1 32 ? 59.022 -16.402 69.127 1.00 25.09 32 GLY D C 1
ATOM 5604 O O . GLY D 1 32 ? 59.907 -15.666 69.565 1.00 25.22 32 GLY D O 1
ATOM 5605 N N . VAL D 1 33 ? 59.058 -17.719 69.286 1.00 21.14 33 VAL D N 1
ATOM 5606 C CA . VAL D 1 33 ? 60.172 -18.325 69.995 1.00 21.11 33 VAL D CA 1
ATOM 5607 C C . VAL D 1 33 ? 61.044 -19.145 69.061 1.00 24.52 33 VAL D C 1
ATOM 5608 O O . VAL D 1 33 ? 60.560 -19.735 68.087 1.00 20.82 33 VAL D O 1
ATOM 5612 N N . LEU D 1 34 ? 62.349 -19.088 69.313 1.00 22.38 34 LEU D N 1
ATOM 5613 C CA . LEU D 1 34 ? 63.316 -19.821 68.512 1.00 23.58 34 LEU D CA 1
ATOM 5614 C C . LEU D 1 34 ? 63.394 -21.261 69.007 1.00 22.15 34 LEU D C 1
ATOM 5615 O O . LEU D 1 34 ? 63.868 -21.530 70.114 1.00 22.70 34 LEU D O 1
ATOM 5620 N N . GLN D 1 35 ? 62.836 -22.170 68.218 1.00 24.48 35 GLN D N 1
ATOM 5621 C CA . GLN D 1 35 ? 62.857 -23.589 68.553 1.00 26.49 35 GLN D CA 1
ATOM 5622 C C . GLN D 1 35 ? 64.069 -24.144 67.823 1.00 23.80 35 GLN D C 1
ATOM 5623 O O . GLN D 1 35 ? 64.009 -24.385 66.613 1.00 22.41 35 GLN D O 1
ATOM 5629 N N . VAL D 1 36 ? 65.190 -24.273 68.534 1.00 21.07 36 VAL D N 1
ATOM 5630 C CA . VAL D 1 36 ? 66.410 -24.759 67.892 1.00 30.12 36 VAL D CA 1
ATOM 5631 C C . VAL D 1 36 ? 66.280 -26.246 67.587 1.00 30.32 36 VAL D C 1
ATOM 5632 O O . VAL D 1 36 ? 66.967 -26.787 66.722 1.00 35.95 36 VAL D O 1
ATOM 5636 N N . THR D 1 37 ? 65.340 -26.874 68.278 1.00 32.41 37 THR D N 1
ATOM 5637 C CA . THR D 1 37 ? 65.042 -28.285 68.124 1.00 28.78 37 THR D CA 1
ATOM 5638 C C . THR D 1 37 ? 63.592 -28.384 67.638 1.00 28.32 37 THR D C 1
ATOM 5639 O O . THR D 1 37 ? 62.743 -27.591 68.041 1.00 27.06 37 THR D O 1
ATOM 5643 N N . LYS D 1 38 ? 63.301 -29.336 66.761 1.00 30.90 38 LYS D N 1
ATOM 5644 C CA . LYS D 1 38 ? 61.943 -29.464 66.237 1.00 30.17 38 LYS D CA 1
ATOM 5645 C C . LYS D 1 38 ? 60.913 -29.965 67.240 1.00 28.33 38 LYS D C 1
ATOM 5646 O O . LYS D 1 38 ? 61.159 -30.925 67.964 1.00 34.15 38 LYS D O 1
ATOM 5652 N N . VAL D 1 39 ? 59.793 -29.252 67.324 1.00 30.02 39 VAL D N 1
ATOM 5653 C CA . VAL D 1 39 ? 58.687 -29.625 68.203 1.00 38.41 39 VAL D CA 1
ATOM 5654 C C . VAL D 1 39 ? 57.547 -29.996 67.231 1.00 41.77 39 VAL D C 1
ATOM 5655 O O . VAL D 1 39 ? 57.005 -29.142 66.526 1.00 41.00 39 VAL D O 1
ATOM 5659 N N . SER D 1 40 ? 57.267 -31.293 67.118 1.00 48.03 40 SER D N 1
ATOM 5660 C CA . SER D 1 40 ? 56.242 -31.773 66.193 1.00 52.86 40 SER D CA 1
ATOM 5661 C C . SER D 1 40 ? 55.295 -32.796 66.794 1.00 55.87 40 SER D C 1
ATOM 5662 O O . SER D 1 40 ? 55.632 -33.465 67.769 1.00 50.91 40 SER D O 1
ATOM 5665 N N . LYS D 1 41 ? 54.101 -32.927 66.190 1.00 62.93 41 LYS D N 1
ATOM 5666 C CA . LYS D 1 41 ? 53.074 -33.858 66.646 1.00 65.79 41 LYS D CA 1
ATOM 5667 C C . LYS D 1 41 ? 53.747 -35.224 66.784 1.00 67.36 41 LYS D C 1
ATOM 5668 O O . LYS D 1 41 ? 53.985 -35.659 67.909 1.00 76.96 41 LYS D O 1
ATOM 5670 N N . PRO D 1 42 ? 53.930 -35.997 65.680 1.00 60.97 42 PRO D N 1
ATOM 5671 C CA . PRO D 1 42 ? 54.638 -37.241 66.036 1.00 58.07 42 PRO D CA 1
ATOM 5672 C C . PRO D 1 42 ? 56.036 -36.664 66.310 1.00 58.05 42 PRO D C 1
ATOM 5673 O O . PRO D 1 42 ? 56.567 -35.901 65.469 1.00 60.67 42 PRO D O 1
ATOM 5677 N N . THR D 1 43 ? 56.585 -36.906 67.501 1.00 54.63 43 THR D N 1
ATOM 5678 C CA . THR D 1 43 ? 57.922 -36.390 67.817 1.00 53.93 43 THR D CA 1
ATOM 5679 C C . THR D 1 43 ? 58.995 -37.076 66.988 1.00 54.90 43 THR D C 1
ATOM 5680 O O . THR D 1 43 ? 58.721 -38.051 66.288 1.00 62.50 43 THR D O 1
ATOM 5684 N N . THR D 1 44 ? 60.213 -36.550 67.031 1.00 51.13 44 THR D N 1
ATOM 5685 C CA . THR D 1 44 ? 61.283 -37.156 66.245 1.00 48.71 44 THR D CA 1
ATOM 5686 C C . THR D 1 44 ? 62.650 -36.665 66.669 1.00 44.20 44 THR D C 1
ATOM 5687 O O . THR D 1 44 ? 62.775 -35.696 67.421 1.00 46.94 44 THR D O 1
ATOM 5691 N N . THR D 1 45 ? 63.670 -37.401 66.238 1.00 38.75 45 THR D N 1
ATOM 5692 C CA . THR D 1 45 ? 65.061 -37.075 66.499 1.00 39.71 45 THR D CA 1
ATOM 5693 C C . THR D 1 45 ? 65.296 -35.725 65.819 1.00 38.14 45 THR D C 1
ATOM 5694 O O . THR D 1 45 ? 64.691 -35.439 64.779 1.00 32.82 45 THR D O 1
ATOM 5698 N N . SER D 1 46 ? 66.186 -34.909 66.380 1.00 35.40 46 SER D N 1
ATOM 5699 C CA . SER D 1 46 ? 66.417 -33.592 65.814 1.00 33.41 46 SER D CA 1
ATOM 5700 C C . SER D 1 46 ? 67.755 -32.943 66.162 1.00 33.64 46 SER D C 1
ATOM 5701 O O . SER D 1 46 ? 68.319 -33.177 67.236 1.00 32.77 46 SER D O 1
ATOM 5704 N N . ILE D 1 47 ? 68.260 -32.147 65.220 1.00 29.90 47 ILE D N 1
ATOM 5705 C CA . ILE D 1 47 ? 69.495 -31.384 65.389 1.00 30.84 47 ILE D CA 1
ATOM 5706 C C . ILE D 1 47 ? 69.271 -30.047 64.690 1.00 27.57 47 ILE D C 1
ATOM 5707 O O . ILE D 1 47 ? 68.802 -30.012 63.553 1.00 28.41 47 ILE D O 1
ATOM 5712 N N . GLY D 1 48 ? 69.582 -28.952 65.378 1.00 27.09 48 GLY D N 1
ATOM 5713 C CA . GLY D 1 48 ? 69.398 -27.640 64.783 1.00 21.00 48 GLY D CA 1
ATOM 5714 C C . GLY D 1 48 ? 70.355 -26.593 65.311 1.00 23.60 48 GLY D C 1
ATOM 5715 O O . GLY D 1 48 ? 70.857 -26.707 66.429 1.00 22.65 48 GLY D O 1
ATOM 5716 N N . ARG D 1 49 ? 70.643 -25.596 64.481 1.00 20.53 49 ARG D N 1
ATOM 5717 C CA . ARG D 1 49 ? 71.530 -24.495 64.855 1.00 25.01 49 ARG D CA 1
ATOM 5718 C C . ARG D 1 49 ? 70.968 -23.200 64.279 1.00 23.75 49 ARG D C 1
ATOM 5719 O O . ARG D 1 49 ? 70.324 -23.208 63.225 1.00 26.68 49 ARG D O 1
ATOM 5727 N N . ALA D 1 50 ? 71.180 -22.099 64.990 1.00 19.57 50 ALA D N 1
ATOM 5728 C CA . ALA D 1 50 ? 70.717 -20.789 64.540 1.00 18.20 50 ALA D CA 1
ATOM 5729 C C . ALA D 1 50 ? 71.845 -19.794 64.800 1.00 22.35 50 ALA D C 1
ATOM 5730 O O . ALA D 1 50 ? 72.280 -19.629 65.944 1.00 21.29 50 ALA D O 1
ATOM 5732 N N . LEU D 1 51 ? 72.348 -19.176 63.732 1.00 20.07 51 LEU D N 1
ATOM 5733 C CA . LEU D 1 51 ? 73.449 -18.218 63.843 1.00 21.53 51 LEU D CA 1
ATOM 5734 C C . LEU D 1 51 ? 73.024 -16.810 63.456 1.00 21.25 51 LEU D C 1
ATOM 5735 O O . LEU D 1 51 ? 72.105 -16.632 62.654 1.00 24.48 51 LEU D O 1
ATOM 5740 N N . TYR D 1 52 ? 73.698 -15.810 64.017 1.00 20.65 52 TYR D N 1
ATOM 5741 C CA . TYR D 1 52 ? 73.420 -14.425 63.640 1.00 20.89 52 TYR D CA 1
ATOM 5742 C C . TYR D 1 52 ? 74.027 -14.315 62.231 1.00 20.09 52 TYR D C 1
ATOM 5743 O O . TYR D 1 52 ? 75.142 -14.788 61.993 1.00 20.68 52 TYR D O 1
ATOM 5752 N N . ALA D 1 53 ? 73.282 -13.720 61.302 1.00 20.15 53 ALA D N 1
ATOM 5753 C CA . ALA D 1 53 ? 73.702 -13.609 59.900 1.00 17.94 53 ALA D CA 1
ATOM 5754 C C . ALA D 1 53 ? 75.046 -12.988 59.556 1.00 19.00 53 ALA D C 1
ATOM 5755 O O . ALA D 1 53 ? 75.622 -13.316 58.519 1.00 25.32 53 ALA D O 1
ATOM 5757 N N . ALA D 1 54 ? 75.548 -12.089 60.396 1.00 17.25 54 ALA D N 1
ATOM 5758 C CA . ALA D 1 54 ? 76.834 -11.450 60.123 1.00 17.89 54 ALA D CA 1
ATOM 5759 C C . ALA D 1 54 ? 77.948 -11.938 61.035 1.00 21.03 54 ALA D C 1
ATOM 5760 O O . ALA D 1 54 ? 77.761 -12.060 62.245 1.00 23.81 54 ALA D O 1
ATOM 5762 N N . PRO D 1 55 ? 79.121 -12.257 60.459 1.00 22.83 55 PRO D N 1
ATOM 5763 C CA . PRO D 1 55 ? 80.256 -12.727 61.260 1.00 21.98 55 PRO D CA 1
ATOM 5764 C C . PRO D 1 55 ? 80.724 -11.590 62.180 1.00 25.25 55 PRO D C 1
ATOM 5765 O O . PRO D 1 55 ? 80.433 -10.411 61.940 1.00 18.51 55 PRO D O 1
ATOM 5769 N N . ILE D 1 56 ? 81.469 -11.951 63.215 1.00 25.23 56 ILE D N 1
ATOM 5770 C CA . ILE D 1 56 ? 81.970 -10.991 64.184 1.00 24.34 56 ILE D CA 1
ATOM 5771 C C . ILE D 1 56 ? 83.480 -11.170 64.309 1.00 24.04 56 ILE D C 1
ATOM 5772 O O . ILE D 1 56 ? 83.974 -12.300 64.275 1.00 22.03 56 ILE D O 1
ATOM 5777 N N . GLN D 1 57 ? 84.213 -10.060 64.392 1.00 21.24 57 GLN D N 1
ATOM 5778 C CA . GLN D 1 57 ? 85.657 -10.134 64.544 1.00 21.06 57 GLN D CA 1
ATOM 5779 C C . GLN D 1 57 ? 85.949 -10.276 66.025 1.00 21.06 57 GLN D C 1
ATOM 5780 O O . GLN D 1 57 ? 85.780 -9.328 66.791 1.00 21.48 57 GLN D O 1
ATOM 5786 N N . ILE D 1 58 ? 86.385 -11.470 66.414 1.00 20.93 58 ILE D N 1
ATOM 5787 C CA . ILE D 1 58 ? 86.671 -11.770 67.804 1.00 21.72 58 ILE D CA 1
ATOM 5788 C C . ILE D 1 58 ? 88.089 -11.357 68.247 1.00 24.15 58 ILE D C 1
ATOM 5789 O O . ILE D 1 58 ? 88.346 -11.147 69.432 1.00 24.37 58 ILE D O 1
ATOM 5794 N N . TRP D 1 59 ? 88.996 -11.221 67.285 1.00 20.58 59 TRP D N 1
ATOM 5795 C CA . TRP D 1 59 ? 90.355 -10.771 67.566 1.00 22.94 59 TRP D CA 1
ATOM 5796 C C . TRP D 1 59 ? 91.003 -10.239 66.294 1.00 24.54 59 TRP D C 1
ATOM 5797 O O . TRP D 1 59 ? 90.596 -10.585 65.188 1.00 27.32 59 TRP D O 1
ATOM 5808 N N . ASP D 1 60 ? 91.967 -9.344 66.459 1.00 30.99 60 ASP D N 1
ATOM 5809 C CA . ASP D 1 60 ? 92.657 -8.728 65.329 1.00 35.60 60 ASP D CA 1
ATOM 5810 C C . ASP D 1 60 ? 94.108 -9.192 65.279 1.00 37.32 60 ASP D C 1
ATOM 5811 O O . ASP D 1 60 ? 94.824 -9.128 66.276 1.00 37.32 60 ASP D O 1
ATOM 5816 N N . SER D 1 61 ? 94.535 -9.686 64.124 1.00 42.21 61 SER D N 1
ATOM 5817 C CA . SER D 1 61 ? 95.911 -10.158 63.967 1.00 48.45 61 SER D CA 1
ATOM 5818 C C . SER D 1 61 ? 96.896 -9.008 63.759 1.00 49.63 61 SER D C 1
ATOM 5819 O O . SER D 1 61 ? 98.096 -9.165 63.987 1.00 54.08 61 SER D O 1
ATOM 5822 N N . ILE D 1 62 ? 96.389 -7.862 63.314 1.00 50.49 62 ILE D N 1
ATOM 5823 C CA . ILE D 1 62 ? 97.228 -6.690 63.086 1.00 51.04 62 ILE D CA 1
ATOM 5824 C C . ILE D 1 62 ? 97.669 -6.113 64.423 1.00 53.20 62 ILE D C 1
ATOM 5825 O O . ILE D 1 62 ? 98.859 -6.077 64.722 1.00 56.61 62 ILE D O 1
ATOM 5830 N N . THR D 1 63 ? 96.700 -5.688 65.231 1.00 54.27 63 THR D N 1
ATOM 5831 C CA . THR D 1 63 ? 96.974 -5.093 66.539 1.00 51.12 63 THR D CA 1
ATOM 5832 C C . THR D 1 63 ? 97.176 -6.111 67.660 1.00 48.71 63 THR D C 1
ATOM 5833 O O . THR D 1 63 ? 97.761 -5.790 68.693 1.00 52.41 63 THR D O 1
ATOM 5837 N N . GLY D 1 64 ? 96.702 -7.335 67.458 1.00 45.16 64 GLY D N 1
ATOM 5838 C CA . GLY D 1 64 ? 96.841 -8.352 68.489 1.00 42.16 64 GLY D CA 1
ATOM 5839 C C . GLY D 1 64 ? 95.719 -8.312 69.521 1.00 41.08 64 GLY D C 1
ATOM 5840 O O . GLY D 1 64 ? 95.627 -9.203 70.363 1.00 35.32 64 GLY D O 1
ATOM 5841 N N . LYS D 1 65 ? 94.874 -7.278 69.449 1.00 42.19 65 LYS D N 1
ATOM 5842 C CA . LYS D 1 65 ? 93.731 -7.088 70.350 1.00 37.72 65 LYS D CA 1
ATOM 5843 C C . LYS D 1 65 ? 92.731 -8.247 70.302 1.00 36.12 65 LYS D C 1
ATOM 5844 O O . LYS D 1 65 ? 92.482 -8.825 69.242 1.00 28.28 65 LYS D O 1
ATOM 5850 N N . VAL D 1 66 ? 92.135 -8.549 71.452 1.00 31.28 66 VAL D N 1
ATOM 5851 C CA . VAL D 1 66 ? 91.117 -9.586 71.556 1.00 24.12 66 VAL D CA 1
ATOM 5852 C C . VAL D 1 66 ? 89.842 -8.882 72.018 1.00 23.97 66 VAL D C 1
ATOM 5853 O O . VAL D 1 66 ? 89.892 -7.903 72.761 1.00 22.70 66 VAL D O 1
ATOM 5857 N N . ALA D 1 67 ? 88.700 -9.347 71.540 1.00 22.62 67 ALA D N 1
ATOM 5858 C CA . ALA D 1 67 ? 87.435 -8.736 71.913 1.00 21.70 67 ALA D CA 1
ATOM 5859 C C . ALA D 1 67 ? 86.834 -9.285 73.195 1.00 18.66 67 ALA D C 1
ATOM 5860 O O . ALA D 1 67 ? 87.010 -10.461 73.528 1.00 17.87 67 ALA D O 1
ATOM 5862 N N . SER D 1 68 ? 86.180 -8.396 73.939 1.00 19.26 68 SER D N 1
ATOM 5863 C CA . SER D 1 68 ? 85.456 -8.763 75.155 1.00 16.80 68 SER D CA 1
ATOM 5864 C C . SER D 1 68 ? 84.015 -8.796 74.664 1.00 19.99 68 SER D C 1
ATOM 5865 O O . SER D 1 68 ? 83.658 -8.065 73.728 1.00 21.16 68 SER D O 1
ATOM 5868 N N . PHE D 1 69 ? 83.202 -9.681 75.224 1.00 21.06 69 PHE D N 1
ATOM 5869 C CA . PHE D 1 69 ? 81.810 -9.748 74.811 1.00 18.93 69 PHE D CA 1
ATOM 5870 C C . PHE D 1 69 ? 80.892 -10.158 75.943 1.00 20.34 69 PHE D C 1
ATOM 5871 O O . PHE D 1 69 ? 81.321 -10.744 76.937 1.00 20.06 69 PHE D O 1
ATOM 5879 N N . ALA D 1 70 ? 79.627 -9.795 75.800 1.00 18.02 70 ALA D N 1
ATOM 5880 C CA . ALA D 1 70 ? 78.613 -10.132 76.781 1.00 21.65 70 ALA D CA 1
ATOM 5881 C C . ALA D 1 70 ? 77.348 -10.523 76.027 1.00 21.45 70 ALA D C 1
ATOM 5882 O O . ALA D 1 70 ? 77.006 -9.919 75.004 1.00 26.25 70 ALA D O 1
ATOM 5884 N N . THR D 1 71 ? 76.687 -11.570 76.498 1.00 18.28 71 THR D N 1
ATOM 5885 C CA . THR D 1 71 ? 75.452 -12.006 75.878 1.00 18.72 71 THR D CA 1
ATOM 5886 C C . THR D 1 71 ? 74.445 -12.436 76.937 1.00 20.26 71 THR D C 1
ATOM 5887 O O . THR D 1 71 ? 74.802 -12.917 78.020 1.00 14.46 71 THR D O 1
ATOM 5891 N N . SER D 1 72 ? 73.176 -12.217 76.629 1.00 18.26 72 SER D N 1
ATOM 5892 C CA . SER D 1 72 ? 72.117 -12.578 77.545 1.00 17.67 72 SER D CA 1
ATOM 5893 C C . SER D 1 72 ? 70.980 -13.213 76.767 1.00 15.38 72 SER D C 1
ATOM 5894 O O . SER D 1 72 ? 70.654 -12.775 75.667 1.00 14.67 72 SER D O 1
ATOM 5897 N N . PHE D 1 73 ? 70.399 -14.266 77.326 1.00 18.62 73 PHE D N 1
ATOM 5898 C CA . PHE D 1 73 ? 69.274 -14.940 76.685 1.00 18.29 73 PHE D CA 1
ATOM 5899 C C . PHE D 1 73 ? 68.446 -15.723 77.702 1.00 18.49 73 PHE D C 1
ATOM 5900 O O . PHE D 1 73 ? 68.926 -16.058 78.791 1.00 15.86 73 PHE D O 1
ATOM 5908 N N . SER D 1 74 ? 67.180 -15.944 77.366 1.00 20.99 74 SER D N 1
ATOM 5909 C CA . SER D 1 74 ? 66.271 -16.699 78.219 1.00 16.29 74 SER D CA 1
ATOM 5910 C C . SER D 1 74 ? 65.837 -17.904 77.417 1.00 19.53 74 SER D C 1
ATOM 5911 O O . SER D 1 74 ? 65.578 -17.791 76.218 1.00 15.41 74 SER D O 1
ATOM 5914 N N . PHE D 1 75 ? 65.813 -19.069 78.057 1.00 21.28 75 PHE D N 1
ATOM 5915 C CA . PHE D 1 75 ? 65.426 -20.288 77.358 1.00 22.75 75 PHE D CA 1
ATOM 5916 C C . PHE D 1 75 ? 64.603 -21.225 78.225 1.00 22.51 75 PHE D C 1
ATOM 5917 O O . PHE D 1 75 ? 64.605 -21.118 79.452 1.00 22.82 75 PHE D O 1
ATOM 5925 N N . VAL D 1 76 ? 63.889 -22.131 77.568 1.00 24.00 76 VAL D N 1
ATOM 5926 C CA . VAL D 1 76 ? 63.041 -23.102 78.245 1.00 23.41 76 VAL D CA 1
ATOM 5927 C C . VAL D 1 76 ? 63.306 -24.491 77.680 1.00 24.82 76 VAL D C 1
ATOM 5928 O O . VAL D 1 76 ? 63.439 -24.662 76.464 1.00 29.40 76 VAL D O 1
ATOM 5932 N N . VAL D 1 77 ? 63.434 -25.469 78.571 1.00 23.66 77 VAL D N 1
ATOM 5933 C CA . VAL D 1 77 ? 63.630 -26.861 78.175 1.00 23.62 77 VAL D CA 1
ATOM 5934 C C . VAL D 1 77 ? 62.491 -27.634 78.837 1.00 24.22 77 VAL D C 1
ATOM 5935 O O . VAL D 1 77 ? 62.526 -27.903 80.039 1.00 25.08 77 VAL D O 1
ATOM 5939 N N . LYS D 1 78 ? 61.446 -27.904 78.060 1.00 24.08 78 LYS D N 1
ATOM 5940 C CA . LYS D 1 78 ? 60.275 -28.616 78.557 1.00 25.85 78 LYS D CA 1
ATOM 5941 C C . LYS D 1 78 ? 60.235 -30.057 78.073 1.00 30.00 78 LYS D C 1
ATOM 5942 O O . LYS D 1 78 ? 60.102 -30.323 76.873 1.00 30.98 78 LYS D O 1
ATOM 5948 N N . ALA D 1 79 ? 60.357 -30.983 79.019 1.00 32.43 79 ALA D N 1
ATOM 5949 C CA . ALA D 1 79 ? 60.329 -32.408 78.720 1.00 28.93 79 ALA D CA 1
ATOM 5950 C C . ALA D 1 79 ? 58.920 -32.955 78.938 1.00 33.37 79 ALA D C 1
ATOM 5951 O O . ALA D 1 79 ? 58.188 -32.462 79.803 1.00 32.45 79 ALA D O 1
ATOM 5953 N N . ASP D 1 80 ? 58.536 -33.952 78.139 1.00 37.99 80 ASP D N 1
ATOM 5954 C CA . ASP D 1 80 ? 57.219 -34.585 78.259 1.00 40.87 80 ASP D CA 1
ATOM 5955 C C . ASP D 1 80 ? 57.149 -35.395 79.549 1.00 41.99 80 ASP D C 1
ATOM 5956 O O . ASP D 1 80 ? 56.220 -35.240 80.342 1.00 43.73 80 ASP D O 1
ATOM 5961 N N . LYS D 1 81 ? 58.129 -36.274 79.737 1.00 40.15 81 LYS D N 1
ATOM 5962 C CA . LYS D 1 81 ? 58.211 -37.088 80.939 1.00 42.57 81 LYS D CA 1
ATOM 5963 C C . LYS D 1 81 ? 58.986 -36.250 81.952 1.00 46.05 81 LYS D C 1
ATOM 5964 O O . LYS D 1 81 ? 59.041 -35.026 81.821 1.00 50.68 81 LYS D O 1
ATOM 5970 N N . SER D 1 82 ? 59.570 -36.883 82.965 1.00 45.43 82 SER D N 1
ATOM 5971 C CA . SER D 1 82 ? 60.329 -36.132 83.964 1.00 47.12 82 SER D CA 1
ATOM 5972 C C . SER D 1 82 ? 61.750 -35.845 83.473 1.00 46.61 82 SER D C 1
ATOM 5973 O O . SER D 1 82 ? 62.487 -35.070 84.081 1.00 46.53 82 SER D O 1
ATOM 5976 N N . ASP D 1 83 ? 62.110 -36.457 82.349 1.00 49.13 83 ASP D N 1
ATOM 5977 C CA . ASP D 1 83 ? 63.432 -36.298 81.768 1.00 43.25 83 ASP D CA 1
ATOM 5978 C C . ASP D 1 83 ? 63.402 -36.213 80.254 1.00 42.52 83 ASP D C 1
ATOM 5979 O O . ASP D 1 83 ? 62.508 -36.758 79.602 1.00 38.87 83 ASP D O 1
ATOM 5984 N N . GLY D 1 84 ? 64.427 -35.565 79.709 1.00 38.58 84 GLY D N 1
ATOM 5985 C CA . GLY D 1 84 ? 64.541 -35.395 78.275 1.00 32.05 84 GLY D CA 1
ATOM 5986 C C . GLY D 1 84 ? 65.988 -35.310 77.838 1.00 29.26 84 GLY D C 1
ATOM 5987 O O . GLY D 1 84 ? 66.898 -35.232 78.665 1.00 30.40 84 GLY D O 1
ATOM 5988 N N . VAL D 1 85 ? 66.188 -35.284 76.525 1.00 25.84 85 VAL D N 1
ATOM 5989 C CA . VAL D 1 85 ? 67.514 -35.225 75.911 1.00 24.98 85 VAL D CA 1
ATOM 5990 C C . VAL D 1 85 ? 67.417 -34.259 74.712 1.00 24.70 85 VAL D C 1
ATOM 5991 O O . VAL D 1 85 ? 66.309 -34.006 74.242 1.00 24.33 85 VAL D O 1
ATOM 5995 N N . ASP D 1 86 ? 68.527 -33.694 74.218 1.00 25.62 86 ASP D N 1
ATOM 5996 C CA . ASP D 1 86 ? 69.894 -33.895 74.707 1.00 23.78 86 ASP D CA 1
ATOM 5997 C C . ASP D 1 86 ? 70.498 -32.654 75.354 1.00 25.21 86 ASP D C 1
ATOM 5998 O O . ASP D 1 86 ? 71.445 -32.752 76.135 1.00 28.49 86 ASP D O 1
ATOM 6003 N N . GLY D 1 87 ? 70.008 -31.483 74.970 1.00 21.94 87 GLY D N 1
ATOM 6004 C CA . GLY D 1 87 ? 70.550 -30.266 75.533 1.00 22.36 87 GLY D CA 1
ATOM 6005 C C . GLY D 1 87 ? 70.624 -29.128 74.532 1.00 27.84 87 GLY D C 1
ATOM 6006 O O . GLY D 1 87 ? 70.310 -29.291 73.346 1.00 27.57 87 GLY D O 1
ATOM 6007 N N . LEU D 1 88 ? 71.100 -27.985 75.016 1.00 23.20 88 LEU D N 1
ATOM 6008 C CA . LEU D 1 88 ? 71.217 -26.762 74.225 1.00 20.16 88 LEU D CA 1
ATOM 6009 C C . LEU D 1 88 ? 72.609 -26.161 74.434 1.00 18.46 88 LEU D C 1
ATOM 6010 O O . LEU D 1 88 ? 73.228 -26.355 75.485 1.00 15.98 88 LEU D O 1
ATOM 6015 N N . ALA D 1 89 ? 73.095 -25.417 73.448 1.00 18.05 89 ALA D N 1
ATOM 6016 C CA . ALA D 1 89 ? 74.414 -24.804 73.568 1.00 18.87 89 ALA D CA 1
ATOM 6017 C C . ALA D 1 89 ? 74.516 -23.456 72.877 1.00 17.74 89 ALA D C 1
ATOM 6018 O O . ALA D 1 89 ? 73.853 -23.213 71.867 1.00 19.85 89 ALA D O 1
ATOM 6020 N N . PHE D 1 90 ? 75.283 -22.557 73.487 1.00 15.19 90 PHE D N 1
ATOM 6021 C CA . PHE D 1 90 ? 75.557 -21.242 72.910 1.00 15.71 90 PHE D CA 1
ATOM 6022 C C . PHE D 1 90 ? 76.991 -21.416 72.422 1.00 16.28 90 PHE D C 1
ATOM 6023 O O . PHE D 1 90 ? 77.835 -21.914 73.163 1.00 15.64 90 PHE D O 1
ATOM 6031 N N . PHE D 1 91 ? 77.297 -20.973 71.211 1.00 18.70 91 PHE D N 1
ATOM 6032 C CA . PHE D 1 91 ? 78.651 -21.192 70.711 1.00 19.00 91 PHE D CA 1
ATOM 6033 C C . PHE D 1 91 ? 79.238 -20.151 69.761 1.00 21.82 91 PHE D C 1
ATOM 6034 O O . PHE D 1 91 ? 78.524 -19.319 69.190 1.00 18.66 91 PHE D O 1
ATOM 6042 N N . LEU D 1 92 ? 80.558 -20.241 69.600 1.00 19.68 92 LEU D N 1
ATOM 6043 C CA . LEU D 1 92 ? 81.323 -19.404 68.686 1.00 18.29 92 LEU D CA 1
ATOM 6044 C C . LEU D 1 92 ? 82.048 -20.416 67.797 1.00 19.39 92 LEU D C 1
ATOM 6045 O O . LEU D 1 92 ? 82.656 -21.364 68.297 1.00 21.84 92 LEU D O 1
ATOM 6050 N N . ALA D 1 93 ? 81.910 -20.262 66.484 1.00 21.48 93 ALA D N 1
ATOM 6051 C CA . ALA D 1 93 ? 82.539 -21.164 65.517 1.00 19.59 93 ALA D CA 1
ATOM 6052 C C . ALA D 1 93 ? 83.065 -20.340 64.353 1.00 22.42 93 ALA D C 1
ATOM 6053 O O . ALA D 1 93 ? 82.767 -19.147 64.258 1.00 21.67 93 ALA D O 1
ATOM 6055 N N . PRO D 1 94 ? 83.880 -20.949 63.466 1.00 22.06 94 PRO D N 1
ATOM 6056 C CA . PRO D 1 94 ? 84.419 -20.212 62.313 1.00 22.66 94 PRO D CA 1
ATOM 6057 C C . PRO D 1 94 ? 83.278 -19.585 61.522 1.00 23.78 94 PRO D C 1
ATOM 6058 O O . PRO D 1 94 ? 82.180 -20.144 61.471 1.00 21.95 94 PRO D O 1
ATOM 6062 N N . ALA D 1 95 ? 83.534 -18.414 60.939 1.00 24.63 95 ALA D N 1
ATOM 6063 C CA . ALA D 1 95 ? 82.527 -17.693 60.163 1.00 19.22 95 ALA D CA 1
ATOM 6064 C C . ALA D 1 95 ? 81.772 -18.575 59.170 1.00 25.84 95 ALA D C 1
ATOM 6065 O O . ALA D 1 95 ? 82.376 -19.301 58.373 1.00 29.99 95 ALA D O 1
ATOM 6067 N N . ASN D 1 96 ? 80.445 -18.532 59.265 1.00 30.80 96 ASN D N 1
ATOM 6068 C CA . ASN D 1 96 ? 79.540 -19.290 58.399 1.00 34.61 96 ASN D CA 1
ATOM 6069 C C . ASN D 1 96 ? 79.752 -20.804 58.402 1.00 33.98 96 ASN D C 1
ATOM 6070 O O . ASN D 1 96 ? 79.622 -21.481 57.379 1.00 35.61 96 ASN D O 1
ATOM 6075 N N . SER D 1 97 ? 80.050 -21.321 59.587 1.00 35.20 97 SER D N 1
ATOM 6076 C CA . SER D 1 97 ? 80.269 -22.740 59.819 1.00 32.69 97 SER D CA 1
ATOM 6077 C C . SER D 1 97 ? 78.973 -23.522 59.555 1.00 33.06 97 SER D C 1
ATOM 6078 O O . SER D 1 97 ? 77.868 -23.010 59.758 1.00 32.33 97 SER D O 1
ATOM 6081 N N . GLN D 1 98 ? 79.120 -24.753 59.077 1.00 33.83 98 GLN D N 1
ATOM 6082 C CA . GLN D 1 98 ? 77.982 -25.626 58.788 1.00 27.59 98 GLN D CA 1
ATOM 6083 C C . GLN D 1 98 ? 78.006 -26.789 59.774 1.00 28.91 98 GLN D C 1
ATOM 6084 O O . GLN D 1 98 ? 79.029 -27.045 60.414 1.00 24.50 98 GLN D O 1
ATOM 6090 N N . ILE D 1 99 ? 76.884 -27.494 59.899 1.00 28.69 99 ILE D N 1
ATOM 6091 C CA . ILE D 1 99 ? 76.823 -28.653 60.786 1.00 28.49 99 ILE D CA 1
ATOM 6092 C C . ILE D 1 99 ? 77.737 -29.725 60.182 1.00 32.77 99 ILE D C 1
ATOM 6093 O O . ILE D 1 99 ? 77.638 -30.041 58.991 1.00 37.22 99 ILE D O 1
ATOM 6098 N N . PRO D 1 100 ? 78.661 -30.274 60.985 1.00 35.22 100 PRO D N 1
ATOM 6099 C CA . PRO D 1 100 ? 79.595 -31.310 60.525 1.00 36.90 100 PRO D CA 1
ATOM 6100 C C . PRO D 1 100 ? 78.884 -32.590 60.092 1.00 39.45 100 PRO D C 1
ATOM 6101 O O . PRO D 1 100 ? 77.846 -32.953 60.652 1.00 37.52 100 PRO D O 1
ATOM 6105 N N . SER D 1 101 ? 79.444 -33.265 59.090 1.00 43.80 101 SER D N 1
ATOM 6106 C CA . SER D 1 101 ? 78.884 -34.523 58.598 1.00 41.68 101 SER D CA 1
ATOM 6107 C C . SER D 1 101 ? 79.049 -35.526 59.727 1.00 40.71 101 SER D C 1
ATOM 6108 O O . SER D 1 101 ? 80.091 -35.551 60.398 1.00 40.73 101 SER D O 1
ATOM 6111 N N . GLY D 1 102 ? 78.006 -36.311 59.972 1.00 39.07 102 GLY D N 1
ATOM 6112 C CA . GLY D 1 102 ? 78.073 -37.311 61.023 1.00 41.73 102 GLY D CA 1
ATOM 6113 C C . GLY D 1 102 ? 78.029 -36.785 62.446 1.00 43.10 102 GLY D C 1
ATOM 6114 O O . GLY D 1 102 ? 78.584 -37.407 63.360 1.00 48.46 102 GLY D O 1
ATOM 6115 N N . SER D 1 103 ? 77.404 -35.626 62.638 1.00 38.99 103 SER D N 1
ATOM 6116 C CA . SER D 1 103 ? 77.278 -35.057 63.973 1.00 38.24 103 SER D CA 1
ATOM 6117 C C . SER D 1 103 ? 76.049 -35.695 64.606 1.00 36.31 103 SER D C 1
ATOM 6118 O O . SER D 1 103 ? 75.169 -36.184 63.904 1.00 40.89 103 SER D O 1
ATOM 6121 N N . SER D 1 104 ? 76.000 -35.722 65.930 1.00 36.54 104 SER D N 1
ATOM 6122 C CA . SER D 1 104 ? 74.862 -36.316 66.618 1.00 35.86 104 SER D CA 1
ATOM 6123 C C . SER D 1 104 ? 74.250 -35.334 67.614 1.00 36.15 104 SER D C 1
ATOM 6124 O O . SER D 1 104 ? 74.829 -34.282 67.897 1.00 36.46 104 SER D O 1
ATOM 6127 N N . ALA D 1 105 ? 73.072 -35.676 68.130 1.00 30.57 105 ALA D N 1
ATOM 6128 C CA . ALA D 1 105 ? 72.376 -34.831 69.091 1.00 27.54 105 ALA D CA 1
ATOM 6129 C C . ALA D 1 105 ? 73.202 -34.602 70.349 1.00 25.52 105 ALA D C 1
ATOM 6130 O O . ALA D 1 105 ? 73.176 -33.518 70.918 1.00 31.30 105 ALA D O 1
ATOM 6132 N N . GLY D 1 106 ? 73.950 -35.625 70.759 1.00 27.73 106 GLY D N 1
ATOM 6133 C CA . GLY D 1 106 ? 74.780 -35.534 71.952 1.00 22.94 106 GLY D CA 1
ATOM 6134 C C . GLY D 1 106 ? 75.984 -34.622 71.803 1.00 23.19 106 GLY D C 1
ATOM 6135 O O . GLY D 1 106 ? 76.673 -34.332 72.784 1.00 24.29 106 GLY D O 1
ATOM 6136 N N . MET D 1 107 ? 76.270 -34.219 70.568 1.00 20.35 107 MET D N 1
ATOM 6137 C CA . MET D 1 107 ? 77.383 -33.323 70.284 1.00 21.16 107 MET D CA 1
ATOM 6138 C C . MET D 1 107 ? 76.841 -31.965 69.834 1.00 23.45 107 MET D C 1
ATOM 6139 O O . MET D 1 107 ? 77.586 -31.092 69.391 1.00 24.40 107 MET D O 1
ATOM 6144 N N . PHE D 1 108 ? 75.525 -31.808 69.983 1.00 20.86 108 PHE D N 1
ATOM 6145 C CA . PHE D 1 108 ? 74.797 -30.582 69.663 1.00 20.61 108 PHE D CA 1
ATOM 6146 C C . PHE D 1 108 ? 75.041 -30.000 68.275 1.00 21.87 108 PHE D C 1
ATOM 6147 O O . PHE D 1 108 ? 74.939 -28.784 68.079 1.00 23.82 108 PHE D O 1
ATOM 6155 N N . GLY D 1 109 ? 75.330 -30.868 67.309 1.00 20.01 109 GLY D N 1
ATOM 6156 C CA . GLY D 1 109 ? 75.585 -30.414 65.945 1.00 21.63 109 GLY D CA 1
ATOM 6157 C C . GLY D 1 109 ? 76.856 -29.588 65.812 1.00 20.86 109 GLY D C 1
ATOM 6158 O O . GLY D 1 109 ? 77.051 -28.880 64.823 1.00 23.58 109 GLY D O 1
ATOM 6159 N N . LEU D 1 110 ? 77.733 -29.708 66.805 1.00 21.17 110 LEU D N 1
ATOM 6160 C CA . LEU D 1 110 ? 78.983 -28.971 66.835 1.00 22.92 110 LEU D CA 1
ATOM 6161 C C . LEU D 1 110 ? 80.211 -29.800 66.497 1.00 25.07 110 LEU D C 1
ATOM 6162 O O . LEU D 1 110 ? 81.175 -29.268 65.945 1.00 30.92 110 LEU D O 1
ATOM 6167 N N . PHE D 1 111 ? 80.175 -31.097 66.806 1.00 26.06 111 PHE D N 1
ATOM 6168 C CA . PHE D 1 111 ? 81.323 -31.977 66.561 1.00 30.27 111 PHE D CA 1
ATOM 6169 C C . PHE D 1 111 ? 81.060 -33.244 65.737 1.00 35.18 111 PHE D C 1
ATOM 6170 O O . PHE D 1 111 ? 79.959 -33.798 65.764 1.00 34.65 111 PHE D O 1
ATOM 6178 N N . SER D 1 112 ? 82.100 -33.683 65.019 1.00 42.65 112 SER D N 1
ATOM 6179 C CA . SER D 1 112 ? 82.089 -34.882 64.165 1.00 43.08 112 SER D CA 1
ATOM 6180 C C . SER D 1 112 ? 82.409 -36.102 65.041 1.00 42.70 112 SER D C 1
ATOM 6181 O O . SER D 1 112 ? 82.012 -37.217 64.723 1.00 43.72 112 SER D O 1
ATOM 6184 N N . SER D 1 113 ? 83.115 -35.870 66.151 1.00 43.05 113 SER D N 1
ATOM 6185 C CA . SER D 1 113 ? 83.515 -36.931 67.086 1.00 43.87 113 SER D CA 1
ATOM 6186 C C . SER D 1 113 ? 83.755 -36.436 68.527 1.00 49.31 113 SER D C 1
ATOM 6187 O O . SER D 1 113 ? 83.485 -35.277 68.855 1.00 52.27 113 SER D O 1
ATOM 6190 N N . SER D 1 114 ? 84.286 -37.320 69.374 1.00 47.75 114 SER D N 1
ATOM 6191 C CA . SER D 1 114 ? 84.567 -36.987 70.774 1.00 48.83 114 SER D CA 1
ATOM 6192 C C . SER D 1 114 ? 86.028 -36.606 71.046 1.00 48.18 114 SER D C 1
ATOM 6193 O O . SER D 1 114 ? 86.421 -36.387 72.196 1.00 45.18 114 SER D O 1
ATOM 6196 N N . ASP D 1 115 ? 86.820 -36.521 69.978 1.00 51.11 115 ASP D N 1
ATOM 6197 C CA . ASP D 1 115 ? 88.235 -36.155 70.069 1.00 55.02 115 ASP D CA 1
ATOM 6198 C C . ASP D 1 115 ? 88.391 -34.653 70.258 1.00 52.68 115 ASP D C 1
ATOM 6199 O O . ASP D 1 115 ? 87.483 -33.881 69.947 1.00 54.97 115 ASP D O 1
ATOM 6204 N N . SER D 1 116 ? 89.558 -34.242 70.738 1.00 48.43 116 SER D N 1
ATOM 6205 C CA . SER D 1 116 ? 89.831 -32.830 70.936 1.00 49.87 116 SER D CA 1
ATOM 6206 C C . SER D 1 116 ? 90.768 -32.310 69.843 1.00 50.89 116 SER D C 1
ATOM 6207 O O . SER D 1 116 ? 91.974 -32.201 70.054 1.00 57.64 116 SER D O 1
ATOM 6210 N N . LYS D 1 117 ? 90.210 -32.016 68.670 1.00 50.87 117 LYS D N 1
ATOM 6211 C CA . LYS D 1 117 ? 90.989 -31.502 67.540 1.00 48.65 117 LYS D CA 1
ATOM 6212 C C . LYS D 1 117 ? 91.042 -29.976 67.563 1.00 46.25 117 LYS D C 1
ATOM 6213 O O . LYS D 1 117 ? 90.004 -29.314 67.632 1.00 45.48 117 LYS D O 1
ATOM 6219 N N . SER D 1 118 ? 92.247 -29.420 67.472 1.00 43.96 118 SER D N 1
ATOM 6220 C CA . SER D 1 118 ? 92.408 -27.966 67.472 1.00 43.68 118 SER D CA 1
ATOM 6221 C C . SER D 1 118 ? 91.820 -27.357 66.195 1.00 39.54 118 SER D C 1
ATOM 6222 O O . SER D 1 118 ? 91.562 -26.154 66.131 1.00 36.00 118 SER D O 1
ATOM 6225 N N . SER D 1 119 ? 91.567 -28.204 65.201 1.00 35.42 119 SER D N 1
ATOM 6226 C CA . SER D 1 119 ? 90.999 -27.749 63.940 1.00 37.32 119 SER D CA 1
ATOM 6227 C C . SER D 1 119 ? 89.491 -27.490 64.041 1.00 36.23 119 SER D C 1
ATOM 6228 O O . SER D 1 119 ? 88.899 -26.913 63.129 1.00 36.65 119 SER D O 1
ATOM 6231 N N . ASN D 1 120 ? 88.868 -27.922 65.136 1.00 32.81 120 ASN D N 1
ATOM 6232 C CA . ASN D 1 120 ? 87.435 -27.704 65.320 1.00 32.12 120 ASN D CA 1
ATOM 6233 C C . ASN D 1 120 ? 87.133 -26.219 65.445 1.00 34.61 120 ASN D C 1
ATOM 6234 O O . ASN D 1 120 ? 86.159 -25.721 64.870 1.00 38.87 120 ASN D O 1
ATOM 6239 N N . GLN D 1 121 ? 87.998 -25.522 66.179 1.00 31.31 121 GLN D N 1
ATOM 6240 C CA . GLN D 1 121 ? 87.875 -24.092 66.421 1.00 27.83 121 GLN D CA 1
ATOM 6241 C C . GLN D 1 121 ? 86.498 -23.730 66.944 1.00 26.54 121 GLN D C 1
ATOM 6242 O O . GLN D 1 121 ? 85.809 -22.861 66.392 1.00 26.65 121 GLN D O 1
ATOM 6248 N N . ILE D 1 122 ? 86.104 -24.406 68.019 1.00 22.12 122 ILE D N 1
ATOM 6249 C CA . ILE D 1 122 ? 84.810 -24.171 68.631 1.00 25.24 122 ILE D CA 1
ATOM 6250 C C . ILE D 1 122 ? 84.867 -23.964 70.139 1.00 23.27 122 ILE D C 1
ATOM 6251 O O . ILE D 1 122 ? 85.616 -24.636 70.845 1.00 26.57 122 ILE D O 1
ATOM 6256 N N . ILE D 1 123 ? 84.153 -22.943 70.595 1.00 19.75 123 ILE D N 1
ATOM 6257 C CA . ILE D 1 123 ? 84.035 -22.648 72.014 1.00 21.65 123 ILE D CA 1
ATOM 6258 C C . ILE D 1 123 ? 82.532 -22.586 72.225 1.00 22.11 123 ILE D C 1
ATOM 6259 O O . ILE D 1 123 ? 81.824 -21.895 71.494 1.00 26.44 123 ILE D O 1
ATOM 6264 N N . ALA D 1 124 ? 82.041 -23.368 73.176 1.00 20.97 124 ALA D N 1
ATOM 6265 C CA . ALA D 1 124 ? 80.619 -23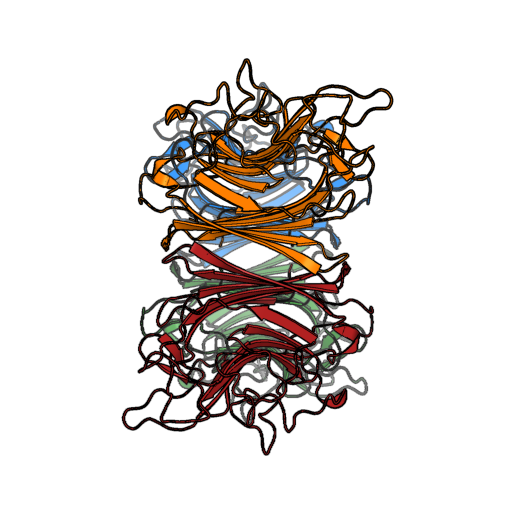.421 73.448 1.00 16.18 124 ALA D CA 1
ATOM 6266 C C . ALA D 1 124 ? 80.310 -23.601 74.917 1.00 18.77 124 ALA D C 1
ATOM 6267 O O . ALA D 1 124 ? 81.119 -24.133 75.673 1.00 18.02 124 ALA D O 1
ATOM 6269 N N . VAL D 1 125 ? 79.144 -23.097 75.314 1.00 20.07 125 VAL D N 1
ATOM 6270 C CA . VAL D 1 125 ? 78.645 -23.226 76.675 1.00 18.11 125 VAL D CA 1
ATOM 6271 C C . VAL D 1 125 ? 77.430 -24.136 76.503 1.00 20.56 125 VAL D C 1
ATOM 6272 O O . VAL D 1 125 ? 76.472 -23.792 75.804 1.00 19.69 125 VAL D O 1
ATOM 6276 N N . GLU D 1 126 ? 77.507 -25.331 77.076 1.00 19.36 126 GLU D N 1
ATOM 6277 C CA . GLU D 1 126 ? 76.422 -26.290 76.949 1.00 17.94 126 GLU D CA 1
ATOM 6278 C C . GLU D 1 126 ? 75.550 -26.420 78.183 1.00 16.87 126 GLU D C 1
ATOM 6279 O O . GLU D 1 126 ? 76.006 -26.245 79.310 1.00 19.19 126 GLU D O 1
ATOM 6285 N N . PHE D 1 127 ? 74.282 -26.721 77.939 1.00 17.48 127 PHE D N 1
ATOM 6286 C CA . PHE D 1 127 ? 73.290 -26.935 78.984 1.00 20.26 127 PHE D CA 1
ATOM 6287 C C . PHE D 1 127 ? 72.841 -28.344 78.631 1.00 20.47 127 PHE D C 1
ATOM 6288 O O . PHE D 1 127 ? 71.903 -28.551 77.857 1.00 22.70 127 PHE D O 1
ATOM 6296 N N . ASP D 1 128 ? 73.653 -29.289 79.102 1.00 26.25 128 ASP D N 1
ATOM 6297 C CA . ASP D 1 128 ? 73.516 -30.727 78.867 1.00 19.78 128 ASP D CA 1
ATOM 6298 C C . ASP D 1 128 ? 72.534 -31.450 79.792 1.00 19.43 128 ASP D C 1
ATOM 6299 O O . ASP D 1 128 ? 72.782 -31.591 80.990 1.00 20.79 128 ASP D O 1
ATOM 6304 N N . THR D 1 129 ? 71.459 -31.968 79.205 1.00 21.42 129 THR D N 1
ATOM 6305 C CA . THR D 1 129 ? 70.418 -32.689 79.940 1.00 23.29 129 THR D CA 1
ATOM 6306 C C . THR D 1 129 ? 70.599 -34.213 79.966 1.00 30.92 129 THR D C 1
ATOM 6307 O O . THR D 1 129 ? 70.028 -34.891 80.822 1.00 32.62 129 THR D O 1
ATOM 6311 N N . TYR D 1 130 ? 71.367 -34.748 79.018 1.00 28.24 130 TYR D N 1
ATOM 6312 C CA . TYR D 1 130 ? 71.610 -36.188 78.943 1.00 26.13 130 TYR D CA 1
ATOM 6313 C C . TYR D 1 130 ? 73.062 -36.547 79.254 1.00 30.29 130 TYR D C 1
ATOM 6314 O O . TYR D 1 130 ? 73.993 -36.096 78.574 1.00 31.49 130 TYR D O 1
ATOM 6323 N N . PHE D 1 131 ? 73.250 -37.398 80.256 1.00 28.64 131 PHE D N 1
ATOM 6324 C CA . PHE D 1 131 ? 74.593 -37.809 80.663 1.00 33.42 131 PHE D CA 1
ATOM 6325 C C . PHE D 1 131 ? 74.749 -39.341 80.740 1.00 37.99 131 PHE D C 1
ATOM 6326 O O . PHE D 1 131 ? 75.653 -39.849 81.408 1.00 40.85 131 PHE D O 1
ATOM 6334 N N . GLY D 1 132 ? 73.882 -40.047 80.015 1.00 39.04 132 GLY D N 1
ATOM 6335 C CA . GLY D 1 132 ? 73.924 -41.498 79.979 1.00 40.40 132 GLY D CA 1
ATOM 6336 C C . GLY D 1 132 ? 75.321 -42.019 79.640 1.00 44.49 132 GLY D C 1
ATOM 6337 O O . GLY D 1 132 ? 75.876 -41.691 78.580 1.00 45.64 132 GLY D O 1
ATOM 6338 N N . LYS D 1 133 ? 75.889 -42.801 80.560 1.00 48.42 133 LYS D N 1
ATOM 6339 C CA . LYS D 1 133 ? 77.240 -43.334 80.462 1.00 54.05 133 LYS D CA 1
ATOM 6340 C C . LYS D 1 133 ? 77.745 -44.248 79.320 1.00 55.68 133 LYS D C 1
ATOM 6341 O O . LYS D 1 133 ? 78.956 -44.387 79.149 1.00 58.33 133 LYS D O 1
ATOM 6347 N N . ALA D 1 134 ? 76.875 -44.975 78.624 1.00 54.18 134 ALA D N 1
ATOM 6348 C CA . ALA D 1 134 ? 77.369 -45.833 77.533 1.00 55.00 134 ALA D CA 1
ATOM 6349 C C . ALA D 1 134 ? 77.342 -45.016 76.231 1.00 54.26 134 ALA D C 1
ATOM 6350 O O . ALA D 1 134 ? 78.169 -45.197 75.325 1.00 57.53 134 ALA D O 1
ATOM 6352 N N . TYR D 1 135 ? 76.493 -43.996 76.227 1.00 49.68 135 TYR D N 1
ATOM 6353 C CA . TYR D 1 135 ? 76.280 -43.120 75.072 1.00 47.35 135 TYR D CA 1
ATOM 6354 C C . TYR D 1 135 ? 77.083 -41.800 75.087 1.00 43.78 135 TYR D C 1
ATOM 6355 O O . TYR D 1 135 ? 77.593 -41.356 74.058 1.00 44.94 135 TYR D O 1
ATOM 6364 N N . ASN D 1 136 ? 77.156 -41.176 76.260 1.00 39.04 136 ASN D N 1
ATOM 6365 C CA . ASN D 1 136 ? 77.906 -39.938 76.468 1.00 32.91 136 ASN D CA 1
ATOM 6366 C C . ASN D 1 136 ? 78.895 -40.218 77.603 1.00 32.40 136 ASN D C 1
ATOM 6367 O O . ASN D 1 136 ? 78.844 -39.583 78.661 1.00 30.82 136 ASN D O 1
ATOM 6372 N N . PRO D 1 137 ? 79.845 -41.146 77.374 1.00 35.10 137 PRO D N 1
ATOM 6373 C CA . PRO D 1 137 ? 80.838 -41.497 78.398 1.00 32.97 137 PRO D CA 1
ATOM 6374 C C . PRO D 1 137 ? 81.676 -40.329 78.934 1.00 32.50 137 PRO D C 1
ATOM 6375 O O . PRO D 1 137 ? 82.139 -40.369 80.073 1.00 34.76 137 PRO D O 1
ATOM 6379 N N . TRP D 1 138 ? 81.827 -39.281 78.127 1.00 29.60 138 TRP D N 1
ATOM 6380 C CA . TRP D 1 138 ? 82.607 -38.095 78.496 1.00 26.42 138 TRP D CA 1
ATOM 6381 C C . TRP D 1 138 ? 81.943 -37.204 79.538 1.00 26.07 138 TRP D C 1
ATOM 6382 O O . TRP D 1 138 ? 82.602 -36.354 80.132 1.00 26.80 138 TRP D O 1
ATOM 6393 N N . ASP D 1 139 ? 80.644 -37.398 79.744 1.00 25.92 139 ASP D N 1
ATOM 6394 C CA . ASP D 1 139 ? 79.855 -36.600 80.687 1.00 28.54 139 ASP D CA 1
ATOM 6395 C C . ASP D 1 139 ? 79.916 -36.999 82.150 1.00 32.63 139 ASP D C 1
ATOM 6396 O O . ASP D 1 139 ? 80.185 -38.152 82.479 1.00 38.50 139 ASP D O 1
ATOM 6401 N N . PRO D 1 140 ? 79.689 -36.025 83.054 1.00 33.04 140 PRO D N 1
ATOM 6402 C CA . PRO D 1 140 ? 79.688 -36.276 84.499 1.00 30.93 140 PRO D CA 1
ATOM 6403 C C . PRO D 1 140 ? 78.332 -36.929 84.829 1.00 32.68 140 PRO D C 1
ATOM 6404 O O . PRO D 1 140 ? 77.472 -37.029 83.954 1.00 31.37 140 PRO D O 1
ATOM 6408 N N . ASP D 1 141 ? 78.135 -37.358 86.074 1.00 39.22 141 ASP D N 1
ATOM 6409 C CA . ASP D 1 141 ? 76.891 -38.037 86.463 1.00 44.12 141 ASP D CA 1
ATOM 6410 C C . ASP D 1 141 ? 75.710 -37.169 86.884 1.00 43.41 141 ASP D C 1
ATOM 6411 O O . ASP D 1 141 ? 75.011 -37.491 87.850 1.00 45.07 141 ASP D O 1
ATOM 6416 N N . PHE D 1 142 ? 75.456 -36.104 86.127 1.00 38.05 142 PHE D N 1
ATOM 6417 C CA . PHE D 1 142 ? 74.349 -35.191 86.414 1.00 32.66 142 PHE D CA 1
ATOM 6418 C C . PHE D 1 142 ? 74.164 -34.196 85.277 1.00 31.21 142 PHE D C 1
ATOM 6419 O O . PHE D 1 142 ? 75.055 -34.041 84.434 1.00 28.82 142 PHE D O 1
ATOM 6427 N N . LYS D 1 143 ? 72.979 -33.586 85.210 1.00 29.58 143 LYS D N 1
ATOM 6428 C CA . LYS D 1 143 ? 72.702 -32.566 84.200 1.00 24.02 143 LYS D CA 1
ATOM 6429 C C . LYS D 1 143 ? 73.674 -31.443 84.559 1.00 25.94 143 LYS D C 1
ATOM 6430 O O . LYS D 1 143 ? 73.889 -31.148 85.740 1.00 21.76 143 LYS D O 1
ATOM 6436 N N . HIS D 1 144 ? 74.262 -30.810 83.552 1.00 28.24 144 HIS D N 1
ATOM 6437 C CA . HIS D 1 144 ? 75.283 -29.815 83.830 1.00 21.09 144 HIS D CA 1
ATOM 6438 C C . HIS D 1 144 ? 75.440 -28.703 82.819 1.00 22.04 144 HIS D C 1
ATOM 6439 O O . HIS D 1 144 ? 74.891 -28.739 81.710 1.00 22.59 144 HIS D O 1
ATOM 6446 N N . ILE D 1 145 ? 76.216 -27.711 83.240 1.00 19.27 145 ILE D N 1
ATOM 6447 C CA . ILE D 1 145 ? 76.568 -26.580 82.411 1.00 19.36 145 ILE D CA 1
ATOM 6448 C C . ILE D 1 145 ? 78.049 -26.818 82.169 1.00 14.30 145 ILE D C 1
ATOM 6449 O O . ILE D 1 145 ? 78.797 -27.054 83.113 1.00 20.33 145 ILE D O 1
ATOM 6454 N N . GLY D 1 146 ? 78.463 -26.809 80.909 1.00 19.56 146 GLY D N 1
ATOM 6455 C CA . GLY D 1 146 ? 79.861 -27.033 80.607 1.00 16.49 146 GLY D CA 1
ATOM 6456 C C . GLY D 1 146 ? 80.464 -26.045 79.634 1.00 17.85 146 GLY D C 1
ATOM 6457 O O . GLY D 1 146 ? 79.771 -25.475 78.785 1.00 21.11 146 GLY D O 1
ATOM 6458 N N . ILE D 1 147 ? 81.758 -25.801 79.813 1.00 19.14 147 ILE D N 1
ATOM 6459 C CA . ILE D 1 147 ? 82.530 -24.926 78.944 1.00 19.41 147 ILE D CA 1
ATOM 6460 C C . ILE D 1 147 ? 83.291 -25.884 78.017 1.00 25.67 147 ILE D C 1
ATOM 6461 O O . ILE D 1 147 ? 84.147 -26.651 78.473 1.00 22.27 147 ILE D O 1
ATOM 6466 N N . ASP D 1 148 ? 82.949 -25.864 76.732 1.00 22.25 148 ASP D N 1
ATOM 6467 C CA . ASP D 1 148 ? 83.593 -26.722 75.751 1.00 20.38 148 ASP D CA 1
ATOM 6468 C C . ASP D 1 148 ? 84.579 -25.953 74.896 1.00 19.87 148 ASP D C 1
ATOM 6469 O O . ASP D 1 148 ? 84.248 -24.909 74.339 1.00 18.15 148 ASP D O 1
ATOM 6474 N N . VAL D 1 149 ? 85.792 -26.480 74.791 1.00 19.94 149 VAL D N 1
ATOM 6475 C CA . VAL D 1 149 ? 86.832 -25.862 73.982 1.00 21.56 149 VAL D CA 1
ATOM 6476 C C . VAL D 1 149 ? 87.400 -26.933 73.053 1.00 23.34 149 VAL D C 1
ATOM 6477 O O . VAL D 1 149 ? 88.163 -27.788 73.482 1.00 30.02 149 VAL D O 1
ATOM 6481 N N . ASN D 1 150 ? 86.963 -26.909 71.797 1.00 24.28 150 ASN D N 1
ATOM 6482 C CA . ASN D 1 150 ? 87.397 -27.860 70.777 1.00 23.87 150 ASN D CA 1
ATOM 6483 C C . ASN D 1 150 ? 87.020 -29.323 71.028 1.00 26.23 150 ASN D C 1
ATOM 6484 O O . ASN D 1 150 ? 87.492 -30.216 70.325 1.00 28.12 150 ASN D O 1
ATOM 6489 N N . SER D 1 151 ? 86.135 -29.567 71.988 1.00 27.90 151 SER D N 1
ATOM 6490 C CA . SER D 1 151 ? 85.734 -30.934 72.309 1.00 26.25 151 SER D CA 1
ATOM 6491 C C . SER D 1 151 ? 84.416 -30.983 73.061 1.00 26.64 151 SER D C 1
ATOM 6492 O O . SER D 1 151 ? 84.084 -30.055 73.801 1.00 27.62 151 SER D O 1
ATOM 6495 N N . ILE D 1 152 ? 83.678 -32.078 72.876 1.00 26.56 152 ILE D N 1
ATOM 6496 C CA . ILE D 1 152 ? 82.396 -32.278 73.550 1.00 23.44 152 ILE D CA 1
ATOM 6497 C C . ILE D 1 152 ? 82.644 -32.616 75.028 1.00 27.06 152 ILE D C 1
ATOM 6498 O O . ILE D 1 152 ? 81.728 -32.559 75.850 1.00 29.80 152 ILE D O 1
ATOM 6503 N N . LYS D 1 153 ? 83.885 -32.983 75.348 1.00 28.50 153 LYS D N 1
ATOM 6504 C CA . LYS D 1 153 ? 84.290 -33.299 76.716 1.00 26.98 153 LYS D CA 1
ATOM 6505 C C . LYS D 1 153 ? 84.726 -31.971 77.347 1.00 27.82 153 LYS D C 1
ATOM 6506 O O . LYS D 1 153 ? 85.846 -31.503 77.134 1.00 24.99 153 LYS D O 1
ATOM 6512 N N . SER D 1 154 ? 83.804 -31.351 78.076 1.00 24.89 154 SER D N 1
ATOM 6513 C CA . SER D 1 154 ? 84.018 -30.059 78.729 1.00 21.02 154 SER D CA 1
ATOM 6514 C C . SER D 1 154 ? 85.299 -29.939 79.549 1.00 24.13 154 SER D C 1
ATOM 6515 O O . SER D 1 154 ? 85.686 -30.880 80.242 1.00 26.10 154 SER D O 1
ATOM 6518 N N . ILE D 1 155 ? 85.947 -28.776 79.477 1.00 20.68 155 ILE D N 1
ATOM 6519 C CA . ILE D 1 155 ? 87.167 -28.541 80.252 1.00 24.52 155 ILE D CA 1
ATOM 6520 C C . ILE D 1 155 ? 86.779 -28.237 81.702 1.00 27.79 155 ILE D C 1
ATOM 6521 O O . ILE D 1 155 ? 87.617 -28.303 82.607 1.00 30.19 155 ILE D O 1
ATOM 6526 N N . LYS D 1 156 ? 85.510 -27.876 81.899 1.00 23.71 156 LYS D N 1
ATOM 6527 C CA . LYS D 1 156 ? 84.969 -27.563 83.214 1.00 19.52 156 LYS D CA 1
ATOM 6528 C C . LYS D 1 156 ? 83.446 -27.630 83.185 1.00 25.28 156 LYS D C 1
ATOM 6529 O O . LYS D 1 156 ? 82.810 -27.189 82.222 1.00 26.09 156 LYS D O 1
ATOM 6535 N N . THR D 1 157 ? 82.867 -28.225 84.225 1.00 24.15 157 THR D N 1
ATOM 6536 C CA . THR D 1 157 ? 81.418 -28.338 84.331 1.00 24.80 157 THR D CA 1
ATOM 6537 C C . THR D 1 157 ? 80.971 -27.996 85.741 1.00 26.13 157 THR D C 1
ATOM 6538 O O . THR D 1 157 ? 81.783 -27.888 86.661 1.00 26.49 157 THR D O 1
ATOM 6542 N N . VAL D 1 158 ? 79.666 -27.817 85.890 1.00 25.35 158 VAL D N 1
ATOM 6543 C CA . VAL D 1 158 ? 79.058 -27.525 87.175 1.00 23.96 158 VAL D CA 1
ATOM 6544 C C . VAL D 1 158 ? 77.650 -28.121 87.143 1.00 22.89 158 VAL D C 1
ATOM 6545 O O . VAL D 1 158 ? 77.032 -28.250 86.079 1.00 17.50 158 VAL D O 1
ATOM 6549 N N . LYS D 1 159 ? 77.191 -28.587 88.294 1.00 22.59 159 LYS D N 1
ATOM 6550 C CA . LYS D 1 159 ? 75.864 -29.173 88.385 1.00 24.42 159 LYS D CA 1
ATOM 6551 C C . LYS D 1 159 ? 74.813 -28.140 87.968 1.00 25.81 159 LYS D C 1
ATOM 6552 O O . LYS D 1 159 ? 74.842 -26.987 88.407 1.00 26.06 159 LYS D O 1
ATOM 6558 N N . TRP D 1 160 ? 73.922 -28.548 87.072 1.00 22.80 160 TRP D N 1
ATOM 6559 C CA . TRP D 1 160 ? 72.849 -27.679 86.601 1.00 21.93 160 TRP D CA 1
ATOM 6560 C C . TRP D 1 160 ? 71.514 -28.149 87.191 1.00 23.19 160 TRP D C 1
ATOM 6561 O O . TRP D 1 160 ? 71.040 -29.247 86.879 1.00 21.89 160 TRP D O 1
ATOM 6572 N N . ASP D 1 161 ? 70.928 -27.327 88.057 1.00 19.26 161 ASP D N 1
ATOM 6573 C CA . ASP D 1 161 ? 69.650 -27.654 88.681 1.00 18.83 161 ASP D CA 1
ATOM 6574 C C . ASP D 1 161 ? 68.506 -27.270 87.749 1.00 19.30 161 ASP D C 1
ATOM 6575 O O . ASP D 1 161 ? 67.771 -26.311 88.001 1.00 18.69 161 ASP D O 1
ATOM 6580 N N . TRP D 1 162 ? 68.371 -28.039 86.673 1.00 17.34 162 TRP D N 1
ATOM 6581 C CA . TRP D 1 162 ? 67.348 -27.829 85.651 1.00 21.62 162 TRP D CA 1
ATOM 6582 C C . TRP D 1 162 ? 65.921 -27.902 86.193 1.00 25.62 162 TRP D C 1
ATOM 6583 O O . TRP D 1 162 ? 65.594 -28.769 87.001 1.00 27.28 162 TRP D O 1
ATOM 6594 N N . ARG D 1 163 ? 65.080 -26.975 85.745 1.00 23.42 163 ARG D N 1
ATOM 6595 C CA . ARG D 1 163 ? 63.679 -26.935 86.151 1.00 20.75 163 ARG D CA 1
ATOM 6596 C C . ARG D 1 163 ? 62.848 -27.168 84.907 1.00 26.17 163 ARG D C 1
ATOM 6597 O O . ARG D 1 163 ? 62.905 -26.385 83.947 1.00 28.87 163 ARG D O 1
ATOM 6605 N N . ASN D 1 164 ? 62.064 -28.239 84.928 1.00 25.49 164 ASN D N 1
ATOM 6606 C CA . ASN D 1 164 ? 61.230 -28.593 83.788 1.00 25.04 164 ASN D CA 1
ATOM 6607 C C . ASN D 1 164 ? 60.218 -27.505 83.439 1.00 23.65 164 ASN D C 1
ATOM 6608 O O . ASN D 1 164 ? 59.434 -27.067 84.284 1.00 28.19 164 ASN D O 1
ATOM 6613 N N . GLY D 1 165 ? 60.281 -27.048 82.194 1.00 19.25 165 GLY D N 1
ATOM 6614 C CA . GLY D 1 165 ? 59.351 -26.043 81.714 1.00 18.44 165 GLY D CA 1
ATOM 6615 C C . GLY D 1 165 ? 59.467 -24.635 82.258 1.00 21.13 165 GLY D C 1
ATOM 6616 O O . GLY D 1 165 ? 58.654 -23.784 81.912 1.00 26.12 165 GLY D O 1
ATOM 6617 N N . GLU D 1 166 ? 60.453 -24.371 83.106 1.00 22.63 166 GLU D N 1
ATOM 6618 C CA . GLU D 1 166 ? 60.615 -23.029 83.657 1.00 22.04 166 GLU D CA 1
ATOM 6619 C C . GLU D 1 166 ? 61.612 -22.215 82.835 1.00 22.08 166 GLU D C 1
ATOM 6620 O O . GLU D 1 166 ? 62.535 -22.772 82.241 1.00 27.68 166 GLU D O 1
ATOM 6626 N N . VAL D 1 167 ? 61.423 -20.898 82.808 1.00 19.73 167 VAL D N 1
ATOM 6627 C CA . VAL D 1 167 ? 62.301 -19.997 82.062 1.00 18.07 167 VAL D CA 1
ATOM 6628 C C . VAL D 1 167 ? 63.610 -19.713 82.809 1.00 19.26 167 VAL D C 1
ATOM 6629 O O . VAL D 1 167 ? 63.598 -19.344 83.986 1.00 19.07 167 VAL D O 1
ATOM 6633 N N . ALA D 1 168 ? 64.733 -19.899 82.121 1.00 15.52 168 ALA D N 1
ATOM 6634 C CA . ALA D 1 168 ? 66.040 -19.644 82.707 1.00 15.65 168 ALA D CA 1
ATOM 6635 C C . ALA D 1 168 ? 66.660 -18.405 82.060 1.00 22.55 168 ALA D C 1
ATOM 6636 O O . ALA D 1 168 ? 66.603 -18.246 80.835 1.00 25.79 168 ALA D O 1
ATOM 6638 N N . ASP D 1 169 ? 67.197 -17.507 82.886 1.00 19.68 169 ASP D N 1
ATOM 6639 C CA . ASP D 1 169 ? 67.866 -16.301 82.391 1.00 17.27 169 ASP D CA 1
ATOM 6640 C C . ASP D 1 169 ? 69.370 -16.551 82.467 1.00 19.68 169 ASP D C 1
ATOM 6641 O O . ASP D 1 169 ? 69.886 -16.928 83.523 1.00 15.60 169 ASP D O 1
ATOM 6646 N N . VAL D 1 170 ? 70.063 -16.356 81.345 1.00 21.14 170 VAL D N 1
ATOM 6647 C CA . VAL D 1 170 ? 71.505 -16.575 81.283 1.00 15.90 170 VAL D CA 1
ATOM 6648 C C . VAL D 1 170 ? 72.255 -15.324 80.833 1.00 19.78 170 VAL D C 1
ATOM 6649 O O . VAL D 1 170 ? 71.808 -14.596 79.944 1.00 21.40 170 VAL D O 1
ATOM 6653 N N . VAL D 1 171 ? 73.373 -15.062 81.499 1.00 19.83 171 VAL D N 1
ATOM 6654 C CA . VAL D 1 171 ? 74.252 -13.946 81.179 1.00 15.81 171 VAL D CA 1
ATOM 6655 C C . VAL D 1 171 ? 75.651 -14.555 81.066 1.00 18.61 171 VAL D C 1
ATOM 6656 O O . VAL D 1 171 ? 76.118 -15.230 81.988 1.00 19.21 171 VAL D O 1
ATOM 6660 N N . ILE D 1 172 ? 76.280 -14.398 79.909 1.00 13.85 172 ILE D N 1
ATOM 6661 C CA . ILE D 1 172 ? 77.619 -14.926 79.709 1.00 13.68 172 ILE D CA 1
ATOM 6662 C C . ILE D 1 172 ? 78.541 -13.753 79.416 1.00 19.32 172 ILE D C 1
ATOM 6663 O O . ILE D 1 172 ? 78.235 -12.922 78.565 1.00 23.89 172 ILE D O 1
ATOM 6668 N N . THR D 1 173 ? 79.632 -13.634 80.164 1.00 15.73 173 THR D N 1
ATOM 6669 C CA . THR D 1 173 ? 80.558 -12.547 79.914 1.00 15.14 173 THR D CA 1
ATOM 6670 C C . THR D 1 173 ? 81.944 -13.075 79.643 1.00 15.89 173 THR D C 1
ATOM 6671 O O . THR D 1 173 ? 82.344 -14.105 80.192 1.00 15.14 173 THR D O 1
ATOM 6675 N N . TYR D 1 174 ? 82.636 -12.411 78.721 1.00 14.63 174 TYR D N 1
ATOM 6676 C CA . TYR D 1 174 ? 84.017 -12.747 78.415 1.00 13.77 174 TYR D CA 1
ATOM 6677 C C . TYR D 1 174 ? 84.854 -11.486 78.549 1.00 13.33 174 TYR D C 1
ATOM 6678 O O . TYR D 1 174 ? 84.707 -10.537 77.784 1.00 15.42 174 TYR D O 1
ATOM 6687 N N . ARG D 1 175 ? 85.708 -11.476 79.560 1.00 15.21 175 ARG D N 1
ATOM 6688 C CA . ARG D 1 175 ? 86.587 -10.348 79.815 1.00 21.83 175 ARG D CA 1
ATOM 6689 C C . ARG D 1 175 ? 87.975 -10.697 79.264 1.00 19.93 175 ARG D C 1
ATOM 6690 O O . ARG D 1 175 ? 88.719 -11.481 79.856 1.00 18.10 175 ARG D O 1
ATOM 6698 N N . ALA D 1 176 ? 88.285 -10.134 78.098 1.00 21.29 176 ALA D N 1
ATOM 6699 C CA . ALA D 1 176 ? 89.540 -10.378 77.396 1.00 19.39 176 ALA D CA 1
ATOM 6700 C C . ALA D 1 176 ? 90.822 -10.155 78.194 1.00 26.27 176 ALA D C 1
ATOM 6701 O O . ALA D 1 176 ? 91.708 -11.016 78.182 1.00 27.11 176 ALA D O 1
ATOM 6703 N N . PRO D 1 177 ? 90.962 -8.997 78.874 1.00 27.19 177 PRO D N 1
ATOM 6704 C CA . PRO D 1 177 ? 92.191 -8.776 79.646 1.00 25.91 177 PRO D CA 1
ATOM 6705 C C . PRO D 1 177 ? 92.546 -9.874 80.658 1.00 22.67 177 PRO D C 1
ATOM 6706 O O . PRO D 1 177 ? 93.715 -10.157 80.873 1.00 27.77 177 PRO D O 1
ATOM 6710 N N . THR D 1 178 ? 91.548 -10.520 81.244 1.00 21.09 178 THR D N 1
ATOM 6711 C CA . THR D 1 178 ? 91.810 -11.592 82.200 1.00 19.09 178 THR D CA 1
ATOM 6712 C C . THR D 1 178 ? 91.530 -12.982 81.613 1.00 21.10 178 THR D C 1
ATOM 6713 O O . THR D 1 178 ? 91.744 -13.987 82.283 1.00 17.40 178 THR D O 1
ATOM 6717 N N . LYS D 1 179 ? 91.042 -13.032 80.372 1.00 16.96 179 LYS D N 1
ATOM 6718 C CA . LYS D 1 179 ? 90.731 -14.292 79.690 1.00 20.06 179 LYS D CA 1
ATOM 6719 C C . LYS D 1 179 ? 89.695 -15.102 80.470 1.00 22.07 179 LYS D C 1
ATOM 6720 O O . LYS D 1 179 ? 89.697 -16.333 80.437 1.00 20.26 179 LYS D O 1
ATOM 6726 N N . SER D 1 180 ? 88.795 -14.396 81.150 1.00 24.17 180 SER D N 1
ATOM 6727 C CA . SER D 1 180 ? 87.776 -15.035 81.974 1.00 23.09 180 SER D CA 1
ATOM 6728 C C . SER D 1 180 ? 86.402 -15.142 81.320 1.00 18.78 180 SER D C 1
ATOM 6729 O O . SER D 1 180 ? 85.845 -14.149 80.868 1.00 18.24 180 SER D O 1
ATOM 6732 N N . LEU D 1 181 ? 85.870 -16.359 81.274 1.00 19.54 181 LEU D N 1
ATOM 6733 C CA . LEU D 1 181 ? 84.549 -16.621 80.718 1.00 18.60 181 LEU D CA 1
ATOM 6734 C C . LEU D 1 181 ? 83.642 -17.032 81.874 1.00 20.70 181 LEU D C 1
ATOM 6735 O O . LEU D 1 181 ? 83.900 -18.043 82.525 1.00 17.81 181 LEU D O 1
ATOM 6740 N N . THR D 1 182 ? 82.590 -16.247 82.125 1.00 18.82 182 THR D N 1
ATOM 6741 C CA . THR D 1 182 ? 81.656 -16.525 83.209 1.00 11.12 182 THR D CA 1
ATOM 6742 C C . THR D 1 182 ? 80.237 -16.800 82.715 1.00 15.12 182 THR D C 1
ATOM 6743 O O . THR D 1 182 ? 79.722 -16.079 81.868 1.00 21.63 182 THR D O 1
ATOM 6747 N N . VAL D 1 183 ? 79.620 -17.852 83.253 1.00 16.69 183 VAL D N 1
ATOM 6748 C CA . VAL D 1 183 ? 78.255 -18.233 82.901 1.00 15.76 183 VAL D CA 1
ATOM 6749 C C . VAL D 1 183 ? 77.347 -18.085 84.119 1.00 19.12 183 VAL D C 1
ATOM 6750 O O . VAL D 1 183 ? 77.517 -18.769 85.129 1.00 21.38 183 VAL D O 1
ATOM 6754 N N . CYS D 1 184 ? 76.356 -17.212 83.995 1.00 22.82 184 CYS D N 1
ATOM 6755 C CA . CYS D 1 184 ? 75.432 -16.927 85.077 1.00 20.49 184 CYS D CA 1
ATOM 6756 C C . CYS D 1 184 ? 74.015 -17.362 84.743 1.00 23.30 184 CYS D C 1
ATOM 6757 O O . CYS D 1 184 ? 73.365 -16.744 83.899 1.00 25.40 184 CYS D O 1
ATOM 6760 N N . LEU D 1 185 ? 73.514 -18.379 85.440 1.00 21.77 185 LEU D N 1
ATOM 6761 C CA . LEU D 1 185 ? 72.158 -18.866 85.193 1.00 21.87 185 LEU D CA 1
ATOM 6762 C C . LEU D 1 185 ? 71.246 -18.789 86.421 1.00 19.71 185 LEU D C 1
ATOM 6763 O O . LEU D 1 185 ? 71.647 -19.149 87.522 1.00 19.93 185 LEU D O 1
ATOM 6768 N N . SER D 1 186 ? 70.014 -18.326 86.210 1.00 20.48 186 SER D N 1
ATOM 6769 C CA . SER D 1 186 ? 69.031 -18.222 87.285 1.00 16.56 186 SER D CA 1
ATOM 6770 C C . SER D 1 186 ? 67.597 -18.432 86.806 1.00 16.93 186 SER D C 1
ATOM 6771 O O . SER D 1 186 ? 67.249 -18.093 85.673 1.00 15.39 186 SER D O 1
ATOM 6774 N N . TYR D 1 187 ? 66.787 -19.032 87.676 1.00 17.27 187 TYR D N 1
ATOM 6775 C CA . TYR D 1 187 ? 65.376 -19.277 87.408 1.00 19.25 187 TYR D CA 1
ATOM 6776 C C . TYR D 1 187 ? 64.572 -18.316 88.272 1.00 19.08 187 TYR D C 1
ATOM 6777 O O . TYR D 1 187 ? 64.479 -18.502 89.480 1.00 22.82 187 TYR D O 1
ATOM 6786 N N . PRO D 1 188 ? 64.004 -17.258 87.670 1.00 21.45 188 PRO D N 1
ATOM 6787 C CA . PRO D 1 188 ? 63.217 -16.300 88.454 1.00 23.57 188 PRO D CA 1
ATOM 6788 C C . PRO D 1 188 ? 62.034 -16.915 89.220 1.00 26.04 188 PRO D C 1
ATOM 6789 O O . PRO D 1 188 ? 61.700 -16.476 90.319 1.00 25.85 188 PRO D O 1
ATOM 6793 N N . SER D 1 189 ? 61.461 -17.985 88.681 1.00 27.54 189 SER D N 1
ATOM 6794 C CA . SER D 1 189 ? 60.322 -18.645 89.314 1.00 29.65 189 SER D CA 1
ATOM 6795 C C . SER D 1 189 ? 60.562 -19.169 90.731 1.00 26.90 189 SER D C 1
ATOM 6796 O O . SER D 1 189 ? 59.635 -19.179 91.537 1.00 31.36 189 SER D O 1
ATOM 6799 N N . ASP D 1 190 ? 61.780 -19.611 91.038 1.00 22.45 190 ASP D N 1
ATOM 6800 C CA . ASP D 1 190 ? 62.067 -20.137 92.379 1.00 22.94 190 ASP D CA 1
ATOM 6801 C C . ASP D 1 190 ? 63.414 -19.764 93.002 1.00 24.70 190 ASP D C 1
ATOM 6802 O O . ASP D 1 190 ? 63.778 -20.301 94.050 1.00 27.54 190 ASP D O 1
ATOM 6807 N N . GLY D 1 191 ? 64.172 -18.893 92.338 1.00 23.26 191 GLY D N 1
ATOM 6808 C CA . GLY D 1 191 ? 65.448 -18.461 92.877 1.00 16.20 191 GLY D CA 1
ATOM 6809 C C . GLY D 1 191 ? 66.646 -19.358 92.646 1.00 23.72 191 GLY D C 1
ATOM 6810 O O . GLY D 1 191 ? 67.739 -19.021 93.093 1.00 32.83 191 GLY D O 1
ATOM 6811 N N . THR D 1 192 ? 66.462 -20.484 91.957 1.00 22.01 192 THR D N 1
ATOM 6812 C CA . THR D 1 192 ? 67.567 -21.410 91.676 1.00 23.56 192 THR D CA 1
ATOM 6813 C C . THR D 1 192 ? 68.628 -20.729 90.818 1.00 22.10 192 THR D C 1
ATOM 6814 O O . THR D 1 192 ? 68.311 -20.131 89.792 1.00 23.86 192 THR D O 1
ATOM 6818 N N . SER D 1 193 ? 69.885 -20.847 91.231 1.00 21.11 193 SER D N 1
ATOM 6819 C CA . SER D 1 193 ? 70.986 -20.216 90.510 1.00 21.56 193 SER D CA 1
ATOM 6820 C C . SER D 1 193 ? 72.215 -21.105 90.389 1.00 21.91 193 SER D C 1
ATOM 6821 O O . SER D 1 193 ? 72.605 -21.765 91.349 1.00 24.87 193 SER D O 1
ATOM 6824 N N . ASN D 1 194 ? 72.831 -21.098 89.209 1.00 21.08 194 ASN D N 1
ATOM 6825 C CA . ASN D 1 194 ? 74.043 -21.874 88.949 1.00 21.23 194 ASN D CA 1
ATOM 6826 C C . ASN D 1 194 ? 75.062 -20.956 88.279 1.00 22.68 194 ASN D C 1
ATOM 6827 O O . ASN D 1 194 ? 74.703 -20.075 87.493 1.00 20.42 194 ASN D O 1
ATOM 6832 N N . ILE D 1 195 ? 76.335 -21.162 88.595 1.00 20.31 195 ILE D N 1
ATOM 6833 C CA . ILE D 1 195 ? 77.389 -20.333 88.030 1.00 18.75 195 ILE D CA 1
ATOM 6834 C C . ILE D 1 195 ? 78.660 -21.136 87.768 1.00 16.66 195 ILE D C 1
ATOM 6835 O O . ILE D 1 195 ? 78.922 -22.124 88.444 1.00 19.30 195 ILE D O 1
ATOM 6840 N N . ILE D 1 196 ? 79.416 -20.720 86.756 1.00 19.40 196 ILE D N 1
ATOM 6841 C CA . ILE D 1 196 ? 80.672 -21.364 86.385 1.00 19.62 196 ILE D CA 1
ATOM 6842 C C . ILE D 1 196 ? 81.566 -20.408 85.583 1.00 23.03 196 ILE D C 1
ATOM 6843 O O . ILE D 1 196 ? 81.079 -19.675 84.716 1.00 20.48 196 ILE D O 1
ATOM 6848 N N . THR D 1 197 ? 82.856 -20.358 85.925 1.00 20.58 197 THR D N 1
ATOM 6849 C CA . THR D 1 197 ? 83.812 -19.522 85.190 1.00 21.05 197 THR D CA 1
ATOM 6850 C C . THR D 1 197 ? 85.051 -20.355 84.870 1.00 19.57 197 THR D C 1
ATOM 6851 O O . THR D 1 197 ? 85.422 -21.252 85.640 1.00 19.58 197 THR D O 1
ATOM 6855 N N . ALA D 1 198 ? 85.679 -20.046 83.736 1.00 20.19 198 ALA D N 1
ATOM 6856 C CA . ALA D 1 198 ? 86.882 -20.741 83.265 1.00 19.63 198 ALA D CA 1
ATOM 6857 C C . ALA D 1 198 ? 87.782 -19.803 82.465 1.00 15.66 198 ALA D C 1
ATOM 6858 O O . ALA D 1 198 ? 87.311 -18.787 81.948 1.00 22.17 198 ALA D O 1
ATOM 6860 N N . SER D 1 199 ? 89.076 -20.123 82.392 1.00 18.71 199 SER D N 1
ATOM 6861 C CA . SER D 1 199 ? 90.043 -19.332 81.610 1.00 21.28 199 SER D CA 1
ATOM 6862 C C . SER D 1 199 ? 90.104 -19.870 80.180 1.00 21.96 199 SER D C 1
ATOM 6863 O O . SER D 1 199 ? 90.291 -21.068 79.966 1.00 26.63 199 SER D O 1
ATOM 6866 N N . VAL D 1 200 ? 89.927 -18.983 79.204 1.00 21.94 200 VAL D N 1
ATOM 6867 C CA . VAL D 1 200 ? 89.946 -19.359 77.797 1.00 22.89 200 VAL D CA 1
ATOM 6868 C C . VAL D 1 200 ? 90.552 -18.235 76.974 1.00 21.71 200 VAL D C 1
ATOM 6869 O O . VAL D 1 200 ? 90.097 -17.096 77.037 1.00 27.76 200 VAL D O 1
ATOM 6873 N N . ASP D 1 201 ? 91.573 -18.561 76.193 1.00 23.79 201 ASP D N 1
ATOM 6874 C CA . ASP D 1 201 ? 92.219 -17.580 75.334 1.00 22.75 201 ASP D CA 1
ATOM 6875 C C . ASP D 1 201 ? 91.609 -17.735 73.942 1.00 21.28 201 ASP D C 1
ATOM 6876 O O . ASP D 1 201 ? 91.942 -18.667 73.219 1.00 28.43 201 ASP D O 1
ATOM 6881 N N . LEU D 1 202 ? 90.704 -16.826 73.585 1.00 21.35 202 LEU D N 1
ATOM 6882 C CA . LEU D 1 202 ? 90.028 -16.862 72.288 1.00 21.14 202 LEU D CA 1
ATOM 6883 C C . LEU D 1 202 ? 90.990 -16.815 71.113 1.00 23.50 202 LEU D C 1
ATOM 6884 O O . LEU D 1 202 ? 90.784 -17.494 70.106 1.00 20.20 202 LEU D O 1
ATOM 6889 N N . LYS D 1 203 ? 92.024 -15.986 71.243 1.00 24.75 203 LYS D N 1
ATOM 6890 C CA . LYS D 1 203 ? 93.026 -15.821 70.201 1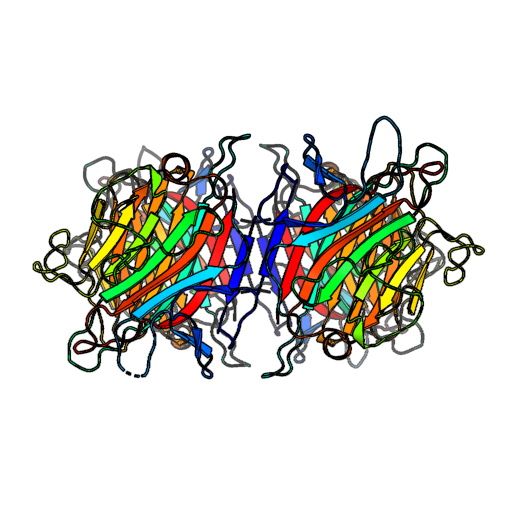.00 25.71 203 LYS D CA 1
ATOM 6891 C C . LYS D 1 203 ? 93.702 -17.155 69.870 1.00 23.62 203 LYS D C 1
ATOM 6892 O O . LYS D 1 203 ? 94.041 -17.427 68.719 1.00 25.53 203 LYS D O 1
ATOM 6898 N N . ALA D 1 204 ? 93.844 -18.001 70.883 1.00 23.51 204 ALA D N 1
ATOM 6899 C CA . ALA D 1 204 ? 94.481 -19.295 70.723 1.00 21.92 204 ALA D CA 1
ATOM 6900 C C . ALA D 1 204 ? 93.589 -20.364 70.115 1.00 23.59 204 ALA D C 1
ATOM 6901 O O . ALA D 1 204 ? 94.092 -21.283 69.477 1.00 29.19 204 ALA D O 1
ATOM 6903 N N . ILE D 1 205 ? 92.275 -20.250 70.308 1.00 24.20 205 ILE D N 1
ATOM 6904 C CA . ILE D 1 205 ? 91.345 -21.252 69.791 1.00 25.34 205 ILE D CA 1
ATOM 6905 C C . ILE D 1 205 ? 90.571 -20.919 68.508 1.00 27.71 205 ILE D C 1
ATOM 6906 O O . ILE D 1 205 ? 90.451 -21.761 67.617 1.00 28.94 205 ILE D O 1
ATOM 6911 N N . LEU D 1 206 ? 90.079 -19.691 68.401 1.00 26.43 206 LEU D N 1
ATOM 6912 C CA . LEU D 1 206 ? 89.270 -19.285 67.255 1.00 21.36 206 LEU D CA 1
ATOM 6913 C C . LEU D 1 206 ? 89.960 -18.427 66.202 1.00 23.62 206 LEU D C 1
ATOM 6914 O O . LEU D 1 206 ? 90.974 -17.786 66.466 1.00 23.78 206 LEU D O 1
ATOM 6919 N N . PRO D 1 207 ? 89.423 -18.426 64.970 1.00 23.39 207 PRO D N 1
ATOM 6920 C CA . PRO D 1 207 ? 90.003 -17.614 63.897 1.00 18.82 207 PRO D CA 1
ATOM 6921 C C . PRO D 1 207 ? 89.542 -16.170 64.167 1.00 21.85 207 PRO D C 1
ATOM 6922 O O . PRO D 1 207 ? 88.763 -15.939 65.095 1.00 19.28 207 PRO D O 1
ATOM 6926 N N . GLU D 1 208 ? 90.017 -15.202 63.387 1.00 21.70 208 GLU D N 1
ATOM 6927 C CA . GLU D 1 208 ? 89.636 -13.805 63.604 1.00 23.13 208 GLU D CA 1
ATOM 6928 C C . GLU D 1 208 ? 88.142 -13.532 63.460 1.00 24.42 208 GLU D C 1
ATOM 6929 O O . GLU D 1 208 ? 87.570 -12.721 64.202 1.00 20.12 208 GLU D O 1
ATOM 6935 N N . TRP D 1 209 ? 87.526 -14.186 62.480 1.00 21.33 209 TRP D N 1
ATOM 6936 C CA . TRP D 1 209 ? 86.103 -14.014 62.210 1.00 20.18 209 TRP D CA 1
ATOM 6937 C C . TRP D 1 209 ? 85.298 -15.230 62.617 1.00 22.56 209 TRP D C 1
ATOM 6938 O O . TRP D 1 209 ? 85.588 -16.354 62.206 1.00 21.36 209 TRP D O 1
ATOM 6949 N N . VAL D 1 210 ? 84.286 -15.001 63.444 1.00 19.94 210 VAL D N 1
ATOM 6950 C CA . VAL D 1 210 ? 83.457 -16.093 63.917 1.00 18.64 210 VAL D CA 1
ATOM 6951 C C . VAL D 1 210 ? 81.975 -15.816 63.759 1.00 20.37 210 VAL D C 1
ATOM 6952 O O . VAL D 1 210 ? 81.569 -14.699 63.453 1.00 22.88 210 VAL D O 1
ATOM 6956 N N . SER D 1 211 ? 81.179 -16.869 63.901 1.00 18.96 211 SER D N 1
ATOM 6957 C CA . SER D 1 211 ? 79.736 -16.752 63.856 1.00 16.59 211 SER D CA 1
ATOM 6958 C C . SER D 1 211 ? 79.280 -17.211 65.229 1.00 19.47 211 SER D C 1
ATOM 6959 O O . SER D 1 211 ? 79.868 -18.133 65.796 1.00 21.39 211 SER D O 1
ATOM 6962 N N . VAL D 1 212 ? 78.312 -16.501 65.806 1.00 24.67 212 VAL D N 1
ATOM 6963 C CA . VAL D 1 212 ? 77.768 -16.860 67.121 1.00 22.18 212 VAL D CA 1
ATOM 6964 C C . VAL D 1 212 ? 76.317 -17.335 66.976 1.00 21.28 212 VAL D C 1
ATOM 6965 O O . VAL D 1 212 ? 75.618 -16.953 66.024 1.00 19.45 212 VAL D O 1
ATOM 6969 N N . GLY D 1 213 ? 75.885 -18.201 67.889 1.00 22.20 213 GLY D N 1
ATOM 6970 C CA . GLY D 1 213 ? 74.522 -18.707 67.838 1.00 19.07 213 GLY D CA 1
ATOM 6971 C C . GLY D 1 213 ? 74.213 -19.804 68.845 1.00 22.42 213 GLY D C 1
ATOM 6972 O O . GLY D 1 213 ? 74.952 -19.996 69.821 1.00 17.68 213 GLY D O 1
ATOM 6973 N N . PHE D 1 214 ? 73.098 -20.500 68.611 1.00 20.08 214 PHE D N 1
ATOM 6974 C CA . PHE D 1 214 ? 72.641 -21.597 69.462 1.00 18.32 214 PHE D CA 1
ATOM 6975 C C . PHE D 1 214 ? 72.518 -22.882 68.664 1.00 22.33 214 PHE D C 1
ATOM 6976 O O . PHE D 1 214 ? 72.237 -22.857 67.465 1.00 24.53 214 PHE D O 1
ATOM 6984 N N . SER D 1 215 ? 72.668 -24.004 69.358 1.00 20.48 215 SER D N 1
ATOM 6985 C CA . SER D 1 215 ? 72.545 -25.313 68.749 1.00 19.06 215 SER D CA 1
ATOM 6986 C C . SER D 1 215 ? 71.962 -26.240 69.805 1.00 21.27 215 SER D C 1
ATOM 6987 O O . SER D 1 215 ? 72.000 -25.934 70.998 1.00 22.12 215 SER D O 1
ATOM 6990 N N . GLY D 1 216 ? 71.384 -27.347 69.357 1.00 22.26 216 GLY D N 1
ATOM 6991 C CA . GLY D 1 216 ? 70.784 -28.295 70.271 1.00 21.58 216 GLY D CA 1
ATOM 6992 C C . GLY D 1 216 ? 70.427 -29.586 69.564 1.00 28.15 216 GLY D C 1
ATOM 6993 O O . GLY D 1 216 ? 70.556 -29.691 68.340 1.00 29.34 216 GLY D O 1
ATOM 6994 N N . GLY D 1 217 ? 69.976 -30.572 70.333 1.00 24.87 217 GLY D N 1
ATOM 6995 C CA . GLY D 1 217 ? 69.613 -31.842 69.745 1.00 24.05 217 GLY D CA 1
ATOM 6996 C C . GLY D 1 217 ? 68.736 -32.701 70.626 1.00 26.16 217 GLY D C 1
ATOM 6997 O O . GLY D 1 217 ? 68.677 -32.518 71.842 1.00 26.47 217 GLY D O 1
ATOM 6998 N N . VAL D 1 218 ? 67.988 -33.590 69.978 1.00 28.55 218 VAL D N 1
ATOM 6999 C CA . VAL D 1 218 ? 67.110 -34.547 70.646 1.00 25.81 218 VAL D CA 1
ATOM 7000 C C . VAL D 1 218 ? 67.515 -35.869 70.004 1.00 27.32 218 VAL D C 1
ATOM 7001 O O . VAL D 1 218 ? 67.139 -36.153 68.871 1.00 27.15 218 VAL D O 1
ATOM 7005 N N . GLY D 1 219 ? 68.342 -36.637 70.705 1.00 27.01 219 GLY D N 1
ATOM 7006 C CA . GLY D 1 219 ? 68.812 -37.902 70.170 1.00 33.40 219 GLY D CA 1
ATOM 7007 C C . GLY D 1 219 ? 67.847 -39.071 70.249 1.00 39.11 219 GLY D C 1
ATOM 7008 O O . GLY D 1 219 ? 67.972 -40.032 69.483 1.00 40.92 219 GLY D O 1
ATOM 7009 N N . ASN D 1 220 ? 66.888 -38.991 71.167 1.00 37.12 220 ASN D N 1
ATOM 7010 C CA . ASN D 1 220 ? 65.910 -40.053 71.353 1.00 35.21 220 ASN D CA 1
ATOM 7011 C C . ASN D 1 220 ? 64.500 -39.464 71.424 1.00 39.04 220 ASN D C 1
ATOM 7012 O O . ASN D 1 220 ? 64.131 -38.818 72.412 1.00 37.74 220 ASN D O 1
ATOM 7017 N N . ALA D 1 221 ? 63.716 -39.719 70.377 1.00 37.98 221 ALA D N 1
ATOM 7018 C CA . ALA D 1 221 ? 62.341 -39.226 70.269 1.00 39.73 221 ALA D CA 1
ATOM 7019 C C . ALA D 1 221 ? 61.428 -39.618 71.438 1.00 40.35 221 ALA D C 1
ATOM 7020 O O . ALA D 1 221 ? 60.429 -38.940 71.707 1.00 41.49 221 ALA D O 1
ATOM 7022 N N . ALA D 1 222 ? 61.782 -40.705 72.124 1.00 37.38 222 ALA D N 1
ATOM 7023 C CA . ALA D 1 222 ? 61.015 -41.216 73.261 1.00 35.45 222 ALA D CA 1
ATOM 7024 C C . ALA D 1 222 ? 61.226 -40.408 74.550 1.00 40.35 222 ALA D C 1
ATOM 7025 O O . ALA D 1 222 ? 60.409 -40.478 75.473 1.00 45.89 222 ALA D O 1
ATOM 7027 N N . GLU D 1 223 ? 62.335 -39.673 74.619 1.00 39.13 223 GLU D N 1
ATOM 7028 C CA . GLU D 1 223 ? 62.657 -38.837 75.773 1.00 37.85 223 GLU D CA 1
ATOM 7029 C C . GLU D 1 223 ? 62.768 -37.395 75.281 1.00 39.08 223 GLU D C 1
ATOM 7030 O O . GLU D 1 223 ? 63.766 -36.702 75.500 1.00 38.80 223 GLU D O 1
ATOM 7036 N N . PHE D 1 224 ? 61.700 -36.965 74.616 1.00 35.30 224 PHE D N 1
ATOM 7037 C CA . PHE D 1 224 ? 61.586 -35.647 74.016 1.00 32.21 224 PHE D CA 1
ATOM 7038 C C . PHE D 1 224 ? 61.512 -34.471 74.980 1.00 32.00 224 PHE D C 1
ATOM 7039 O O . PHE D 1 224 ? 60.942 -34.569 76.065 1.00 36.44 224 PHE D O 1
ATOM 7047 N N . GLU D 1 225 ? 62.075 -33.349 74.536 1.00 29.65 225 GLU D N 1
ATOM 7048 C CA . GLU D 1 225 ? 62.066 -32.088 75.277 1.00 29.10 225 GLU D CA 1
ATOM 7049 C C . GLU D 1 225 ? 62.320 -30.970 74.275 1.00 26.39 225 GLU D C 1
ATOM 7050 O O . GLU D 1 225 ? 62.887 -31.202 73.199 1.00 25.78 225 GLU D O 1
ATOM 7056 N N . THR D 1 226 ? 61.847 -29.773 74.601 1.00 26.36 226 THR D N 1
ATOM 7057 C CA . THR D 1 226 ? 62.062 -28.619 73.736 1.00 22.74 226 THR D CA 1
ATOM 7058 C C . THR D 1 226 ? 63.382 -27.937 74.115 1.00 24.98 226 THR D C 1
ATOM 7059 O O . THR D 1 226 ? 63.961 -28.208 75.180 1.00 26.10 226 THR D O 1
ATOM 7063 N N . HIS D 1 227 ? 63.858 -27.070 73.225 1.00 21.42 227 HIS D N 1
ATOM 7064 C CA . HIS D 1 227 ? 65.082 -26.300 73.430 1.00 21.65 227 HIS D CA 1
ATOM 7065 C C . HIS D 1 227 ? 64.758 -24.955 72.806 1.00 19.92 227 HIS D C 1
ATOM 7066 O O . HIS D 1 227 ? 65.224 -24.623 71.715 1.00 25.43 227 HIS D O 1
ATOM 7073 N N . ASP D 1 228 ? 63.923 -24.201 73.512 1.00 20.29 228 ASP D N 1
ATOM 7074 C CA . ASP D 1 228 ? 63.441 -22.899 73.056 1.00 20.63 228 ASP D CA 1
ATOM 7075 C C . ASP D 1 228 ? 64.150 -21.695 73.641 1.00 21.70 228 ASP D C 1
ATOM 7076 O O . ASP D 1 228 ? 64.295 -21.605 74.860 1.00 21.14 228 ASP D O 1
ATOM 7081 N N . VAL D 1 229 ? 64.590 -20.769 72.785 1.00 17.54 229 VAL D N 1
ATOM 7082 C CA . VAL D 1 229 ? 65.208 -19.550 73.290 1.00 21.35 229 VAL D CA 1
ATOM 7083 C C . VAL D 1 229 ? 64.195 -18.440 73.007 1.00 18.16 229 VAL D C 1
ATOM 7084 O O . VAL D 1 229 ? 63.666 -18.315 71.904 1.00 20.08 229 VAL D O 1
ATOM 7088 N N . LEU D 1 230 ? 63.853 -17.715 74.063 1.00 20.78 230 LEU D N 1
ATOM 7089 C CA . LEU D 1 230 ? 62.856 -16.653 74.022 1.00 19.32 230 LEU D CA 1
ATOM 7090 C C . LEU D 1 230 ? 63.351 -15.279 73.597 1.00 21.32 230 LEU D C 1
ATOM 7091 O O . LEU D 1 230 ? 62.633 -14.538 72.923 1.00 19.17 230 LEU D O 1
ATOM 7096 N N . SER D 1 231 ? 64.571 -14.937 73.997 1.00 19.81 231 SER D N 1
ATOM 7097 C CA . SER D 1 231 ? 65.146 -13.635 73.674 1.00 19.83 231 SER D CA 1
ATOM 7098 C C . SER D 1 231 ? 66.663 -13.724 73.630 1.00 19.15 231 SER D C 1
ATOM 7099 O O . SER D 1 231 ? 67.252 -14.637 74.209 1.00 20.61 231 SER D O 1
ATOM 7102 N N . TRP D 1 232 ? 67.294 -12.738 72.999 1.00 17.32 232 TRP D N 1
ATOM 7103 C CA . TRP D 1 232 ? 68.741 -12.743 72.858 1.00 16.35 232 TRP D CA 1
ATOM 7104 C C . TRP D 1 232 ? 69.365 -11.359 72.690 1.00 20.41 232 TRP D C 1
ATOM 7105 O O . TRP D 1 232 ? 68.967 -10.573 71.823 1.00 17.56 232 TRP D O 1
ATOM 7116 N N . TYR D 1 233 ? 70.359 -11.086 73.530 1.00 18.11 233 TYR D N 1
ATOM 7117 C CA . TYR D 1 233 ? 71.103 -9.834 73.503 1.00 19.34 233 TYR D CA 1
ATOM 7118 C C . TYR D 1 233 ? 72.589 -10.165 73.348 1.00 19.62 233 TYR D C 1
ATOM 7119 O O . TYR D 1 233 ? 73.091 -11.100 73.981 1.00 23.37 233 TYR D O 1
ATOM 7128 N N . PHE D 1 234 ? 73.298 -9.386 72.535 1.00 16.31 234 PHE D N 1
ATOM 7129 C CA . PHE D 1 234 ? 74.721 -9.626 72.329 1.00 12.48 234 PHE D CA 1
ATOM 7130 C C . PHE D 1 234 ? 75.512 -8.349 72.052 1.00 16.99 234 PHE D C 1
ATOM 7131 O O . PHE D 1 234 ? 75.037 -7.463 71.346 1.00 16.68 234 PHE D O 1
ATOM 7139 N N . THR D 1 235 ? 76.717 -8.265 72.623 1.00 18.05 235 THR D N 1
ATOM 7140 C CA . THR D 1 235 ? 77.620 -7.121 72.415 1.00 21.90 235 THR D CA 1
ATOM 7141 C C . THR D 1 235 ? 79.060 -7.604 72.389 1.00 21.72 235 THR D C 1
ATOM 7142 O O . THR D 1 235 ? 79.419 -8.535 73.108 1.00 26.99 235 THR D O 1
ATOM 7146 N N . SER D 1 236 ? 79.884 -6.953 71.576 1.00 17.30 236 SER D N 1
ATOM 7147 C CA . SER D 1 236 ? 81.302 -7.276 71.498 1.00 22.02 236 SER D CA 1
ATOM 7148 C C . SER D 1 236 ? 82.077 -6.009 71.181 1.00 21.81 236 SER D C 1
ATOM 7149 O O . SER D 1 236 ? 81.558 -5.081 70.556 1.00 16.65 236 SER D O 1
ATOM 7152 N N . ASN D 1 237 ? 83.309 -5.953 71.664 1.00 25.19 237 ASN D N 1
ATOM 7153 C CA . ASN D 1 237 ? 84.148 -4.791 71.424 1.00 30.15 237 ASN D CA 1
ATOM 7154 C C . ASN D 1 237 ? 85.626 -5.138 71.521 1.00 29.92 237 ASN D C 1
ATOM 7155 O O . ASN D 1 237 ? 86.063 -5.761 72.490 1.00 28.70 237 ASN D O 1
ATOM 7160 N N . LEU D 1 238 ? 86.378 -4.737 70.499 1.00 32.48 238 LEU D N 1
ATOM 7161 C CA . LEU D 1 238 ? 87.817 -4.970 70.425 1.00 36.21 238 LEU D CA 1
ATOM 7162 C C . LEU D 1 238 ? 88.620 -3.923 71.196 1.00 42.54 238 LEU D C 1
ATOM 7163 O O . LEU D 1 238 ? 88.573 -2.735 70.877 1.00 44.47 238 LEU D O 1
ATOM 7168 N N . GLU D 1 239 ? 89.370 -4.375 72.200 1.00 46.50 239 GLU D N 1
#

CATH classification: 2.60.120.200

Solvent-accessible surface area: 32978 Å² total

Radius of gyration: 29.69 Å; Cα contacts (8 Å, |Δi|>4): 2856; chains: 4; bounding box: 48×95×92 Å

B-factor: mean 28.58, std 12.67, range [6.17, 91.8]